Protein 5UDH (pdb70)

Radius of gyration: 39.23 Å; Cα contacts (8 Å, |Δi|>4): 1741; chains: 5; bounding box: 101×80×119 Å

B-factor: mean 122.11, std 30.34, range [50.85, 223.82]

Foldseek 3Di:
DFDWDKFALVVLLVVVLVLQVVLCVVVVDDSQVSLLLCLVVLNPSVVSVCDVPVDDCVVSSVVSHPQQAAFPPPRDGDPSVQWDDDPVPRTGGLVVLQVVLQVQLDPDPNQLWAADPDPPDGHTDGLVVSLVSHDDVQSVSSNSLRSCVSVQVSDLQWDAQPDDSGGMIMGGPHQDQDWDAHVVGAIDGSNQNHGNAQLDDNVLVVVVCVVVVVDQWFAQPPPGDIDGDQALFQFDQDPDDVGRATAGNQVNHHPDVQPDPPDDQLDDLVVLVCSLVSQLVSLVVNLVSLVCLLVLLVVVQVVVVVCHVVLSVLSVVLSVLLNVLSSNLSNVSSVLSQWDDDDLVVVLSVLSSQLSVLSSVSRVCSVPCVVVDDDVPVSVVSNVSSVSNNVSSVVNSVSSVVCVVVVVTDD/DVVQLVVLVVLVVVDVVPHDPQWDDWDADNVVSQKIKTKGQADAAPQNLFIWIKIWGHDPPPPLAFIWIFTPFAFLAQQADRRGGGDQPCRDRVNDDRPDGPVNSVVSVSVCVRPPDQPDGPNVVSSCCCVVPPVVSSVVRNVSCNVGGHDD/DFDWDKDALVVLVVVLLVLQVVLCVVPPDQSQVSLVLCLVVLNDSPVSVVPPVPDVAFPPPRDDDPPVQWDDDPVRRTGGLVVLQVVLLVQLDDDDHALWDADPDPPHGHTDRPVVSLVSYDDPLSSSSNSCRSCVSVQVSDPQWDAQPPPSGGMIMGGDDQDQDWDANVVGAIARRVQRHHNLQLDDNPLVVVVVVVVCWKDAQPPPRDIDTDPALFQFDFDPDDVGRATAGPLQSHHPDVQQDDPDADLQVLVPVVCSLVSQLVSLVVRLVRLVVLVVVVVVQVVVCLSCLLNVLSSNLNSLSSSVSPDDDDDLNVVLSNLSSNLVVLSNVSRCCSVPVVVVDDDVPCPVVSVVSSVSNVVSSVVNNVSSVVCVVVVVD/DQVVQVVVLVVLVVVCVVPPDPQWDPWDDDNVRSQKIKTWGQADAPPQNQFIWMKMWGHDSVPPVAFIFIFTPFAALAFQADRRRGGPQPARDRPNDDRVDGPVNSVVSVSVCVRPPDLPDGPHVVLSCCCVPPVPVNRVVRNVSCVVTGHGDDD/DKEWEAEPVGDTDIDDDDQVQFQLNVLVRCCVVPVDHSVQWFKDDPRHTDDRGHT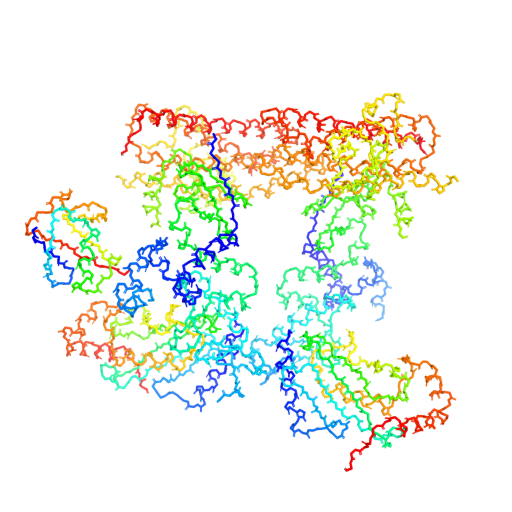CVVVVNDPHYYIYIYGDD

Structure (mmCIF, N/CA/C/O backbone):
data_5UDH
#
_entry.id   5UDH
#
_cell.length_a   184.571
_cell.length_b   76.788
_cell.length_c   147.724
_cell.angle_alpha   90.00
_cell.angle_beta   107.33
_cell.angle_gamma   90.00
#
_symmetry.space_group_name_H-M   'C 1 2 1'
#
loop_
_entity.id
_entity.type
_entity.pdbx_description
1 polymer 'E3 ubiquitin-protein ligase ARIH1'
2 polymer 'Ubiquitin-conjugating enzyme E2 L3'
3 polymer 'Ubiquitin C variant'
4 non-polymer 'ZINC ION'
#
loop_
_atom_site.group_PDB
_atom_site.id
_atom_site.type_symbol
_atom_site.label_atom_id
_atom_site.label_alt_id
_atom_site.label_comp_id
_atom_site.label_asym_id
_atom_site.label_entity_id
_atom_site.label_seq_id
_atom_site.pdbx_PDB_ins_code
_atom_site.Cartn_x
_atom_site.Cartn_y
_atom_site.Cartn_z
_atom_site.occupancy
_atom_site.B_iso_or_equiv
_atom_site.auth_seq_id
_atom_site.auth_comp_id
_atom_site.auth_asym_id
_atom_site.auth_atom_id
_atom_site.pdbx_PDB_model_num
ATOM 1 N N . ASP A 1 11 ? 77.853 60.380 78.428 1.00 124.43 98 ASP A N 1
ATOM 2 C CA . ASP A 1 11 ? 78.773 60.808 79.536 1.00 120.44 98 ASP A CA 1
ATOM 3 C C . ASP A 1 11 ? 80.261 60.816 79.092 1.00 117.27 98 ASP A C 1
ATOM 4 O O . ASP A 1 11 ? 80.608 60.283 78.031 1.00 126.09 98 ASP A O 1
ATOM 6 N N . TYR A 1 12 ? 81.118 61.458 79.884 1.00 102.22 99 TYR A N 1
ATOM 7 C CA . TYR A 1 12 ? 82.561 61.322 79.737 1.00 90.39 99 TYR A CA 1
ATOM 8 C C . TYR A 1 12 ? 83.134 61.124 81.117 1.00 89.04 99 TYR A C 1
ATOM 9 O O . TYR A 1 12 ? 83.455 62.090 81.808 1.00 86.13 99 TYR A O 1
ATOM 18 N N . ARG A 1 13 ? 83.232 59.855 81.509 1.00 93.11 100 ARG A N 1
ATOM 19 C CA . ARG A 1 13 ? 83.757 59.455 82.811 1.00 92.82 100 ARG A CA 1
ATOM 20 C C . ARG A 1 13 ? 85.277 59.678 82.933 1.00 89.42 100 ARG A C 1
ATOM 21 O O . ARG A 1 13 ? 86.027 59.556 81.938 1.00 85.41 100 ARG A O 1
ATOM 23 N N . TYR A 1 14 ? 85.691 60.030 84.158 1.00 80.79 101 TYR A N 1
ATOM 24 C CA . TYR A 1 14 ? 87.095 60.081 84.576 1.00 75.35 101 TYR A CA 1
ATOM 25 C C . TYR A 1 14 ? 87.225 60.106 86.100 1.00 75.23 101 TYR A C 1
ATOM 26 O O . TYR A 1 14 ? 86.234 60.132 86.826 1.00 80.86 101 TYR A O 1
ATOM 35 N N . GLU A 1 15 ? 88.457 60.132 86.575 1.00 78.50 102 GLU A N 1
ATOM 36 C CA . GLU A 1 15 ? 88.768 59.864 87.973 1.00 79.59 102 GLU A CA 1
ATOM 37 C C . GLU A 1 15 ? 89.979 60.690 88.313 1.00 76.74 102 GLU A C 1
ATOM 38 O O . GLU A 1 15 ? 90.857 60.865 87.469 1.00 82.86 102 GLU A O 1
ATOM 44 N N . VAL A 1 16 ? 90.055 61.185 89.536 1.00 74.09 103 VAL A N 1
ATOM 45 C CA . VAL A 1 16 ? 91.242 61.921 89.946 1.00 79.61 103 VAL A CA 1
ATOM 46 C C . VAL A 1 16 ? 92.056 61.181 90.996 1.00 81.25 103 VAL A C 1
ATOM 47 O O . VAL A 1 16 ? 91.521 60.758 92.030 1.00 79.13 103 VAL A O 1
ATOM 51 N N . LEU A 1 17 ? 93.360 61.084 90.721 1.00 80.22 104 LEU A N 1
ATOM 52 C CA . LEU A 1 17 ? 94.327 60.451 91.601 1.00 81.71 104 LEU A CA 1
ATOM 53 C C . LEU A 1 17 ? 95.321 61.503 92.056 1.00 81.09 104 LEU A C 1
ATOM 54 O O . LEU A 1 17 ? 95.566 62.476 91.327 1.00 76.17 104 LEU A O 1
ATOM 59 N N . THR A 1 18 ? 95.880 61.309 93.255 1.00 81.88 105 THR A N 1
ATOM 60 C CA . THR A 1 18 ? 96.937 62.180 93.785 1.00 90.41 105 THR A CA 1
ATOM 61 C C . THR A 1 18 ? 98.312 61.738 93.331 1.00 92.62 105 THR A C 1
ATOM 62 O O . THR A 1 18 ? 98.503 60.582 92.967 1.00 98.28 105 THR A O 1
ATOM 66 N N . ALA A 1 19 ? 99.278 62.651 93.387 1.00 94.04 106 ALA A N 1
ATOM 67 C CA . ALA A 1 19 ? 100.675 62.310 93.068 1.00 94.84 106 ALA A CA 1
ATOM 68 C C . ALA A 1 19 ? 101.220 61.174 93.969 1.00 96.22 106 ALA A C 1
ATOM 69 O O . ALA A 1 19 ? 102.126 60.430 93.583 1.00 87.37 106 ALA A O 1
ATOM 71 N N . GLU A 1 20 ? 100.670 61.063 95.177 1.00 103.20 107 GLU A N 1
ATOM 72 C CA . GLU A 1 20 ? 100.936 59.931 96.045 1.00 110.39 107 GLU A CA 1
ATOM 73 C C . GLU A 1 20 ? 100.545 58.641 95.344 1.00 103.43 107 GLU A C 1
ATOM 74 O O . GLU A 1 20 ? 101.374 57.770 95.198 1.00 110.09 107 GLU A O 1
ATOM 80 N N . GLN A 1 21 ? 99.298 58.546 94.884 1.00 107.21 108 GLN A N 1
ATOM 81 C CA . GLN A 1 21 ? 98.769 57.328 94.219 1.00 104.03 108 GLN A CA 1
ATOM 82 C C . GLN A 1 21 ? 99.450 57.016 92.888 1.00 98.25 108 GLN A C 1
ATOM 83 O O . GLN A 1 21 ? 99.666 55.852 92.551 1.00 96.15 108 GLN A O 1
ATOM 89 N N . ILE A 1 22 ? 99.746 58.063 92.123 1.00 94.63 109 ILE A N 1
ATOM 90 C CA . ILE A 1 22 ? 100.383 57.919 90.824 1.00 87.36 109 ILE A CA 1
ATOM 91 C C . ILE A 1 22 ? 101.873 57.566 90.991 1.00 86.40 109 ILE A C 1
ATOM 92 O O . ILE A 1 22 ? 102.500 57.130 90.054 1.00 84.64 109 ILE A O 1
ATOM 97 N N . LEU A 1 23 ? 102.437 57.772 92.181 1.00 97.24 110 LEU A N 1
ATOM 98 C CA . LEU A 1 23 ? 103.766 57.252 92.525 1.00 92.83 110 LEU A CA 1
ATOM 99 C C . LEU A 1 23 ? 103.708 55.754 92.850 1.00 90.06 110 LEU A C 1
ATOM 100 O O . LEU A 1 23 ? 104.518 54.998 92.346 1.00 96.05 110 LEU A O 1
ATOM 105 N N . GLN A 1 24 ? 102.757 55.330 93.683 1.00 97.11 111 GLN A N 1
ATOM 106 C CA . GLN A 1 24 ? 102.578 53.898 94.009 1.00 107.31 111 GLN A CA 1
ATOM 107 C C . GLN A 1 24 ? 102.409 53.075 92.723 1.00 111.59 111 GLN A C 1
ATOM 108 O O . GLN A 1 24 ? 102.924 51.965 92.621 1.00 119.89 111 GLN A O 1
ATOM 114 N N . HIS A 1 25 ? 101.679 53.631 91.755 1.00 110.34 112 HIS A N 1
ATOM 115 C CA . HIS A 1 25 ? 101.522 53.024 90.436 1.00 105.50 112 HIS A CA 1
ATOM 116 C C . HIS A 1 25 ? 102.865 52.801 89.759 1.00 95.54 112 HIS A C 1
ATOM 117 O O . HIS A 1 25 ? 103.137 51.709 89.288 1.00 99.03 112 HIS A O 1
ATOM 124 N N . MET A 1 26 ? 103.698 53.836 89.733 1.00 91.16 113 MET A N 1
ATOM 125 C CA . MET A 1 26 ? 105.035 53.759 89.145 1.00 83.82 113 MET A CA 1
ATOM 126 C C . MET A 1 26 ? 105.917 52.794 89.920 1.00 91.68 113 MET A C 1
ATOM 127 O O . MET A 1 26 ? 106.513 51.913 89.319 1.00 111.26 113 MET A O 1
ATOM 132 N N . VAL A 1 27 ? 105.990 52.944 91.245 1.00 94.93 114 VAL A N 1
ATOM 133 C CA . VAL A 1 27 ? 106.871 52.110 92.083 1.00 92.33 114 VAL A CA 1
ATOM 134 C C . VAL A 1 27 ? 106.588 50.624 91.875 1.00 96.60 114 VAL A C 1
ATOM 135 O O . VAL A 1 27 ? 107.512 49.825 91.839 1.00 100.35 114 VAL A O 1
ATOM 139 N N . GLU A 1 28 ? 105.316 50.264 91.729 1.00 107.21 115 GLU A N 1
ATOM 140 C CA . GLU A 1 28 ? 104.911 48.891 91.369 1.00 112.39 115 GLU A CA 1
ATOM 141 C C . GLU A 1 28 ? 105.377 48.494 89.952 1.00 109.30 115 GLU A C 1
ATOM 142 O O . GLU A 1 28 ? 105.796 47.357 89.726 1.00 120.84 115 GLU A O 1
ATOM 148 N N . CYS A 1 29 ? 105.279 49.424 89.006 1.00 102.37 116 CYS A N 1
ATOM 149 C CA . CYS A 1 29 ? 105.739 49.210 87.626 1.00 99.69 116 CYS A CA 1
ATOM 150 C C . CYS A 1 29 ? 107.259 49.056 87.553 1.00 98.21 116 CYS A C 1
ATOM 151 O O . CYS A 1 29 ? 107.774 48.336 86.708 1.00 93.78 116 CYS A O 1
ATOM 154 N N . ILE A 1 30 ? 107.961 49.760 88.438 1.00 105.82 117 ILE A N 1
ATOM 155 C CA . ILE A 1 30 ? 109.402 49.599 88.634 1.00 99.18 117 ILE A CA 1
ATOM 156 C C . ILE A 1 30 ? 109.684 48.195 89.156 1.00 105.27 117 ILE A C 1
ATOM 157 O O . ILE A 1 30 ? 110.291 47.386 88.460 1.00 108.32 117 ILE A O 1
ATOM 162 N N . ARG A 1 31 ? 109.181 47.899 90.351 1.00 111.67 118 ARG A N 1
ATOM 163 C CA . ARG A 1 31 ? 109.519 46.665 91.072 1.00 115.88 118 ARG A CA 1
ATOM 164 C C . ARG A 1 31 ? 109.047 45.349 90.394 1.00 112.48 118 ARG A C 1
ATOM 165 O O . ARG A 1 31 ? 109.397 44.263 90.854 1.00 111.20 118 ARG A O 1
ATOM 173 N N . GLU A 1 32 ? 108.268 45.436 89.311 1.00 116.29 119 GLU A N 1
ATOM 174 C CA . GLU A 1 32 ? 108.022 44.274 88.426 1.00 117.12 119 GLU A CA 1
ATOM 175 C C . GLU A 1 32 ? 109.119 44.109 87.361 1.00 115.54 119 GLU A C 1
ATOM 176 O O . GLU A 1 32 ? 109.393 42.984 86.942 1.00 124.68 119 GLU A O 1
ATOM 178 N N . VAL A 1 33 ? 109.723 45.212 86.913 1.00 107.15 120 VAL A N 1
ATOM 179 C CA . VAL A 1 33 ? 110.970 45.151 86.130 1.00 103.50 120 VAL A CA 1
ATOM 180 C C . VAL A 1 33 ? 112.166 44.864 87.039 1.00 104.76 120 VAL A C 1
ATOM 181 O O . VAL A 1 33 ? 113.041 44.088 86.678 1.00 112.22 120 VAL A O 1
ATOM 185 N N . ASN A 1 34 ? 112.185 45.477 88.218 1.00 109.28 121 ASN A N 1
ATOM 186 C CA . ASN A 1 34 ? 113.359 45.472 89.104 1.00 111.18 121 ASN A CA 1
ATOM 187 C C . ASN A 1 34 ? 113.699 44.123 89.737 1.00 115.73 121 ASN A C 1
ATOM 188 O O . ASN A 1 34 ? 114.823 43.918 90.168 1.00 121.71 121 ASN A O 1
ATOM 193 N N . GLU A 1 35 ? 112.721 43.228 89.830 1.00 126.81 122 GLU A N 1
ATOM 194 C CA . GLU A 1 35 ? 112.972 41.822 90.201 1.00 134.82 122 GLU A CA 1
ATOM 195 C C . GLU A 1 35 ? 113.654 40.999 89.079 1.00 133.91 122 GLU A C 1
ATOM 196 O O . GLU A 1 35 ? 114.363 40.026 89.359 1.00 130.95 122 GLU A O 1
ATOM 202 N N . VAL A 1 36 ? 113.409 41.373 87.822 1.00 124.75 123 VAL A N 1
ATOM 203 C CA . VAL A 1 36 ? 114.066 40.749 86.677 1.00 120.02 123 VAL A CA 1
ATOM 204 C C . VAL A 1 36 ? 115.508 41.253 86.589 1.00 126.03 123 VAL A C 1
ATOM 205 O O . VAL A 1 36 ? 116.426 40.435 86.554 1.00 143.31 123 VAL A O 1
ATOM 209 N N . ILE A 1 37 ? 115.702 42.579 86.580 1.00 117.64 124 ILE A N 1
ATOM 210 C CA . ILE A 1 37 ? 117.033 43.190 86.348 1.00 113.24 124 ILE A CA 1
ATOM 211 C C . ILE A 1 37 ? 117.859 43.534 87.607 1.00 115.10 124 ILE A C 1
ATOM 212 O O . ILE A 1 37 ? 119.041 43.874 87.489 1.00 123.66 124 ILE A O 1
ATOM 217 N N . GLN A 1 38 ? 117.247 43.475 88.790 1.00 114.47 125 GLN A N 1
ATOM 218 C CA . GLN A 1 38 ? 117.954 43.636 90.078 1.00 115.96 125 GLN A CA 1
ATOM 219 C C . GLN A 1 38 ? 118.767 44.924 90.257 1.00 117.77 125 GLN A C 1
ATOM 220 O O . GLN A 1 38 ? 119.689 44.953 91.081 1.00 131.33 125 GLN A O 1
ATOM 226 N N . ASN A 1 39 ? 118.422 45.985 89.518 1.00 113.83 126 ASN A N 1
ATOM 227 C CA . ASN A 1 39 ? 119.043 47.305 89.711 1.00 106.41 126 ASN A CA 1
ATOM 228 C C . ASN A 1 39 ? 118.444 47.978 90.941 1.00 106.13 126 ASN A C 1
ATOM 229 O O . ASN A 1 39 ? 117.437 47.515 91.468 1.00 104.07 126 ASN A O 1
ATOM 234 N N . PRO A 1 40 ? 119.078 49.052 91.434 1.00 113.40 127 PRO A N 1
ATOM 235 C CA . PRO A 1 40 ? 118.402 49.803 92.490 1.00 119.66 127 PRO A CA 1
ATOM 236 C C . PRO A 1 40 ? 117.150 50.502 91.951 1.00 118.28 127 PRO A C 1
ATOM 237 O O . PRO A 1 40 ? 117.057 50.784 90.743 1.00 109.36 127 PRO A O 1
ATOM 241 N N . ALA A 1 41 ? 116.198 50.755 92.848 1.00 114.57 128 ALA A N 1
ATOM 242 C CA . ALA A 1 41 ? 114.869 51.248 92.470 1.00 115.94 128 ALA A CA 1
ATOM 243 C C . ALA A 1 41 ? 114.922 52.559 91.688 1.00 114.14 128 ALA A C 1
ATOM 244 O O . ALA A 1 41 ? 114.147 52.775 90.755 1.00 114.58 128 ALA A O 1
ATOM 246 N N . THR A 1 42 ? 115.851 53.423 92.081 1.00 108.64 129 THR A N 1
ATOM 247 C CA . THR A 1 42 ? 116.005 54.738 91.465 1.00 99.74 129 THR A CA 1
ATOM 248 C C . THR A 1 42 ? 116.611 54.713 90.049 1.00 93.41 129 THR A C 1
ATOM 249 O O . THR A 1 42 ? 116.287 55.565 89.246 1.00 91.14 129 THR A O 1
ATOM 253 N N . ILE A 1 43 ? 117.483 53.756 89.735 1.00 99.32 130 ILE A N 1
ATOM 254 C CA . ILE A 1 43 ? 118.120 53.711 88.403 1.00 102.42 130 ILE A CA 1
ATOM 255 C C . ILE A 1 43 ? 117.159 53.115 87.359 1.00 108.62 130 ILE A C 1
ATOM 256 O O . ILE A 1 43 ? 117.049 53.633 86.235 1.00 105.61 130 ILE A O 1
ATOM 261 N N . THR A 1 44 ? 116.475 52.034 87.741 1.00 103.12 131 THR A N 1
ATOM 262 C CA . THR A 1 44 ? 115.419 51.422 86.929 1.00 92.43 131 THR A CA 1
ATOM 263 C C . THR A 1 44 ? 114.413 52.455 86.429 1.00 93.53 131 THR A C 1
ATOM 264 O O . THR A 1 44 ? 114.008 52.411 85.261 1.00 91.15 131 THR A O 1
ATOM 268 N N . ARG A 1 45 ? 114.015 53.366 87.324 1.00 91.40 132 ARG A N 1
ATOM 269 C CA . ARG A 1 45 ? 113.166 54.510 86.969 1.00 91.09 132 ARG A CA 1
ATOM 270 C C . ARG A 1 45 ? 113.755 55.348 85.822 1.00 90.66 132 ARG A C 1
ATOM 271 O O . ARG A 1 45 ? 113.039 55.709 84.880 1.00 82.54 132 ARG A O 1
ATOM 279 N N . ILE A 1 46 ? 115.043 55.674 85.928 1.00 89.69 133 ILE A N 1
ATOM 280 C CA . ILE A 1 46 ? 115.722 56.472 84.910 1.00 89.68 133 ILE A CA 1
ATOM 281 C C . ILE A 1 46 ? 115.873 55.679 83.634 1.00 85.92 133 ILE A C 1
ATOM 282 O O . ILE A 1 46 ? 115.790 56.254 82.549 1.00 82.99 133 ILE A O 1
ATOM 287 N N . LEU A 1 47 ? 116.106 54.372 83.771 1.00 85.56 134 LEU A N 1
ATOM 288 C CA . LEU A 1 47 ? 116.146 53.489 82.611 1.00 90.25 134 LEU A CA 1
ATOM 289 C C . LEU A 1 47 ? 114.783 53.488 81.927 1.00 90.62 134 LEU A C 1
ATOM 290 O O . LEU A 1 47 ? 114.673 53.874 80.748 1.00 86.98 134 LEU A O 1
ATOM 295 N N . LEU A 1 48 ? 113.756 53.094 82.687 1.00 83.36 135 LEU A N 1
ATOM 296 C CA . LEU A 1 48 ? 112.396 52.981 82.157 1.00 84.08 135 LEU A CA 1
ATOM 297 C C . LEU A 1 48 ? 111.890 54.292 81.565 1.00 88.55 135 LEU A C 1
ATOM 298 O O . LEU A 1 48 ? 111.220 54.290 80.535 1.00 90.40 135 LEU A O 1
ATOM 303 N N . SER A 1 49 ? 112.237 55.405 82.204 1.00 93.65 136 SER A N 1
ATOM 304 C CA . SER A 1 49 ? 111.943 56.728 81.663 1.00 94.51 136 SER A CA 1
ATOM 305 C C . SER A 1 49 ? 112.560 56.895 80.286 1.00 91.82 136 SER A C 1
ATOM 306 O O . SER A 1 49 ? 111.895 57.364 79.374 1.00 90.34 136 SER A O 1
ATOM 309 N N . HIS A 1 50 ? 113.825 56.503 80.138 1.00 99.12 137 HIS A N 1
ATOM 310 C CA . HIS A 1 50 ? 114.542 56.660 78.865 1.00 108.27 137 HIS A CA 1
ATOM 311 C C . HIS A 1 50 ? 113.923 55.878 77.704 1.00 109.50 137 HIS A C 1
ATOM 312 O O . HIS A 1 50 ? 113.924 56.358 76.565 1.00 105.52 137 HIS A O 1
ATOM 319 N N . PHE A 1 51 ? 113.393 54.689 78.000 1.00 108.26 138 PHE A N 1
ATOM 320 C CA . PHE A 1 51 ? 112.671 53.875 77.010 1.00 106.45 138 PHE A CA 1
ATOM 321 C C . PHE A 1 51 ? 111.151 54.128 76.997 1.00 104.81 138 PHE A C 1
ATOM 322 O O . PHE A 1 51 ? 110.379 53.281 76.526 1.00 111.29 138 PHE A O 1
ATOM 330 N N . ASN A 1 52 ? 110.715 55.286 77.497 1.00 94.55 139 ASN A N 1
ATOM 331 C CA . ASN A 1 52 ? 109.297 55.645 77.538 1.00 88.02 139 ASN A CA 1
ATOM 332 C C . ASN A 1 52 ? 108.368 54.548 78.113 1.00 82.75 139 ASN A C 1
ATOM 333 O O . ASN A 1 52 ? 107.285 54.286 77.619 1.00 73.82 139 ASN A O 1
ATOM 338 N N . TRP A 1 53 ? 108.840 53.905 79.172 1.00 85.78 140 TRP A N 1
ATOM 339 C CA . TRP A 1 53 ? 108.075 52.909 79.916 1.00 85.71 140 TRP A CA 1
ATOM 340 C C . TRP A 1 53 ? 107.572 51.754 79.054 1.00 95.71 140 TRP A C 1
ATOM 341 O O . TRP A 1 53 ? 106.490 51.204 79.287 1.00 90.23 140 TRP A O 1
ATOM 352 N N . ASP A 1 54 ? 108.396 51.382 78.073 1.00 110.78 141 ASP A N 1
ATOM 353 C CA . ASP A 1 54 ? 108.250 50.129 77.343 1.00 121.77 141 ASP A CA 1
ATOM 354 C C . ASP A 1 54 ? 109.166 49.139 78.045 1.00 115.67 141 ASP A C 1
ATOM 355 O O . ASP A 1 54 ? 110.379 49.196 77.875 1.00 121.63 141 ASP A O 1
ATOM 360 N N . LYS A 1 55 ? 108.594 48.242 78.843 1.00 111.03 142 LYS A N 1
ATOM 361 C CA . LYS A 1 55 ? 109.395 47.225 79.533 1.00 112.84 142 LYS A CA 1
ATOM 362 C C . LYS A 1 55 ? 110.132 46.283 78.572 1.00 121.40 142 LYS A C 1
ATOM 363 O O . LYS A 1 55 ? 111.098 45.656 78.978 1.00 125.85 142 LYS A O 1
ATOM 369 N N . GLU A 1 56 ? 109.669 46.181 77.321 1.00 121.44 143 GLU A N 1
ATOM 370 C CA . GLU A 1 56 ? 110.322 45.364 76.300 1.00 112.22 143 GLU A CA 1
ATOM 371 C C . GLU A 1 56 ? 111.565 46.044 75.720 1.00 105.60 143 GLU A C 1
ATOM 372 O O . GLU A 1 56 ? 112.663 45.519 75.885 1.00 107.73 143 GLU A O 1
ATOM 374 N N . LYS A 1 57 ? 111.414 47.207 75.073 1.00 98.86 144 LYS A N 1
ATOM 375 C CA . LYS A 1 57 ? 112.583 47.923 74.496 1.00 107.07 144 LYS A CA 1
ATOM 376 C C . LYS A 1 57 ? 113.677 48.255 75.546 1.00 115.25 144 LYS A C 1
ATOM 377 O O . LYS A 1 57 ? 114.763 48.700 75.171 1.00 119.65 144 LYS A O 1
ATOM 379 N N . LEU A 1 58 ? 113.360 48.073 76.840 1.00 125.65 145 LEU A N 1
ATOM 380 C CA . LEU A 1 58 ? 114.342 48.023 77.946 1.00 119.46 145 LEU A CA 1
ATOM 381 C C . LEU A 1 58 ? 115.056 46.682 78.065 1.00 118.42 145 LEU A C 1
ATOM 382 O O . LEU A 1 58 ? 116.268 46.674 78.227 1.00 139.30 145 LEU A O 1
ATOM 387 N N . MET A 1 59 ? 114.333 45.563 78.013 1.00 114.59 146 MET A N 1
ATOM 388 C CA . MET A 1 59 ? 114.989 44.228 78.031 1.00 123.94 146 MET A CA 1
ATOM 389 C C . MET A 1 59 ? 115.783 43.926 76.726 1.00 127.97 146 MET A C 1
ATOM 390 O O . MET A 1 59 ? 116.869 43.341 76.779 1.00 109.76 146 MET A O 1
ATOM 395 N N . GLU A 1 60 ? 115.252 44.348 75.571 1.00 137.68 147 GLU A N 1
ATOM 396 C CA . GLU A 1 60 ? 115.966 44.267 74.269 1.00 141.31 147 GLU A CA 1
ATOM 397 C C . GLU A 1 60 ? 117.161 45.249 74.137 1.00 126.84 147 GLU A C 1
ATOM 398 O O . GLU A 1 60 ? 117.745 45.390 73.057 1.00 127.31 147 GLU A O 1
ATOM 404 N N . ARG A 1 61 ? 117.483 45.967 75.208 1.00 105.16 148 ARG A N 1
ATOM 405 C CA . ARG A 1 61 ? 118.743 46.684 75.317 1.00 104.17 148 ARG A CA 1
ATOM 406 C C . ARG A 1 61 ? 119.548 46.328 76.568 1.00 100.67 148 ARG A C 1
ATOM 407 O O . ARG A 1 61 ? 120.773 46.390 76.533 1.00 113.54 148 ARG A O 1
ATOM 415 N N . TYR A 1 62 ? 118.883 45.947 77.655 1.00 96.46 149 TYR A N 1
ATOM 416 C CA . TYR A 1 62 ? 119.565 45.622 78.908 1.00 101.09 149 TYR A CA 1
ATOM 417 C C . TYR A 1 62 ? 120.254 44.254 78.889 1.00 114.61 149 TYR A C 1
ATOM 418 O O . TYR A 1 62 ? 120.889 43.877 79.870 1.00 120.93 149 TYR A O 1
ATOM 427 N N . PHE A 1 63 ? 120.113 43.496 77.801 1.00 131.78 150 PHE A N 1
ATOM 428 C CA . PHE A 1 63 ? 121.005 42.344 77.529 1.00 132.74 150 PHE A CA 1
ATOM 429 C C . PHE A 1 63 ? 121.725 42.441 76.179 1.00 133.27 150 PHE A C 1
ATOM 430 O O . PHE A 1 63 ? 122.911 42.136 76.099 1.00 127.63 150 PHE A O 1
ATOM 438 N N . ASP A 1 64 ? 121.006 42.882 75.145 1.00 139.79 151 ASP A N 1
ATOM 439 C CA . ASP A 1 64 ? 121.547 43.083 73.796 1.00 144.85 151 ASP A CA 1
ATOM 440 C C . ASP A 1 64 ? 122.945 43.696 73.820 1.00 151.25 151 ASP A C 1
ATOM 441 O O . ASP A 1 64 ? 123.915 43.035 73.449 1.00 151.96 151 ASP A O 1
ATOM 446 N N . GLY A 1 65 ? 123.041 44.938 74.290 1.00 160.83 152 GLY A N 1
ATOM 447 C CA . GLY A 1 65 ? 124.294 45.679 74.264 1.00 166.56 152 GLY A CA 1
ATOM 448 C C . GLY A 1 65 ? 125.095 45.553 75.544 1.00 164.35 152 GLY A C 1
ATOM 449 O O . GLY A 1 65 ? 124.689 44.873 76.507 1.00 135.52 152 GLY A O 1
ATOM 450 N N . ASN A 1 66 ? 126.251 46.216 75.528 1.00 164.11 153 ASN A N 1
ATOM 451 C CA . ASN A 1 66 ? 127.040 46.440 76.725 1.00 161.22 153 ASN A CA 1
ATOM 452 C C . ASN A 1 66 ? 126.341 47.543 77.528 1.00 149.27 153 ASN A C 1
ATOM 453 O O . ASN A 1 66 ? 126.108 48.644 77.018 1.00 141.87 153 ASN A O 1
ATOM 458 N N . LEU A 1 67 ? 126.017 47.231 78.783 1.00 136.15 154 LEU A N 1
ATOM 459 C CA . LEU A 1 67 ? 125.305 48.143 79.682 1.00 128.39 154 LEU A CA 1
ATOM 460 C C . LEU A 1 67 ? 125.952 49.520 79.840 1.00 132.53 154 LEU A C 1
ATOM 461 O O . LEU A 1 67 ? 125.259 50.485 80.148 1.00 150.44 154 LEU A O 1
ATOM 466 N N . GLU A 1 68 ? 127.267 49.612 79.666 1.00 128.85 155 GLU A N 1
ATOM 467 C CA . GLU A 1 68 ? 127.966 50.886 79.812 1.00 132.46 155 GLU A CA 1
ATOM 468 C C . GLU A 1 68 ? 127.418 51.933 78.841 1.00 129.06 155 GLU A C 1
ATOM 469 O O . GLU A 1 68 ? 127.133 53.054 79.261 1.00 122.82 155 GLU A O 1
ATOM 475 N N . LYS A 1 69 ? 127.253 51.555 77.568 1.00 130.22 156 LYS A N 1
ATOM 476 C CA . LYS A 1 69 ? 126.703 52.458 76.544 1.00 133.79 156 LYS A CA 1
ATOM 477 C C . LYS A 1 69 ? 125.258 52.810 76.889 1.00 134.53 156 LYS A C 1
ATOM 478 O O . LYS A 1 69 ? 124.854 53.968 76.749 1.00 142.41 156 LYS A O 1
ATOM 484 N N . LEU A 1 70 ? 124.497 51.810 77.347 1.00 127.06 157 LEU A N 1
ATOM 485 C CA . LEU A 1 70 ? 123.132 52.016 77.852 1.00 113.04 157 LEU A CA 1
ATOM 486 C C . LEU A 1 70 ? 123.142 53.018 78.998 1.00 110.23 157 LEU A C 1
ATOM 487 O O . LEU A 1 70 ? 122.665 54.137 78.839 1.00 120.75 157 LEU A O 1
ATOM 492 N N . PHE A 1 71 ? 123.742 52.639 80.121 1.00 107.11 158 PHE A N 1
ATOM 493 C CA . PHE A 1 71 ? 123.898 53.530 81.281 1.00 107.28 158 PHE A CA 1
ATOM 494 C C . PHE A 1 71 ? 124.462 54.927 80.956 1.00 113.72 158 PHE A C 1
ATOM 495 O O . PHE A 1 71 ? 124.161 55.888 81.666 1.00 116.33 158 PHE A O 1
ATOM 503 N N . ALA A 1 72 ? 125.293 55.030 79.918 1.00 119.62 159 ALA A N 1
ATOM 504 C CA . ALA A 1 72 ? 125.779 56.327 79.438 1.00 125.83 159 ALA A CA 1
ATOM 505 C C . ALA A 1 72 ? 124.723 57.094 78.651 1.00 133.10 159 ALA A C 1
ATOM 506 O O . ALA A 1 72 ? 124.638 58.319 78.773 1.00 138.58 159 ALA A O 1
ATOM 508 N N . GLU A 1 73 ? 123.950 56.385 77.827 1.00 137.25 160 GLU A N 1
ATOM 509 C CA . GLU A 1 73 ? 122.848 57.002 77.078 1.00 146.85 160 GLU A CA 1
ATOM 510 C C . GLU A 1 73 ? 121.790 57.617 78.010 1.00 157.64 160 GLU A C 1
ATOM 511 O O . GLU A 1 73 ? 121.323 58.734 77.760 1.00 173.22 160 GLU A O 1
ATOM 517 N N . CYS A 1 74 ? 121.445 56.901 79.084 1.00 154.76 161 CYS A N 1
ATOM 518 C CA . CYS A 1 74 ? 120.422 57.353 80.048 1.00 146.36 161 CYS A CA 1
ATOM 519 C C . CYS A 1 74 ? 120.889 58.540 80.906 1.00 142.80 161 CYS A C 1
ATOM 520 O O . CYS A 1 74 ? 120.282 59.610 80.840 1.00 158.87 161 CYS A O 1
ATOM 523 N N . HIS A 1 75 ? 121.955 58.364 81.690 1.00 127.45 162 HIS A N 1
ATOM 524 C CA . HIS A 1 75 ? 122.566 59.494 82.398 1.00 119.11 162 HIS A CA 1
ATOM 525 C C . HIS A 1 75 ? 123.185 60.402 81.334 1.00 120.20 162 HIS A C 1
ATOM 526 O O . HIS A 1 75 ? 123.258 61.617 81.494 1.00 125.94 162 HIS A O 1
ATOM 533 N N . ALA A 1 94 ? 139.414 63.200 108.189 1.00 174.65 181 ALA A N 1
ATOM 534 C CA . ALA A 1 94 ? 138.584 64.339 108.579 1.00 172.33 181 ALA A CA 1
ATOM 535 C C . ALA A 1 94 ? 137.169 63.907 109.025 1.00 172.70 181 ALA A C 1
ATOM 536 O O . ALA A 1 94 ? 136.344 63.526 108.189 1.00 175.35 181 ALA A O 1
ATOM 538 N N . GLN A 1 95 ? 136.911 63.958 110.340 1.00 170.58 182 GLN A N 1
ATOM 539 C CA . GLN A 1 95 ? 135.580 63.619 110.932 1.00 164.29 182 GLN A CA 1
ATOM 540 C C . GLN A 1 95 ? 135.058 64.664 111.952 1.00 159.07 182 GLN A C 1
ATOM 541 O O . GLN A 1 95 ? 133.850 64.964 111.959 1.00 150.23 182 GLN A O 1
ATOM 543 N N . ASP A 1 96 ? 135.945 65.201 112.804 1.00 147.78 183 ASP A N 1
ATOM 544 C CA . ASP A 1 96 ? 135.617 66.321 113.725 1.00 139.94 183 ASP A CA 1
ATOM 545 C C . ASP A 1 96 ? 135.778 67.706 113.072 1.00 145.25 183 ASP A C 1
ATOM 546 O O . ASP A 1 96 ? 136.393 68.623 113.639 1.00 129.35 183 ASP A O 1
ATOM 551 N N . MET A 1 97 ? 135.167 67.845 111.894 1.00 155.44 184 MET A N 1
ATOM 552 C CA . MET A 1 97 ? 135.285 69.021 111.043 1.00 142.34 184 MET A CA 1
ATOM 553 C C . MET A 1 97 ? 133.915 69.690 111.001 1.00 124.22 184 MET A C 1
ATOM 554 O O . MET A 1 97 ? 132.901 69.059 111.327 1.00 119.32 184 MET A O 1
ATOM 559 N N . PRO A 1 98 ? 133.875 70.977 110.621 1.00 113.03 185 PRO A N 1
ATOM 560 C CA . PRO A 1 98 ? 132.573 71.584 110.339 1.00 110.75 185 PRO A CA 1
ATOM 561 C C . PRO A 1 98 ? 131.932 71.088 109.033 1.00 104.03 185 PRO A C 1
ATOM 562 O O . PRO A 1 98 ? 132.558 70.382 108.235 1.00 101.98 185 PRO A O 1
ATOM 566 N N . CYS A 1 99 ? 130.679 71.473 108.839 1.00 98.23 186 CYS A N 1
ATOM 567 C CA . CYS A 1 99 ? 129.959 71.190 107.616 1.00 100.40 186 CYS A CA 1
ATOM 568 C C . CYS A 1 99 ? 130.499 72.049 106.490 1.00 100.83 186 CYS A C 1
ATOM 569 O O . CYS A 1 99 ? 130.574 73.263 106.631 1.00 106.88 186 CYS A O 1
ATOM 572 N N . GLN A 1 100 ? 130.837 71.428 105.362 1.00 106.07 187 GLN A N 1
ATOM 573 C CA . GLN A 1 100 ? 131.430 72.157 104.225 1.00 105.94 187 GLN A CA 1
ATOM 574 C C . GLN A 1 100 ? 130.469 73.055 103.409 1.00 97.16 187 GLN A C 1
ATOM 575 O O . GLN A 1 100 ? 130.931 73.733 102.487 1.00 96.70 187 GLN A O 1
ATOM 581 N N . ILE A 1 101 ? 129.166 73.067 103.728 1.00 83.36 188 ILE A N 1
ATOM 582 C CA . ILE A 1 101 ? 128.226 73.978 103.072 1.00 78.82 188 ILE A CA 1
ATOM 583 C C . ILE A 1 101 ? 127.960 75.203 103.944 1.00 85.85 188 ILE A C 1
ATOM 584 O O . ILE A 1 101 ? 128.073 76.330 103.446 1.00 87.10 188 ILE A O 1
ATOM 589 N N . CYS A 1 102 ? 127.601 75.001 105.221 1.00 93.11 189 CYS A N 1
ATOM 590 C CA . CYS A 1 102 ? 127.270 76.133 106.132 1.00 89.08 189 CYS A CA 1
ATOM 591 C C . CYS A 1 102 ? 128.376 76.578 107.082 1.00 83.39 189 CYS A C 1
ATOM 592 O O . CYS A 1 102 ? 128.294 77.669 107.617 1.00 83.80 189 CYS A O 1
ATOM 595 N N . TYR A 1 103 ? 129.398 75.751 107.278 1.00 85.42 190 TYR A N 1
ATOM 596 C CA . TYR A 1 103 ? 130.596 76.096 108.076 1.00 95.72 190 TYR A CA 1
ATOM 597 C C . TYR A 1 103 ? 130.408 76.040 109.598 1.00 92.83 190 TYR A C 1
ATOM 598 O O . TYR A 1 103 ? 131.357 76.311 110.343 1.00 87.20 190 TYR A O 1
ATOM 607 N N . LEU A 1 104 ? 129.214 75.640 110.048 1.00 90.26 191 LEU A N 1
ATOM 608 C CA . LEU A 1 104 ? 128.924 75.461 111.465 1.00 87.67 191 LEU A CA 1
ATOM 609 C C . LEU A 1 104 ? 129.320 74.046 111.894 1.00 95.27 191 LEU A C 1
ATOM 610 O O . LEU A 1 104 ? 129.318 73.123 111.081 1.00 106.93 191 LEU A O 1
ATOM 615 N N . ASN A 1 105 ? 129.641 73.894 113.179 1.00 100.68 192 ASN A N 1
ATOM 616 C CA . ASN A 1 105 ? 129.977 72.603 113.788 1.00 96.67 192 ASN A CA 1
ATOM 617 C C . ASN A 1 105 ? 128.772 71.934 114.443 1.00 88.95 192 ASN A C 1
ATOM 618 O O . ASN A 1 105 ? 127.996 72.588 115.136 1.00 86.37 192 ASN A O 1
ATOM 623 N N . TYR A 1 106 ? 128.650 70.623 114.242 1.00 87.36 193 TYR A N 1
ATOM 624 C CA . TYR A 1 106 ? 127.634 69.791 114.904 1.00 86.13 193 TYR A CA 1
ATOM 625 C C . TYR A 1 106 ? 128.227 68.446 115.337 1.00 87.43 193 TYR A C 1
ATOM 626 O O . TYR A 1 106 ? 129.262 68.025 114.812 1.00 94.20 193 TYR A O 1
ATOM 635 N N . PRO A 1 107 ? 127.555 67.750 116.265 1.00 84.09 194 PRO A N 1
ATOM 636 C CA . PRO A 1 107 ? 127.864 66.344 116.505 1.00 91.89 194 PRO A CA 1
ATOM 637 C C . PRO A 1 107 ? 127.789 65.502 115.233 1.00 95.02 194 PRO A C 1
ATOM 638 O O . PRO A 1 107 ? 126.853 65.667 114.445 1.00 94.41 194 PRO A O 1
ATOM 642 N N . ASN A 1 108 ? 128.753 64.595 115.062 1.00 100.17 195 ASN A N 1
ATOM 643 C CA . ASN A 1 108 ? 128.774 63.648 113.934 1.00 106.29 195 ASN A CA 1
ATOM 644 C C . ASN A 1 108 ? 127.396 63.011 113.628 1.00 104.84 195 ASN A C 1
ATOM 645 O O . ASN A 1 108 ? 127.091 62.707 112.474 1.00 107.00 195 ASN A O 1
ATOM 650 N N . SER A 1 109 ? 126.580 62.822 114.665 1.00 102.05 196 SER A N 1
ATOM 651 C CA . SER A 1 109 ? 125.209 62.325 114.538 1.00 103.77 196 SER A CA 1
ATOM 652 C C . SER A 1 109 ? 124.366 63.028 113.466 1.00 102.86 196 SER A C 1
ATOM 653 O O . SER A 1 109 ? 123.566 62.383 112.782 1.00 102.00 196 SER A O 1
ATOM 656 N N . TYR A 1 110 ? 124.540 64.339 113.324 1.00 111.03 197 TYR A N 1
ATOM 657 C CA . TYR A 1 110 ? 123.711 65.145 112.405 1.00 113.30 197 TYR A CA 1
ATOM 658 C C . TYR A 1 110 ? 124.189 65.196 110.944 1.00 109.96 197 TYR A C 1
ATOM 659 O O . TYR A 1 110 ? 123.468 65.708 110.083 1.00 105.97 197 TYR A O 1
ATOM 668 N N . PHE A 1 111 ? 125.393 64.678 110.679 1.00 104.43 198 PHE A N 1
ATOM 669 C CA . PHE A 1 111 ? 125.964 64.644 109.333 1.00 95.08 198 PHE A CA 1
ATOM 670 C C . PHE A 1 111 ? 125.524 63.396 108.563 1.00 94.45 198 PHE A C 1
ATOM 671 O O . PHE A 1 111 ? 126.016 62.304 108.824 1.00 84.47 198 PHE A O 1
ATOM 679 N N . THR A 1 112 ? 124.599 63.571 107.617 1.00 103.59 199 THR A N 1
ATOM 680 C CA . THR A 1 112 ? 124.222 62.520 106.664 1.00 106.66 199 THR A CA 1
ATOM 681 C C . THR A 1 112 ? 125.096 62.621 105.431 1.00 105.51 199 THR A C 1
ATOM 682 O O . THR A 1 112 ? 125.610 63.691 105.104 1.00 102.56 199 THR A O 1
ATOM 686 N N . GLY A 1 113 ? 125.268 61.492 104.757 1.00 111.98 200 GLY A N 1
ATOM 687 C CA . GLY A 1 113 ? 126.015 61.439 103.514 1.00 109.66 200 GLY A CA 1
ATOM 688 C C . GLY A 1 113 ? 125.404 60.501 102.496 1.00 104.62 200 GLY A C 1
ATOM 689 O O . GLY A 1 113 ? 124.451 59.769 102.768 1.00 89.59 200 GLY A 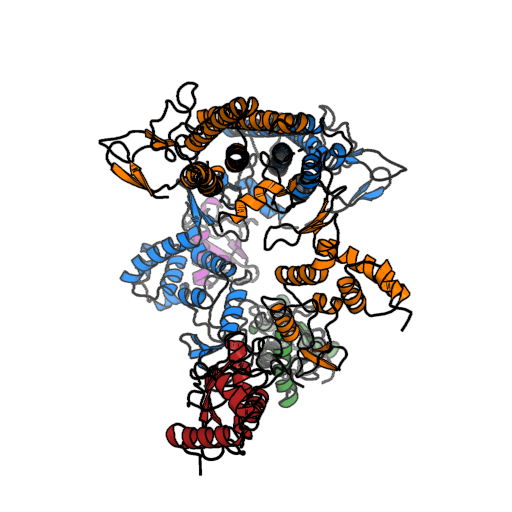O 1
ATOM 690 N N . LEU A 1 114 ? 125.976 60.544 101.304 1.00 108.02 201 LEU A N 1
ATOM 691 C CA . LEU A 1 114 ? 125.638 59.619 100.243 1.00 106.83 201 LEU A CA 1
ATOM 692 C C . LEU A 1 114 ? 126.705 58.517 100.154 1.00 115.34 201 LEU A C 1
ATOM 693 O O . LEU A 1 114 ? 127.537 58.382 101.057 1.00 128.13 201 LEU A O 1
ATOM 698 N N . GLU A 1 115 ? 126.664 57.723 99.082 1.00 116.49 202 GLU A N 1
ATOM 699 C CA . GLU A 1 115 ? 127.590 56.597 98.881 1.00 109.01 202 GLU A CA 1
ATOM 700 C C . GLU A 1 115 ? 129.023 57.041 98.563 1.00 93.71 202 GLU A C 1
ATOM 701 O O . GLU A 1 115 ? 129.950 56.261 98.699 1.00 88.09 202 GLU A O 1
ATOM 707 N N . CYS A 1 116 ? 129.184 58.283 98.121 1.00 89.24 203 CYS A N 1
ATOM 708 C CA . CYS A 1 116 ? 130.498 58.912 97.916 1.00 89.71 203 CYS A CA 1
ATOM 709 C C . CYS A 1 116 ? 131.300 59.211 99.180 1.00 92.86 203 CYS A C 1
ATOM 710 O O . CYS A 1 116 ? 132.490 59.510 99.084 1.00 94.92 203 CYS A O 1
ATOM 713 N N . GLY A 1 117 ? 130.645 59.190 100.343 1.00 93.63 204 GLY A N 1
ATOM 714 C CA . GLY A 1 117 ? 131.278 59.558 101.600 1.00 97.92 204 GLY A CA 1
ATOM 715 C C . GLY A 1 117 ? 131.365 61.052 101.860 1.00 97.65 204 GLY A C 1
ATOM 716 O O . GLY A 1 117 ? 131.979 61.469 102.851 1.00 113.13 204 GLY A O 1
ATOM 717 N N . HIS A 1 118 ? 130.774 61.862 100.984 1.00 91.35 205 HIS A N 1
ATOM 718 C CA . HIS A 1 118 ? 130.653 63.289 101.228 1.00 93.68 205 HIS A CA 1
ATOM 719 C C . HIS A 1 118 ? 129.538 63.455 102.227 1.00 92.50 205 HIS A C 1
ATOM 720 O O . HIS A 1 118 ? 128.429 62.968 101.980 1.00 95.41 205 HIS A O 1
ATOM 727 N N . LYS A 1 119 ? 129.831 64.123 103.348 1.00 91.43 206 LYS A N 1
ATOM 728 C CA . LYS A 1 119 ? 128.841 64.325 104.420 1.00 92.38 206 LYS A CA 1
ATOM 729 C C . LYS A 1 119 ? 128.563 65.799 104.661 1.00 82.98 206 LYS A C 1
ATOM 730 O O . LYS A 1 119 ? 129.457 66.659 104.517 1.00 79.09 206 LYS A O 1
ATOM 736 N N . PHE A 1 120 ? 127.305 66.083 104.984 1.00 75.62 207 PHE A N 1
ATOM 737 C CA . PHE A 1 120 ? 126.859 67.444 105.253 1.00 82.71 207 PHE A CA 1
ATOM 738 C C . PHE A 1 120 ? 125.780 67.430 106.319 1.00 81.59 207 PHE A C 1
ATOM 739 O O . PHE A 1 120 ? 125.079 66.435 106.493 1.00 76.49 207 PHE A O 1
ATOM 747 N N . CYS A 1 121 ? 125.633 68.558 107.008 1.00 85.27 208 CYS A N 1
ATOM 748 C CA . CYS A 1 121 ? 124.664 68.669 108.095 1.00 90.58 208 CYS A CA 1
ATOM 749 C C . CYS A 1 121 ? 123.254 68.460 107.570 1.00 87.83 208 CYS A C 1
ATOM 750 O O . CYS A 1 121 ? 122.923 68.882 106.466 1.00 86.71 208 CYS A O 1
ATOM 753 N N . MET A 1 122 ? 122.419 67.823 108.379 1.00 95.80 209 MET A N 1
ATOM 754 C CA . MET A 1 122 ? 121.102 67.365 107.919 1.00 100.75 209 MET A CA 1
ATOM 755 C C . MET A 1 122 ? 120.136 68.490 107.516 1.00 95.15 209 MET A C 1
ATOM 756 O O . MET A 1 122 ? 119.078 68.220 106.941 1.00 94.43 209 MET A O 1
ATOM 761 N N . GLN A 1 123 ? 120.499 69.735 107.823 1.00 93.29 210 GLN A N 1
ATOM 762 C CA . GLN A 1 123 ? 119.752 70.908 107.397 1.00 95.44 210 GLN A CA 1
ATOM 763 C C . GLN A 1 123 ? 120.172 71.412 106.027 1.00 92.67 210 GLN A C 1
ATOM 764 O O . GLN A 1 123 ? 119.318 71.833 105.242 1.00 96.85 210 GLN A O 1
ATOM 770 N N . CYS A 1 124 ? 121.477 71.402 105.752 1.00 84.66 211 CYS A N 1
ATOM 771 C CA . CYS A 1 124 ? 121.977 71.792 104.433 1.00 79.18 211 CYS A CA 1
ATOM 772 C C . CYS A 1 124 ? 121.474 70.857 103.361 1.00 80.52 211 CYS A C 1
ATOM 773 O O . CYS A 1 124 ? 121.168 71.306 102.254 1.00 81.53 211 CYS A O 1
ATOM 776 N N . TRP A 1 125 ? 121.379 69.567 103.695 1.00 81.89 212 TRP A N 1
ATOM 777 C CA . TRP A 1 125 ? 120.698 68.597 102.839 1.00 84.26 212 TRP A CA 1
ATOM 778 C C . TRP A 1 125 ? 119.300 69.092 102.535 1.00 88.48 212 TRP A C 1
ATOM 779 O O . TRP A 1 125 ? 118.952 69.314 101.360 1.00 88.71 212 TRP A O 1
ATOM 790 N N . SER A 1 126 ? 118.527 69.315 103.596 1.00 88.44 213 SER A N 1
ATOM 791 C CA . SER A 1 126 ? 117.132 69.739 103.450 1.00 97.31 213 SER A CA 1
ATOM 792 C C . SER A 1 126 ? 117.020 71.055 102.655 1.00 95.81 213 SER A C 1
ATOM 793 O O . SER A 1 126 ? 116.114 71.205 101.842 1.00 91.09 213 SER A O 1
ATOM 796 N N . GLU A 1 127 ? 117.956 71.981 102.862 1.00 98.26 214 GLU A N 1
ATOM 797 C CA . GLU A 1 127 ? 117.949 73.250 102.123 1.00 98.15 214 GLU A CA 1
ATOM 798 C C . GLU A 1 127 ? 118.372 73.077 100.678 1.00 93.40 214 GLU A C 1
ATOM 799 O O . GLU A 1 127 ? 117.817 73.737 99.793 1.00 87.64 214 GLU A O 1
ATOM 805 N N . TYR A 1 128 ? 119.350 72.200 100.444 1.00 91.37 215 TYR A N 1
ATOM 806 C CA . TYR A 1 128 ? 119.846 71.936 99.086 1.00 87.16 215 TYR A CA 1
ATOM 807 C C . TYR A 1 128 ? 118.775 71.243 98.290 1.00 86.93 215 TYR A C 1
ATOM 808 O O . TYR A 1 128 ? 118.298 71.793 97.294 1.00 81.45 215 TYR A O 1
ATOM 817 N N . LEU A 1 129 ? 118.364 70.067 98.770 1.00 87.34 216 LEU A N 1
ATOM 818 C CA . LEU A 1 129 ? 117.292 69.305 98.128 1.00 85.85 216 LEU A CA 1
ATOM 819 C C . LEU A 1 129 ? 116.129 70.207 97.763 1.00 88.03 216 LEU A C 1
ATOM 820 O O . LEU A 1 129 ? 115.757 70.277 96.596 1.00 94.66 216 LEU A O 1
ATOM 825 N N . THR A 1 130 ? 115.620 70.938 98.755 1.00 89.77 217 THR A N 1
ATOM 826 C CA . THR A 1 130 ? 114.431 71.780 98.599 1.00 89.82 217 THR A CA 1
ATOM 827 C C . THR A 1 130 ? 114.567 72.801 97.490 1.00 91.25 217 THR A C 1
ATOM 828 O O . THR A 1 130 ? 113.636 72.968 96.691 1.00 91.59 217 THR A O 1
ATOM 832 N N . THR A 1 131 ? 115.706 73.494 97.448 1.00 90.17 218 THR A N 1
ATOM 833 C CA . THR A 1 131 ? 115.905 74.521 96.425 1.00 91.97 218 THR A CA 1
ATOM 834 C C . THR A 1 131 ? 116.263 73.897 95.090 1.00 90.18 218 THR A C 1
ATOM 835 O O . THR A 1 131 ? 116.134 74.551 94.059 1.00 94.28 218 THR A O 1
ATOM 839 N N . LYS A 1 132 ? 116.703 72.640 95.102 1.00 90.78 219 LYS A N 1
ATOM 840 C CA . LYS A 1 132 ? 116.972 71.934 93.858 1.00 87.02 219 LYS A CA 1
ATOM 841 C C . LYS A 1 132 ? 115.696 71.466 93.204 1.00 86.44 219 LYS A C 1
ATOM 842 O O . LYS A 1 132 ? 115.659 71.365 91.982 1.00 94.28 219 LYS A O 1
ATOM 848 N N . ILE A 1 133 ? 114.642 71.220 93.987 1.00 91.02 220 ILE A N 1
ATOM 849 C CA . ILE A 1 133 ? 113.365 70.785 93.405 1.00 100.48 220 ILE A CA 1
ATOM 850 C C . ILE A 1 133 ? 112.444 71.947 93.004 1.00 107.43 220 ILE A C 1
ATOM 851 O O . ILE A 1 133 ? 111.245 71.731 92.818 1.00 108.33 220 ILE A O 1
ATOM 856 N N . MET A 1 134 ? 113.008 73.154 92.834 1.00 120.60 221 MET A N 1
ATOM 857 C CA . MET A 1 134 ? 112.288 74.317 92.272 1.00 119.27 221 MET A CA 1
ATOM 858 C C . MET A 1 134 ? 112.814 74.792 90.881 1.00 122.65 221 MET A C 1
ATOM 859 O O . MET A 1 134 ? 114.006 75.083 90.682 1.00 94.04 221 MET A O 1
ATOM 864 N N . GLU A 1 135 ? 111.837 74.962 89.983 1.00 137.02 222 GLU A N 1
ATOM 865 C CA . GLU A 1 135 ? 111.893 74.704 88.513 1.00 142.34 222 GLU A CA 1
ATOM 866 C C . GLU A 1 135 ? 113.205 74.754 87.702 1.00 135.08 222 GLU A C 1
ATOM 867 O O . GLU A 1 135 ? 113.522 73.813 86.973 1.00 127.36 222 GLU A O 1
ATOM 869 N N . GLU A 1 136 ? 113.933 75.859 87.802 1.00 135.75 223 GLU A N 1
ATOM 870 C CA . GLU A 1 136 ? 114.943 76.215 86.796 1.00 154.24 223 GLU A CA 1
ATOM 871 C C . GLU A 1 136 ? 116.217 75.360 86.832 1.00 170.65 223 GLU A C 1
ATOM 872 O O . GLU A 1 136 ? 117.173 75.696 87.546 1.00 183.50 223 GLU A O 1
ATOM 874 N N . GLY A 1 137 ? 116.231 74.284 86.036 1.00 172.07 224 GLY A N 1
ATOM 875 C CA . GLY A 1 137 ? 117.372 73.352 85.950 1.00 168.95 224 GLY A CA 1
ATOM 876 C C . GLY A 1 137 ? 117.132 71.957 86.513 1.00 163.68 224 GLY A C 1
ATOM 877 O O . GLY A 1 137 ? 118.062 71.147 86.573 1.00 161.63 224 GLY A O 1
ATOM 878 N N . MET A 1 138 ? 115.899 71.675 86.936 1.00 162.70 225 MET A N 1
ATOM 879 C CA . MET A 1 138 ? 115.523 70.343 87.394 1.00 155.44 225 MET A CA 1
ATOM 880 C C . MET A 1 138 ? 115.339 69.450 86.174 1.00 153.21 225 MET A C 1
ATOM 881 O O . MET A 1 138 ? 114.728 69.859 85.181 1.00 151.87 225 MET A O 1
ATOM 886 N N . GLY A 1 139 ? 115.902 68.246 86.253 1.00 150.02 226 GLY A N 1
ATOM 887 C CA . GLY A 1 139 ? 115.670 67.194 85.270 1.00 142.97 226 GLY A CA 1
ATOM 888 C C . GLY A 1 139 ? 114.759 66.220 85.976 1.00 132.08 226 GLY A C 1
ATOM 889 O O . GLY A 1 139 ? 113.606 66.549 86.279 1.00 141.11 226 GLY A O 1
ATOM 890 N N . GLN A 1 140 ? 115.272 65.034 86.272 1.00 117.40 227 GLN A N 1
ATOM 891 C CA . GLN A 1 140 ? 114.556 64.138 87.161 1.00 118.26 227 GLN A CA 1
ATOM 892 C C . GLN A 1 140 ? 115.462 63.321 88.084 1.00 112.84 227 GLN A C 1
ATOM 893 O O . GLN A 1 140 ? 115.088 62.231 88.509 1.00 108.89 227 GLN A O 1
ATOM 899 N N . THR A 1 141 ? 116.636 63.868 88.406 1.00 108.40 228 THR A N 1
ATOM 900 C CA . THR A 1 141 ? 117.508 63.343 89.461 1.00 106.96 228 THR A CA 1
ATOM 901 C C . THR A 1 141 ? 118.260 64.506 90.058 1.00 106.19 228 THR A C 1
ATOM 902 O O . THR A 1 141 ? 118.578 65.456 89.348 1.00 106.94 228 THR A O 1
ATOM 906 N N . ILE A 1 142 ? 118.579 64.399 91.343 1.00 108.79 229 ILE A N 1
ATOM 907 C CA . ILE A 1 142 ? 119.426 65.373 92.032 1.00 101.28 229 ILE A CA 1
ATOM 908 C C . ILE A 1 142 ? 120.662 64.634 92.472 1.00 92.12 229 ILE A C 1
ATOM 909 O O . ILE A 1 142 ? 120.551 63.545 93.021 1.00 99.69 229 ILE A O 1
ATOM 914 N N . SER A 1 143 ? 121.824 65.242 92.263 1.00 85.39 230 SER A N 1
ATOM 915 C CA . SER A 1 143 ? 123.084 64.669 92.714 1.00 82.86 230 SER A CA 1
ATOM 916 C C . SER A 1 143 ? 123.560 65.277 94.026 1.00 81.38 230 SER A C 1
ATOM 917 O O . SER A 1 143 ? 123.080 66.315 94.458 1.00 87.08 230 SER A O 1
ATOM 920 N N . CYS A 1 144 ? 124.537 64.609 94.625 1.00 79.67 231 CYS A N 1
ATOM 921 C CA . CYS A 1 144 ? 125.217 65.039 95.854 1.00 78.30 231 CYS A CA 1
ATOM 922 C C . CYS A 1 144 ? 125.647 66.513 95.790 1.00 74.69 231 CYS A C 1
ATOM 923 O O . CYS A 1 144 ? 125.990 67.004 94.715 1.00 69.91 231 CYS A O 1
ATOM 926 N N . PRO A 1 145 ? 125.596 67.231 96.936 1.00 77.94 232 PRO A N 1
ATOM 927 C CA . PRO A 1 145 ? 125.948 68.640 96.933 1.00 76.66 232 PRO A CA 1
ATOM 928 C C . PRO A 1 145 ? 127.437 68.924 96.889 1.00 76.52 232 PRO A C 1
ATOM 929 O O . PRO A 1 145 ? 127.815 70.091 96.845 1.00 83.70 232 PRO A O 1
ATOM 933 N N . ALA A 1 146 ? 128.281 67.901 96.919 1.00 75.44 233 ALA A N 1
ATOM 934 C CA . ALA A 1 146 ? 129.723 68.123 96.921 1.00 84.99 233 ALA A CA 1
ATOM 935 C C . ALA A 1 146 ? 130.189 68.826 95.663 1.00 89.55 233 ALA A C 1
ATOM 936 O O . ALA A 1 146 ? 129.556 68.697 94.615 1.00 101.01 233 ALA A O 1
ATOM 938 N N . HIS A 1 147 ? 131.298 69.557 95.763 1.00 93.65 234 HIS A N 1
ATOM 939 C CA . HIS A 1 147 ? 131.965 70.074 94.564 1.00 96.02 234 HIS A CA 1
ATOM 940 C C . HIS A 1 147 ? 132.456 68.903 93.744 1.00 92.92 234 HIS A C 1
ATOM 941 O O . HIS A 1 147 ? 132.972 67.932 94.289 1.00 96.19 234 HIS A O 1
ATOM 948 N N . GLY A 1 148 ? 132.253 68.972 92.439 1.00 96.92 235 GLY A N 1
ATOM 949 C CA . GLY A 1 148 ? 132.778 67.959 91.550 1.00 112.13 235 GLY A CA 1
ATOM 950 C C . GLY A 1 148 ? 131.831 66.796 91.354 1.00 119.97 235 GLY A C 1
ATOM 951 O O . GLY A 1 148 ? 131.298 66.628 90.256 1.00 130.82 235 GLY A O 1
ATOM 952 N N . CYS A 1 149 ? 131.603 66.002 92.403 1.00 122.20 236 CYS A N 1
ATOM 953 C CA . CYS A 1 149 ? 130.932 64.695 92.231 1.00 125.67 236 CYS A CA 1
ATOM 954 C C . CYS A 1 149 ? 129.459 64.820 91.826 1.00 113.83 236 CYS A C 1
ATOM 955 O O . CYS A 1 149 ? 128.792 65.808 92.187 1.00 93.29 236 CYS A O 1
ATOM 958 N N . ASP A 1 150 ? 128.977 63.792 91.105 1.00 103.24 237 ASP A N 1
ATOM 959 C CA . ASP A 1 150 ? 127.596 63.720 90.625 1.00 103.37 237 ASP A CA 1
ATOM 960 C C . ASP A 1 150 ? 126.954 62.349 90.857 1.00 89.91 237 ASP A C 1
ATOM 961 O O . ASP A 1 150 ? 126.205 61.859 90.027 1.00 95.38 237 ASP A O 1
ATOM 966 N N . ILE A 1 151 ? 127.216 61.767 92.020 1.00 90.50 238 ILE A N 1
ATOM 967 C CA . ILE A 1 151 ? 126.538 60.548 92.484 1.00 98.53 238 ILE A CA 1
ATOM 968 C C . ILE A 1 151 ? 125.097 60.888 92.850 1.00 95.42 238 ILE A C 1
ATOM 969 O O . ILE A 1 151 ? 124.862 61.640 93.790 1.00 106.73 238 ILE A O 1
ATOM 974 N N . LEU A 1 152 ? 124.128 60.329 92.136 1.00 93.14 239 LEU A N 1
ATOM 975 C CA . LEU A 1 152 ? 122.733 60.729 92.352 1.00 92.34 239 LEU A CA 1
ATOM 976 C C . LEU A 1 152 ? 122.190 60.320 93.719 1.00 86.54 239 LEU A C 1
ATOM 977 O O . LEU A 1 152 ? 122.576 59.288 94.265 1.00 82.02 239 LEU A O 1
ATOM 982 N N . VAL A 1 153 ? 121.327 61.191 94.255 1.00 89.42 240 VAL A N 1
ATOM 983 C CA . VAL A 1 153 ? 120.576 60.962 95.479 1.00 83.65 240 VAL A CA 1
ATOM 984 C C . VAL A 1 153 ? 119.379 60.132 95.066 1.00 90.81 240 VAL A C 1
ATOM 985 O O . VAL A 1 153 ? 118.579 60.562 94.226 1.00 96.06 240 VAL A O 1
ATOM 989 N N . ASP A 1 154 ? 119.272 58.945 95.649 1.00 102.13 241 ASP A N 1
ATOM 990 C CA . ASP A 1 154 ? 118.200 57.999 95.319 1.00 108.17 241 ASP A CA 1
ATOM 991 C C . ASP A 1 154 ? 116.857 58.528 95.794 1.00 103.78 241 ASP A C 1
ATOM 992 O O . ASP A 1 154 ? 116.773 59.133 96.862 1.00 101.08 241 ASP A O 1
ATOM 997 N N . ASP A 1 155 ? 115.822 58.291 94.987 1.00 100.52 242 ASP A N 1
ATOM 998 C CA . ASP A 1 155 ? 114.487 58.861 95.201 1.00 101.37 242 ASP A CA 1
ATOM 999 C C . ASP A 1 155 ? 114.050 58.776 96.652 1.00 104.30 242 ASP A C 1
ATOM 1000 O O . ASP A 1 155 ? 113.627 59.766 97.235 1.00 107.22 242 ASP A O 1
ATOM 1005 N N . ASN A 1 156 ? 114.183 57.593 97.237 1.00 113.71 243 ASN A N 1
ATOM 1006 C CA . ASN A 1 156 ? 113.694 57.353 98.591 1.00 120.44 243 ASN A CA 1
ATOM 1007 C C . ASN A 1 156 ? 114.402 58.154 99.689 1.00 111.67 243 ASN A C 1
ATOM 1008 O O . ASN A 1 156 ? 113.752 58.518 100.663 1.00 130.93 243 ASN A O 1
ATOM 1013 N N . THR A 1 157 ? 115.692 58.469 99.539 1.00 103.61 244 THR A N 1
ATOM 1014 C CA . THR A 1 157 ? 116.367 59.364 100.526 1.00 104.01 244 THR A CA 1
ATOM 1015 C C . THR A 1 157 ? 116.143 60.878 100.269 1.00 99.91 244 THR A C 1
ATOM 1016 O O . THR A 1 157 ? 116.540 61.706 101.080 1.00 100.71 244 THR A O 1
ATOM 1020 N N . VAL A 1 158 ? 115.523 61.247 99.151 1.00 95.49 245 VAL A N 1
ATOM 1021 C CA . VAL A 1 158 ? 115.097 62.624 98.953 1.00 88.14 245 VAL A CA 1
ATOM 1022 C C . VAL A 1 158 ? 113.906 62.833 99.855 1.00 90.52 245 VAL A C 1
ATOM 1023 O O . VAL A 1 158 ? 113.874 63.805 100.585 1.00 90.15 245 VAL A O 1
ATOM 1027 N N . MET A 1 159 ? 112.956 61.898 99.826 1.00 98.01 246 MET A N 1
ATOM 1028 C CA . MET A 1 159 ? 111.718 62.009 100.619 1.00 110.15 246 MET A CA 1
ATOM 1029 C C . MET A 1 159 ? 112.052 62.044 102.104 1.00 118.91 246 MET A C 1
ATOM 1030 O O . MET A 1 159 ? 111.400 62.747 102.880 1.00 140.69 246 MET A O 1
ATOM 1035 N N . ARG A 1 160 ? 113.070 61.275 102.483 1.00 115.86 247 ARG A N 1
ATOM 1036 C CA . ARG A 1 160 ? 113.481 61.132 103.877 1.00 115.25 247 ARG A CA 1
ATOM 1037 C C . ARG A 1 160 ? 114.177 62.382 104.452 1.00 104.34 247 ARG A C 1
ATOM 1038 O O . ARG A 1 160 ? 114.120 62.609 105.652 1.00 99.93 247 ARG A O 1
ATOM 1046 N N . LEU A 1 161 ? 114.822 63.183 103.606 1.00 100.89 248 LEU A N 1
ATOM 1047 C CA . LEU A 1 161 ? 115.591 64.352 104.059 1.00 105.23 248 LEU A CA 1
ATOM 1048 C C . LEU A 1 161 ? 114.843 65.683 103.964 1.00 112.61 248 LEU A C 1
ATOM 1049 O O . LEU A 1 161 ? 115.125 66.594 104.750 1.00 118.04 248 LEU A O 1
ATOM 1054 N N . ILE A 1 162 ? 113.941 65.819 102.990 1.00 115.80 249 ILE A N 1
ATOM 1055 C CA . ILE A 1 162 ? 113.060 67.001 102.927 1.00 113.50 249 ILE A CA 1
ATOM 1056 C C . ILE A 1 162 ? 111.841 66.747 103.792 1.00 118.74 249 ILE A C 1
ATOM 1057 O O . ILE A 1 162 ? 111.409 65.600 103.948 1.00 106.52 249 ILE A O 1
ATOM 1062 N N . THR A 1 163 ? 111.304 67.838 104.339 1.00 133.60 250 THR A N 1
ATOM 1063 C CA . THR A 1 163 ? 110.334 67.800 105.435 1.00 142.59 250 THR A CA 1
ATOM 1064 C C . THR A 1 163 ? 108.901 68.135 104.993 1.00 141.88 250 THR A C 1
ATOM 1065 O O . THR A 1 163 ? 108.008 67.279 105.058 1.00 136.89 250 THR A O 1
ATOM 1069 N N . ASP A 1 164 ? 108.699 69.371 104.531 1.00 143.28 251 ASP A N 1
ATOM 1070 C CA . ASP A 1 164 ? 107.353 69.923 104.282 1.00 144.45 251 ASP A CA 1
ATOM 1071 C C . ASP A 1 164 ? 106.645 69.250 103.125 1.00 125.20 251 ASP A C 1
ATOM 1072 O O . ASP A 1 164 ? 107.125 69.304 102.004 1.00 113.58 251 ASP A O 1
ATOM 1074 N N . SER A 1 165 ? 105.480 68.666 103.396 1.00 121.43 252 SER A N 1
ATOM 1075 C CA . SER A 1 165 ? 104.702 67.950 102.376 1.00 126.00 252 SER A CA 1
ATOM 1076 C C . SER A 1 165 ? 104.357 68.762 101.116 1.00 111.98 252 SER A C 1
ATOM 1077 O O . SER A 1 165 ? 103.974 68.178 100.102 1.00 109.70 252 SER A O 1
ATOM 1080 N N . LYS A 1 166 ? 104.464 70.086 101.176 1.00 100.79 253 LYS A N 1
ATOM 1081 C CA . LYS A 1 166 ? 104.312 70.905 99.973 1.00 98.51 253 LYS A CA 1
ATOM 1082 C C . LYS A 1 166 ? 105.447 70.625 98.962 1.00 94.27 253 LYS A C 1
ATOM 1083 O O . LYS A 1 166 ? 105.183 70.321 97.800 1.00 93.57 253 LYS A O 1
ATOM 1085 N N . VAL A 1 167 ? 106.694 70.720 99.424 1.00 94.09 254 VAL A N 1
ATOM 1086 C CA . VAL A 1 167 ? 107.893 70.428 98.615 1.00 90.33 254 VAL A CA 1
ATOM 1087 C C . VAL A 1 167 ? 107.884 68.977 98.161 1.00 94.77 254 VAL A C 1
ATOM 1088 O O . VAL A 1 167 ? 107.933 68.700 96.971 1.00 90.52 254 VAL A O 1
ATOM 1092 N N . LYS A 1 168 ? 107.786 68.062 99.125 1.00 105.04 255 LYS A N 1
ATOM 1093 C CA . LYS A 1 168 ? 107.706 66.611 98.868 1.00 104.37 255 LYS A CA 1
ATOM 1094 C C . LYS A 1 168 ? 106.791 66.279 97.698 1.00 98.66 255 LYS A C 1
ATOM 1095 O O . LYS A 1 168 ? 107.161 65.510 96.825 1.00 98.94 255 LYS A O 1
ATOM 1101 N N . LEU A 1 169 ? 105.604 66.879 97.688 1.00 102.20 256 LEU A N 1
ATOM 1102 C CA . LEU A 1 169 ? 104.656 66.717 96.586 1.00 95.45 256 LEU A CA 1
ATOM 1103 C C . LEU A 1 169 ? 105.292 67.066 95.258 1.00 87.54 256 LEU A C 1
ATOM 1104 O O . LEU A 1 169 ? 105.178 66.300 94.317 1.00 99.56 256 LEU A O 1
ATOM 1109 N N . LYS A 1 170 ? 105.972 68.206 95.186 1.00 83.78 257 LYS A N 1
ATOM 1110 C CA . LYS A 1 170 ? 106.633 68.639 93.943 1.00 90.42 257 LYS A CA 1
ATOM 1111 C C . LYS A 1 170 ? 107.641 67.628 93.415 1.00 95.03 257 LYS A C 1
ATOM 1112 O O . LYS A 1 170 ? 107.715 67.394 92.210 1.00 95.44 257 LYS A O 1
ATOM 1118 N N . TYR A 1 171 ? 108.429 67.050 94.318 1.00 103.23 258 TYR A N 1
ATOM 1119 C CA . TYR A 1 171 ? 109.407 66.036 93.939 1.00 95.04 258 TYR A CA 1
ATOM 1120 C C . TYR A 1 171 ? 108.690 64.863 93.297 1.00 94.41 258 TYR A C 1
ATOM 1121 O O . TYR A 1 171 ? 109.047 64.456 92.195 1.00 105.81 258 TYR A O 1
ATOM 1130 N N . GLN A 1 172 ? 107.662 64.357 93.982 1.00 89.52 259 GLN A N 1
ATOM 1131 C CA . GLN A 1 172 ? 106.822 63.272 93.475 1.00 84.89 259 GLN A CA 1
ATOM 1132 C C . GLN A 1 172 ? 106.326 63.611 92.081 1.00 82.61 259 GLN A C 1
ATOM 1133 O O . GLN A 1 172 ? 106.354 62.777 91.186 1.00 89.30 259 GLN A O 1
ATOM 1139 N N . HIS A 1 173 ? 105.896 64.847 91.893 1.00 79.61 260 HIS A N 1
ATOM 1140 C CA . HIS A 1 173 ? 105.457 65.277 90.589 1.00 86.83 260 HIS A CA 1
ATOM 1141 C C . HIS A 1 173 ? 106.561 65.084 89.565 1.00 86.26 260 HIS A C 1
ATOM 1142 O O . HIS A 1 173 ? 106.316 64.524 88.514 1.00 107.03 260 HIS A O 1
ATOM 1149 N N . LEU A 1 174 ? 107.771 65.518 89.886 1.00 90.42 261 LEU A N 1
ATOM 1150 C CA . LEU A 1 174 ? 108.879 65.545 88.911 1.00 93.60 261 LEU A CA 1
ATOM 1151 C C . LEU A 1 174 ? 109.409 64.182 88.487 1.00 91.77 261 LEU A C 1
ATOM 1152 O O . LEU A 1 174 ? 109.715 63.968 87.312 1.00 88.66 261 LEU A O 1
ATOM 1157 N N . ILE A 1 175 ? 109.526 63.270 89.444 1.00 92.58 262 ILE A N 1
ATOM 1158 C CA . ILE A 1 175 ? 109.972 61.908 89.142 1.00 96.81 262 ILE A CA 1
ATOM 1159 C C . ILE A 1 175 ? 108.877 61.089 88.441 1.00 98.30 262 ILE A C 1
ATOM 1160 O O . ILE A 1 175 ? 109.170 60.157 87.684 1.00 112.32 262 ILE A O 1
ATOM 1165 N N . THR A 1 176 ? 107.623 61.463 88.659 1.00 93.03 263 THR A N 1
ATOM 1166 C CA . THR A 1 176 ? 106.508 60.778 88.026 1.00 92.50 263 THR A CA 1
ATOM 1167 C C . THR A 1 176 ? 106.066 61.410 86.686 1.00 92.70 263 THR A C 1
ATOM 1168 O O . THR A 1 176 ? 105.246 60.837 85.975 1.00 90.89 263 THR A O 1
ATOM 1172 N N . ASN A 1 177 ? 106.616 62.563 86.315 1.00 94.44 264 ASN A N 1
ATOM 1173 C CA . ASN A 1 177 ? 106.151 63.247 85.110 1.00 95.67 264 ASN A CA 1
ATOM 1174 C C . ASN A 1 177 ? 106.355 62.399 83.860 1.00 100.49 264 ASN A C 1
ATOM 1175 O O . ASN A 1 177 ? 105.461 62.297 83.015 1.00 104.23 264 ASN A O 1
ATOM 1180 N N . SER A 1 178 ? 107.522 61.774 83.760 1.00 104.55 265 SER A N 1
ATOM 1181 C CA . SER A 1 178 ? 107.814 60.884 82.646 1.00 103.35 265 SER A CA 1
ATOM 1182 C C . SER A 1 178 ? 106.729 59.816 82.536 1.00 94.47 265 SER A C 1
ATOM 1183 O O . SER A 1 178 ? 106.110 59.674 81.494 1.00 96.22 265 SER A O 1
ATOM 1186 N N . PHE A 1 179 ? 106.496 59.116 83.646 1.00 91.65 266 PHE A N 1
ATOM 1187 C CA . PHE A 1 179 ? 105.490 58.035 83.779 1.00 84.91 266 PHE A CA 1
ATOM 1188 C C . PHE A 1 179 ? 104.083 58.417 83.327 1.00 83.04 266 PHE A C 1
ATOM 1189 O O . PHE A 1 179 ? 103.378 57.602 82.733 1.00 82.70 266 PHE A O 1
ATOM 1197 N N . VAL A 1 180 ? 103.707 59.657 83.625 1.00 84.51 267 VAL A N 1
ATOM 1198 C CA . VAL A 1 180 ? 102.391 60.229 83.325 1.00 86.24 267 VAL A CA 1
ATOM 1199 C C . VAL A 1 180 ? 102.330 60.800 81.896 1.00 85.77 267 VAL A C 1
ATOM 1200 O O . VAL A 1 180 ? 101.265 60.804 81.269 1.00 77.87 267 VAL A O 1
ATOM 1204 N N . GLU A 1 181 ? 103.458 61.304 81.391 1.00 92.29 268 GLU A N 1
ATOM 1205 C CA . GLU A 1 181 ? 103.544 61.728 79.985 1.00 99.24 268 GLU A CA 1
ATOM 1206 C C . GLU A 1 181 ? 103.488 60.535 79.038 1.00 91.75 268 GLU A C 1
ATOM 1207 O O . GLU A 1 181 ? 102.745 60.535 78.057 1.00 96.97 268 GLU A O 1
ATOM 1213 N N . CYS A 1 182 ? 104.238 59.499 79.365 1.00 87.59 269 CYS A N 1
ATOM 1214 C CA . CYS A 1 182 ? 104.265 58.295 78.550 1.00 92.18 269 CYS A CA 1
ATOM 1215 C C . CYS A 1 182 ? 102.921 57.535 78.528 1.00 86.45 269 CYS A C 1
ATOM 1216 O O . CYS A 1 182 ? 102.677 56.758 77.607 1.00 91.31 269 CYS A O 1
ATOM 1219 N N . ASN A 1 183 ? 102.061 57.782 79.519 1.00 85.49 270 ASN A N 1
ATOM 1220 C CA . ASN A 1 183 ? 100.679 57.270 79.549 1.00 80.17 270 ASN A CA 1
ATOM 1221 C C . ASN A 1 183 ? 99.656 58.274 79.015 1.00 85.75 270 ASN A C 1
ATOM 1222 O O . ASN A 1 183 ? 99.517 59.394 79.523 1.00 93.81 270 ASN A O 1
ATOM 1227 N N . ARG A 1 184 ? 98.897 57.832 78.023 1.00 88.91 271 ARG A N 1
ATOM 1228 C CA . ARG A 1 184 ? 98.027 58.719 77.270 1.00 88.77 271 ARG A CA 1
ATOM 1229 C C . ARG A 1 184 ? 96.665 58.925 77.912 1.00 82.68 271 ARG A C 1
ATOM 1230 O O . ARG A 1 184 ? 95.883 59.716 77.410 1.00 84.81 271 ARG A O 1
ATOM 1238 N N . LEU A 1 185 ? 96.385 58.217 79.006 1.00 85.64 272 LEU A N 1
ATOM 1239 C CA . LEU A 1 185 ? 95.134 58.376 79.765 1.00 85.82 272 LEU A CA 1
ATOM 1240 C C . LEU A 1 185 ? 95.300 59.143 81.062 1.00 83.19 272 LEU A C 1
ATOM 1241 O O . LEU A 1 185 ? 94.362 59.205 81.855 1.00 87.56 272 LEU A O 1
ATOM 1246 N N . LEU A 1 186 ? 96.473 59.723 81.285 1.00 77.79 273 LEU A N 1
ATOM 1247 C CA . LEU A 1 186 ? 96.692 60.563 82.441 1.00 72.55 273 LEU A CA 1
ATOM 1248 C C . LEU A 1 186 ? 97.263 61.882 81.984 1.00 71.41 273 LEU A C 1
ATOM 1249 O O . LEU A 1 186 ? 98.151 61.914 81.121 1.00 79.65 273 LEU A O 1
ATOM 1254 N N . LYS A 1 187 ? 96.736 62.960 82.551 1.00 71.59 274 LYS A N 1
ATOM 1255 C CA . LYS A 1 187 ? 97.300 64.296 82.401 1.00 75.04 274 LYS A CA 1
ATOM 1256 C C . LYS A 1 187 ? 97.369 64.878 83.803 1.00 73.70 274 LYS A C 1
ATOM 1257 O O . LYS A 1 187 ? 96.582 64.491 84.676 1.00 74.78 274 LYS A O 1
ATOM 1263 N N . TRP A 1 188 ? 98.302 65.793 84.030 1.00 74.29 275 TRP A N 1
ATOM 1264 C CA . TRP A 1 188 ? 98.374 66.488 85.318 1.00 77.12 275 TRP A CA 1
ATOM 1265 C C . TRP A 1 188 ? 97.382 67.652 85.324 1.00 81.86 275 TRP A C 1
ATOM 1266 O O . TRP A 1 188 ? 97.043 68.201 84.271 1.00 87.53 275 TRP A O 1
ATOM 1277 N N . CYS A 1 189 ? 96.930 68.029 86.516 1.00 83.66 276 CYS A N 1
ATOM 1278 C CA . CYS A 1 189 ? 96.173 69.254 86.688 1.00 81.51 276 CYS A CA 1
ATOM 1279 C C . CYS A 1 189 ? 97.111 70.423 86.424 1.00 82.40 276 CYS A C 1
ATOM 1280 O O . CYS A 1 189 ? 98.228 70.445 86.941 1.00 80.71 276 CYS A O 1
ATOM 1283 N N . PRO A 1 190 ? 96.666 71.401 85.628 1.00 84.19 277 PRO A N 1
ATOM 1284 C CA . PRO A 1 190 ? 97.532 72.551 85.334 1.00 87.43 277 PRO A CA 1
ATOM 1285 C C . PRO A 1 190 ? 97.769 73.525 86.491 1.00 86.71 277 PRO A C 1
ATOM 1286 O O . PRO A 1 190 ? 98.709 74.313 86.430 1.00 82.10 277 PRO A O 1
ATOM 1290 N N . ALA A 1 191 ? 96.925 73.486 87.520 1.00 94.85 278 ALA A N 1
ATOM 1291 C CA . ALA A 1 191 ? 97.067 74.384 88.659 1.00 105.24 278 ALA A CA 1
ATOM 1292 C C . ALA A 1 191 ? 98.446 74.197 89.301 1.00 108.14 278 ALA A C 1
ATOM 1293 O O . ALA A 1 191 ? 98.831 73.056 89.569 1.00 106.38 278 ALA A O 1
ATOM 1295 N N . PRO A 1 192 ? 99.185 75.306 89.539 1.00 117.13 279 PRO A N 1
ATOM 1296 C CA . PRO A 1 192 ? 100.626 75.248 89.850 1.00 123.38 279 PRO A CA 1
ATOM 1297 C C . PRO A 1 192 ? 101.062 74.422 91.063 1.00 120.45 279 PRO A C 1
ATOM 1298 O O . PRO A 1 192 ? 102.110 73.773 90.998 1.00 124.84 279 PRO A O 1
ATOM 1302 N N . ASP A 1 193 ? 100.298 74.457 92.151 1.00 111.69 280 ASP A N 1
ATOM 1303 C CA . ASP A 1 193 ? 100.649 73.692 93.360 1.00 122.56 280 ASP A CA 1
ATOM 1304 C C . ASP A 1 193 ? 99.765 72.480 93.609 1.00 123.37 280 ASP A C 1
ATOM 1305 O O . ASP A 1 193 ? 99.892 71.816 94.648 1.00 129.35 280 ASP A O 1
ATOM 1310 N N . CYS A 1 194 ? 98.878 72.189 92.664 1.00 118.42 281 CYS A N 1
ATOM 1311 C CA . CYS A 1 194 ? 98.128 70.948 92.683 1.00 112.90 281 CYS A CA 1
ATOM 1312 C C . CYS A 1 194 ? 98.918 69.942 91.878 1.00 116.91 281 CYS A C 1
ATOM 1313 O O . CYS A 1 194 ? 99.297 70.214 90.726 1.00 123.40 281 CYS A O 1
ATOM 1316 N N . HIS A 1 195 ? 99.181 68.796 92.495 1.00 104.60 282 HIS A N 1
ATOM 1317 C CA . HIS A 1 195 ? 99.804 67.678 91.812 1.00 96.83 282 HIS A CA 1
ATOM 1318 C C . HIS A 1 195 ? 98.854 66.497 91.930 1.00 90.30 282 HIS A C 1
ATOM 1319 O O . HIS A 1 195 ? 98.976 65.636 92.813 1.00 96.47 282 HIS A O 1
ATOM 1326 N N . HIS A 1 196 ? 97.845 66.526 91.071 1.00 79.88 283 HIS A N 1
ATOM 1327 C CA . HIS A 1 196 ? 96.843 65.468 90.980 1.00 84.63 283 HIS A CA 1
ATOM 1328 C C . HIS A 1 196 ? 96.786 65.122 89.514 1.00 79.24 283 HIS A C 1
ATOM 1329 O O . HIS A 1 196 ? 97.118 65.961 88.672 1.00 80.84 283 HIS A O 1
ATOM 1336 N N . VAL A 1 197 ? 96.348 63.913 89.195 1.00 73.69 284 VAL A N 1
ATOM 1337 C CA . VAL A 1 197 ? 96.169 63.543 87.799 1.00 76.66 284 VAL A CA 1
ATOM 1338 C C . VAL A 1 197 ? 94.738 63.111 87.527 1.00 73.52 284 VAL A C 1
ATOM 1339 O O . VAL A 1 197 ? 94.112 62.392 88.312 1.00 65.53 284 VAL A O 1
ATOM 1343 N N . VAL A 1 198 ? 94.233 63.563 86.394 1.00 71.55 285 VAL A N 1
ATOM 1344 C CA . VAL A 1 198 ? 92.974 63.092 85.884 1.00 74.92 285 VAL A CA 1
ATOM 1345 C C . VAL A 1 198 ? 93.281 61.824 85.108 1.00 73.54 285 VAL A C 1
ATOM 1346 O O . VAL A 1 198 ? 94.214 61.814 84.312 1.00 83.39 285 VAL A O 1
ATOM 1350 N N . LYS A 1 199 ? 92.496 60.772 85.331 1.00 67.71 286 LYS A N 1
ATOM 1351 C CA . LYS A 1 199 ? 92.628 59.525 84.582 1.00 72.56 286 LYS A CA 1
ATOM 1352 C C . LYS A 1 199 ? 91.359 59.244 83.832 1.00 68.38 286 LYS A C 1
ATOM 1353 O O . LYS A 1 199 ? 90.287 59.229 84.420 1.00 72.47 286 LYS A O 1
ATOM 1359 N N . VAL A 1 200 ? 91.484 58.943 82.552 1.00 67.15 287 VAL A N 1
ATOM 1360 C CA . VAL A 1 200 ? 90.325 58.820 81.687 1.00 69.16 287 VAL A CA 1
ATOM 1361 C C . VAL A 1 200 ? 90.206 57.423 81.096 1.00 73.71 287 VAL A C 1
ATOM 1362 O O . VAL A 1 200 ? 91.104 56.605 81.243 1.00 75.45 287 VAL A O 1
ATOM 1366 N N . GLN A 1 201 ? 89.083 57.163 80.432 1.00 86.05 288 GLN A N 1
ATOM 1367 C CA . GLN A 1 201 ? 88.874 55.912 79.689 1.00 88.07 288 GLN A CA 1
ATOM 1368 C C . GLN A 1 201 ? 89.287 56.052 78.234 1.00 85.59 288 GLN A C 1
ATOM 1369 O O . GLN A 1 201 ? 89.743 55.084 77.615 1.00 83.26 288 GLN A O 1
ATOM 1375 N N . TYR A 1 202 ? 89.110 57.246 77.679 1.00 83.28 289 TYR A N 1
ATOM 1376 C CA . TYR A 1 202 ? 89.750 57.594 76.416 1.00 84.00 289 TYR A CA 1
ATOM 1377 C C . TYR A 1 202 ? 90.089 59.069 76.430 1.00 81.12 289 TYR A C 1
ATOM 1378 O O . TYR A 1 202 ? 89.463 59.831 77.157 1.00 81.62 289 TYR A O 1
ATOM 1387 N N . PRO A 1 203 ? 91.114 59.472 75.670 1.00 82.91 290 PRO A N 1
ATOM 1388 C CA . PRO A 1 203 ? 91.333 60.903 75.475 1.00 91.89 290 PRO A CA 1
ATOM 1389 C C . PRO A 1 203 ? 90.261 61.453 74.546 1.00 102.53 290 PRO A C 1
ATOM 1390 O O . PRO A 1 203 ? 89.921 60.765 73.570 1.00 105.94 290 PRO A O 1
ATOM 1394 N N . ASP A 1 204 ? 89.709 62.640 74.843 1.00 103.95 291 ASP A N 1
ATOM 1395 C CA . ASP A 1 204 ? 88.660 63.189 73.965 1.00 108.12 291 ASP A CA 1
ATOM 1396 C C . ASP A 1 204 ? 88.613 64.682 73.677 1.00 104.33 291 ASP A C 1
ATOM 1397 O O . ASP A 1 204 ? 87.917 65.070 72.738 1.00 103.81 291 ASP A O 1
ATOM 1402 N N . ALA A 1 205 ? 89.336 65.516 74.424 1.00 102.54 292 ALA A N 1
ATOM 1403 C CA . ALA A 1 205 ? 89.181 66.998 74.312 1.00 102.83 292 ALA A CA 1
ATOM 1404 C C . ALA A 1 205 ? 87.791 67.449 74.773 1.00 96.15 292 ALA A C 1
ATOM 1405 O O . ALA A 1 205 ? 87.118 68.276 74.139 1.00 86.19 292 ALA A O 1
ATOM 1407 N N . LYS A 1 206 ? 87.381 66.847 75.881 1.00 94.11 293 LYS A N 1
ATOM 1408 C CA . LYS A 1 206 ? 86.207 67.223 76.626 1.00 97.94 293 LYS A CA 1
ATOM 1409 C C . LYS A 1 206 ? 86.767 67.932 77.856 1.00 91.06 293 LYS A C 1
ATOM 1410 O O . LYS A 1 206 ? 87.978 68.101 77.958 1.00 86.94 293 LYS A O 1
ATOM 1416 N N . PRO A 1 207 ? 85.904 68.388 78.772 1.00 89.12 294 PRO A N 1
ATOM 1417 C CA . PRO A 1 207 ? 86.416 69.082 79.945 1.00 91.07 294 PRO A CA 1
ATOM 1418 C C . PRO A 1 207 ? 86.409 68.229 81.218 1.00 86.73 294 PRO A C 1
ATOM 1419 O O . PRO A 1 207 ? 85.396 67.599 81.527 1.00 93.79 294 PRO A O 1
ATOM 1423 N N . VAL A 1 208 ? 87.523 68.236 81.947 1.00 77.58 295 VAL A N 1
ATOM 1424 C CA . VAL A 1 208 ? 87.674 67.461 83.186 1.00 80.05 295 VAL A CA 1
ATOM 1425 C C . VAL A 1 208 ? 87.957 68.430 84.324 1.00 80.30 295 VAL A C 1
ATOM 1426 O O . VAL A 1 208 ? 88.446 69.520 84.077 1.00 97.59 295 VAL A O 1
ATOM 1430 N N . ARG A 1 209 ? 87.699 68.010 85.558 1.00 74.57 296 ARG A N 1
ATOM 1431 C CA . ARG A 1 209 ? 87.675 68.890 86.716 1.00 80.72 296 ARG A CA 1
ATOM 1432 C C . ARG A 1 209 ? 88.476 68.261 87.879 1.00 85.80 296 ARG A C 1
ATOM 1433 O O . ARG A 1 209 ? 88.201 67.137 88.311 1.00 85.20 296 ARG A O 1
ATOM 1441 N N . CYS A 1 210 ? 89.433 69.012 88.416 1.00 82.95 297 CYS A N 1
ATOM 1442 C CA . CYS A 1 210 ? 90.493 68.404 89.189 1.00 87.32 297 CYS A CA 1
ATOM 1443 C C . CYS A 1 210 ? 90.146 67.970 90.594 1.00 96.02 297 CYS A C 1
ATOM 1444 O O . CYS A 1 210 ? 90.729 67.011 91.055 1.00 118.96 297 CYS A O 1
ATOM 1447 N N . LYS A 1 211 ? 89.237 68.650 91.279 1.00 102.73 298 LYS A N 1
ATOM 1448 C CA . LYS A 1 211 ? 89.084 68.520 92.767 1.00 115.81 298 LYS A CA 1
ATOM 1449 C C . LYS A 1 211 ? 89.959 69.475 93.580 1.00 107.48 298 LYS A C 1
ATOM 1450 O O . LYS A 1 211 ? 89.925 69.430 94.803 1.00 127.27 298 LYS A O 1
ATOM 1456 N N . CYS A 1 212 ? 90.767 70.300 92.925 1.00 100.65 299 CYS A N 1
ATOM 1457 C CA . CYS A 1 212 ? 91.105 71.610 93.474 1.00 102.22 299 CYS A CA 1
ATOM 1458 C C . CYS A 1 212 ? 90.125 72.640 92.912 1.00 97.50 299 CYS A C 1
ATOM 1459 O O . CYS A 1 212 ? 90.074 73.783 93.385 1.00 97.48 299 CYS A O 1
ATOM 1462 N N . GLY A 1 213 ? 89.359 72.229 91.898 1.00 93.20 300 GLY A N 1
ATOM 1463 C CA . GLY A 1 213 ? 88.362 73.068 91.265 1.00 90.67 300 GLY A CA 1
ATOM 1464 C C . GLY A 1 213 ? 88.681 73.308 89.820 1.00 81.64 300 GLY A C 1
ATOM 1465 O O . GLY A 1 213 ? 87.783 73.521 89.013 1.00 88.78 300 GLY A O 1
ATOM 1466 N N . ARG A 1 214 ? 89.960 73.271 89.486 1.00 79.62 301 ARG A N 1
ATOM 1467 C CA . ARG A 1 214 ? 90.389 73.637 88.154 1.00 86.24 301 ARG A CA 1
ATOM 1468 C C . ARG A 1 214 ? 89.805 72.747 87.059 1.00 82.37 301 ARG A C 1
ATOM 1469 O O . ARG A 1 214 ? 89.955 71.525 87.082 1.00 85.09 301 ARG A O 1
ATOM 1477 N N . GLN A 1 215 ? 89.158 73.387 86.096 1.00 81.28 302 GLN A N 1
ATOM 1478 C CA . GLN A 1 215 ? 88.568 72.700 84.971 1.00 84.21 302 GLN A CA 1
ATOM 1479 C C . GLN A 1 215 ? 89.459 72.901 83.751 1.00 78.82 302 GLN A C 1
ATOM 1480 O O . GLN A 1 215 ? 89.671 74.037 83.325 1.00 85.90 302 GLN A O 1
ATOM 1486 N N . PHE A 1 216 ? 89.952 71.802 83.180 1.00 72.48 303 PHE A N 1
ATOM 1487 C CA . PHE A 1 216 ? 90.831 71.880 82.024 1.00 77.02 303 PHE A CA 1
ATOM 1488 C C . PHE A 1 216 ? 90.455 70.910 80.930 1.00 78.28 303 PHE A C 1
ATOM 1489 O O . PHE A 1 216 ? 89.694 69.973 81.155 1.00 77.37 303 PHE A O 1
ATOM 1497 N N . CYS A 1 217 ? 90.996 71.190 79.742 1.00 77.47 304 CYS A N 1
ATOM 1498 C CA . CYS A 1 217 ? 90.878 70.346 78.573 1.00 71.46 304 CYS A CA 1
ATOM 1499 C C . CYS A 1 217 ? 91.844 69.211 78.755 1.00 72.86 304 CYS A C 1
ATOM 1500 O O . CYS A 1 217 ? 93.029 69.420 78.952 1.00 75.10 304 CYS A O 1
ATOM 1503 N N . PHE A 1 218 ? 91.327 67.998 78.697 1.00 81.81 305 PHE A N 1
ATOM 1504 C CA . PHE A 1 218 ? 92.132 66.817 78.911 1.00 80.67 305 PHE A CA 1
ATOM 1505 C C . PHE A 1 218 ? 93.101 66.581 77.766 1.00 88.25 305 PHE A C 1
ATOM 1506 O O . PHE A 1 218 ? 94.214 66.138 77.991 1.00 108.55 305 PHE A O 1
ATOM 1514 N N . ASN A 1 219 ? 92.690 66.864 76.542 1.00 93.75 306 ASN A N 1
ATOM 1515 C CA . ASN A 1 219 ? 93.551 66.582 75.393 1.00 100.26 306 ASN A CA 1
ATOM 1516 C C . ASN A 1 219 ? 94.809 67.432 75.318 1.00 92.09 306 ASN A C 1
ATOM 1517 O O . ASN A 1 219 ? 95.902 66.892 75.152 1.00 102.54 306 ASN A O 1
ATOM 1522 N N . CYS A 1 220 ? 94.632 68.748 75.429 1.00 85.56 307 CYS A N 1
ATOM 1523 C CA . CYS A 1 220 ? 95.704 69.732 75.234 1.00 83.83 307 CYS A CA 1
ATOM 1524 C C . CYS A 1 220 ? 96.299 70.267 76.525 1.00 81.39 307 CYS A C 1
ATOM 1525 O O . CYS A 1 220 ? 97.333 70.912 76.489 1.00 83.65 307 CYS A O 1
ATOM 1528 N N . GLY A 1 221 ? 95.638 70.040 77.655 1.00 84.62 308 GLY A N 1
ATOM 1529 C CA . GLY A 1 221 ? 96.153 70.471 78.950 1.00 88.73 308 GLY A CA 1
ATOM 1530 C C . GLY A 1 221 ? 95.875 71.910 79.361 1.00 91.56 308 GLY A C 1
ATOM 1531 O O . GLY A 1 221 ? 95.988 72.224 80.553 1.00 95.79 308 GLY A O 1
ATOM 1532 N N . GLU A 1 222 ? 95.500 72.782 78.419 1.00 88.39 309 GLU A N 1
ATOM 1533 C CA . GLU A 1 222 ? 95.229 74.199 78.745 1.00 100.77 309 GLU A CA 1
ATOM 1534 C C . GLU A 1 222 ? 93.856 74.341 79.429 1.00 101.15 309 GLU A C 1
ATOM 1535 O O . GLU A 1 222 ? 93.104 73.364 79.553 1.00 97.46 309 GLU A O 1
ATOM 1541 N N . ASN A 1 223 ? 93.540 75.549 79.889 1.00 94.61 310 ASN A N 1
ATOM 1542 C CA . ASN A 1 223 ? 92.213 75.839 80.433 1.00 92.80 310 ASN A CA 1
ATOM 1543 C C . ASN A 1 223 ? 91.085 75.653 79.424 1.00 95.05 310 ASN A C 1
ATOM 1544 O O . ASN A 1 223 ? 91.281 75.899 78.231 1.00 103.40 310 ASN A O 1
ATOM 1549 N N . TRP A 1 224 ? 89.901 75.265 79.917 1.00 91.05 311 TRP A N 1
ATOM 1550 C CA . TRP A 1 224 ? 88.749 74.930 79.060 1.00 81.70 311 TRP A CA 1
ATOM 1551 C C . TRP A 1 224 ? 88.341 76.094 78.139 1.00 82.42 311 TRP A C 1
ATOM 1552 O O . TRP A 1 224 ? 88.250 77.230 78.588 1.00 88.07 311 TRP A O 1
ATOM 1563 N N . HIS A 1 225 ? 88.103 75.802 76.859 1.00 79.35 312 HIS A N 1
ATOM 1564 C CA . HIS A 1 225 ? 88.141 76.831 75.809 1.00 79.30 312 HIS A CA 1
ATOM 1565 C C . HIS A 1 225 ? 87.027 76.654 74.729 1.00 79.21 312 HIS A C 1
ATOM 1566 O O . HIS A 1 225 ? 87.274 76.705 73.527 1.00 79.07 312 HIS A O 1
ATOM 1573 N N . ASP A 1 226 ? 85.785 76.572 75.189 1.00 80.67 313 ASP A N 1
ATOM 1574 C CA . ASP A 1 226 ? 84.746 75.785 74.508 1.00 92.10 313 ASP A CA 1
ATOM 1575 C C . ASP A 1 226 ? 84.626 75.972 73.000 1.00 94.45 313 ASP A C 1
ATOM 1576 O O . ASP A 1 226 ? 84.626 74.972 72.270 1.00 115.99 313 ASP A O 1
ATOM 1581 N N . PRO A 1 227 ? 84.520 77.228 72.523 1.00 83.56 314 PRO A N 1
ATOM 1582 C CA . PRO A 1 227 ? 84.264 77.386 71.073 1.00 73.64 314 PRO A CA 1
ATOM 1583 C C . PRO A 1 227 ? 85.463 77.010 70.203 1.00 75.35 314 PRO A C 1
ATOM 1584 O O . PRO A 1 227 ? 85.272 76.362 69.179 1.00 78.62 314 PRO A O 1
ATOM 1588 N N . VAL A 1 228 ? 86.679 77.373 70.626 1.00 77.98 315 VAL A N 1
ATOM 1589 C CA . VAL A 1 228 ? 87.900 77.161 69.819 1.00 75.87 315 VAL A CA 1
ATOM 1590 C C . VAL A 1 228 ? 88.462 75.754 69.983 1.00 75.82 315 VAL A C 1
ATOM 1591 O O . VAL A 1 228 ? 88.429 75.210 71.076 1.00 63.15 315 VAL A O 1
ATOM 1595 N N . LYS A 1 229 ? 88.968 75.183 68.884 1.00 86.27 316 LYS A N 1
ATOM 1596 C CA . LYS A 1 229 ? 89.544 73.818 68.874 1.00 90.14 316 LYS A CA 1
ATOM 1597 C C . LYS A 1 229 ? 90.967 73.878 69.408 1.00 86.45 316 LYS A C 1
ATOM 1598 O O . LYS A 1 229 ? 91.604 74.920 69.279 1.00 80.97 316 LYS A O 1
ATOM 1604 N N . CYS A 1 230 ? 91.464 72.775 69.988 1.00 90.38 317 CYS A N 1
ATOM 1605 C CA . CYS A 1 230 ? 92.782 72.771 70.693 1.00 90.54 317 CYS A CA 1
ATOM 1606 C C . CYS A 1 230 ? 93.957 73.200 69.796 1.00 90.62 317 CYS A C 1
ATOM 1607 O O . CYS A 1 230 ? 94.838 73.955 70.241 1.00 82.30 317 CYS A O 1
ATOM 1610 N N . LYS A 1 231 ? 93.947 72.711 68.546 1.00 91.09 318 LYS A N 1
ATOM 1611 C CA . LYS A 1 231 ? 94.964 73.026 67.515 1.00 91.59 318 LYS A CA 1
ATOM 1612 C C . LYS A 1 231 ? 95.164 74.523 67.355 1.00 88.61 318 LYS A C 1
ATOM 1613 O O . LYS A 1 231 ? 96.280 75.041 67.455 1.00 97.40 318 LYS A O 1
ATOM 1615 N N . TRP A 1 232 ? 94.056 75.207 67.117 1.00 83.22 319 TRP A N 1
ATOM 1616 C CA . TRP A 1 232 ? 94.073 76.642 66.927 1.00 83.00 319 TRP A CA 1
ATOM 1617 C C . TRP A 1 232 ? 94.406 77.406 68.185 1.00 81.80 319 TRP A C 1
ATOM 1618 O O . TRP A 1 232 ? 94.803 78.561 68.097 1.00 81.93 319 TRP A O 1
ATOM 1629 N N . LEU A 1 233 ? 94.243 76.789 69.350 1.00 84.84 320 LEU A N 1
ATOM 1630 C CA . LEU A 1 233 ? 94.704 77.413 70.580 1.00 84.16 320 LEU A CA 1
ATOM 1631 C C . LEU A 1 233 ? 96.209 77.277 70.705 1.00 86.39 320 LEU A C 1
ATOM 1632 O O . LEU A 1 233 ? 96.856 78.265 71.041 1.00 84.79 320 LEU A O 1
ATOM 1637 N N . LYS A 1 234 ? 96.767 76.091 70.410 1.00 88.92 321 LYS A N 1
ATOM 1638 C CA . LYS A 1 234 ? 98.241 75.896 70.435 1.00 89.52 321 LYS A CA 1
ATOM 1639 C C . LYS A 1 234 ? 98.882 76.957 69.558 1.00 87.29 321 LYS A C 1
ATOM 1640 O O . LYS A 1 234 ? 99.679 77.761 70.037 1.00 90.45 321 LYS A O 1
ATOM 1642 N N . LYS A 1 235 ? 98.462 77.015 68.300 1.00 89.74 322 LYS A N 1
ATOM 1643 C CA . LYS A 1 235 ? 98.962 78.032 67.360 1.00 94.56 322 LYS A CA 1
ATOM 1644 C C . LYS A 1 235 ? 98.858 79.469 67.889 1.00 92.23 322 LYS A C 1
ATOM 1645 O O . LYS A 1 235 ? 99.732 80.281 67.623 1.00 97.26 322 LYS A O 1
ATOM 1651 N N . TRP A 1 236 ? 97.797 79.763 68.636 1.00 92.26 323 TRP A N 1
ATOM 1652 C CA . TRP A 1 236 ? 97.571 81.088 69.226 1.00 90.96 323 TRP A CA 1
ATOM 1653 C C . TRP A 1 236 ? 98.348 81.374 70.519 1.00 103.84 323 TRP A C 1
ATOM 1654 O O . TRP A 1 236 ? 98.382 82.518 70.955 1.00 100.50 323 TRP A O 1
ATOM 1665 N N . ILE A 1 237 ? 98.938 80.356 71.150 1.00 120.46 324 ILE A N 1
ATOM 1666 C CA . ILE A 1 237 ? 99.768 80.551 72.356 1.00 115.58 324 ILE A CA 1
ATOM 1667 C C . ILE A 1 237 ? 101.225 80.805 71.954 1.00 117.45 324 ILE A C 1
ATOM 1668 O O . ILE A 1 237 ? 101.891 81.638 72.572 1.00 126.99 324 ILE A O 1
ATOM 1673 N N . LYS A 1 238 ? 101.714 80.080 70.939 1.00 115.93 325 LYS A N 1
ATOM 1674 C CA . LYS A 1 238 ? 103.049 80.318 70.356 1.00 109.83 325 LYS A CA 1
ATOM 1675 C C . LYS A 1 238 ? 103.107 81.702 69.725 1.00 103.88 325 LYS A C 1
ATOM 1676 O O . LYS A 1 238 ? 103.959 82.508 70.088 1.00 114.74 325 LYS A O 1
ATOM 1678 N N . LYS A 1 239 ? 102.167 81.988 68.821 1.00 98.02 326 LYS A N 1
ATOM 1679 C CA . LYS A 1 239 ? 102.088 83.299 68.142 1.00 92.04 326 LYS A CA 1
ATOM 1680 C C . LYS A 1 239 ? 101.861 84.474 69.082 1.00 93.01 326 LYS A C 1
ATOM 1681 O O . LYS A 1 239 ? 102.179 85.595 68.719 1.00 90.51 326 LYS A O 1
ATOM 1683 N N . CYS A 1 240 ? 101.302 84.223 70.267 1.00 108.13 327 CYS A N 1
ATOM 1684 C CA . CYS A 1 240 ? 101.035 85.271 71.259 1.00 124.42 327 CYS A CA 1
ATOM 1685 C C . CYS A 1 240 ? 102.072 85.333 72.382 1.00 139.97 327 CYS A C 1
ATOM 1686 O O . CYS A 1 240 ? 101.989 86.221 73.231 1.00 154.45 327 CYS A O 1
ATOM 1689 N N . ASP A 1 241 ? 103.047 84.419 72.387 1.00 154.02 328 ASP A N 1
ATOM 1690 C CA . ASP A 1 241 ? 104.025 84.326 73.486 1.00 162.68 328 ASP A CA 1
ATOM 1691 C C . ASP A 1 241 ? 104.976 85.524 73.522 1.00 169.82 328 ASP A C 1
ATOM 1692 O O . ASP A 1 241 ? 105.260 86.060 74.597 1.00 182.65 328 ASP A O 1
ATOM 1694 N N . ASP A 1 242 ? 105.459 85.933 72.347 1.00 167.23 329 ASP A N 1
ATOM 1695 C CA . ASP A 1 242 ? 106.317 87.114 72.211 1.00 162.52 329 ASP A CA 1
ATOM 1696 C C . ASP A 1 242 ? 105.484 88.399 72.218 1.00 157.39 329 ASP A C 1
ATOM 1697 O O . ASP A 1 242 ? 104.922 88.787 73.246 1.00 141.23 329 ASP A O 1
ATOM 1699 N N . ALA A 1 252 ? 98.341 97.572 76.587 1.00 170.87 339 ALA A N 1
ATOM 1700 C CA . ALA A 1 252 ? 98.249 98.837 77.314 1.00 171.65 339 ALA A CA 1
ATOM 1701 C C . ALA A 1 252 ? 97.514 98.659 78.647 1.00 165.00 339 ALA A C 1
ATOM 1702 O O . ALA A 1 252 ? 96.319 98.358 78.668 1.00 161.66 339 ALA A O 1
ATOM 1704 N N . ASN A 1 253 ? 98.244 98.834 79.748 1.00 157.42 340 ASN A N 1
ATOM 1705 C CA . ASN A 1 253 ? 97.672 98.777 81.100 1.00 154.40 340 ASN A CA 1
ATOM 1706 C C . ASN A 1 253 ? 96.762 99.976 81.381 1.00 150.80 340 ASN A C 1
ATOM 1707 O O . ASN A 1 253 ? 95.650 99.825 81.905 1.00 140.26 340 ASN A O 1
ATOM 1709 N N . THR A 1 254 ? 97.261 101.159 81.030 1.00 157.18 341 THR A N 1
ATOM 1710 C CA . THR A 1 254 ? 96.513 102.411 81.151 1.00 156.44 341 THR A CA 1
ATOM 1711 C C . THR A 1 254 ? 96.155 102.988 79.760 1.00 146.53 341 THR A C 1
ATOM 1712 O O . THR A 1 254 ? 96.730 102.596 78.733 1.00 132.95 341 THR A O 1
ATOM 1716 N N . LYS A 1 255 ? 95.175 103.890 79.742 1.00 136.41 342 LYS A N 1
ATOM 1717 C CA . LYS A 1 255 ? 94.803 104.645 78.532 1.00 128.08 342 LYS A CA 1
ATOM 1718 C C . LYS A 1 255 ? 94.060 105.911 78.918 1.00 125.53 342 LYS A C 1
ATOM 1719 O O . LYS A 1 255 ? 93.539 106.021 80.042 1.00 113.25 342 LYS A O 1
ATOM 1721 N N . GLU A 1 256 ? 93.995 106.842 77.959 1.00 133.16 343 GLU A N 1
ATOM 1722 C CA . GLU A 1 256 ? 93.427 108.193 78.175 1.00 136.54 343 GLU A CA 1
ATOM 1723 C C . GLU A 1 256 ? 91.965 108.298 77.711 1.00 132.03 343 GLU A C 1
ATOM 1724 O O . GLU A 1 256 ? 91.591 107.757 76.656 1.00 130.13 343 GLU A O 1
ATOM 1726 N N . CYS A 1 257 ? 91.158 109.010 78.504 1.00 130.03 344 CYS A N 1
ATOM 1727 C CA . CYS A 1 257 ? 89.772 109.326 78.154 1.00 141.23 344 CYS A CA 1
ATOM 1728 C C . CYS A 1 257 ? 89.709 109.901 76.725 1.00 146.89 344 CYS A C 1
ATOM 1729 O O . CYS A 1 257 ? 90.575 110.683 76.337 1.00 151.93 344 CYS A O 1
ATOM 1732 N N . PRO A 1 258 ? 88.715 109.483 75.921 1.00 159.69 345 PRO A N 1
ATOM 1733 C CA . PRO A 1 258 ? 88.587 110.083 74.591 1.00 171.35 345 PRO A CA 1
ATOM 1734 C C . PRO A 1 258 ? 88.245 111.581 74.608 1.00 185.57 345 PRO A C 1
ATOM 1735 O O . PRO A 1 258 ? 88.774 112.332 73.785 1.00 206.16 345 PRO A O 1
ATOM 1739 N N . LYS A 1 259 ? 87.381 112.002 75.536 1.00 175.83 346 LYS A N 1
ATOM 1740 C CA . LYS A 1 259 ? 86.938 113.403 75.621 1.00 163.31 346 LYS A CA 1
ATOM 1741 C C . LYS A 1 259 ? 87.954 114.298 76.358 1.00 159.84 346 LYS A C 1
ATOM 1742 O O . LYS A 1 259 ? 88.534 115.199 75.747 1.00 154.82 346 LYS A O 1
ATOM 1744 N N . CYS A 1 260 ? 88.181 114.027 77.648 1.00 162.42 347 CYS A N 1
ATOM 1745 C CA . CYS A 1 260 ? 88.986 114.908 78.520 1.00 164.67 347 CYS A CA 1
ATOM 1746 C C . CYS A 1 260 ? 90.454 114.503 78.713 1.00 155.82 347 CYS A C 1
ATOM 1747 O O . CYS A 1 260 ? 91.196 115.223 79.378 1.00 167.31 347 CYS A O 1
ATOM 1750 N N . HIS A 1 261 ? 90.865 113.364 78.149 1.00 148.38 348 HIS A N 1
ATOM 1751 C CA . HIS A 1 261 ? 92.276 112.898 78.162 1.00 158.35 348 HIS A CA 1
ATOM 1752 C C . HIS A 1 261 ? 92.979 112.718 79.541 1.00 163.25 348 HIS A C 1
ATOM 1753 O O . HIS A 1 261 ? 94.214 112.608 79.599 1.00 153.68 348 HIS A O 1
ATOM 1760 N N . VAL A 1 262 ? 92.202 112.630 80.627 1.00 167.33 349 VAL A N 1
ATOM 1761 C CA . VAL A 1 262 ? 92.748 112.378 81.968 1.00 164.75 349 VAL A CA 1
ATOM 1762 C C . VAL A 1 262 ? 93.100 110.897 82.029 1.00 165.05 349 VAL A C 1
ATOM 1763 O O . VAL A 1 262 ? 92.261 110.063 81.695 1.00 170.98 349 VAL A O 1
ATOM 1767 N N . THR A 1 263 ? 94.324 110.578 82.451 1.00 170.41 350 THR A N 1
ATOM 1768 C CA . THR A 1 263 ? 94.798 109.191 82.452 1.00 182.38 350 THR A CA 1
ATOM 1769 C C . THR A 1 263 ? 93.903 108.324 83.343 1.00 178.66 350 THR A C 1
ATOM 1770 O O . THR A 1 263 ? 93.687 108.647 84.521 1.00 158.96 350 THR A O 1
ATOM 1774 N N . ILE A 1 264 ? 93.353 107.262 82.745 1.00 179.00 351 ILE A N 1
ATOM 1775 C CA . ILE A 1 264 ? 92.493 106.300 83.432 1.00 166.02 351 ILE A CA 1
ATOM 1776 C C . ILE A 1 264 ? 93.241 104.969 83.515 1.00 158.79 351 ILE A C 1
ATOM 1777 O O . ILE A 1 264 ? 93.514 104.332 82.495 1.00 147.80 351 ILE A O 1
ATOM 1782 N N . GLU A 1 265 ? 93.605 104.585 84.736 1.00 156.34 352 GLU A N 1
ATOM 1783 C CA . GLU A 1 265 ? 94.028 103.227 85.027 1.00 160.77 352 GLU A CA 1
ATOM 1784 C C . GLU A 1 265 ? 92.744 102.419 85.140 1.00 151.55 352 GLU A C 1
ATOM 1785 O O . GLU A 1 265 ? 91.760 102.893 85.716 1.00 134.45 352 GLU A O 1
ATOM 1791 N N . LYS A 1 266 ? 92.760 101.209 84.586 1.00 148.03 353 LYS A N 1
ATOM 1792 C CA . LYS A 1 266 ? 91.624 100.300 84.686 1.00 141.87 353 LYS A CA 1
ATOM 1793 C C . LYS A 1 266 ? 91.629 99.608 86.054 1.00 131.27 353 LYS A C 1
ATOM 1794 O O . LYS A 1 266 ? 92.618 98.967 86.422 1.00 123.87 353 LYS A O 1
ATOM 1800 N N . ASP A 1 267 ? 90.531 99.750 86.797 1.00 127.35 354 ASP A N 1
ATOM 1801 C CA . ASP A 1 267 ? 90.349 99.062 88.092 1.00 144.93 354 ASP A CA 1
ATOM 1802 C C . ASP A 1 267 ? 88.994 98.337 88.159 1.00 145.59 354 ASP A C 1
ATOM 1803 O O . ASP A 1 267 ? 88.004 98.873 88.681 1.00 164.39 354 ASP A O 1
ATOM 1808 N N . GLY A 1 268 ? 88.978 97.107 87.634 1.00 136.25 355 GLY A N 1
ATOM 1809 C CA . GLY A 1 268 ? 87.741 96.352 87.387 1.00 129.03 355 GLY A CA 1
ATOM 1810 C C . GLY A 1 268 ? 87.702 95.873 85.940 1.00 117.23 355 GLY A C 1
ATOM 1811 O O . GLY A 1 268 ? 88.187 96.552 85.035 1.00 114.72 355 GLY A O 1
ATOM 1812 N N . GLY A 1 269 ? 87.114 94.704 85.716 1.00 108.29 356 GLY A N 1
ATOM 1813 C CA . GLY A 1 269 ? 87.134 94.068 84.396 1.00 102.07 356 GLY A CA 1
ATOM 1814 C C . GLY A 1 269 ? 86.137 94.601 83.385 1.00 94.14 356 GLY A C 1
ATOM 1815 O O . GLY A 1 269 ? 86.306 94.402 82.174 1.00 92.43 356 GLY A O 1
ATOM 1816 N N . CYS A 1 270 ? 85.094 95.264 83.877 1.00 86.80 357 CYS A N 1
ATOM 1817 C CA . CYS A 1 270 ? 84.034 95.797 83.032 1.00 87.62 357 CYS A CA 1
ATOM 1818 C C . CYS A 1 270 ? 84.600 96.834 82.069 1.00 92.25 357 CYS A C 1
ATOM 1819 O O . CYS A 1 270 ? 85.531 97.558 82.433 1.00 108.28 357 CYS A O 1
ATOM 1822 N N . ASN A 1 271 ? 84.068 96.870 80.841 1.00 94.82 358 ASN A N 1
ATOM 1823 C CA . ASN A 1 271 ? 84.540 97.793 79.772 1.00 96.37 358 ASN A CA 1
ATOM 1824 C C . ASN A 1 271 ? 83.642 98.993 79.507 1.00 104.01 358 ASN A C 1
ATOM 1825 O O . ASN A 1 271 ? 84.061 99.927 78.815 1.00 110.77 358 ASN A O 1
ATOM 1830 N N . HIS A 1 272 ? 82.415 98.955 80.031 1.00 108.39 359 HIS A N 1
ATOM 1831 C CA . HIS A 1 272 ? 81.561 100.133 80.129 1.00 114.82 359 HIS A CA 1
ATOM 1832 C C . HIS A 1 272 ? 82.250 101.127 81.087 1.00 128.51 359 HIS A C 1
ATOM 1833 O O . HIS A 1 272 ? 82.039 101.086 82.309 1.00 136.26 359 HIS A O 1
ATOM 1840 N N . MET A 1 273 ? 83.076 102.010 80.518 1.00 128.72 360 MET A N 1
ATOM 1841 C CA . MET A 1 273 ? 83.807 103.016 81.293 1.00 120.85 360 MET A CA 1
ATOM 1842 C C . MET A 1 273 ? 83.039 104.328 81.396 1.00 137.67 360 MET A C 1
ATOM 1843 O O . MET A 1 273 ? 82.809 104.997 80.388 1.00 147.47 360 MET A O 1
ATOM 1848 N N . VAL A 1 274 ? 82.646 104.675 82.623 1.00 153.18 361 VAL A N 1
ATOM 1849 C CA . VAL A 1 274 ? 82.141 106.014 82.958 1.00 165.56 361 VAL A CA 1
ATOM 1850 C C . VAL A 1 274 ? 83.316 106.857 83.494 1.00 188.02 361 VAL A C 1
ATOM 1851 O O . VAL A 1 274 ? 84.086 106.391 84.342 1.00 195.47 361 VAL A O 1
ATOM 1855 N N . CYS A 1 275 ? 83.444 108.090 82.995 1.00 203.30 362 CYS A N 1
ATOM 1856 C CA . CYS A 1 275 ? 84.630 108.929 83.239 1.00 198.70 362 CYS A CA 1
ATOM 1857 C C . CYS A 1 275 ? 84.588 109.630 84.600 1.00 187.64 362 CYS A C 1
ATOM 1858 O O . CYS A 1 275 ? 83.710 110.466 84.849 1.00 165.64 362 CYS A O 1
ATOM 1861 N N . ARG A 1 276 ? 85.556 109.294 85.458 1.00 182.28 363 ARG A N 1
ATOM 1862 C CA . ARG A 1 276 ? 85.649 109.844 86.811 1.00 180.63 363 ARG A CA 1
ATOM 1863 C C . ARG A 1 276 ? 86.158 111.287 86.773 1.00 185.21 363 ARG A C 1
ATOM 1864 O O . ARG A 1 276 ? 87.338 111.548 87.006 1.00 194.77 363 ARG A O 1
ATOM 1866 N N . ASN A 1 277 ? 85.245 112.210 86.472 1.00 189.56 364 ASN A N 1
ATOM 1867 C CA . ASN A 1 277 ? 85.559 113.632 86.289 1.00 190.58 364 ASN A CA 1
ATOM 1868 C C . ASN A 1 277 ? 84.289 114.480 86.420 1.00 201.89 364 ASN A C 1
ATOM 1869 O O . ASN A 1 277 ? 83.170 113.965 86.295 1.00 202.21 364 ASN A O 1
ATOM 1874 N N . GLN A 1 278 ? 84.469 115.776 86.660 1.00 208.39 365 GLN A N 1
ATOM 1875 C CA . GLN A 1 278 ? 83.355 116.726 86.706 1.00 208.25 365 GLN A CA 1
ATOM 1876 C C . GLN A 1 278 ? 83.021 117.229 85.298 1.00 206.25 365 GLN A C 1
ATOM 1877 O O . GLN A 1 278 ? 81.852 117.248 84.911 1.00 213.84 365 GLN A O 1
ATOM 1883 N N . ASN A 1 279 ? 84.054 117.622 84.546 1.00 200.68 366 ASN A N 1
ATOM 1884 C CA . ASN A 1 279 ? 83.911 118.163 83.181 1.00 195.40 366 ASN A CA 1
ATOM 1885 C C . ASN A 1 279 ? 83.122 117.231 82.255 1.00 195.42 366 ASN A C 1
ATOM 1886 O O . ASN A 1 279 ? 82.099 117.632 81.694 1.00 200.47 366 ASN A O 1
ATOM 1891 N N . CYS A 1 280 ? 83.601 115.994 82.126 1.00 192.19 367 CYS A N 1
ATOM 1892 C CA . CYS A 1 280 ? 83.052 114.996 81.198 1.00 175.76 367 CYS A CA 1
ATOM 1893 C C . CYS A 1 280 ? 82.669 113.723 81.967 1.00 169.86 367 CYS A C 1
ATOM 1894 O O . CYS A 1 280 ? 83.533 112.972 82.420 1.00 170.76 367 CYS A O 1
ATOM 1897 N N . LYS A 1 281 ? 81.363 113.519 82.138 1.00 161.93 368 LYS A N 1
ATOM 1898 C CA . LYS A 1 281 ? 80.816 112.317 82.775 1.00 160.51 368 LYS A CA 1
ATOM 1899 C C . LYS A 1 281 ? 80.230 111.389 81.704 1.00 164.44 368 LYS A C 1
ATOM 1900 O O . LYS A 1 281 ? 79.220 110.720 81.946 1.00 173.53 368 LYS A O 1
ATOM 1902 N N . ALA A 1 282 ? 80.870 111.346 80.529 1.00 168.69 369 ALA A N 1
ATOM 1903 C CA . ALA A 1 282 ? 80.397 110.542 79.397 1.00 170.46 369 ALA A CA 1
ATOM 1904 C C . ALA A 1 282 ? 80.932 109.118 79.473 1.00 161.47 369 ALA A C 1
ATOM 1905 O O . ALA A 1 282 ? 81.921 108.841 80.158 1.00 153.19 369 ALA A O 1
ATOM 1907 N N . GLU A 1 283 ? 80.276 108.230 78.733 1.00 154.80 370 GLU A N 1
ATOM 1908 C CA . GLU A 1 283 ? 80.518 106.799 78.821 1.00 146.20 370 GLU A CA 1
ATOM 1909 C C . GLU A 1 283 ? 81.136 106.307 77.516 1.00 140.43 370 GLU A C 1
ATOM 1910 O O . GLU A 1 283 ? 80.778 106.776 76.427 1.00 133.24 370 GLU A O 1
ATOM 1916 N N . PHE A 1 284 ? 82.078 105.374 77.637 1.00 131.97 371 PHE A N 1
ATOM 1917 C CA . PHE A 1 284 ? 82.839 104.889 76.491 1.00 129.27 371 PHE A CA 1
ATOM 1918 C C . PHE A 1 284 ? 83.396 103.472 76.709 1.00 127.23 371 PHE A C 1
ATOM 1919 O O . PHE A 1 284 ? 83.886 103.140 77.787 1.00 125.24 371 PHE A O 1
ATOM 1927 N N . CYS A 1 285 ? 83.299 102.645 75.670 1.00 122.13 372 CYS A N 1
ATOM 1928 C CA . CYS A 1 285 ? 83.850 101.292 75.671 1.00 113.22 372 CYS A CA 1
ATOM 1929 C C . CYS A 1 285 ? 85.370 101.375 75.656 1.00 111.33 372 CYS A C 1
ATOM 1930 O O . CYS A 1 285 ? 85.938 101.956 74.740 1.00 119.77 372 CYS A O 1
ATOM 1933 N N . TRP A 1 286 ? 86.014 100.777 76.656 1.00 100.08 373 TRP A N 1
ATOM 1934 C CA . TRP A 1 286 ? 87.471 100.824 76.809 1.00 98.80 373 TRP A CA 1
ATOM 1935 C C . TRP A 1 286 ? 88.301 100.272 75.623 1.00 100.16 373 TRP A C 1
ATOM 1936 O O . TRP A 1 286 ? 89.451 100.654 75.445 1.00 105.45 373 TRP A O 1
ATOM 1947 N N . VAL A 1 287 ? 87.750 99.374 74.824 1.00 104.38 374 VAL A N 1
ATOM 1948 C CA . VAL A 1 287 ? 88.568 98.665 73.843 1.00 117.17 374 VAL A CA 1
ATOM 1949 C C . VAL A 1 287 ? 88.684 99.502 72.579 1.00 122.87 374 VAL A C 1
ATOM 1950 O O . VAL A 1 287 ? 89.782 99.792 72.115 1.00 126.58 374 VAL A O 1
ATOM 1954 N N . CYS A 1 288 ? 87.531 99.869 72.033 1.00 128.39 375 CYS A N 1
ATOM 1955 C CA . CYS A 1 288 ? 87.440 100.636 70.803 1.00 121.24 375 CYS A CA 1
ATOM 1956 C C . CYS A 1 288 ? 87.476 102.142 71.084 1.00 122.61 375 CYS A C 1
ATOM 1957 O O . CYS A 1 288 ? 87.738 102.930 70.176 1.00 122.06 375 CYS A O 1
ATOM 1960 N N . LEU A 1 289 ? 87.209 102.530 72.339 1.00 128.38 376 LEU A N 1
ATOM 1961 C CA . LEU A 1 289 ? 87.165 103.943 72.786 1.00 126.54 376 LEU A CA 1
ATOM 1962 C C . LEU A 1 289 ? 86.080 104.774 72.099 1.00 119.16 376 LEU A C 1
ATOM 1963 O O . LEU A 1 289 ? 86.087 105.997 72.180 1.00 128.67 376 LEU A O 1
ATOM 1968 N N . GLY A 1 290 ? 85.120 104.095 71.473 1.00 113.74 377 GLY A N 1
ATOM 1969 C CA . GLY A 1 290 ? 83.940 104.728 70.909 1.00 112.42 377 GLY A CA 1
ATOM 1970 C C . GLY A 1 290 ? 82.957 104.956 72.042 1.00 114.72 377 GLY A C 1
ATOM 1971 O O . GLY A 1 290 ? 83.322 104.843 73.205 1.00 112.05 377 GLY A O 1
ATOM 1972 N N . PRO A 1 291 ? 81.698 105.268 71.720 1.00 125.02 378 PRO A N 1
ATOM 1973 C CA . PRO A 1 291 ? 80.722 105.586 72.767 1.00 130.39 378 PRO A CA 1
ATOM 1974 C C . PRO A 1 291 ? 79.885 104.405 73.290 1.00 130.10 378 PRO A C 1
ATOM 1975 O O . PRO A 1 291 ? 79.729 103.396 72.614 1.00 135.08 378 PRO A O 1
ATOM 1979 N N . TRP A 1 292 ? 79.385 104.558 74.513 1.00 134.18 379 TRP A N 1
ATOM 1980 C CA . TRP A 1 292 ? 78.288 103.763 75.074 1.00 133.97 379 TRP A CA 1
ATOM 1981 C C . TRP A 1 292 ? 77.110 104.770 75.105 1.00 146.57 379 TRP A C 1
ATOM 1982 O O . TRP A 1 292 ? 77.348 105.938 75.438 1.00 161.17 379 TRP A O 1
ATOM 1993 N N . GLU A 1 293 ? 75.859 104.399 74.789 1.00 140.53 380 GLU A N 1
ATOM 1994 C CA . GLU A 1 293 ? 75.371 103.032 74.576 1.00 132.40 380 GLU A CA 1
ATOM 1995 C C . GLU A 1 293 ? 74.739 102.817 73.192 1.00 123.03 380 GLU A C 1
ATOM 1996 O O . GLU A 1 293 ? 73.552 102.498 73.094 1.00 114.70 380 GLU A O 1
ATOM 1998 N N . PRO A 1 294 ? 75.516 103.015 72.115 1.00 118.59 381 PRO A N 1
ATOM 1999 C CA . PRO A 1 294 ? 75.183 102.349 70.856 1.00 118.64 381 PRO A CA 1
ATOM 2000 C C . PRO A 1 294 ? 75.622 100.889 70.891 1.00 125.80 381 PRO A C 1
ATOM 2001 O O . PRO A 1 294 ? 75.176 100.097 70.058 1.00 124.40 381 PRO A O 1
ATOM 2005 N N . HIS A 1 295 ? 76.496 100.549 71.845 1.00 125.82 382 HIS A N 1
ATOM 2006 C CA . HIS A 1 295 ? 76.815 99.158 72.167 1.00 116.68 382 HIS A CA 1
ATOM 2007 C C . HIS A 1 295 ? 75.528 98.450 72.628 1.00 112.67 382 HIS A C 1
ATOM 2008 O O . HIS A 1 295 ? 74.706 99.044 73.334 1.00 112.80 382 HIS A O 1
ATOM 2015 N N . GLY A 1 296 ? 75.362 97.191 72.222 1.00 106.69 383 GLY A N 1
ATOM 2016 C CA . GLY A 1 296 ? 74.157 96.416 72.529 1.00 107.33 383 GLY A CA 1
ATOM 2017 C C . GLY A 1 296 ? 73.000 96.810 71.636 1.00 116.11 383 GLY A C 1
ATOM 2018 O O . GLY A 1 296 ? 71.890 97.076 72.111 1.00 124.01 383 GLY A O 1
ATOM 2019 N N . SER A 1 297 ? 73.284 96.860 70.338 1.00 126.69 384 SER A N 1
ATOM 2020 C CA . SER A 1 297 ? 72.300 97.170 69.306 1.00 133.32 384 SER A CA 1
ATOM 2021 C C . SER A 1 297 ? 72.706 96.439 68.035 1.00 148.99 384 SER A C 1
ATOM 2022 O O . SER A 1 297 ? 73.834 95.935 67.930 1.00 151.66 384 SER A O 1
ATOM 2025 N N . ALA A 1 298 ? 71.787 96.387 67.075 1.00 160.74 385 ALA A N 1
ATOM 2026 C CA . ALA A 1 298 ? 72.049 95.745 65.784 1.00 166.03 385 ALA A CA 1
ATOM 2027 C C . ALA A 1 298 ? 72.992 96.554 64.892 1.00 172.51 385 ALA A C 1
ATOM 2028 O O . ALA A 1 298 ? 73.680 95.970 64.053 1.00 186.97 385 ALA A O 1
ATOM 2030 N N . TRP A 1 299 ? 73.026 97.878 65.083 1.00 167.00 386 TRP A N 1
ATOM 2031 C CA . TRP A 1 299 ? 73.758 98.794 64.197 1.00 165.51 386 TRP A CA 1
ATOM 2032 C C . TRP A 1 299 ? 75.250 98.910 64.500 1.00 165.24 386 TRP A C 1
ATOM 2033 O O . TRP A 1 299 ? 76.069 98.737 63.590 1.00 173.19 386 TRP A O 1
ATOM 2035 N N . TYR A 1 300 ? 75.600 99.219 65.755 1.00 160.12 387 TYR A N 1
ATOM 2036 C CA . TYR A 1 300 ? 77.011 99.377 66.145 1.00 160.20 387 TYR A CA 1
ATOM 2037 C C . TYR A 1 300 ? 77.594 98.100 66.721 1.00 152.85 387 TYR A C 1
ATOM 2038 O O . TYR A 1 300 ? 77.072 97.568 67.697 1.00 159.59 387 TYR A O 1
ATOM 2047 N N . ASN A 1 301 ? 78.680 97.628 66.105 1.00 146.21 388 ASN A N 1
ATOM 2048 C CA . ASN A 1 301 ? 79.404 96.441 66.547 1.00 143.01 388 ASN A CA 1
ATOM 2049 C C . ASN A 1 301 ? 80.908 96.663 66.393 1.00 135.97 388 ASN A C 1
ATOM 2050 O O . ASN A 1 301 ? 81.407 96.790 65.267 1.00 124.75 388 ASN A O 1
ATOM 2055 N N . CYS A 1 302 ? 81.609 96.719 67.530 1.00 125.98 389 CYS A N 1
ATOM 2056 C CA . CYS A 1 302 ? 83.061 96.910 67.572 1.00 117.20 389 CYS A CA 1
ATOM 2057 C C . CYS A 1 302 ? 83.872 95.618 67.709 1.00 108.60 389 CYS A C 1
ATOM 2058 O O . CYS A 1 302 ? 85.103 95.663 67.737 1.00 119.92 389 CYS A O 1
ATOM 2061 N N . ASN A 1 303 ? 83.195 94.483 67.815 1.00 98.46 390 ASN A N 1
ATOM 2062 C CA . ASN A 1 303 ? 83.873 93.194 67.921 1.00 95.68 390 ASN A CA 1
ATOM 2063 C C . ASN A 1 303 ? 84.233 92.586 66.571 1.00 100.91 390 ASN A C 1
ATOM 2064 O O . ASN A 1 303 ? 85.041 91.645 66.518 1.00 103.51 390 ASN A O 1
ATOM 2069 N N . ARG A 1 304 ? 83.615 93.097 65.499 1.00 102.45 391 ARG A N 1
ATOM 2070 C CA . ARG A 1 304 ? 83.920 92.680 64.127 1.00 102.79 391 ARG A CA 1
ATOM 2071 C C . ARG A 1 304 ? 85.040 93.587 63.540 1.00 110.31 391 ARG A C 1
ATOM 2072 O O . ARG A 1 304 ? 85.105 94.784 63.852 1.00 109.60 391 ARG A O 1
ATOM 2074 N N . TYR A 1 305 ? 85.930 93.005 62.725 1.00 117.60 392 TYR A N 1
ATOM 2075 C CA . TYR A 1 305 ? 87.073 93.726 62.130 1.00 121.16 392 TYR A CA 1
ATOM 2076 C C . TYR A 1 305 ? 86.733 94.307 60.751 1.00 123.00 392 TYR A C 1
ATOM 2077 O O . TYR A 1 305 ? 86.835 93.625 59.727 1.00 127.44 392 TYR A O 1
ATOM 2086 N N . ALA A 1 323 ? 97.950 91.907 57.366 1.00 151.35 410 ALA A N 1
ATOM 2087 C CA . ALA A 1 323 ? 97.445 90.822 58.207 1.00 143.84 410 ALA A CA 1
ATOM 2088 C C . ALA A 1 323 ? 97.978 90.830 59.657 1.00 142.57 410 ALA A C 1
ATOM 2089 O O . ALA A 1 323 ? 97.535 90.016 60.467 1.00 158.67 410 ALA A O 1
ATOM 2091 N N . LEU A 1 324 ? 98.925 91.719 59.978 1.00 137.09 411 LEU A N 1
ATOM 2092 C CA . LEU A 1 324 ? 99.368 91.951 61.373 1.00 136.02 411 LEU A CA 1
ATOM 2093 C C . LEU A 1 324 ? 98.614 93.106 62.059 1.00 135.52 411 LEU A C 1
ATOM 2094 O O . LEU A 1 324 ? 98.537 93.164 63.296 1.00 140.83 411 LEU A O 1
ATOM 2099 N N . GLN A 1 325 ? 98.103 94.043 61.261 1.00 128.41 412 GLN A N 1
ATOM 2100 C CA . GLN A 1 325 ? 97.092 95.019 61.717 1.00 123.76 412 GLN A CA 1
ATOM 2101 C C . GLN A 1 325 ? 95.848 94.299 62.307 1.00 115.82 412 GLN A C 1
ATOM 2102 O O . GLN A 1 325 ? 95.233 94.754 63.298 1.00 91.51 412 GLN A O 1
ATOM 2104 N N . ARG A 1 326 ? 95.503 93.173 61.672 1.00 115.46 413 ARG A N 1
ATOM 2105 C CA . ARG A 1 326 ? 94.372 92.323 62.059 1.00 107.57 413 ARG A CA 1
ATOM 2106 C C . ARG A 1 326 ? 94.606 91.571 63.352 1.00 98.95 413 ARG A C 1
ATOM 2107 O O . ARG A 1 326 ? 93.774 91.620 64.243 1.00 101.80 413 ARG A O 1
ATOM 2115 N N . TYR A 1 327 ? 95.724 90.852 63.427 1.00 98.24 414 TYR A N 1
ATOM 2116 C CA . TYR A 1 327 ? 96.172 90.204 64.660 1.00 94.53 414 TYR A CA 1
ATOM 2117 C C . TYR A 1 327 ? 96.117 91.138 65.863 1.00 87.19 414 TYR A C 1
ATOM 2118 O O . TYR A 1 327 ? 95.643 90.743 66.915 1.00 93.49 414 TYR A O 1
ATOM 2127 N N . LEU A 1 328 ? 96.632 92.353 65.716 1.00 87.84 415 LEU A N 1
ATOM 2128 C CA . LEU A 1 328 ? 96.577 93.346 66.804 1.00 101.20 415 LEU A CA 1
ATOM 2129 C C . LEU A 1 328 ? 95.125 93.626 67.286 1.00 102.22 415 LEU A C 1
ATOM 2130 O O . LEU A 1 328 ? 94.913 93.805 68.488 1.00 110.24 415 LEU A O 1
ATOM 2132 N N . PHE A 1 329 ? 94.152 93.639 66.362 1.00 101.68 416 PHE A N 1
ATOM 2133 C CA . PHE A 1 329 ? 92.706 93.826 66.688 1.00 102.12 416 PHE A CA 1
ATOM 2134 C C . PHE A 1 329 ? 92.129 92.714 67.575 1.00 98.80 416 PHE A C 1
ATOM 2135 O O . PHE A 1 329 ? 91.458 92.980 68.579 1.00 92.05 416 PHE A O 1
ATOM 2143 N N . TYR A 1 330 ? 92.375 91.473 67.168 1.00 97.36 417 TYR A N 1
ATOM 2144 C CA . TYR A 1 330 ? 91.856 90.301 67.854 1.00 94.41 417 TYR A CA 1
ATOM 2145 C C . TYR A 1 330 ? 92.653 89.993 69.115 1.00 91.04 417 TYR A C 1
ATOM 2146 O O . TYR A 1 330 ? 92.085 89.603 70.134 1.00 95.66 417 TYR A O 1
ATOM 2155 N N . CYS A 1 331 ? 93.966 90.165 69.058 1.00 93.38 418 CYS A N 1
ATOM 2156 C CA . CYS A 1 331 ? 94.782 89.993 70.254 1.00 93.51 418 CYS A CA 1
ATOM 2157 C C . CYS A 1 331 ? 94.458 91.027 71.317 1.00 80.78 418 CYS A C 1
ATOM 2158 O O . CYS A 1 331 ? 94.425 90.710 72.493 1.00 79.15 418 CYS A O 1
ATOM 2161 N N . ASN A 1 332 ? 94.214 92.260 70.910 1.00 78.53 419 ASN A N 1
ATOM 2162 C CA . ASN A 1 332 ? 93.830 93.288 71.864 1.00 92.47 419 ASN A CA 1
ATOM 2163 C C . ASN A 1 332 ? 92.588 92.878 72.679 1.00 92.84 419 ASN A C 1
ATOM 2164 O O . ASN A 1 332 ? 92.542 93.071 73.897 1.00 90.29 419 ASN A O 1
ATOM 2169 N N . ARG A 1 333 ? 91.608 92.283 72.002 1.00 101.43 420 ARG A N 1
ATOM 2170 C CA . ARG A 1 333 ? 90.319 91.930 72.623 1.00 100.67 420 ARG A CA 1
ATOM 2171 C C . ARG A 1 333 ? 90.429 90.698 73.499 1.00 95.03 420 ARG A C 1
ATOM 2172 O O . ARG A 1 333 ? 89.769 90.615 74.542 1.00 97.43 420 ARG A O 1
ATOM 2180 N N . TYR A 1 334 ? 91.252 89.749 73.059 1.00 85.61 421 TYR A N 1
ATOM 2181 C CA . TYR A 1 334 ? 91.583 88.567 73.851 1.00 86.60 421 TYR A CA 1
ATOM 2182 C C . TYR A 1 334 ? 92.282 88.975 75.127 1.00 84.02 421 TYR A C 1
ATOM 2183 O O . TYR A 1 334 ? 91.820 88.690 76.226 1.00 83.99 421 TYR A O 1
ATOM 2192 N N . MET A 1 335 ? 93.399 89.664 74.965 1.00 90.21 422 MET A N 1
ATOM 2193 C CA . MET A 1 335 ? 94.199 90.076 76.099 1.00 91.04 422 MET A CA 1
ATOM 2194 C C . MET A 1 335 ? 93.385 90.969 77.012 1.00 86.93 422 MET A C 1
ATOM 2195 O O . MET A 1 335 ? 93.519 90.875 78.228 1.00 99.68 422 MET A O 1
ATOM 2200 N N . ASN A 1 336 ? 92.530 91.814 76.451 1.00 80.40 423 ASN A N 1
ATOM 2201 C CA . ASN A 1 336 ? 91.716 92.656 77.300 1.00 92.64 423 ASN A CA 1
ATOM 2202 C C . ASN A 1 336 ? 90.771 91.820 78.148 1.00 97.20 423 ASN A C 1
ATOM 2203 O O . ASN A 1 336 ? 90.681 92.006 79.365 1.00 98.26 423 ASN A O 1
ATOM 2208 N N . HIS A 1 337 ? 90.061 90.913 77.491 1.00 102.04 424 HIS A N 1
ATOM 2209 C CA . HIS A 1 337 ? 89.121 90.032 78.185 1.00 100.51 424 HIS A CA 1
ATOM 2210 C C . HIS A 1 337 ? 89.787 89.162 79.253 1.00 97.86 424 HIS A C 1
ATOM 2211 O O . HIS A 1 337 ? 89.169 88.870 80.277 1.00 100.74 424 HIS A O 1
ATOM 2218 N N . MET A 1 338 ? 91.028 88.751 78.989 1.00 90.27 425 MET A N 1
ATOM 2219 C CA . MET A 1 338 ? 91.852 88.015 79.950 1.00 94.03 425 MET A CA 1
ATOM 2220 C C . MET A 1 338 ? 92.190 88.874 81.163 1.00 93.12 425 MET A C 1
ATOM 2221 O O . MET A 1 338 ? 91.931 88.469 82.300 1.00 81.59 425 MET A O 1
ATOM 2226 N N . GLN A 1 339 ? 92.757 90.056 80.913 1.00 99.15 426 GLN A N 1
ATOM 2227 C CA . GLN A 1 339 ? 93.038 91.026 81.979 1.00 107.11 426 GLN A CA 1
ATOM 2228 C C . GLN A 1 339 ? 91.756 91.303 82.762 1.00 101.93 426 GLN A C 1
ATOM 2229 O O . GLN A 1 339 ? 91.774 91.362 83.986 1.00 99.67 426 GLN A O 1
ATOM 2235 N N . SER A 1 340 ? 90.650 91.468 82.043 1.00 101.64 427 SER A N 1
ATOM 2236 C CA . SER A 1 340 ? 89.364 91.727 82.673 1.00 96.23 427 SER A CA 1
ATOM 2237 C C . SER A 1 340 ? 88.988 90.599 83.606 1.00 86.00 427 SER A C 1
ATOM 2238 O O . SER A 1 340 ? 88.493 90.846 84.690 1.00 84.36 427 SER A O 1
ATOM 2241 N N . LEU A 1 341 ? 89.261 89.368 83.184 1.00 88.07 428 LEU A N 1
ATOM 2242 C CA . LEU A 1 341 ? 88.904 88.166 83.945 1.00 87.20 428 LEU A CA 1
ATOM 2243 C C . LEU A 1 341 ? 89.588 88.090 85.301 1.00 91.52 428 LEU A C 1
ATOM 2244 O O . LEU A 1 341 ? 89.020 87.569 86.257 1.00 95.37 428 LEU A O 1
ATOM 2249 N N . ARG A 1 342 ? 90.800 88.625 85.380 1.00 98.15 429 ARG A N 1
ATOM 2250 C CA . ARG A 1 342 ? 91.535 88.686 86.642 1.00 99.87 429 ARG A CA 1
ATOM 2251 C C . ARG A 1 342 ? 90.826 89.598 87.641 1.00 94.18 429 ARG A C 1
ATOM 2252 O O . ARG A 1 342 ? 90.648 89.218 88.791 1.00 97.23 429 ARG A O 1
ATOM 2260 N N . PHE A 1 343 ? 90.418 90.789 87.195 1.00 92.63 430 PHE A N 1
ATOM 2261 C CA . PHE A 1 343 ? 89.670 91.732 88.039 1.00 97.58 430 PHE A CA 1
ATOM 2262 C C . PHE A 1 343 ? 88.319 91.146 88.411 1.00 102.90 430 PHE A C 1
ATOM 2263 O O . PHE A 1 343 ? 87.771 91.440 89.469 1.00 108.91 430 PHE A O 1
ATOM 2271 N N . GLU A 1 344 ? 87.782 90.346 87.495 1.00 105.96 431 GLU A N 1
ATOM 2272 C CA . GLU A 1 344 ? 86.532 89.623 87.689 1.00 101.10 431 GLU A CA 1
ATOM 2273 C C . GLU A 1 344 ? 86.607 88.637 88.846 1.00 101.55 431 GLU A C 1
ATOM 2274 O O . GLU A 1 344 ? 85.655 88.503 89.597 1.00 106.20 431 GLU A O 1
ATOM 2280 N N . HIS A 1 345 ? 87.727 87.933 88.971 1.00 103.55 432 HIS A N 1
ATOM 2281 C CA . HIS A 1 345 ? 87.903 86.998 90.073 1.00 111.00 432 HIS A CA 1
ATOM 2282 C C . HIS A 1 345 ? 87.871 87.703 91.420 1.00 118.35 432 HIS A C 1
ATOM 2283 O O . HIS A 1 345 ? 87.205 87.231 92.334 1.00 127.35 432 HIS A O 1
ATOM 2290 N N . LYS A 1 346 ? 88.516 88.863 91.537 1.00 121.57 433 LYS A N 1
ATOM 2291 C CA . LYS A 1 346 ? 88.509 89.590 92.815 1.00 128.50 433 LYS A CA 1
ATOM 2292 C C . LYS A 1 346 ? 87.128 90.184 93.198 1.00 121.61 433 LYS A C 1
ATOM 2293 O O . LYS A 1 346 ? 87.049 90.987 94.131 1.00 133.97 433 LYS A O 1
ATOM 2299 N N . LEU A 1 347 ? 86.056 89.784 92.500 1.00 106.79 434 LEU A N 1
ATOM 2300 C CA . LEU A 1 347 ? 84.683 90.183 92.852 1.00 97.84 434 LEU A CA 1
ATOM 2301 C C . LEU A 1 347 ? 84.073 89.356 93.974 1.00 100.36 434 LEU A C 1
ATOM 2302 O O . LEU A 1 347 ? 83.063 89.772 94.523 1.00 91.70 434 LEU A O 1
ATOM 2307 N N . TYR A 1 348 ? 84.651 88.196 94.306 1.00 113.46 435 TYR A N 1
ATOM 2308 C CA . TYR A 1 348 ? 84.173 87.400 95.465 1.00 127.27 435 TYR A CA 1
ATOM 2309 C C . TYR A 1 348 ? 84.403 88.137 96.801 1.00 120.46 435 TYR A C 1
ATOM 2310 O O . TYR A 1 348 ? 83.643 87.963 97.759 1.00 119.66 435 TYR A O 1
ATOM 2319 N N . ALA A 1 349 ? 85.461 88.940 96.858 1.00 105.44 436 ALA A N 1
ATOM 2320 C CA . ALA A 1 349 ? 85.594 89.946 97.890 1.00 106.72 436 ALA A CA 1
ATOM 2321 C C . ALA A 1 349 ? 84.400 90.919 97.872 1.00 110.23 436 ALA A C 1
ATOM 2322 O O . ALA A 1 349 ? 83.522 90.810 98.726 1.00 121.53 436 ALA A O 1
ATOM 2324 N N . GLN A 1 350 ? 84.341 91.815 96.878 1.00 105.92 437 GLN A N 1
ATOM 2325 C CA . GLN A 1 350 ? 83.390 92.944 96.874 1.00 105.84 437 GLN A CA 1
ATOM 2326 C C . GLN A 1 350 ? 81.942 92.528 97.076 1.00 110.94 437 GLN A C 1
ATOM 2327 O O . GLN A 1 350 ? 81.194 93.228 97.748 1.00 114.79 437 GLN A O 1
ATOM 2333 N N . VAL A 1 351 ? 81.539 91.409 96.482 1.00 129.44 438 VAL A N 1
ATOM 2334 C CA . VAL A 1 351 ? 80.155 90.941 96.631 1.00 150.21 438 VAL A CA 1
ATOM 2335 C C . VAL A 1 351 ? 79.859 90.443 98.048 1.00 153.82 438 VAL A C 1
ATOM 2336 O O . VAL A 1 351 ? 78.765 90.685 98.560 1.00 159.18 438 VAL A O 1
ATOM 2340 N N . LYS A 1 352 ? 80.820 89.763 98.680 1.00 147.65 439 LYS A N 1
ATOM 2341 C CA . LYS A 1 352 ? 80.642 89.304 100.064 1.00 139.24 439 LYS A CA 1
ATOM 2342 C C . LYS A 1 352 ? 80.609 90.467 101.077 1.00 144.54 439 LYS A C 1
ATOM 2343 O O . LYS A 1 352 ? 80.069 90.303 102.174 1.00 145.16 439 LYS A O 1
ATOM 2349 N N . GLN A 1 353 ? 81.170 91.628 100.713 1.00 142.28 440 GLN A N 1
ATOM 2350 C CA . GLN A 1 353 ? 81.036 92.856 101.522 1.00 137.82 440 GLN A CA 1
ATOM 2351 C C . GLN A 1 353 ? 79.610 93.395 101.489 1.00 143.86 440 GLN A C 1
ATOM 2352 O O . GLN A 1 353 ? 79.081 93.818 102.520 1.00 147.08 440 GLN A O 1
ATOM 2358 N N . LYS A 1 354 ? 79.005 93.379 100.301 1.00 150.72 441 LYS A N 1
ATOM 2359 C CA . LYS A 1 354 ? 77.577 93.680 100.132 1.00 145.87 441 LYS A CA 1
ATOM 2360 C C . LYS A 1 354 ? 76.670 92.539 100.666 1.00 146.93 441 LYS A C 1
ATOM 2361 O O . LYS A 1 354 ? 75.648 92.818 101.288 1.00 140.87 441 LYS A O 1
ATOM 2367 N N . MET A 1 355 ? 77.049 91.275 100.433 1.00 148.62 442 MET A N 1
ATOM 2368 C CA . MET A 1 355 ? 76.316 90.085 100.955 1.00 140.89 442 MET A CA 1
ATOM 2369 C C . MET A 1 355 ? 76.392 89.926 102.492 1.00 145.30 442 MET A C 1
ATOM 2370 O O . MET A 1 355 ? 75.486 89.329 103.112 1.00 103.76 442 MET A O 1
ATOM 2372 N N . GLU A 1 356 ? 77.485 90.439 103.080 1.00 163.93 443 GLU A N 1
ATOM 2373 C CA . GLU A 1 356 ? 77.670 90.555 104.538 1.00 163.98 443 GLU A CA 1
ATOM 2374 C C . GLU A 1 356 ? 76.845 91.718 105.108 1.00 170.27 443 GLU A C 1
ATOM 2375 O O . GLU A 1 356 ? 76.197 91.570 106.153 1.00 172.25 443 GLU A O 1
ATOM 2377 N N . GLU A 1 357 ? 76.875 92.862 104.416 1.00 168.21 444 GLU A N 1
ATOM 2378 C CA . GLU A 1 357 ? 76.002 94.013 104.728 1.00 170.92 444 GLU A CA 1
ATOM 2379 C C . GLU A 1 357 ? 74.489 93.735 104.552 1.00 164.62 444 GLU A C 1
ATOM 2380 O O . GLU A 1 357 ? 73.662 94.388 105.194 1.00 165.09 444 GLU A O 1
ATOM 2386 N N . MET A 1 358 ? 74.140 92.798 103.668 1.00 161.31 445 MET A N 1
ATOM 2387 C CA . MET A 1 358 ? 72.756 92.322 103.507 1.00 155.85 445 MET A CA 1
ATOM 2388 C C . MET A 1 358 ? 72.409 91.240 104.532 1.00 161.83 445 MET A C 1
ATOM 2389 O O . MET A 1 358 ? 71.233 91.010 104.818 1.00 163.83 445 MET A O 1
ATOM 2391 N N . GLN A 1 359 ? 73.430 90.561 105.058 1.00 169.50 446 GLN A N 1
ATOM 2392 C CA . GLN A 1 359 ? 73.264 89.588 106.144 1.00 174.62 446 GLN A CA 1
ATOM 2393 C C . GLN A 1 359 ? 72.830 90.255 107.450 1.00 166.38 446 GLN A C 1
ATOM 2394 O O . GLN A 1 359 ? 71.963 89.732 108.152 1.00 167.81 446 GLN A O 1
ATOM 2396 N N . GLN A 1 360 ? 73.427 91.406 107.762 1.00 154.02 447 GLN A N 1
ATOM 2397 C CA . GLN A 1 360 ? 73.061 92.184 108.955 1.00 143.29 447 GLN A CA 1
ATOM 2398 C C . GLN A 1 360 ? 71.728 92.970 108.826 1.00 143.66 447 GLN A C 1
ATOM 2399 O O . GLN A 1 360 ? 71.294 93.581 109.810 1.00 157.24 447 GLN A O 1
ATOM 2405 N N . HIS A 1 361 ? 71.088 92.946 107.644 1.00 136.32 448 HIS A N 1
ATOM 2406 C CA . HIS A 1 361 ? 69.843 93.701 107.359 1.00 130.14 448 HIS A CA 1
ATOM 2407 C C . HIS A 1 361 ? 68.813 92.852 106.605 1.00 119.55 448 HIS A C 1
ATOM 2408 O O . HIS A 1 361 ? 68.019 92.124 107.205 1.00 108.15 448 HIS A O 1
ATOM 2410 N N . SER A 1 364 ? 70.075 85.282 105.640 1.00 172.53 451 SER A N 1
ATOM 2411 C CA . SER A 1 364 ? 71.320 86.027 105.459 1.00 176.45 451 SER A CA 1
ATOM 2412 C C . SER A 1 364 ? 72.264 85.325 104.468 1.00 185.70 451 SER A C 1
ATOM 2413 O O . SER A 1 364 ? 72.415 85.791 103.336 1.00 202.17 451 SER A O 1
ATOM 2415 N N . TRP A 1 365 ? 72.874 84.208 104.881 1.00 178.38 452 TRP A N 1
ATOM 2416 C CA . TRP A 1 365 ? 73.790 83.442 104.010 1.00 165.92 452 TRP A CA 1
ATOM 2417 C C . TRP A 1 365 ? 73.089 82.825 102.776 1.00 164.29 452 TRP A C 1
ATOM 2418 O O . TRP A 1 365 ? 73.754 82.505 101.784 1.00 153.68 452 TRP A O 1
ATOM 2420 N N . ILE A 1 366 ? 71.763 82.661 102.854 1.00 166.27 453 ILE A N 1
ATOM 2421 C CA . ILE A 1 366 ? 70.924 82.255 101.719 1.00 160.14 453 ILE A CA 1
ATOM 2422 C C . ILE A 1 366 ? 71.010 83.245 100.556 1.00 158.51 453 ILE A C 1
ATOM 2423 O O . ILE A 1 366 ? 71.235 82.844 99.415 1.00 166.31 453 ILE A O 1
ATOM 2425 N N . GLU A 1 367 ? 70.828 84.532 100.852 1.00 153.50 454 GLU A N 1
ATOM 2426 C CA . GLU A 1 367 ? 70.984 85.599 99.853 1.00 142.74 454 GLU A CA 1
ATOM 2427 C C . GLU A 1 367 ? 72.408 85.646 99.295 1.00 146.32 454 GLU A C 1
ATOM 2428 O O . GLU A 1 367 ? 72.601 85.694 98.083 1.00 133.78 454 GLU A O 1
ATOM 2430 N N . VAL A 1 368 ? 73.403 85.589 100.184 1.00 160.54 455 VAL A N 1
ATOM 2431 C CA . VAL A 1 368 ? 74.833 85.574 99.796 1.00 158.86 455 VAL A CA 1
ATOM 2432 C C . VAL A 1 368 ? 75.204 84.588 98.683 1.00 154.76 455 VAL A C 1
ATOM 2433 O O . VAL A 1 368 ? 76.220 84.777 98.016 1.00 151.83 455 VAL A O 1
ATOM 2435 N N . GLN A 1 369 ? 74.397 83.537 98.507 1.00 148.90 456 GLN A N 1
ATOM 2436 C CA . GLN A 1 369 ? 74.599 82.550 97.448 1.00 134.32 456 GLN A CA 1
ATOM 2437 C C . GLN A 1 369 ? 74.381 83.095 96.028 1.00 123.45 456 GLN A C 1
ATOM 2438 O O . GLN A 1 369 ? 75.179 82.786 95.142 1.00 116.55 456 GLN A O 1
ATOM 2440 N N . PHE A 1 370 ? 73.330 83.891 95.804 1.00 114.36 457 PHE A N 1
ATOM 2441 C CA . PHE A 1 370 ? 73.019 84.357 94.437 1.00 104.19 457 PHE A CA 1
ATOM 2442 C C . PHE A 1 370 ? 74.100 85.254 93.829 1.00 102.18 457 PHE A C 1
ATOM 2443 O O . PHE A 1 370 ? 74.371 85.165 92.623 1.00 95.73 457 PHE A O 1
ATOM 2451 N N . LEU A 1 371 ? 74.698 86.121 94.653 1.00 103.35 458 LEU A N 1
ATOM 2452 C CA . LEU A 1 371 ? 75.825 86.962 94.201 1.00 101.24 458 LEU A CA 1
ATOM 2453 C C . LEU A 1 371 ? 77.071 86.149 93.865 1.00 88.65 458 LEU A C 1
ATOM 2454 O O . LEU A 1 371 ? 77.803 86.526 92.961 1.00 82.04 458 LEU A O 1
ATOM 2459 N N . LYS A 1 372 ? 77.315 85.044 94.569 1.00 86.36 459 LYS A N 1
ATOM 2460 C CA . LYS A 1 372 ? 78.438 84.172 94.202 1.00 90.54 459 LYS A CA 1
ATOM 2461 C C . LYS A 1 372 ? 78.145 83.579 92.830 1.00 92.08 459 LYS A C 1
ATOM 2462 O O . LYS A 1 372 ? 78.948 83.734 91.917 1.00 103.47 459 LYS A O 1
ATOM 2464 N N . LYS A 1 373 ? 76.973 82.962 92.679 1.00 97.64 460 LYS A N 1
ATOM 2465 C CA . LYS A 1 373 ? 76.517 82.441 91.386 1.00 98.35 460 LYS A CA 1
ATOM 2466 C C . LYS A 1 373 ? 76.715 83.484 90.287 1.00 88.30 460 LYS A C 1
ATOM 2467 O O . LYS A 1 373 ? 77.356 83.191 89.269 1.00 83.50 460 LYS A O 1
ATOM 2473 N N . ALA A 1 374 ? 76.220 84.703 90.514 1.00 76.79 461 ALA A N 1
ATOM 2474 C CA . ALA A 1 374 ? 76.415 85.795 89.549 1.00 72.60 461 ALA A CA 1
ATOM 2475 C C . ALA A 1 374 ? 77.887 85.963 89.135 1.00 69.80 461 ALA A C 1
ATOM 2476 O O . ALA A 1 374 ? 78.189 86.084 87.960 1.00 67.18 461 ALA A O 1
ATOM 2478 N N . VAL A 1 375 ? 78.807 85.929 90.090 1.00 74.33 462 VAL A N 1
ATOM 2479 C CA . VAL A 1 375 ? 80.223 86.140 89.762 1.00 74.57 462 VAL A CA 1
ATOM 2480 C C . VAL A 1 375 ? 80.801 84.929 89.044 1.00 76.93 462 VAL A C 1
ATOM 2481 O O . VAL A 1 375 ? 81.723 85.067 88.239 1.00 75.28 462 VAL A O 1
ATOM 2485 N N . ASP A 1 376 ? 80.245 83.756 89.333 1.00 89.07 463 ASP A N 1
ATOM 2486 C CA . ASP A 1 376 ? 80.663 82.510 88.695 1.00 95.15 463 ASP A CA 1
ATOM 2487 C C . ASP A 1 376 ? 80.131 82.416 87.287 1.00 86.47 463 ASP A C 1
ATOM 2488 O O . ASP A 1 376 ? 80.800 81.838 86.436 1.00 97.07 463 ASP A O 1
ATOM 2493 N N . VAL A 1 377 ? 78.945 82.974 87.033 1.00 73.43 464 VAL A N 1
ATOM 2494 C CA . VAL A 1 377 ? 78.445 83.071 85.661 1.00 69.48 464 VAL A CA 1
ATOM 2495 C C . VAL A 1 377 ? 79.361 84.021 84.885 1.00 69.29 464 VAL A C 1
ATOM 2496 O O . VAL A 1 377 ? 79.965 83.618 83.896 1.00 78.65 464 VAL A O 1
ATOM 2500 N N . LEU A 1 378 ? 79.483 85.256 85.362 1.00 65.36 465 LEU A N 1
ATOM 2501 C CA . LEU A 1 378 ? 80.365 86.269 84.774 1.00 65.98 465 LEU A CA 1
ATOM 2502 C C . LEU A 1 378 ? 81.781 85.771 84.402 1.00 71.26 465 LEU A C 1
ATOM 2503 O O . LEU A 1 378 ? 82.292 86.082 83.328 1.00 73.02 465 LEU A O 1
ATOM 2508 N N . CYS A 1 379 ? 82.416 85.006 85.283 1.00 80.20 466 CYS A N 1
ATOM 2509 C CA . CYS A 1 379 ? 83.770 84.497 85.011 1.00 83.82 466 CYS A CA 1
ATOM 2510 C C . CYS A 1 379 ? 83.776 83.493 83.856 1.00 76.50 466 CYS A C 1
ATOM 2511 O O . CYS A 1 379 ? 84.605 83.566 82.959 1.00 72.48 466 CYS A O 1
ATOM 2514 N N . GLN A 1 380 ? 82.831 82.571 83.879 1.00 75.25 467 GLN A N 1
ATOM 2515 C CA . GLN A 1 380 ? 82.693 81.584 82.812 1.00 79.35 467 GLN A CA 1
ATOM 2516 C C . GLN A 1 380 ? 82.439 82.235 81.456 1.00 75.27 467 GLN A C 1
ATOM 2517 O O . GLN A 1 380 ? 82.932 81.751 80.441 1.00 74.65 467 GLN A O 1
ATOM 2523 N N . CYS A 1 381 ? 81.664 83.322 81.448 1.00 74.69 468 CYS A N 1
ATOM 2524 C CA . CYS A 1 381 ? 81.278 84.001 80.209 1.00 74.89 468 CYS A CA 1
ATOM 2525 C C . CYS A 1 381 ? 82.451 84.750 79.619 1.00 78.81 468 CYS A C 1
ATOM 2526 O O . CYS A 1 381 ? 82.772 84.546 78.457 1.00 87.45 468 CYS A O 1
ATOM 2529 N N . ARG A 1 382 ? 83.077 85.614 80.423 1.00 76.40 469 ARG A N 1
ATOM 2530 C CA . ARG A 1 382 ? 84.370 86.229 80.088 1.00 74.15 469 ARG A CA 1
ATOM 2531 C C . ARG A 1 382 ? 85.349 85.228 79.483 1.00 73.24 469 ARG A C 1
ATOM 2532 O O . ARG A 1 382 ? 85.936 85.484 78.441 1.00 74.82 469 ARG A O 1
ATOM 2540 N N . ALA A 1 383 ? 85.515 84.091 80.150 1.00 70.43 470 ALA A N 1
ATOM 2541 C CA . ALA A 1 383 ? 86.384 83.040 79.661 1.00 75.54 470 ALA A CA 1
ATOM 2542 C C . ALA A 1 383 ? 85.979 82.592 78.269 1.00 77.79 470 ALA A C 1
ATOM 2543 O O . ALA A 1 383 ? 86.809 82.598 77.384 1.00 93.01 470 ALA A O 1
ATOM 2545 N N . THR A 1 384 ? 84.715 82.225 78.060 1.00 78.92 471 THR A N 1
ATOM 2546 C CA . THR A 1 384 ? 84.234 81.874 76.703 1.00 79.81 471 THR A CA 1
ATOM 2547 C C . THR A 1 384 ? 84.645 82.999 75.731 1.00 72.40 471 THR A C 1
ATOM 2548 O O . THR A 1 384 ? 85.359 82.778 74.755 1.00 68.86 471 THR A O 1
ATOM 2552 N N . LEU A 1 385 ? 84.217 84.206 76.072 1.00 70.81 472 LEU A N 1
ATOM 2553 C CA . LEU A 1 385 ? 84.406 85.416 75.276 1.00 65.09 472 LEU A CA 1
ATOM 2554 C C . LEU A 1 385 ? 85.824 85.528 74.806 1.00 65.86 472 LEU A C 1
ATOM 2555 O O . LEU A 1 385 ? 86.071 85.602 73.604 1.00 64.87 472 LEU A O 1
ATOM 2560 N N . MET A 1 386 ? 86.748 85.498 75.775 1.00 72.70 473 MET A N 1
ATOM 2561 C CA . MET A 1 386 ? 88.192 85.477 75.534 1.00 69.07 473 MET A CA 1
ATOM 2562 C C . MET A 1 386 ? 88.458 84.609 74.332 1.00 73.58 473 MET A C 1
ATOM 2563 O O . MET A 1 386 ? 88.967 85.084 73.318 1.00 75.46 473 MET A O 1
ATOM 2568 N N . TYR A 1 387 ? 88.041 83.345 74.452 1.00 76.00 474 TYR A N 1
ATOM 2569 C CA . TYR A 1 387 ? 88.328 82.321 73.460 1.00 73.43 474 TYR A CA 1
ATOM 2570 C C . TYR A 1 387 ? 87.537 82.463 72.165 1.00 71.33 474 TYR A C 1
ATOM 2571 O O . TYR A 1 387 ? 87.974 81.919 71.154 1.00 82.77 474 TYR A O 1
ATOM 2580 N N . THR A 1 388 ? 86.408 83.171 72.157 1.00 63.42 475 THR A N 1
ATOM 2581 C CA . THR A 1 388 ? 85.708 83.378 70.890 1.00 64.87 475 THR A CA 1
ATOM 2582 C C . THR A 1 388 ? 86.525 84.289 69.999 1.00 69.08 475 THR A C 1
ATOM 2583 O O . THR A 1 388 ? 86.389 84.226 68.786 1.00 77.52 475 THR A O 1
ATOM 2587 N N . TYR A 1 389 ? 87.370 85.135 70.590 1.00 73.76 476 TYR A N 1
ATOM 2588 C CA . TYR A 1 389 ? 88.271 85.985 69.802 1.00 72.74 476 TYR A CA 1
ATOM 2589 C C . TYR A 1 389 ? 89.448 85.234 69.219 1.00 74.03 476 TYR A C 1
ATOM 2590 O O . TYR A 1 389 ? 90.000 85.660 68.219 1.00 86.39 476 TYR A O 1
ATOM 2599 N N . VAL A 1 390 ? 89.832 84.128 69.834 1.00 71.91 477 VAL A N 1
ATOM 2600 C CA . VAL A 1 390 ? 90.825 83.255 69.244 1.00 73.14 477 VAL A CA 1
ATOM 2601 C C . VAL A 1 390 ? 90.190 82.586 68.029 1.00 76.61 477 VAL A C 1
ATOM 2602 O O . VAL A 1 390 ? 90.779 82.554 66.951 1.00 89.99 477 VAL A O 1
ATOM 2606 N N . PHE A 1 391 ? 88.984 82.063 68.219 1.00 77.44 478 PHE A N 1
ATOM 2607 C CA . PHE A 1 391 ? 88.265 81.290 67.184 1.00 82.20 478 PHE A CA 1
ATOM 2608 C C . PHE A 1 391 ? 87.921 82.098 65.938 1.00 81.34 478 PHE A C 1
ATOM 2609 O O . PHE A 1 391 ? 87.820 81.547 64.844 1.00 74.92 478 PHE A O 1
ATOM 2617 N N . ALA A 1 392 ? 87.706 83.391 66.139 1.00 84.25 479 ALA A N 1
ATOM 2618 C CA . ALA A 1 392 ? 87.300 84.293 65.085 1.00 96.73 479 ALA A CA 1
ATOM 2619 C C . ALA A 1 392 ? 88.495 84.710 64.260 1.00 99.37 479 ALA A C 1
ATOM 2620 O O . ALA A 1 392 ? 88.404 84.764 63.031 1.00 116.38 479 ALA A O 1
ATOM 2622 N N . PHE A 1 393 ? 89.605 85.013 64.934 1.00 93.08 480 PHE A N 1
ATOM 2623 C CA . PHE A 1 393 ? 90.841 85.410 64.257 1.00 94.02 480 PHE A CA 1
ATOM 2624 C C . PHE A 1 393 ? 91.299 84.383 63.204 1.00 90.94 480 PHE A C 1
ATOM 2625 O O . PHE A 1 393 ? 91.843 84.763 62.162 1.00 101.69 480 PHE A O 1
ATOM 2633 N N . TYR A 1 394 ? 91.080 83.100 63.469 1.00 76.89 481 TYR A N 1
ATOM 2634 C CA . TYR A 1 394 ? 91.496 82.066 62.536 1.00 77.90 481 TYR A CA 1
ATOM 2635 C C . TYR A 1 394 ? 90.427 81.728 61.528 1.00 84.02 481 TYR A C 1
ATOM 2636 O O . TYR A 1 394 ? 90.633 80.839 60.710 1.00 84.34 481 TYR A O 1
ATOM 2645 N N . LEU A 1 395 ? 89.306 82.449 61.548 1.00 94.71 482 LEU A N 1
ATOM 2646 C CA . LEU A 1 395 ? 88.114 82.051 60.806 1.00 97.58 482 LEU A CA 1
ATOM 2647 C C . LEU A 1 395 ? 88.066 82.724 59.444 1.00 98.29 482 LEU A C 1
ATOM 2648 O O . LEU A 1 395 ? 88.031 83.962 59.359 1.00 95.09 482 LEU A O 1
ATOM 2653 N N . LYS A 1 396 ? 88.078 81.910 58.385 1.00 94.52 483 LYS A N 1
ATOM 2654 C CA . LYS A 1 396 ? 87.700 82.379 57.046 1.00 91.79 483 LYS A CA 1
ATOM 2655 C C . LYS A 1 396 ? 86.250 82.845 57.125 1.00 89.59 483 LYS A C 1
ATOM 2656 O O . LYS A 1 396 ? 85.376 82.090 57.556 1.00 90.59 483 LYS A O 1
ATOM 2658 N N . LYS A 1 397 ? 86.018 84.101 56.754 1.00 95.20 484 LYS A N 1
ATOM 2659 C CA . LYS A 1 397 ? 84.670 84.677 56.693 1.00 100.87 484 LYS A CA 1
ATOM 2660 C C . LYS A 1 397 ? 83.776 83.897 55.714 1.00 92.77 484 LYS A C 1
ATOM 2661 O O . LYS A 1 397 ? 84.109 83.744 54.544 1.00 89.18 484 LYS A O 1
ATOM 2667 N N . ASN A 1 398 ? 82.650 83.411 56.220 1.00 89.89 485 ASN A N 1
ATOM 2668 C CA . ASN A 1 398 ? 81.686 82.673 55.434 1.00 90.35 485 ASN A CA 1
ATOM 2669 C C . ASN A 1 398 ? 80.266 83.028 55.896 1.00 92.75 485 ASN A C 1
ATOM 2670 O O . ASN A 1 398 ? 80.088 83.987 56.658 1.00 83.98 485 ASN A O 1
ATOM 2675 N N . ASN A 1 399 ? 79.275 82.271 55.413 1.00 102.83 486 ASN A N 1
ATOM 2676 C CA . ASN A 1 399 ? 77.839 82.553 55.627 1.00 106.24 486 ASN A CA 1
ATOM 2677 C C . ASN A 1 399 ? 77.409 82.494 57.088 1.00 100.73 486 ASN A C 1
ATOM 2678 O O . ASN A 1 399 ? 76.595 83.307 57.541 1.00 84.32 486 ASN A O 1
ATOM 2683 N N . GLN A 1 400 ? 77.966 81.525 57.810 1.00 103.77 487 GLN A N 1
ATOM 2684 C CA . GLN A 1 400 ? 77.719 81.371 59.241 1.00 97.61 487 GLN A CA 1
ATOM 2685 C C . GLN A 1 400 ? 78.498 82.341 60.099 1.00 85.29 487 GLN A C 1
ATOM 2686 O O . GLN A 1 400 ? 78.042 82.667 61.179 1.00 80.02 487 GLN A O 1
ATOM 2692 N N . SER A 1 401 ? 79.662 82.802 59.648 1.00 85.10 488 SER A N 1
ATOM 2693 C CA . SER A 1 401 ? 80.493 83.650 60.506 1.00 90.14 488 SER A CA 1
ATOM 2694 C C . SER A 1 401 ? 79.766 84.937 60.938 1.00 94.63 488 SER A C 1
ATOM 2695 O O . SER A 1 401 ? 79.892 85.341 62.088 1.00 110.93 488 SER A O 1
ATOM 2698 N N . ILE A 1 402 ? 78.985 85.546 60.047 1.00 93.12 489 ILE A N 1
ATOM 2699 C CA . ILE A 1 402 ? 78.221 86.769 60.383 1.00 96.89 489 ILE A CA 1
ATOM 2700 C C . ILE A 1 402 ? 77.287 86.535 61.580 1.00 93.22 489 ILE A C 1
ATOM 2701 O O . ILE A 1 402 ? 77.231 87.353 62.502 1.00 83.36 489 ILE A O 1
ATOM 2706 N N . ILE A 1 403 ? 76.578 85.405 61.561 1.00 93.39 490 ILE A N 1
ATOM 2707 C CA . ILE A 1 403 ? 75.659 85.023 62.643 1.00 83.92 490 ILE A CA 1
ATOM 2708 C C . ILE A 1 403 ? 76.417 84.753 63.934 1.00 72.35 490 ILE A C 1
ATOM 2709 O O . ILE A 1 403 ? 75.900 85.063 64.998 1.00 68.47 490 ILE A O 1
ATOM 2714 N N . PHE A 1 404 ? 77.598 84.129 63.830 1.00 67.52 491 PHE A N 1
ATOM 2715 C CA . PHE A 1 404 ? 78.510 83.944 64.973 1.00 68.55 491 PHE A CA 1
ATOM 2716 C C . PHE A 1 404 ? 78.907 85.289 65.587 1.00 72.51 491 PHE A C 1
ATOM 2717 O O . PHE A 1 404 ? 78.860 85.481 66.810 1.00 68.83 491 PHE A O 1
ATOM 2725 N N . GLU A 1 405 ? 79.308 86.217 64.724 1.00 75.34 492 GLU A N 1
ATOM 2726 C CA . GLU A 1 405 ? 79.779 87.515 65.176 1.00 72.39 492 GLU A CA 1
ATOM 2727 C C . GLU A 1 405 ? 78.685 88.236 65.927 1.00 65.48 492 GLU A C 1
ATOM 2728 O O . GLU A 1 405 ? 78.945 88.911 66.901 1.00 70.08 492 GLU A O 1
ATOM 2734 N N . ASN A 1 406 ? 77.446 88.047 65.524 1.00 68.23 493 ASN A N 1
ATOM 2735 C CA . ASN A 1 406 ? 76.351 88.661 66.262 1.00 72.32 493 ASN A CA 1
ATOM 2736 C C . ASN A 1 406 ? 76.174 88.048 67.620 1.00 66.20 493 ASN A C 1
ATOM 2737 O O . ASN A 1 406 ? 75.868 88.751 68.553 1.00 66.37 493 ASN A O 1
ATOM 2742 N N . ASN A 1 407 ? 76.360 86.740 67.721 1.00 68.57 494 ASN A N 1
ATOM 2743 C CA . ASN A 1 407 ? 76.257 86.055 69.003 1.00 73.28 494 ASN A CA 1
ATOM 2744 C C . ASN A 1 407 ? 77.400 86.472 69.933 1.00 69.52 494 ASN A C 1
ATOM 2745 O O . ASN A 1 407 ? 77.210 86.637 71.137 1.00 63.52 494 ASN A O 1
ATOM 2750 N N . GLN A 1 408 ? 78.582 86.641 69.358 1.00 69.38 495 GLN A N 1
ATOM 2751 C CA . GLN A 1 408 ? 79.738 87.100 70.110 1.00 74.65 495 GLN A CA 1
ATOM 2752 C C . GLN A 1 408 ? 79.473 88.449 70.741 1.00 76.03 495 GLN A C 1
ATOM 2753 O O . GLN A 1 408 ? 79.819 88.670 71.893 1.00 86.75 495 GLN A O 1
ATOM 2759 N N . ALA A 1 409 ? 78.880 89.343 69.957 1.00 78.33 496 ALA A N 1
ATOM 2760 C CA . ALA A 1 409 ? 78.499 90.677 70.410 1.00 74.57 496 ALA A CA 1
ATOM 2761 C C . ALA A 1 409 ? 77.395 90.651 71.436 1.00 75.20 496 ALA A C 1
ATOM 2762 O O . ALA A 1 409 ? 77.366 91.515 72.294 1.00 80.93 496 ALA A O 1
ATOM 2764 N N . ASP A 1 410 ? 76.463 89.706 71.305 1.00 78.19 497 ASP A N 1
ATOM 2765 C CA . ASP A 1 410 ? 75.355 89.562 72.247 1.00 81.90 497 ASP A CA 1
ATOM 2766 C C . ASP A 1 410 ? 75.890 89.151 73.598 1.00 72.25 497 ASP A C 1
ATOM 2767 O O . ASP A 1 410 ? 75.407 89.632 74.616 1.00 71.16 497 ASP A O 1
ATOM 2772 N N . LEU A 1 411 ? 76.870 88.246 73.589 1.00 68.79 498 LEU A N 1
ATOM 2773 C CA . LEU A 1 411 ? 77.497 87.717 74.808 1.00 62.81 498 LEU A CA 1
ATOM 2774 C C . LEU A 1 411 ? 78.400 88.754 75.429 1.00 65.08 498 LEU A C 1
ATOM 2775 O O . LEU A 1 411 ? 78.422 88.897 76.650 1.00 65.58 498 LEU A O 1
ATOM 2780 N N . GLU A 1 412 ? 79.152 89.460 74.579 1.00 70.06 499 GLU A N 1
ATOM 2781 C CA . GLU A 1 412 ? 80.025 90.539 75.027 1.00 70.35 499 GLU A CA 1
ATOM 2782 C C . GLU A 1 412 ? 79.222 91.589 75.750 1.00 63.55 499 GLU A C 1
ATOM 2783 O O . GLU A 1 412 ? 79.549 91.900 76.860 1.00 76.19 499 GLU A O 1
ATOM 2789 N N . ASN A 1 413 ? 78.138 92.076 75.171 1.00 65.77 500 ASN A N 1
ATOM 2790 C CA . ASN A 1 413 ? 77.301 93.080 75.842 1.00 72.08 500 ASN A CA 1
ATOM 2791 C C . ASN A 1 413 ? 76.640 92.565 77.116 1.00 74.82 500 ASN A C 1
ATOM 2792 O O . ASN A 1 413 ? 76.641 93.250 78.142 1.00 81.85 500 ASN A O 1
ATOM 2797 N N . ALA A 1 414 ? 76.074 91.367 77.038 1.00 78.75 501 ALA A N 1
ATOM 2798 C CA . ALA A 1 414 ? 75.414 90.729 78.178 1.00 82.33 501 ALA A CA 1
ATOM 2799 C C . ALA A 1 414 ? 76.352 90.463 79.349 1.00 80.45 501 ALA A C 1
ATOM 2800 O O . ALA A 1 414 ? 75.894 90.350 80.493 1.00 79.49 501 ALA A O 1
ATOM 2802 N N . THR A 1 415 ? 77.647 90.330 79.047 1.00 81.77 502 THR A N 1
ATOM 2803 C CA . THR A 1 415 ? 78.699 90.230 80.061 1.00 76.28 502 THR A CA 1
ATOM 2804 C C . THR A 1 415 ? 78.972 91.585 80.679 1.00 75.56 502 THR A C 1
ATOM 2805 O O . THR A 1 415 ? 78.837 91.726 81.882 1.00 84.39 502 THR A O 1
ATOM 2809 N N . GLU A 1 416 ? 79.328 92.576 79.862 1.00 83.00 503 GLU A N 1
ATOM 2810 C CA . GLU A 1 416 ? 79.555 93.967 80.338 1.00 86.66 503 GLU A CA 1
ATOM 2811 C C . GLU A 1 416 ? 78.444 94.493 81.245 1.00 83.59 503 GLU A C 1
ATOM 2812 O O . GLU A 1 416 ? 78.729 95.211 82.198 1.00 83.40 503 GLU A O 1
ATOM 2818 N N . VAL A 1 417 ? 77.190 94.157 80.938 1.00 75.59 504 VAL A N 1
ATOM 2819 C CA . VAL A 1 417 ? 76.059 94.601 81.754 1.00 73.29 504 VAL A CA 1
ATOM 2820 C C . VAL A 1 417 ? 76.057 93.962 83.144 1.00 74.40 504 VAL A C 1
ATOM 2821 O O . VAL A 1 417 ? 75.829 94.643 84.135 1.00 74.64 504 VAL A O 1
ATOM 2825 N N . LEU A 1 418 ? 76.297 92.660 83.204 1.00 79.21 505 LEU A N 1
ATOM 2826 C CA . LEU A 1 418 ? 76.457 91.951 84.479 1.00 80.54 505 LEU A CA 1
ATOM 2827 C C . LEU A 1 418 ? 77.711 92.403 85.220 1.00 84.86 505 LEU A C 1
ATOM 2828 O O . LEU A 1 418 ? 77.695 92.576 86.441 1.00 84.45 505 LEU A O 1
ATOM 2833 N N . SER A 1 419 ? 78.795 92.570 84.463 1.00 87.43 506 SER A N 1
ATOM 2834 C CA . SER A 1 419 ? 80.105 92.902 85.010 1.00 85.48 506 SER A CA 1
ATOM 2835 C C . SER A 1 419 ? 80.094 94.274 85.621 1.00 85.76 506 SER A C 1
ATOM 2836 O O . SER A 1 419 ? 80.767 94.515 86.606 1.00 99.08 506 SER A O 1
ATOM 2839 N N . GLY A 1 420 ? 79.329 95.169 85.016 1.00 88.63 507 GLY A N 1
ATOM 2840 C CA . GLY A 1 420 ? 79.256 96.549 85.444 1.00 88.94 507 GLY A CA 1
ATOM 2841 C C . GLY A 1 420 ? 78.205 96.799 86.493 1.00 84.65 507 GLY A C 1
ATOM 2842 O O . GLY A 1 420 ? 78.217 97.849 87.107 1.00 95.68 507 GLY A O 1
ATOM 2843 N N . TYR A 1 421 ? 77.269 95.878 86.675 1.00 83.57 508 TYR A N 1
ATOM 2844 C CA . TYR A 1 421 ? 76.307 96.004 87.765 1.00 92.25 508 TYR A CA 1
ATOM 2845 C C . TYR A 1 421 ? 76.960 95.601 89.084 1.00 102.40 508 TYR A C 1
ATOM 2846 O O . TYR A 1 421 ? 76.794 96.284 90.100 1.00 124.33 508 TYR A O 1
ATOM 2855 N N . LEU A 1 422 ? 77.708 94.500 89.057 1.00 100.34 509 LEU A N 1
ATOM 2856 C CA . LEU A 1 422 ? 78.404 94.005 90.240 1.00 91.56 509 LEU A CA 1
ATOM 2857 C C . LEU A 1 422 ? 79.559 94.936 90.643 1.00 91.44 509 LEU A C 1
ATOM 2858 O O . LEU A 1 422 ? 79.909 94.986 91.814 1.00 99.34 509 LEU A O 1
ATOM 2863 N N . GLU A 1 423 ? 80.123 95.681 89.687 1.00 94.53 510 GLU A N 1
ATOM 2864 C CA . GLU A 1 423 ? 81.206 96.661 89.959 1.00 106.22 510 GLU A CA 1
ATOM 2865 C C . GLU A 1 423 ? 80.793 98.095 90.360 1.00 105.44 510 GLU A C 1
ATOM 2866 O O . GLU A 1 423 ? 81.587 98.790 90.998 1.00 115.85 510 GLU A O 1
ATOM 2872 N N . ARG A 1 424 ? 79.596 98.546 89.984 1.00 98.29 511 ARG A N 1
ATOM 2873 C CA . ARG A 1 424 ? 79.213 99.957 90.151 1.00 97.92 511 ARG A CA 1
ATOM 2874 C C . ARG A 1 424 ? 77.782 100.167 90.620 1.00 99.70 511 ARG A C 1
ATOM 2875 O O . ARG A 1 424 ? 77.539 100.785 91.651 1.00 114.73 511 ARG A O 1
ATOM 2883 N N . ASP A 1 425 ? 76.840 99.644 89.857 1.00 98.47 512 ASP A N 1
ATOM 2884 C CA . ASP A 1 425 ? 75.456 100.079 89.938 1.00 103.43 512 ASP A CA 1
ATOM 2885 C C . ASP A 1 425 ? 74.652 99.360 91.024 1.00 100.70 512 ASP A C 1
ATOM 2886 O O . ASP A 1 425 ? 73.525 99.765 91.319 1.00 101.41 512 ASP A O 1
ATOM 2891 N N . ILE A 1 426 ? 75.205 98.290 91.594 1.00 97.75 513 ILE A N 1
ATOM 2892 C CA . ILE A 1 426 ? 74.538 97.571 92.691 1.00 102.37 513 ILE A CA 1
ATOM 2893 C C . ILE A 1 426 ? 74.450 98.442 93.954 1.00 115.04 513 ILE A C 1
ATOM 2894 O O . ILE A 1 426 ? 73.389 98.522 94.580 1.00 113.80 513 ILE A O 1
ATOM 2899 N N . SER A 1 427 ? 75.555 99.119 94.289 1.00 129.41 514 SER A N 1
ATOM 2900 C CA . SER A 1 427 ? 75.647 99.994 95.473 1.00 119.67 514 SER A CA 1
ATOM 2901 C C . SER A 1 427 ? 74.840 101.290 95.320 1.00 116.50 514 SER A C 1
ATOM 2902 O O . SER A 1 427 ? 74.414 101.868 96.320 1.00 117.72 514 SER A O 1
ATOM 2905 N N . GLN A 1 428 ? 74.627 101.733 94.078 1.00 116.84 515 GLN A N 1
ATOM 2906 C CA . GLN A 1 428 ? 73.648 102.796 93.757 1.00 118.65 515 GLN A CA 1
ATOM 2907 C C . GLN A 1 428 ? 72.208 102.239 93.593 1.00 114.51 515 GLN A C 1
ATOM 2908 O O . GLN A 1 428 ? 71.478 102.662 92.695 1.00 118.00 515 GLN A O 1
ATOM 2910 N N . ASP A 1 429 ? 71.804 101.312 94.465 1.00 113.98 516 ASP A N 1
ATOM 2911 C CA . ASP A 1 429 ? 70.521 100.620 94.337 1.00 118.09 516 ASP A CA 1
ATOM 2912 C C . ASP A 1 429 ? 70.079 100.071 95.696 1.00 113.57 516 ASP A C 1
ATOM 2913 O O . ASP A 1 429 ? 70.911 99.838 96.579 1.00 101.23 516 ASP A O 1
ATOM 2918 N N . SER A 1 430 ? 68.770 99.871 95.853 1.00 117.87 517 SER A N 1
ATOM 2919 C CA . SER A 1 430 ? 68.185 99.396 97.118 1.00 124.22 517 SER A CA 1
ATOM 2920 C C . SER A 1 430 ? 68.527 97.925 97.369 1.00 120.19 517 SER A C 1
ATOM 2921 O O . SER A 1 430 ? 69.171 97.291 96.550 1.00 132.17 517 SER A O 1
ATOM 2924 N N . LEU A 1 431 ? 68.093 97.376 98.492 1.00 116.94 518 LEU A N 1
ATOM 2925 C CA . LEU A 1 431 ? 68.449 95.996 98.826 1.00 126.85 518 LEU A CA 1
ATOM 2926 C C . LEU A 1 431 ? 67.507 94.964 98.230 1.00 125.55 518 LEU A C 1
ATOM 2927 O O . LEU A 1 431 ? 67.965 93.906 97.804 1.00 137.09 518 LEU A O 1
ATOM 2932 N N . GLN A 1 432 ? 66.206 95.247 98.208 1.00 123.60 519 GLN A N 1
ATOM 2933 C CA . GLN A 1 432 ? 65.222 94.257 97.713 1.00 125.46 519 GLN A CA 1
ATOM 2934 C C . GLN A 1 432 ? 65.242 94.108 96.185 1.00 123.58 519 GLN A C 1
ATOM 2935 O O . GLN A 1 432 ? 64.816 93.076 95.658 1.00 129.99 519 GLN A O 1
ATOM 2937 N N . ASP A 1 433 ? 65.745 95.133 95.495 1.00 116.41 520 ASP A N 1
ATOM 2938 C CA . ASP A 1 433 ? 65.754 95.188 94.035 1.00 120.08 520 ASP A CA 1
ATOM 2939 C C . ASP A 1 433 ? 66.893 94.426 93.341 1.00 125.40 520 ASP A C 1
ATOM 2940 O O . ASP A 1 433 ? 66.751 94.027 92.183 1.00 137.92 520 ASP A O 1
ATOM 2942 N N . ILE A 1 434 ? 68.012 94.241 94.041 1.00 124.85 521 ILE A N 1
ATOM 2943 C CA . ILE A 1 434 ? 69.234 93.681 93.443 1.00 120.02 521 ILE A CA 1
ATOM 2944 C C . ILE A 1 434 ? 69.233 92.155 93.314 1.00 108.79 521 ILE A C 1
ATOM 2945 O O . ILE A 1 434 ? 69.952 91.625 92.474 1.00 113.84 521 ILE A O 1
ATOM 2950 N N . LYS A 1 435 ? 68.454 91.441 94.125 1.00 98.29 522 LYS A N 1
ATOM 2951 C CA . LYS A 1 435 ? 68.318 89.985 93.920 1.00 104.50 522 LYS A CA 1
ATOM 2952 C C . LYS A 1 435 ? 67.745 89.692 92.548 1.00 109.38 522 LYS A C 1
ATOM 2953 O O . LYS A 1 435 ? 68.250 88.833 91.833 1.00 119.66 522 LYS A O 1
ATOM 2955 N N . GLN A 1 436 ? 66.688 90.417 92.192 1.00 112.99 523 GLN A N 1
ATOM 2956 C CA . GLN A 1 436 ? 66.034 90.264 90.896 1.00 107.79 523 GLN A CA 1
ATOM 2957 C C . GLN A 1 436 ? 66.947 90.730 89.775 1.00 95.37 523 GLN A C 1
ATOM 2958 O O . GLN A 1 436 ? 67.175 89.997 88.833 1.00 98.24 523 GLN A O 1
ATOM 2964 N N . LYS A 1 437 ? 67.471 91.945 89.885 1.00 88.56 524 LYS A N 1
ATOM 2965 C CA . LYS A 1 437 ? 68.307 92.516 88.836 1.00 89.66 524 LYS A CA 1
ATOM 2966 C C . LYS A 1 437 ? 69.489 91.617 88.498 1.00 89.63 524 LYS A C 1
ATOM 2967 O O . LYS A 1 437 ? 69.667 91.246 87.354 1.00 89.25 524 LYS A O 1
ATOM 2973 N N . VAL A 1 438 ? 70.278 91.248 89.499 1.00 102.21 525 VAL A N 1
ATOM 2974 C CA . VAL A 1 438 ? 71.442 90.374 89.288 1.00 99.99 525 VAL A CA 1
ATOM 2975 C C . VAL A 1 438 ? 71.059 89.036 88.691 1.00 99.03 525 VAL A C 1
ATOM 2976 O O . VAL A 1 438 ? 71.726 88.568 87.780 1.00 108.39 525 VAL A O 1
ATOM 2980 N N . GLN A 1 439 ? 70.013 88.410 89.219 1.00 97.52 526 GLN A N 1
ATOM 2981 C CA . GLN A 1 439 ? 69.587 87.112 88.701 1.00 95.20 526 GLN A CA 1
ATOM 2982 C C . GLN A 1 439 ? 69.175 87.175 87.239 1.00 92.18 526 GLN A C 1
ATOM 2983 O O . GLN A 1 439 ? 69.768 86.476 86.425 1.00 105.53 526 GLN A O 1
ATOM 2989 N N . ASP A 1 440 ? 68.203 88.030 86.910 1.00 85.85 527 ASP A N 1
ATOM 2990 C CA . ASP A 1 440 ? 67.783 88.280 85.518 1.00 83.52 527 ASP A CA 1
ATOM 2991 C C . ASP A 1 440 ? 68.965 88.521 84.570 1.00 82.99 527 ASP A C 1
ATOM 2992 O O . ASP A 1 440 ? 68.938 88.075 83.426 1.00 93.03 527 ASP A O 1
ATOM 2997 N N . LYS A 1 441 ? 69.993 89.212 85.056 1.00 78.88 528 LYS A N 1
ATOM 2998 C CA . LYS A 1 441 ? 71.203 89.488 84.283 1.00 76.73 528 LYS A CA 1
ATOM 2999 C C . LYS A 1 441 ? 72.103 88.276 84.020 1.00 72.04 528 LYS A C 1
ATOM 3000 O O . LYS A 1 441 ? 72.569 88.106 82.906 1.00 73.70 528 LYS A O 1
ATOM 3006 N N . TYR A 1 442 ? 72.391 87.467 85.036 1.00 71.23 529 TYR A N 1
ATOM 3007 C CA . TYR A 1 442 ? 73.303 86.339 84.840 1.00 74.84 529 TYR A CA 1
ATOM 3008 C C . TYR A 1 442 ? 72.573 85.198 84.148 1.00 73.94 529 TYR A C 1
ATOM 3009 O O . TYR A 1 442 ? 73.190 84.433 83.427 1.00 86.38 529 TYR A O 1
ATOM 3018 N N . ARG A 1 443 ? 71.275 85.068 84.362 1.00 70.54 530 ARG A N 1
ATOM 3019 C CA . ARG A 1 443 ? 70.502 84.119 83.576 1.00 73.57 530 ARG A CA 1
ATOM 3020 C C . ARG A 1 443 ? 70.531 84.477 82.089 1.00 69.30 530 ARG A C 1
ATOM 3021 O O . ARG A 1 443 ? 70.573 83.576 81.248 1.00 74.56 530 ARG A O 1
ATOM 3029 N N . TYR A 1 444 ? 70.514 85.768 81.763 1.00 60.96 531 TYR A N 1
ATOM 3030 C CA . TYR A 1 444 ? 70.614 86.192 80.362 1.00 61.54 531 TYR A CA 1
ATOM 3031 C C . TYR A 1 444 ? 72.006 86.044 79.803 1.00 60.89 531 TYR A C 1
ATOM 3032 O O . TYR A 1 444 ? 72.194 85.711 78.641 1.00 63.15 531 TYR A O 1
ATOM 3041 N N . CYS A 1 445 ? 72.989 86.338 80.633 1.00 68.71 532 CYS A N 1
ATOM 3042 C CA . CYS A 1 445 ? 74.386 86.244 80.228 1.00 67.91 532 CYS A CA 1
ATOM 3043 C C . CYS A 1 445 ? 74.678 84.813 79.866 1.00 62.03 532 CYS A C 1
ATOM 3044 O O . CYS A 1 445 ? 75.295 84.542 78.856 1.00 57.37 532 CYS A O 1
ATOM 3047 N N . GLU A 1 446 ? 74.169 83.911 80.694 1.00 67.48 533 GLU A N 1
ATOM 3048 C CA . GLU A 1 446 ? 74.273 82.474 80.491 1.00 70.46 533 GLU A CA 1
ATOM 3049 C C . GLU A 1 446 ? 73.605 81.984 79.206 1.00 61.90 533 GLU A C 1
ATOM 3050 O O . GLU A 1 446 ? 74.148 81.110 78.545 1.00 61.36 533 GLU A O 1
ATOM 3056 N N . SER A 1 447 ? 72.442 82.529 78.851 1.00 59.27 534 SER A N 1
ATOM 3057 C CA . SER A 1 447 ? 71.777 82.152 77.591 1.00 58.01 534 SER A CA 1
ATOM 3058 C C . SER A 1 447 ? 72.572 82.642 76.391 1.00 53.44 534 SER A C 1
ATOM 3059 O O . SER A 1 447 ? 72.911 81.875 75.513 1.00 61.07 534 SER A O 1
ATOM 3062 N N . ARG A 1 448 ? 72.921 83.905 76.359 1.00 50.85 535 ARG A N 1
ATOM 3063 C CA . ARG A 1 448 ? 73.697 84.385 75.233 1.00 54.88 535 ARG A CA 1
ATOM 3064 C C . ARG A 1 448 ? 74.983 83.599 75.002 1.00 54.64 535 ARG A C 1
ATOM 3065 O O . ARG A 1 448 ? 75.378 83.415 73.865 1.00 54.34 535 ARG A O 1
ATOM 3073 N N . ARG A 1 449 ? 75.623 83.169 76.089 1.00 60.71 536 ARG A N 1
ATOM 3074 C CA . ARG A 1 449 ? 76.828 82.337 76.056 1.00 59.22 536 ARG A CA 1
ATOM 3075 C C . ARG A 1 449 ? 76.531 80.955 75.515 1.00 60.76 536 ARG A C 1
ATOM 3076 O O . ARG A 1 449 ? 77.305 80.435 74.730 1.00 58.33 536 ARG A O 1
ATOM 3084 N N . ARG A 1 450 ? 75.453 80.349 76.016 1.00 69.16 537 ARG A N 1
ATOM 3085 C CA . ARG A 1 450 ? 74.961 79.042 75.553 1.00 76.20 537 ARG A CA 1
ATOM 3086 C C . ARG A 1 450 ? 74.436 79.083 74.103 1.00 69.50 537 ARG A C 1
ATOM 3087 O O . ARG A 1 450 ? 74.537 78.092 73.393 1.00 70.06 537 ARG A O 1
ATOM 3095 N N . VAL A 1 451 ? 73.869 80.209 73.674 1.00 65.31 538 VAL A N 1
ATOM 3096 C CA . VAL A 1 451 ? 73.452 80.364 72.281 1.00 61.98 538 VAL A CA 1
ATOM 3097 C C . VAL A 1 451 ? 74.644 80.377 71.353 1.00 61.19 538 VAL A C 1
ATOM 3098 O O . VAL A 1 451 ? 74.562 79.844 70.259 1.00 67.41 538 VAL A O 1
ATOM 3102 N N . LEU A 1 452 ? 75.709 81.035 71.788 1.00 65.76 539 LEU A N 1
ATOM 3103 C CA . LEU A 1 452 ? 76.948 81.195 71.016 1.00 70.03 539 LEU A CA 1
ATOM 3104 C C . LEU A 1 452 ? 77.615 79.854 70.761 1.00 70.06 539 LEU A C 1
ATOM 3105 O O . LEU A 1 452 ? 78.039 79.562 69.634 1.00 76.52 539 LEU A O 1
ATOM 3110 N N . LEU A 1 453 ? 77.701 79.048 71.812 1.00 66.16 540 LEU A N 1
ATOM 3111 C CA . LEU A 1 453 ? 78.413 77.785 71.752 1.00 67.85 540 LEU A CA 1
ATOM 3112 C C . LEU A 1 453 ? 77.597 76.771 70.997 1.00 70.21 540 LEU A C 1
ATOM 3113 O O . LEU A 1 453 ? 78.140 75.989 70.238 1.00 84.16 540 LEU A O 1
ATOM 3118 N N . GLN A 1 454 ? 76.288 76.791 71.197 1.00 75.46 541 GLN A N 1
ATOM 3119 C CA . GLN A 1 454 ? 75.368 75.964 70.407 1.00 82.17 541 GLN A CA 1
ATOM 3120 C C . GLN A 1 454 ? 75.565 76.181 68.905 1.00 78.20 541 GLN A C 1
ATOM 3121 O O . GLN A 1 454 ? 75.523 75.237 68.129 1.00 81.58 541 GLN A O 1
ATOM 3127 N N . HIS A 1 455 ? 75.782 77.432 68.516 1.00 81.05 542 HIS A N 1
ATOM 3128 C CA . HIS A 1 455 ? 75.911 77.807 67.122 1.00 77.76 542 HIS A CA 1
ATOM 3129 C C . HIS A 1 455 ? 77.168 77.275 66.506 1.00 78.67 542 HIS A C 1
ATOM 3130 O O . HIS A 1 455 ? 77.117 76.731 65.410 1.00 91.56 542 HIS A O 1
ATOM 3137 N N . VAL A 1 456 ? 78.306 77.464 67.169 1.00 78.85 543 VAL A N 1
ATOM 3138 C CA . VAL A 1 456 ? 79.556 76.987 66.571 1.00 78.17 543 VAL A CA 1
ATOM 3139 C C . VAL A 1 456 ? 79.479 75.472 66.444 1.00 69.48 543 VAL A C 1
ATOM 3140 O O . VAL A 1 456 ? 79.853 74.932 65.403 1.00 71.22 543 VAL A O 1
ATOM 3144 N N . HIS A 1 457 ? 78.927 74.809 67.457 1.00 61.09 544 HIS A N 1
ATOM 3145 C CA . HIS A 1 457 ? 78.951 73.366 67.480 1.00 68.32 544 HIS A CA 1
ATOM 3146 C C . HIS A 1 457 ? 78.142 72.775 66.347 1.00 73.65 544 HIS A C 1
ATOM 3147 O O . HIS A 1 457 ? 78.579 71.796 65.741 1.00 78.24 544 HIS A O 1
ATOM 3154 N N . GLU A 1 458 ? 76.995 73.378 66.037 1.00 78.58 545 GLU A N 1
ATOM 3155 C CA . GLU A 1 458 ? 76.238 73.001 64.839 1.00 84.51 545 GLU A CA 1
ATOM 3156 C C . GLU A 1 458 ? 77.156 73.067 63.619 1.00 79.89 545 GLU A C 1
ATOM 3157 O O . GLU A 1 458 ? 77.238 72.115 62.854 1.00 90.79 545 GLU A O 1
ATOM 3163 N N . GLY A 1 459 ? 77.865 74.177 63.464 1.00 74.94 546 GLY A N 1
ATOM 3164 C CA . GLY A 1 459 ? 78.747 74.367 62.328 1.00 77.36 546 GLY A CA 1
ATOM 3165 C C . GLY A 1 459 ? 79.820 73.303 62.241 1.00 85.66 546 GLY A C 1
ATOM 3166 O O . GLY A 1 459 ? 80.107 72.810 61.139 1.00 85.63 546 GLY A O 1
ATOM 3167 N N . TYR A 1 460 ? 80.392 72.941 63.401 1.00 90.40 547 TYR A N 1
ATOM 3168 C CA . TYR A 1 460 ? 81.405 71.874 63.499 1.00 79.84 547 TYR A CA 1
ATOM 3169 C C . TYR A 1 460 ? 80.860 70.518 63.110 1.00 82.41 547 TYR A C 1
ATOM 3170 O O . TYR A 1 460 ? 81.567 69.749 62.483 1.00 94.27 547 TYR A O 1
ATOM 3179 N N . GLU A 1 461 ? 79.617 70.224 63.475 1.00 87.80 548 GLU A N 1
ATOM 3180 C CA . GLU A 1 461 ? 78.968 68.984 63.034 1.00 97.15 548 GLU A CA 1
ATOM 3181 C C . GLU A 1 461 ? 78.797 68.875 61.517 1.00 98.81 548 GLU A C 1
ATOM 3182 O O . GLU A 1 461 ? 78.559 67.772 61.027 1.00 103.98 548 GLU A O 1
ATOM 3188 N N . LYS A 1 462 ? 78.897 69.993 60.786 1.00 100.80 549 LYS A N 1
ATOM 3189 C CA . LYS A 1 462 ? 78.769 69.995 59.320 1.00 107.51 549 LYS A CA 1
ATOM 3190 C C . LYS A 1 462 ? 79.948 70.643 58.583 1.00 105.69 549 LYS A C 1
ATOM 3191 O O . LYS A 1 462 ? 79.812 70.972 57.415 1.00 106.08 549 LYS A O 1
ATOM 3197 N N . ASP A 1 463 ? 81.090 70.819 59.247 1.00 112.38 550 ASP A N 1
ATOM 3198 C CA . ASP A 1 463 ? 82.269 71.470 58.647 1.00 118.80 550 ASP A CA 1
ATOM 3199 C C . ASP A 1 463 ? 81.972 72.829 58.012 1.00 118.71 550 ASP A C 1
ATOM 3200 O O . ASP A 1 463 ? 82.485 73.134 56.937 1.00 133.15 550 ASP A O 1
ATOM 3205 N N . LEU A 1 464 ? 81.147 73.645 58.662 1.00 111.03 551 LEU A N 1
ATOM 3206 C CA . LEU A 1 464 ? 80.877 74.988 58.142 1.00 108.18 551 LEU A CA 1
ATOM 3207 C C . LEU A 1 464 ? 82.078 75.921 58.218 1.00 103.94 551 LEU A C 1
ATOM 3208 O O . LEU A 1 464 ? 82.122 76.906 57.473 1.00 105.14 551 LEU A O 1
ATOM 3213 N N . TRP A 1 465 ? 83.030 75.634 59.110 1.00 91.23 552 TRP A N 1
ATOM 3214 C CA . TRP A 1 465 ? 84.058 76.603 59.447 1.00 91.08 552 TRP A CA 1
ATOM 3215 C C . TRP A 1 465 ? 85.344 76.333 58.675 1.00 98.66 552 TRP A C 1
ATOM 3216 O O . TRP A 1 465 ? 85.803 75.194 58.621 1.00 100.88 552 TRP A O 1
ATOM 3227 N N . GLU A 1 466 ? 85.908 77.401 58.097 1.00 107.43 553 GLU A N 1
ATOM 3228 C CA . GLU A 1 466 ? 87.152 77.372 57.321 1.00 106.64 553 GLU A CA 1
ATOM 3229 C C . GLU A 1 466 ? 88.165 78.327 57.956 1.00 107.45 553 GLU A C 1
ATOM 3230 O O . GLU A 1 466 ? 87.795 79.144 58.807 1.00 110.57 553 GLU A O 1
ATOM 3232 N N . TYR A 1 467 ? 89.431 78.250 57.532 1.00 112.99 554 TYR A N 1
ATOM 3233 C CA . TYR A 1 467 ? 90.539 78.961 58.214 1.00 113.27 554 TYR A CA 1
ATOM 3234 C C . TYR A 1 467 ? 91.605 79.617 57.283 1.00 108.53 554 TYR A C 1
ATOM 3235 O O . TYR A 1 467 ? 92.099 80.750 57.509 1.00 82.45 554 TYR A O 1
ATOM 3244 N N . SER B 2 2 ? 118.892 85.251 103.550 1.00 109.52 0 SER C N 1
ATOM 3245 C CA . SER B 2 2 ? 119.644 86.559 103.418 1.00 111.43 0 SER C CA 1
ATOM 3246 C C . SER B 2 2 ? 120.621 86.842 104.562 1.00 104.86 0 SER C C 1
ATOM 3247 O O . SER B 2 2 ? 121.629 87.515 104.339 1.00 96.37 0 SER C O 1
ATOM 3250 N N . MET B 2 3 ? 120.305 86.361 105.771 1.00 105.43 1 MET C N 1
ATOM 3251 C CA . MET B 2 3 ? 121.205 86.448 106.929 1.00 103.96 1 MET C CA 1
ATOM 3252 C C . MET B 2 3 ? 122.253 85.331 106.963 1.00 101.04 1 MET C C 1
ATOM 3253 O O . MET B 2 3 ? 123.438 85.618 107.092 1.00 104.77 1 MET C O 1
ATOM 3258 N N . ALA B 2 4 ? 121.820 84.073 106.855 1.00 97.39 2 ALA C N 1
ATOM 3259 C CA . ALA B 2 4 ? 122.741 82.913 106.758 1.00 93.64 2 ALA C CA 1
ATOM 3260 C C . ALA B 2 4 ? 123.773 83.011 105.624 1.00 94.55 2 ALA C C 1
ATOM 3261 O O . ALA B 2 4 ? 124.868 82.475 105.744 1.00 90.42 2 ALA C O 1
ATOM 3263 N N . ALA B 2 5 ? 123.414 83.664 104.520 1.00 103.18 3 ALA C N 1
ATOM 3264 C CA . ALA B 2 5 ? 124.379 83.979 103.461 1.00 104.62 3 ALA C CA 1
ATOM 3265 C C . ALA B 2 5 ? 125.501 84.863 104.012 1.00 100.38 3 ALA C C 1
ATOM 3266 O O . ALA B 2 5 ? 126.685 84.516 103.909 1.00 94.90 3 ALA C O 1
ATOM 3268 N N . SER B 2 6 ? 125.102 85.985 104.614 1.00 96.17 4 SER C N 1
ATOM 3269 C CA . SER B 2 6 ? 126.031 86.948 105.206 1.00 94.93 4 SER C CA 1
ATOM 3270 C C . SER B 2 6 ? 126.941 86.285 106.235 1.00 92.27 4 SER C C 1
ATOM 3271 O O . SER B 2 6 ? 128.128 86.561 106.291 1.00 97.41 4 SER C O 1
ATOM 3274 N N . ARG B 2 7 ? 126.377 85.389 107.027 1.00 91.46 5 ARG C N 1
ATOM 3275 C CA . ARG B 2 7 ? 127.136 84.634 108.019 1.00 92.60 5 ARG C CA 1
ATOM 3276 C C . ARG B 2 7 ? 128.211 83.735 107.402 1.00 91.00 5 ARG C C 1
ATOM 3277 O O . ARG B 2 7 ? 129.278 83.552 107.984 1.00 90.06 5 ARG C O 1
ATOM 3285 N N . ARG B 2 8 ? 127.905 83.145 106.251 1.00 94.92 6 ARG C N 1
ATOM 3286 C CA . ARG B 2 8 ? 128.847 82.273 105.561 1.00 93.77 6 ARG C CA 1
ATOM 3287 C C . ARG B 2 8 ? 129.893 83.100 104.850 1.00 89.90 6 ARG C C 1
ATOM 3288 O O . ARG B 2 8 ? 131.076 82.769 104.891 1.00 85.20 6 ARG C O 1
ATOM 3296 N N . LEU B 2 9 ? 129.447 84.155 104.173 1.00 89.80 7 LEU C N 1
ATOM 3297 C CA . LEU B 2 9 ? 130.353 85.019 103.426 1.00 92.35 7 LEU C CA 1
ATOM 3298 C C . LEU B 2 9 ? 131.360 85.692 104.340 1.00 98.89 7 LEU C C 1
ATOM 3299 O O . LEU B 2 9 ? 132.533 85.811 103.987 1.00 108.22 7 LEU C O 1
ATOM 3304 N N . MET B 2 10 ? 130.887 86.111 105.512 1.00 99.17 8 MET C N 1
ATOM 3305 C CA . MET B 2 10 ? 131.740 86.534 106.631 1.00 94.98 8 MET C CA 1
ATOM 3306 C C . MET B 2 10 ? 132.917 85.587 106.882 1.00 88.45 8 MET C C 1
ATOM 3307 O O . MET B 2 10 ? 134.046 86.046 106.938 1.00 87.58 8 MET C O 1
ATOM 3312 N N . LYS B 2 11 ? 132.658 84.284 107.000 1.00 90.14 9 LYS C N 1
ATOM 3313 C CA . LYS B 2 11 ? 133.726 83.297 107.226 1.00 96.73 9 LYS C CA 1
ATOM 3314 C C . LYS B 2 11 ? 134.593 83.107 105.993 1.00 105.42 9 LYS C C 1
ATOM 3315 O O . LYS B 2 11 ? 135.797 82.873 106.118 1.00 114.32 9 LYS C O 1
ATOM 3321 N N . GLU B 2 12 ? 133.979 83.175 104.809 1.00 113.91 10 GLU C N 1
ATOM 3322 C CA . GLU B 2 12 ? 134.711 83.009 103.548 1.00 113.06 10 GLU C CA 1
ATOM 3323 C C . GLU B 2 12 ? 135.654 84.167 103.348 1.00 107.36 10 GLU C C 1
ATOM 3324 O O . GLU B 2 12 ? 136.853 83.971 103.116 1.00 101.87 10 GLU C O 1
ATOM 3330 N N . LEU B 2 13 ? 135.078 85.364 103.447 1.00 100.55 11 LEU C N 1
ATOM 3331 C CA . LEU B 2 13 ? 135.803 86.624 103.351 1.00 99.49 11 LEU C CA 1
ATOM 3332 C C . LEU B 2 13 ? 136.904 86.780 104.417 1.00 108.05 11 LEU C C 1
ATOM 3333 O O . LEU B 2 13 ? 137.931 87.407 104.154 1.00 114.58 11 LEU C O 1
ATOM 3338 N N . GLU B 2 14 ? 136.700 86.209 105.605 1.00 113.25 12 GLU C N 1
ATOM 3339 C CA . GLU B 2 14 ? 137.751 86.193 106.638 1.00 119.17 12 GLU C CA 1
ATOM 3340 C C . GLU B 2 14 ? 138.921 85.302 106.266 1.00 112.43 12 GLU C C 1
ATOM 3341 O O . GLU B 2 14 ? 140.064 85.636 106.558 1.00 125.36 12 GLU C O 1
ATOM 3347 N N . GLU B 2 15 ? 138.638 84.166 105.646 1.00 112.05 13 GLU C N 1
ATOM 3348 C CA . GLU B 2 15 ? 139.698 83.256 105.219 1.00 124.38 13 GLU C CA 1
ATOM 3349 C C . GLU B 2 15 ? 140.480 83.792 103.990 1.00 127.23 13 GLU C C 1
ATOM 3350 O O . GLU B 2 15 ? 141.668 83.472 103.827 1.00 113.46 13 GLU C O 1
ATOM 3356 N N . ILE B 2 16 ? 139.821 84.603 103.149 1.00 130.59 14 ILE C N 1
ATOM 3357 C CA . ILE B 2 16 ? 140.448 85.210 101.946 1.00 134.05 14 ILE C CA 1
ATOM 3358 C C . ILE B 2 16 ? 141.492 86.274 102.313 1.00 136.09 14 ILE C C 1
ATOM 3359 O O . ILE B 2 16 ? 142.671 86.137 101.963 1.00 138.20 14 ILE C O 1
ATOM 3364 N N . ARG B 2 17 ? 141.053 87.323 103.013 1.00 134.50 15 ARG C N 1
ATOM 3365 C CA . ARG B 2 17 ? 141.940 88.430 103.424 1.00 131.66 15 ARG C CA 1
ATOM 3366 C C . ARG B 2 17 ? 143.096 88.002 104.361 1.00 135.95 15 ARG C C 1
ATOM 3367 O O . ARG B 2 17 ? 144.060 88.753 104.526 1.00 136.79 15 ARG C O 1
ATOM 3375 N N . LYS B 2 18 ? 142.988 86.806 104.958 1.00 135.73 16 LYS C N 1
ATOM 3376 C CA . LYS B 2 18 ? 143.988 86.239 105.887 1.00 131.23 16 LYS C CA 1
ATOM 3377 C C . LYS B 2 18 ? 145.080 85.355 105.244 1.00 129.36 16 LYS C C 1
ATOM 3378 O O . LYS B 2 18 ? 146.198 85.284 105.763 1.00 136.37 16 LYS C O 1
ATOM 3380 N N . CYS B 2 19 ? 144.735 84.651 104.163 1.00 127.38 17 CYS C N 1
ATOM 3381 C CA . CYS B 2 19 ? 145.688 83.807 103.408 1.00 124.64 17 CYS C CA 1
ATOM 3382 C C . CYS B 2 19 ? 146.152 84.449 102.092 1.00 132.80 17 CYS C C 1
ATOM 3383 O O . CYS B 2 19 ? 147.314 84.266 101.680 1.00 122.75 17 CYS C O 1
ATOM 3386 N N . GLY B 2 20 ? 145.228 85.151 101.426 1.00 140.94 18 GLY C N 1
ATOM 3387 C CA . GLY B 2 20 ? 145.533 85.974 100.257 1.00 144.63 18 GLY C CA 1
ATOM 3388 C C . GLY B 2 20 ? 145.157 85.300 98.951 1.00 150.15 18 GLY C C 1
ATOM 3389 O O . GLY B 2 20 ? 145.071 84.070 98.880 1.00 147.20 18 GLY C O 1
ATOM 3390 N N . MET B 2 21 ? 144.905 86.128 97.935 1.00 156.94 19 MET C N 1
ATOM 3391 C CA . MET B 2 21 ? 144.724 85.698 96.542 1.00 151.40 19 MET C CA 1
ATOM 3392 C C . MET B 2 21 ? 145.573 86.629 95.672 1.00 151.11 19 MET C C 1
ATOM 3393 O O . MET B 2 21 ? 145.297 87.830 95.599 1.00 136.07 19 MET C O 1
ATOM 3398 N N . LYS B 2 22 ? 146.610 86.079 95.036 1.00 155.79 20 LYS C N 1
ATOM 3399 C CA . LYS B 2 22 ? 147.541 86.876 94.221 1.00 153.85 20 LYS C CA 1
ATOM 3400 C C . LYS B 2 22 ? 146.866 87.368 92.935 1.00 146.02 20 LYS C C 1
ATOM 3401 O O . LYS B 2 22 ? 146.854 88.579 92.647 1.00 137.55 20 LYS C O 1
ATOM 3403 N N . ASN B 2 23 ? 146.291 86.425 92.186 1.00 122.09 21 ASN C N 1
ATOM 3404 C CA . ASN B 2 23 ? 145.622 86.745 90.935 0.50 105.53 21 ASN C CA 1
ATOM 3405 C C . ASN B 2 23 ? 144.338 87.566 91.110 1.00 101.23 21 ASN C C 1
ATOM 3406 O O . ASN B 2 23 ? 143.933 88.270 90.190 1.00 99.39 21 ASN C O 1
ATOM 3411 N N . PHE B 2 24 ? 143.705 87.504 92.280 1.00 108.31 22 PHE C N 1
ATOM 3412 C CA . PHE B 2 24 ? 142.520 88.342 92.567 1.00 110.67 22 PHE C CA 1
ATOM 3413 C C . PHE B 2 24 ? 142.771 89.341 93.718 1.00 118.93 22 PHE C C 1
ATOM 3414 O O . PHE B 2 24 ? 142.820 88.948 94.884 1.00 124.25 22 PHE C O 1
ATOM 3422 N N . ARG B 2 25 ? 142.893 90.627 93.372 1.00 123.78 23 ARG C N 1
ATOM 3423 C CA . ARG B 2 25 ? 143.360 91.685 94.286 1.00 124.74 23 ARG C CA 1
ATOM 3424 C C . ARG B 2 25 ? 142.277 92.726 94.569 1.00 120.79 23 ARG C C 1
ATOM 3425 O O . ARG B 2 25 ? 141.228 92.729 93.927 1.00 125.62 23 ARG C O 1
ATOM 3433 N N . ASN B 2 26 ? 142.550 93.602 95.540 1.00 121.79 24 ASN C N 1
ATOM 3434 C CA . ASN B 2 26 ? 141.761 94.822 95.787 1.00 126.40 24 ASN C CA 1
ATOM 3435 C C . ASN B 2 26 ? 140.299 94.540 96.147 1.00 125.67 24 ASN C C 1
ATOM 3436 O O . ASN B 2 26 ? 139.381 95.095 95.537 1.00 131.23 24 ASN C O 1
ATOM 3441 N N . ILE B 2 27 ? 140.089 93.694 97.154 1.00 119.75 25 ILE C N 1
ATOM 3442 C CA . ILE B 2 27 ? 138.737 93.225 97.500 1.00 115.48 25 ILE C CA 1
ATOM 3443 C C . ILE B 2 27 ? 137.974 94.212 98.402 1.00 111.16 25 ILE C C 1
ATOM 3444 O O . ILE B 2 27 ? 138.328 94.406 99.563 1.00 110.10 25 ILE C O 1
ATOM 3449 N N . GLN B 2 28 ? 136.922 94.813 97.845 1.00 115.26 26 GLN C N 1
ATOM 3450 C CA . GLN B 2 28 ? 136.057 95.755 98.548 1.00 123.37 26 GLN C CA 1
ATOM 3451 C C . GLN B 2 28 ? 134.679 95.135 98.671 1.00 124.16 26 GLN C C 1
ATOM 3452 O O . GLN B 2 28 ? 134.080 94.752 97.666 1.00 120.46 26 GLN C O 1
ATOM 3458 N N . VAL B 2 29 ? 134.182 95.054 99.903 1.00 129.20 27 VAL C N 1
ATOM 3459 C CA . VAL B 2 29 ? 132.852 94.538 100.193 1.00 122.23 27 VAL C CA 1
ATOM 3460 C C . VAL B 2 29 ? 132.135 95.518 101.102 1.00 129.37 27 VAL C C 1
ATOM 3461 O O . VAL B 2 29 ? 132.753 96.083 102.006 1.00 131.65 27 VAL C O 1
ATOM 3465 N N . ASP B 2 30 ? 130.835 95.702 100.874 1.00 144.37 28 ASP C N 1
ATOM 3466 C CA . ASP B 2 30 ? 130.011 96.557 101.732 1.00 163.66 28 ASP C CA 1
ATOM 3467 C C . ASP B 2 30 ? 129.654 95.732 102.969 1.00 155.30 28 ASP C C 1
ATOM 3468 O O . ASP B 2 30 ? 128.929 94.744 102.849 1.00 152.42 28 ASP C O 1
ATOM 3473 N N . GLU B 2 31 ? 130.170 96.132 104.140 1.00 141.35 29 GLU C N 1
ATOM 3474 C CA . GLU B 2 31 ? 130.057 95.326 105.377 1.00 133.01 29 GLU C CA 1
ATOM 3475 C C . GLU B 2 31 ? 128.646 95.244 105.936 1.00 123.79 29 GLU C C 1
ATOM 3476 O O . GLU B 2 31 ? 128.331 94.300 106.655 1.00 127.24 29 GLU C O 1
ATOM 3482 N N . ALA B 2 32 ? 127.814 96.236 105.634 1.00 120.89 30 ALA C N 1
ATOM 3483 C CA . ALA B 2 32 ? 126.380 96.141 105.899 1.00 130.87 30 ALA C CA 1
ATOM 3484 C C . ALA B 2 32 ? 125.782 94.928 105.181 1.00 143.10 30 ALA C C 1
ATOM 3485 O O . ALA B 2 32 ? 125.181 94.039 105.806 1.00 139.56 30 ALA C O 1
ATOM 3487 N N . ASN B 2 33 ? 126.005 94.899 103.868 1.00 157.59 31 ASN C N 1
ATOM 3488 C CA . ASN B 2 33 ? 125.469 93.870 102.972 1.00 154.37 31 ASN C CA 1
ATOM 3489 C C . ASN B 2 33 ? 126.236 92.539 103.111 1.00 141.33 31 ASN C C 1
ATOM 3490 O O . ASN B 2 33 ? 125.700 91.523 103.582 1.00 123.59 31 ASN C O 1
ATOM 3495 N N . LEU B 2 34 ? 127.506 92.586 102.704 1.00 126.20 32 LEU C N 1
ATOM 3496 C CA . LEU B 2 34 ? 128.380 91.429 102.517 1.00 109.52 32 LEU C CA 1
ATOM 3497 C C . LEU B 2 34 ? 128.049 90.540 101.295 1.00 107.86 32 LEU C C 1
ATOM 3498 O O . LEU B 2 34 ? 128.890 89.740 100.878 1.00 97.14 32 LEU C O 1
ATOM 3503 N N . LEU B 2 35 ? 126.875 90.746 100.685 1.00 108.60 33 LEU C N 1
ATOM 3504 C CA . LEU B 2 35 ? 126.414 89.995 99.511 1.00 99.17 33 LEU C CA 1
ATOM 3505 C C . LEU B 2 35 ? 126.926 90.531 98.171 1.00 102.71 33 LEU C C 1
ATOM 3506 O O . LEU B 2 35 ? 126.599 89.960 97.128 1.00 104.33 33 LEU C O 1
ATOM 3511 N N . THR B 2 36 ? 127.705 91.617 98.188 1.00 105.47 34 THR C N 1
ATOM 3512 C CA . THR B 2 36 ? 128.160 92.276 96.961 1.00 102.33 34 THR C CA 1
ATOM 3513 C C . THR B 2 36 ? 129.613 92.684 97.120 1.00 98.74 34 THR C C 1
ATOM 3514 O O . THR B 2 36 ? 129.909 93.743 97.660 1.00 113.63 34 THR C O 1
ATOM 3518 N N . TRP B 2 37 ? 130.514 91.825 96.662 1.00 97.53 35 TRP C N 1
ATOM 3519 C CA . TRP B 2 37 ? 131.942 92.120 96.683 1.00 98.34 35 TRP C CA 1
ATOM 3520 C C . TRP B 2 37 ? 132.323 92.847 95.399 1.00 99.67 35 TRP C C 1
ATOM 3521 O O . TRP B 2 37 ? 131.518 92.944 94.470 1.00 91.98 35 TRP C O 1
ATOM 3532 N N . GLN B 2 38 ? 133.546 93.375 95.375 1.00 104.11 36 GLN C N 1
ATOM 3533 C CA . GLN B 2 38 ? 134.197 93.833 94.144 1.00 104.84 36 GLN C CA 1
ATOM 3534 C C . GLN B 2 38 ? 135.669 93.490 94.209 1.00 103.14 36 GLN C C 1
ATOM 3535 O O . GLN B 2 38 ? 136.165 93.064 95.245 1.00 100.05 36 GLN C O 1
ATOM 3541 N N . GLY B 2 39 ? 136.349 93.645 93.082 1.00 105.80 37 GLY C N 1
ATOM 3542 C CA . GLY B 2 39 ? 137.777 93.385 93.010 1.00 103.49 37 GLY C CA 1
ATOM 3543 C C . GLY B 2 39 ? 138.340 93.486 91.603 1.00 106.91 37 GLY C C 1
ATOM 3544 O O . GLY B 2 39 ? 137.614 93.752 90.626 1.00 97.23 37 GLY C O 1
ATOM 3545 N N . LEU B 2 40 ? 139.648 93.261 91.521 1.00 103.63 38 LEU C N 1
ATOM 3546 C CA . LEU B 2 40 ? 140.419 93.494 90.318 1.00 108.78 38 LEU C CA 1
ATOM 3547 C C . LEU B 2 40 ? 141.140 92.205 90.005 1.00 108.69 38 LEU C C 1
ATOM 3548 O O . LEU B 2 40 ? 141.973 91.762 90.796 1.00 117.89 38 LEU C O 1
ATOM 3553 N N . ILE B 2 41 ? 140.820 91.586 88.873 1.00 111.34 39 ILE C N 1
ATOM 3554 C CA . ILE B 2 41 ? 141.539 90.380 88.463 1.00 118.00 39 ILE C CA 1
ATOM 3555 C C . ILE B 2 41 ? 142.828 90.859 87.804 1.00 123.40 39 ILE C C 1
ATOM 3556 O O . ILE B 2 41 ? 142.814 91.850 87.069 1.00 123.21 39 ILE C O 1
ATOM 3561 N N . VAL B 2 42 ? 143.928 90.155 88.078 1.00 120.18 40 VAL C N 1
ATOM 3562 C CA . VAL B 2 42 ? 145.212 90.391 87.415 1.00 113.52 40 VAL C CA 1
ATOM 3563 C C . VAL B 2 42 ? 145.675 89.090 86.738 1.00 108.33 40 VAL C C 1
ATOM 3564 O O . VAL B 2 42 ? 146.287 88.228 87.375 1.00 109.29 40 VAL C O 1
ATOM 3568 N N . PRO B 2 43 ? 145.345 88.926 85.440 1.00 107.60 41 PRO C N 1
ATOM 3569 C CA . PRO B 2 43 ? 145.776 87.719 84.716 1.00 114.92 41 PRO C CA 1
ATOM 3570 C C . PRO B 2 43 ? 147.301 87.637 84.479 1.00 119.61 41 PRO C C 1
ATOM 3571 O O . PRO B 2 43 ? 147.984 88.670 84.458 1.00 109.89 41 PRO C O 1
ATOM 3575 N N . ASP B 2 44 ? 147.811 86.413 84.317 1.00 124.95 42 ASP C N 1
ATOM 3576 C CA . ASP B 2 44 ? 149.246 86.171 84.080 1.00 136.72 42 ASP C CA 1
ATOM 3577 C C . ASP B 2 44 ? 149.603 85.873 82.616 1.00 137.26 42 ASP C C 1
ATOM 3578 O O . ASP B 2 44 ? 150.758 86.050 82.228 1.00 143.19 42 ASP C O 1
ATOM 3583 N N . ASN B 2 45 ? 148.632 85.425 81.815 1.00 138.88 43 ASN C N 1
ATOM 3584 C CA . ASN B 2 45 ? 148.864 85.103 80.396 1.00 139.89 43 ASN C CA 1
ATOM 3585 C C . ASN B 2 45 ? 148.459 86.239 79.450 1.00 142.36 43 ASN C C 1
ATOM 3586 O O . ASN B 2 45 ? 147.422 86.873 79.671 1.00 139.77 43 ASN C O 1
ATOM 3591 N N . PRO B 2 46 ? 149.269 86.494 78.389 1.00 143.11 44 PRO C N 1
ATOM 3592 C CA . PRO B 2 46 ? 148.788 87.253 77.227 1.00 134.13 44 PRO C CA 1
ATOM 3593 C C . PRO B 2 46 ? 147.670 86.454 76.564 1.00 132.40 44 PRO C C 1
ATOM 3594 O O . PRO B 2 46 ? 147.772 85.226 76.546 1.00 128.68 44 PRO C O 1
ATOM 3598 N N . PRO B 2 47 ? 146.643 87.095 75.992 1.00 140.73 45 PRO C N 1
ATOM 3599 C CA . PRO B 2 47 ? 146.613 88.524 75.648 1.00 139.20 45 PRO C CA 1
ATOM 3600 C C . PRO B 2 47 ? 146.065 89.501 76.710 1.00 130.99 45 PRO C C 1
ATOM 3601 O O . PRO B 2 47 ? 145.650 90.611 76.355 1.00 127.19 45 PRO C O 1
ATOM 3605 N N . TYR B 2 48 ? 146.087 89.125 77.990 1.00 124.79 46 TYR C N 1
ATOM 3606 C CA . TYR B 2 48 ? 145.591 90.006 79.057 1.00 118.78 46 TYR C CA 1
ATOM 3607 C C . TYR B 2 48 ? 146.604 90.404 80.145 1.00 118.92 46 TYR C C 1
ATOM 3608 O O . TYR B 2 48 ? 146.250 91.172 81.032 1.00 121.04 46 TYR C O 1
ATOM 3617 N N . ASP B 2 49 ? 147.857 89.946 80.077 1.00 127.82 47 ASP C N 1
ATOM 3618 C CA . ASP B 2 49 ? 148.850 90.289 81.121 1.00 137.32 47 ASP C CA 1
ATOM 3619 C C . ASP B 2 49 ? 149.347 91.753 81.097 1.00 139.90 47 ASP C C 1
ATOM 3620 O O . ASP B 2 49 ? 150.223 92.111 81.886 1.00 140.44 47 ASP C O 1
ATOM 3625 N N . LYS B 2 50 ? 148.782 92.585 80.210 1.00 145.24 48 LYS C N 1
ATOM 3626 C CA . LYS B 2 50 ? 149.078 94.022 80.134 1.00 146.84 48 LYS C CA 1
ATOM 3627 C C . LYS B 2 50 ? 147.937 94.853 80.748 1.00 131.41 48 LYS C C 1
ATOM 3628 O O . LYS B 2 50 ? 147.593 95.923 80.237 1.00 122.41 48 LYS C O 1
ATOM 3634 N N . GLY B 2 51 ? 147.349 94.370 81.839 1.00 130.52 49 GLY C N 1
ATOM 3635 C CA . GLY B 2 51 ? 146.177 95.028 82.421 1.00 131.22 49 GLY C CA 1
ATOM 3636 C C . GLY B 2 51 ? 145.369 94.190 83.400 1.00 125.88 49 GLY C C 1
ATOM 3637 O O . GLY B 2 51 ? 145.609 92.999 83.588 1.00 122.93 49 GLY C O 1
ATOM 3638 N N . ALA B 2 52 ? 144.391 94.844 84.010 1.00 120.49 50 ALA C N 1
ATOM 3639 C CA . ALA B 2 52 ? 143.540 94.260 85.029 1.00 124.14 50 ALA C CA 1
ATOM 3640 C C . ALA B 2 52 ? 142.087 94.667 84.793 1.00 130.33 50 ALA C C 1
ATOM 3641 O O . ALA B 2 52 ? 141.807 95.663 84.108 1.00 122.30 50 ALA C O 1
ATOM 3643 N N . PHE B 2 53 ? 141.173 93.886 85.375 1.00 132.24 51 PHE C N 1
ATOM 3644 C CA . PHE B 2 53 ? 139.734 94.000 85.105 1.00 120.33 51 PHE C CA 1
ATOM 3645 C C . PHE B 2 53 ? 138.907 94.023 86.392 1.00 115.39 51 PHE C C 1
ATOM 3646 O O . PHE B 2 53 ? 139.143 93.253 87.323 1.00 112.00 51 PHE C O 1
ATOM 3654 N N . ARG B 2 54 ? 137.932 94.922 86.412 1.00 114.84 52 ARG C N 1
ATOM 3655 C CA . ARG B 2 54 ? 137.038 95.111 87.533 1.00 121.58 52 ARG C CA 1
ATOM 3656 C C . ARG B 2 54 ? 135.886 94.122 87.408 1.00 120.57 52 ARG C C 1
ATOM 3657 O O . ARG B 2 54 ? 135.169 94.131 86.407 1.00 125.79 52 ARG C O 1
ATOM 3665 N N . ILE B 2 55 ? 135.706 93.278 88.419 1.00 117.13 53 ILE C N 1
ATOM 3666 C CA . ILE B 2 55 ? 134.514 92.437 88.504 1.00 113.23 53 ILE C CA 1
ATOM 3667 C C . ILE B 2 55 ? 133.715 92.789 89.739 1.00 113.24 53 ILE C C 1
ATOM 3668 O O . ILE B 2 55 ? 134.263 93.282 90.728 1.00 107.43 53 ILE C O 1
ATOM 3673 N N . GLU B 2 56 ? 132.417 92.522 89.656 1.00 116.24 54 GLU C N 1
ATOM 3674 C CA . GLU B 2 56 ? 131.488 92.676 90.766 1.00 117.89 54 GLU C CA 1
ATOM 3675 C C . GLU B 2 56 ? 130.783 91.325 90.969 1.00 112.26 54 GLU C C 1
ATOM 3676 O O . GLU B 2 56 ? 130.138 90.817 90.050 1.00 119.57 54 GLU C O 1
ATOM 3682 N N . ILE B 2 57 ? 130.910 90.754 92.165 1.00 100.97 55 ILE C N 1
ATOM 3683 C CA . ILE B 2 57 ? 130.216 89.520 92.514 1.00 91.45 55 ILE C CA 1
ATOM 3684 C C . ILE B 2 57 ? 128.925 89.888 93.227 1.00 87.57 55 ILE C C 1
ATOM 3685 O O . ILE B 2 57 ? 128.861 90.891 93.924 1.00 83.81 55 ILE C O 1
ATOM 3690 N N . ASN B 2 58 ? 127.893 89.083 93.022 1.00 92.04 56 ASN C N 1
ATOM 3691 C CA . ASN B 2 58 ? 126.569 89.348 93.577 1.00 99.84 56 ASN C CA 1
ATOM 3692 C C . ASN B 2 58 ? 125.961 88.062 94.111 1.00 98.74 56 ASN C C 1
ATOM 3693 O O . ASN B 2 58 ? 125.411 87.243 93.363 1.00 100.98 56 ASN C O 1
ATOM 3698 N N . PHE B 2 59 ? 126.045 87.909 95.423 1.00 91.20 57 PHE C N 1
ATOM 3699 C CA . PHE B 2 59 ? 125.530 86.737 96.092 1.00 82.65 57 PHE C CA 1
ATOM 3700 C C . PHE B 2 59 ? 124.030 86.940 96.330 1.00 79.24 57 PHE C C 1
ATOM 3701 O O . PHE B 2 59 ? 123.613 87.988 96.835 1.00 76.96 57 PHE C O 1
ATOM 3709 N N . PRO B 2 60 ? 123.203 85.961 95.932 1.00 77.90 58 PRO C N 1
ATOM 3710 C CA . PRO B 2 60 ? 121.787 86.075 96.292 1.00 84.81 58 PRO C CA 1
ATOM 3711 C C . PRO B 2 60 ? 121.570 85.874 97.790 1.00 88.19 58 PRO C C 1
ATOM 3712 O O . PRO B 2 60 ? 122.485 85.445 98.503 1.00 89.87 58 PRO C O 1
ATOM 3716 N N . ALA B 2 61 ? 120.368 86.189 98.259 1.00 90.59 59 ALA C N 1
ATOM 3717 C CA . ALA B 2 61 ? 119.984 85.893 99.638 1.00 90.90 59 ALA C CA 1
ATOM 3718 C C . ALA B 2 61 ? 120.112 84.402 99.922 1.00 90.30 59 ALA C C 1
ATOM 3719 O O . ALA B 2 61 ? 120.603 83.997 100.969 1.00 105.74 59 ALA C O 1
ATOM 3721 N N . GLU B 2 62 ? 119.725 83.597 98.943 1.00 91.85 60 GLU C N 1
ATOM 3722 C CA . GLU B 2 62 ? 119.678 82.152 99.076 1.00 90.47 60 GLU C CA 1
ATOM 3723 C C . GLU B 2 62 ? 121.066 81.497 98.911 1.00 85.33 60 GLU C C 1
ATOM 3724 O O . GLU B 2 62 ? 121.159 80.273 98.868 1.00 89.89 60 GLU C O 1
ATOM 3730 N N . TYR B 2 63 ? 122.138 82.286 98.808 1.00 79.05 61 TYR C N 1
ATOM 3731 C CA . TYR B 2 63 ? 123.497 81.743 98.845 1.00 82.34 61 TYR C CA 1
ATOM 3732 C C . TYR B 2 63 ? 123.722 81.042 100.202 1.00 82.89 61 TYR C C 1
ATOM 3733 O O . TYR B 2 63 ? 123.319 81.571 101.245 1.00 83.23 61 TYR C O 1
ATOM 3742 N N . PRO B 2 64 ? 124.363 79.877 100.223 1.00 77.00 62 PRO C N 1
ATOM 3743 C CA . PRO B 2 64 ? 125.083 79.284 99.115 1.00 78.12 62 PRO C CA 1
ATOM 3744 C C . PRO B 2 64 ? 124.296 78.247 98.295 1.00 80.48 62 PRO C C 1
ATOM 3745 O O . PRO B 2 64 ? 124.906 77.510 97.518 1.00 79.58 62 PRO C O 1
ATOM 3749 N N . PHE B 2 65 ? 122.971 78.196 98.432 1.00 80.11 63 PHE C N 1
ATOM 3750 C CA . PHE B 2 65 ? 122.153 77.208 97.685 1.00 82.73 63 PHE C CA 1
ATOM 3751 C C . PHE B 2 65 ? 121.723 77.677 96.289 1.00 88.06 63 PHE C C 1
ATOM 3752 O O . PHE B 2 65 ? 121.174 76.905 95.497 1.00 82.60 63 PHE C O 1
ATOM 3760 N N . LYS B 2 66 ? 121.979 78.954 96.018 1.00 91.55 64 LYS C N 1
ATOM 3761 C CA . LYS B 2 66 ? 122.053 79.482 94.679 1.00 89.80 64 LYS C CA 1
ATOM 3762 C C . LYS B 2 66 ? 123.430 80.104 94.515 1.00 84.54 64 LYS C C 1
ATOM 3763 O O . LYS B 2 66 ? 124.011 80.587 95.486 1.00 83.13 64 LYS C O 1
ATOM 3769 N N . PRO B 2 67 ? 123.958 80.094 93.285 1.00 80.33 65 PRO C N 1
ATOM 3770 C CA . PRO B 2 67 ? 125.284 80.624 93.020 1.00 75.07 65 PRO C CA 1
ATOM 3771 C C . PRO B 2 67 ? 125.282 82.119 92.966 1.00 70.55 65 PRO C C 1
ATOM 3772 O O . PRO B 2 67 ? 124.230 82.716 92.838 1.00 75.11 65 PRO C O 1
ATOM 3776 N N . PRO B 2 68 ? 126.463 82.723 93.018 1.00 70.83 66 PRO C N 1
ATOM 3777 C CA . PRO B 2 68 ? 126.575 84.149 92.772 1.00 76.75 66 PRO C CA 1
ATOM 3778 C C . PRO B 2 68 ? 126.488 84.451 91.273 1.00 78.69 66 PRO C C 1
ATOM 3779 O O . PRO B 2 68 ? 126.245 83.543 90.485 1.00 74.09 66 PRO C O 1
ATOM 3783 N N . LYS B 2 69 ? 126.659 85.722 90.904 1.00 86.14 67 LYS C N 1
ATOM 3784 C CA . LYS B 2 69 ? 126.713 86.167 89.498 1.00 86.59 67 LYS C CA 1
ATOM 3785 C C . LYS B 2 69 ? 127.823 87.218 89.318 1.00 89.19 67 LYS C C 1
ATOM 3786 O O . LYS B 2 69 ? 127.707 88.356 89.761 1.00 101.19 67 LYS C O 1
ATOM 3788 N N . ILE B 2 70 ? 128.893 86.818 88.653 1.00 89.79 68 ILE C N 1
ATOM 3789 C CA . ILE B 2 70 ? 130.008 87.697 88.380 1.00 88.78 68 ILE C CA 1
ATOM 3790 C C . ILE B 2 70 ? 129.644 88.476 87.108 1.00 87.47 68 ILE C C 1
ATOM 3791 O O . ILE B 2 70 ? 129.215 87.871 86.130 1.00 97.32 68 ILE C O 1
ATOM 3796 N N . THR B 2 71 ? 129.777 89.805 87.141 1.00 81.69 69 THR C N 1
ATOM 3797 C CA . THR B 2 71 ? 129.719 90.647 85.940 0.50 82.06 69 THR C CA 1
ATOM 3798 C C . THR B 2 71 ? 130.940 91.585 85.895 1.00 90.23 69 THR C C 1
ATOM 3799 O O . THR B 2 71 ? 131.233 92.269 86.871 1.00 92.96 69 THR C O 1
ATOM 3803 N N . PHE B 2 72 ? 131.652 91.599 84.766 1.00 99.40 70 PHE C N 1
ATOM 3804 C CA . PHE B 2 72 ? 132.795 92.504 84.556 1.00 96.73 70 PHE C CA 1
ATOM 3805 C C . PHE B 2 72 ? 132.289 93.930 84.390 1.00 107.82 70 PHE C C 1
ATOM 3806 O O . PHE B 2 72 ? 131.289 94.155 83.703 1.00 110.47 70 PHE C O 1
ATOM 3814 N N . LYS B 2 73 ? 132.983 94.883 85.013 1.00 118.42 71 LYS C N 1
ATOM 3815 C CA . LYS B 2 73 ? 132.722 96.324 84.834 1.00 122.78 71 LYS C CA 1
ATOM 3816 C C . LYS B 2 73 ? 133.695 96.958 83.832 1.00 121.21 71 LYS C C 1
ATOM 3817 O O . LYS B 2 73 ? 133.334 97.897 83.116 1.00 132.06 71 LYS C O 1
ATOM 3823 N N . THR B 2 74 ? 134.930 96.464 83.819 1.00 110.90 72 THR C N 1
ATOM 3824 C CA . THR B 2 74 ? 135.885 96.751 82.761 1.00 107.25 72 THR C CA 1
ATOM 3825 C C . THR B 2 74 ? 135.487 95.980 81.501 1.00 109.85 72 THR C C 1
ATOM 3826 O O . THR B 2 74 ? 135.153 94.798 81.578 1.00 107.60 72 THR C O 1
ATOM 3830 N N . LYS B 2 75 ? 135.523 96.655 80.351 1.00 111.01 73 LYS C N 1
ATOM 3831 C CA . LYS B 2 75 ? 135.278 96.001 79.065 1.00 113.12 73 LYS C CA 1
ATOM 3832 C C . LYS B 2 75 ? 136.469 95.127 78.690 1.00 109.63 73 LYS C C 1
ATOM 3833 O O . LYS B 2 75 ? 137.642 95.503 78.908 1.00 102.29 73 LYS C O 1
ATOM 3839 N N . ILE B 2 76 ? 136.157 93.977 78.094 1.00 100.45 74 ILE C N 1
ATOM 3840 C CA . ILE B 2 76 ? 137.160 92.960 77.787 1.00 98.07 74 ILE C CA 1
ATOM 3841 C C . ILE B 2 76 ? 136.848 92.301 76.440 1.00 100.84 74 ILE C C 1
ATOM 3842 O O . ILE B 2 76 ? 135.680 92.189 76.052 1.00 108.96 74 ILE C O 1
ATOM 3847 N N . TYR B 2 77 ? 137.892 91.880 75.729 1.00 100.82 75 TYR C N 1
ATOM 3848 C CA . TYR B 2 77 ? 137.735 91.179 74.448 1.00 95.96 75 TYR C CA 1
ATOM 3849 C C . TYR B 2 77 ? 137.997 89.699 74.663 1.00 91.36 75 TYR C C 1
ATOM 3850 O O . TYR B 2 77 ? 139.143 89.240 74.621 1.00 86.47 75 TYR C O 1
ATOM 3859 N N . HIS B 2 78 ? 136.915 88.968 74.916 1.00 96.02 76 HIS C N 1
ATOM 3860 C CA . HIS B 2 78 ? 136.975 87.556 75.303 1.00 96.40 76 HIS C CA 1
ATOM 3861 C C . HIS B 2 78 ? 135.739 86.831 74.759 1.00 92.56 76 HIS C C 1
ATOM 3862 O O . HIS B 2 78 ? 134.619 87.341 74.877 1.00 103.52 76 HIS C O 1
ATOM 3869 N N . PRO B 2 79 ? 135.925 85.655 74.151 1.00 81.58 77 PRO C N 1
ATOM 3870 C CA . PRO B 2 79 ? 134.751 84.973 73.594 1.00 82.73 77 PRO C CA 1
ATOM 3871 C C . PRO B 2 79 ? 133.654 84.573 74.588 1.00 85.89 77 PRO C C 1
ATOM 3872 O O . PRO B 2 79 ? 132.518 84.395 74.184 1.00 89.68 77 PRO C O 1
ATOM 3876 N N . ASN B 2 80 ? 134.010 84.436 75.862 1.00 93.07 78 ASN C N 1
ATOM 3877 C CA . ASN B 2 80 ? 133.140 83.971 76.952 1.00 95.23 78 ASN C CA 1
ATOM 3878 C C . ASN B 2 80 ? 132.565 85.075 77.855 1.00 98.82 78 ASN C C 1
ATOM 3879 O O . ASN B 2 80 ? 132.000 84.780 78.915 1.00 100.52 78 ASN C O 1
ATOM 3884 N N . ILE B 2 81 ? 132.725 86.337 77.455 1.00 103.41 79 ILE C N 1
ATOM 3885 C CA . ILE B 2 81 ? 132.187 87.487 78.195 1.00 103.48 79 ILE C CA 1
ATOM 3886 C C . ILE B 2 81 ? 131.604 88.467 77.170 1.00 109.36 79 ILE C C 1
ATOM 3887 O O . ILE B 2 81 ? 132.344 88.997 76.328 1.00 114.26 79 ILE C O 1
ATOM 3892 N N . ASP B 2 82 ? 130.293 88.713 77.247 1.00 111.64 80 ASP C N 1
ATOM 3893 C CA . ASP B 2 82 ? 129.617 89.644 76.326 1.00 112.04 80 ASP C CA 1
ATOM 3894 C C . ASP B 2 82 ? 130.018 91.091 76.606 1.00 112.64 80 ASP C C 1
ATOM 3895 O O . ASP B 2 82 ? 130.815 91.363 77.511 1.00 100.29 80 ASP C O 1
ATOM 3900 N N . GLU B 2 83 ? 129.477 92.008 75.809 1.00 125.51 81 GLU C N 1
ATOM 3901 C CA . GLU B 2 83 ? 129.838 93.423 75.901 1.00 129.79 81 GLU C CA 1
ATOM 3902 C C . GLU B 2 83 ? 129.272 94.113 77.142 1.00 119.89 81 GLU C C 1
ATOM 3903 O O . GLU B 2 83 ? 129.931 94.989 77.698 1.00 123.74 81 GLU C O 1
ATOM 3909 N N . LYS B 2 84 ? 128.070 93.711 77.574 1.00 110.38 82 LYS C N 1
ATOM 3910 C CA . LYS B 2 84 ? 127.462 94.232 78.813 1.00 107.66 82 LYS C CA 1
ATOM 3911 C C . LYS B 2 84 ? 128.189 93.787 80.101 1.00 108.91 82 LYS C C 1
ATOM 3912 O O . LYS B 2 84 ? 127.977 94.391 81.152 1.00 120.59 82 LYS C O 1
ATOM 3914 N N . GLY B 2 85 ? 129.021 92.742 80.019 1.00 106.31 83 GLY C N 1
ATOM 3915 C CA . GLY B 2 85 ? 129.898 92.326 81.121 1.00 104.35 83 GLY C CA 1
ATOM 3916 C C . GLY B 2 85 ? 129.648 90.933 81.672 1.00 99.82 83 GLY C C 1
ATOM 3917 O O . GLY B 2 85 ? 130.496 90.392 82.383 1.00 98.82 83 GLY C O 1
ATOM 3918 N N . GLN B 2 86 ? 128.495 90.345 81.359 1.00 99.22 84 GLN C N 1
ATOM 3919 C CA . GLN B 2 86 ? 128.147 89.025 81.890 1.00 106.03 84 GLN C CA 1
ATOM 3920 C C . GLN B 2 86 ? 129.097 87.952 81.412 1.00 99.15 84 GLN C C 1
ATOM 3921 O O . GLN B 2 86 ? 129.413 87.889 80.239 1.00 100.24 84 GLN C O 1
ATOM 3927 N N . VAL B 2 87 ? 129.531 87.104 82.336 1.00 102.69 85 VAL C N 1
ATOM 3928 C CA . VAL B 2 87 ? 130.446 86.003 82.031 1.00 105.32 85 VAL C CA 1
ATOM 3929 C C . VAL B 2 87 ? 129.659 84.695 82.038 1.00 99.76 85 VAL C C 1
ATOM 3930 O O . VAL B 2 87 ? 128.772 84.506 82.863 1.00 96.76 85 VAL C O 1
ATOM 3934 N N . LYS B 2 88 ? 129.968 83.812 81.096 1.00 100.46 86 LYS C N 1
ATOM 3935 C CA . LYS B 2 88 ? 129.423 82.463 81.085 1.00 105.28 86 LYS C CA 1
ATOM 3936 C C . LYS B 2 88 ? 130.477 81.553 81.710 1.00 107.14 86 LYS C C 1
ATOM 3937 O O . LYS B 2 88 ? 131.285 80.930 81.007 1.00 112.78 86 LYS C O 1
ATOM 3943 N N . LEU B 2 89 ? 130.485 81.524 83.043 1.00 103.39 87 LEU C N 1
ATOM 3944 C CA . LEU B 2 89 ? 131.369 80.650 83.816 1.00 99.33 87 LEU C CA 1
ATOM 3945 C C . LEU B 2 89 ? 130.564 79.395 84.183 1.00 97.12 87 LEU C C 1
ATOM 3946 O O . LEU B 2 89 ? 129.510 79.521 84.827 1.00 87.70 87 LEU C O 1
ATOM 3951 N N . PRO B 2 90 ? 131.023 78.190 83.745 1.00 96.51 88 PRO C N 1
ATOM 3952 C CA . PRO B 2 90 ? 130.199 76.975 83.901 1.00 92.29 88 PRO C CA 1
ATOM 3953 C C . PRO B 2 90 ? 129.958 76.564 85.346 1.00 93.54 88 PRO C C 1
ATOM 3954 O O . PRO B 2 90 ? 128.837 76.192 85.689 1.00 89.16 88 PRO C O 1
ATOM 3958 N N . VAL B 2 91 ? 130.993 76.660 86.182 1.00 93.91 89 VAL C N 1
ATOM 3959 C CA . VAL B 2 91 ? 130.897 76.267 87.591 1.00 92.91 89 VAL C CA 1
ATOM 3960 C C . VAL B 2 91 ? 129.876 77.077 88.397 1.00 93.21 89 VAL C C 1
ATOM 3961 O O . VAL B 2 91 ? 129.429 76.624 89.452 1.00 104.65 89 VAL C O 1
ATOM 3965 N N . ILE B 2 92 ? 129.534 78.268 87.905 1.00 90.90 90 ILE C N 1
ATOM 3966 C CA . ILE B 2 92 ? 128.580 79.173 88.546 1.00 85.18 90 ILE C CA 1
ATOM 3967 C C . ILE B 2 92 ? 127.150 79.018 88.028 1.00 79.97 90 ILE C C 1
ATOM 3968 O O . ILE B 2 92 ? 126.249 79.564 88.638 1.00 74.30 90 ILE C O 1
ATOM 3973 N N . SER B 2 93 ? 126.916 78.301 86.925 1.00 85.55 91 SER C N 1
ATOM 3974 C CA . SER B 2 93 ? 125.550 78.195 86.362 1.00 93.09 91 SER C CA 1
ATOM 3975 C C . SER B 2 93 ? 124.629 77.362 87.243 1.00 93.55 91 SER C C 1
ATOM 3976 O O . SER B 2 93 ? 125.082 76.440 87.919 1.00 97.34 91 SER C O 1
ATOM 3979 N N . ALA B 2 94 ? 123.332 77.650 87.188 1.00 96.64 92 ALA C N 1
ATOM 3980 C CA . ALA B 2 94 ? 122.354 76.990 88.068 1.00 101.00 92 ALA C CA 1
ATOM 3981 C C . ALA B 2 94 ? 122.270 75.468 87.929 1.00 101.31 92 ALA C C 1
ATOM 3982 O O . ALA B 2 94 ? 121.836 74.793 88.858 1.00 105.87 92 ALA C O 1
ATOM 3984 N N . GLU B 2 95 ? 122.691 74.928 86.789 1.00 109.16 93 GLU C N 1
ATOM 3985 C CA . GLU B 2 95 ? 122.659 73.484 86.560 1.00 112.40 93 GLU C CA 1
ATOM 3986 C C . GLU B 2 95 ? 123.774 72.781 87.306 1.00 106.16 93 GLU C C 1
ATOM 3987 O O . GLU B 2 95 ? 123.526 71.759 87.941 1.00 110.62 93 GLU C O 1
ATOM 3993 N N . ASN B 2 96 ? 124.981 73.344 87.246 1.00 102.75 94 ASN C N 1
ATOM 3994 C CA . ASN B 2 96 ? 126.169 72.735 87.865 1.00 103.69 94 ASN C CA 1
ATOM 3995 C C . ASN B 2 96 ? 126.474 73.161 89.286 1.00 90.10 94 ASN C C 1
ATOM 3996 O O . ASN B 2 96 ? 127.262 72.500 89.950 1.00 97.69 94 ASN C O 1
ATOM 4001 N N . TRP B 2 97 ? 125.890 74.265 89.740 1.00 81.63 95 TRP C N 1
ATOM 4002 C CA . TRP B 2 97 ? 126.266 74.852 91.026 1.00 84.24 95 TRP C CA 1
ATOM 4003 C C . TRP B 2 97 ? 126.059 73.909 92.198 1.00 89.26 95 TRP C C 1
ATOM 4004 O O . TRP B 2 97 ? 124.998 73.304 92.338 1.00 101.70 95 TRP C O 1
ATOM 4015 N N . LYS B 2 98 ? 127.084 73.817 93.035 1.00 88.25 96 LYS C N 1
ATOM 4016 C CA . LYS B 2 98 ? 127.081 72.990 94.224 1.00 83.78 96 LYS C CA 1
ATOM 4017 C C . LYS B 2 98 ? 127.246 73.918 95.424 1.00 77.50 96 LYS C C 1
ATOM 4018 O O . LYS B 2 98 ? 128.160 74.744 95.456 1.00 75.50 96 LYS C O 1
ATOM 4024 N N . PRO B 2 99 ? 126.379 73.788 96.431 1.00 75.37 97 PRO C N 1
ATOM 4025 C CA . PRO B 2 99 ? 126.471 74.746 97.526 1.00 79.07 97 PRO C CA 1
ATOM 4026 C C . PRO B 2 99 ? 127.745 74.610 98.395 1.00 85.85 97 PRO C C 1
ATOM 4027 O O . PRO B 2 99 ? 128.052 75.528 99.152 1.00 87.79 97 PRO C O 1
ATOM 4031 N N . ALA B 2 100 ? 128.481 73.500 98.267 1.00 84.48 98 ALA C N 1
ATOM 4032 C CA . ALA B 2 100 ? 129.793 73.346 98.904 1.00 81.48 98 ALA C CA 1
ATOM 4033 C C . ALA B 2 100 ? 130.959 73.938 98.110 1.00 78.16 98 ALA C C 1
ATOM 4034 O O . ALA B 2 100 ? 132.089 73.874 98.570 1.00 74.76 98 ALA C O 1
ATOM 4036 N N . THR B 2 101 ? 130.706 74.490 96.924 1.00 84.07 99 THR C N 1
ATOM 4037 C CA . THR B 2 101 ? 131.760 75.133 96.128 1.00 89.76 99 THR C CA 1
ATOM 4038 C C . THR B 2 101 ? 132.098 76.468 96.779 1.00 88.87 99 THR C C 1
ATOM 4039 O O . THR B 2 101 ? 131.205 77.270 97.058 1.00 92.74 99 THR C O 1
ATOM 4043 N N . LYS B 2 102 ? 133.379 76.713 97.017 1.00 88.32 100 LYS C N 1
ATOM 4044 C CA . LYS B 2 102 ? 133.792 77.955 97.674 1.00 99.93 100 LYS C CA 1
ATOM 4045 C C . LYS B 2 102 ? 133.964 79.089 96.668 1.00 93.46 100 LYS C C 1
ATOM 4046 O O . LYS B 2 102 ? 134.281 78.847 95.508 1.00 92.36 100 LYS C O 1
ATOM 4052 N N . THR B 2 103 ? 133.771 80.323 97.132 1.00 92.54 101 THR C N 1
ATOM 4053 C CA . THR B 2 103 ? 134.047 81.525 96.333 1.00 94.97 101 THR C CA 1
ATOM 4054 C C . THR B 2 103 ? 135.482 81.569 95.790 1.00 94.87 101 THR C C 1
ATOM 4055 O O . THR B 2 103 ? 135.693 81.989 94.652 1.00 94.15 101 THR C O 1
ATOM 4059 N N . ASP B 2 104 ? 136.464 81.149 96.589 1.00 99.53 102 ASP C N 1
ATOM 4060 C CA . ASP B 2 104 ? 137.850 81.148 96.116 1.00 104.39 102 ASP C CA 1
ATOM 4061 C C . ASP B 2 104 ? 137.998 80.224 94.900 1.00 101.82 102 ASP C C 1
ATOM 4062 O O . ASP B 2 104 ? 138.684 80.578 93.934 1.00 112.50 102 ASP C O 1
ATOM 4067 N N . GLN B 2 105 ? 137.312 79.079 94.925 1.00 97.90 103 GLN C N 1
ATOM 4068 C CA . GLN B 2 105 ? 137.352 78.132 93.796 1.00 103.83 103 GLN C CA 1
ATOM 4069 C C . GLN B 2 105 ? 136.669 78.713 92.550 1.00 95.98 103 GLN C C 1
ATOM 4070 O O . GLN B 2 105 ? 137.182 78.612 91.433 1.00 91.25 103 GLN C O 1
ATOM 4076 N N . VAL B 2 106 ? 135.512 79.325 92.776 1.00 91.79 104 VAL C N 1
ATOM 4077 C CA . VAL B 2 106 ? 134.767 80.067 91.752 1.00 88.27 104 VAL C CA 1
ATOM 4078 C C . VAL B 2 106 ? 135.633 81.062 90.992 1.00 91.17 104 VAL C C 1
ATOM 4079 O O . VAL B 2 106 ? 135.525 81.178 89.769 1.00 94.44 104 VAL C O 1
ATOM 4083 N N . ILE B 2 107 ? 136.460 81.795 91.732 1.00 95.92 105 ILE C N 1
ATOM 4084 C CA . ILE B 2 107 ? 137.297 82.845 91.154 1.00 93.30 105 ILE C CA 1
ATOM 4085 C C . ILE B 2 107 ? 138.521 82.253 90.469 1.00 97.61 105 ILE C C 1
ATOM 4086 O O . ILE B 2 107 ? 138.795 82.576 89.315 1.00 95.71 105 ILE C O 1
ATOM 4091 N N . GLN B 2 108 ? 139.245 81.376 91.150 1.00 101.96 106 GLN C N 1
ATOM 4092 C CA . GLN B 2 108 ? 140.322 80.664 90.481 1.00 111.02 106 GLN C CA 1
ATOM 4093 C C . GLN B 2 108 ? 139.833 80.157 89.115 1.00 102.75 106 GLN C C 1
ATOM 4094 O O . GLN B 2 108 ? 140.526 80.316 88.115 1.00 110.00 106 GLN C O 1
ATOM 4100 N N . SER B 2 109 ? 138.622 79.604 89.081 1.00 99.82 107 SER C N 1
ATOM 4101 C CA . SER B 2 109 ? 137.997 79.122 87.843 1.00 100.31 107 SER C CA 1
ATOM 4102 C C . SER B 2 109 ? 137.704 80.212 86.813 1.00 95.30 107 SER C C 1
ATOM 4103 O O . SER B 2 109 ? 137.718 79.935 85.620 1.00 95.42 107 SER C O 1
ATOM 4106 N N . LEU B 2 110 ? 137.398 81.425 87.267 1.00 94.93 108 LEU C N 1
ATOM 4107 C CA . LEU B 2 110 ? 137.269 82.589 86.368 1.00 94.84 108 LEU C CA 1
ATOM 4108 C C . LEU B 2 110 ? 138.601 82.995 85.723 1.00 95.37 108 LEU C C 1
ATOM 4109 O O . LEU B 2 110 ? 138.631 83.490 84.604 1.00 97.35 108 LEU C O 1
ATOM 4114 N N . ILE B 2 111 ? 139.697 82.778 86.434 1.00 102.33 109 ILE C N 1
ATOM 4115 C CA . ILE B 2 111 ? 141.019 83.117 85.933 1.00 105.61 109 ILE C CA 1
ATOM 4116 C C . ILE B 2 111 ? 141.525 81.996 85.036 1.00 108.37 109 ILE C C 1
ATOM 4117 O O . ILE B 2 111 ? 142.358 82.239 84.172 1.00 126.28 109 ILE C O 1
ATOM 4122 N N . ALA B 2 112 ? 141.027 80.776 85.231 1.00 106.42 110 ALA C N 1
ATOM 4123 C CA . ALA B 2 112 ? 141.211 79.721 84.238 1.00 109.03 110 ALA C CA 1
ATOM 4124 C C . ALA B 2 112 ? 140.638 80.175 82.909 1.00 107.39 110 ALA C C 1
ATOM 4125 O O . ALA B 2 112 ? 141.319 80.093 81.891 1.00 124.13 110 ALA C O 1
ATOM 4127 N N . LEU B 2 113 ? 139.404 80.680 82.938 1.00 100.75 111 LEU C N 1
ATOM 4128 C CA . LEU B 2 113 ? 138.688 81.093 81.728 1.00 93.17 111 LEU C CA 1
ATOM 4129 C C . LEU B 2 113 ? 139.330 82.282 81.061 1.00 98.21 111 LEU C C 1
ATOM 4130 O O . LEU B 2 113 ? 139.426 82.317 79.838 1.00 116.67 111 LEU C O 1
ATOM 4135 N N . VAL B 2 114 ? 139.743 83.265 81.853 1.00 98.96 112 VAL C N 1
ATOM 4136 C CA . VAL B 2 114 ? 140.478 84.406 81.316 1.00 104.45 112 VAL C CA 1
ATOM 4137 C C . VAL B 2 114 ? 141.763 83.932 80.606 1.00 107.65 112 VAL C C 1
ATOM 4138 O O . VAL B 2 114 ? 142.011 84.304 79.460 1.00 113.46 112 VAL C O 1
ATOM 4142 N N . ASN B 2 115 ? 142.544 83.083 81.273 1.00 108.70 113 ASN C N 1
ATOM 4143 C CA . ASN B 2 115 ? 143.843 82.638 80.752 1.00 104.73 113 ASN C CA 1
ATOM 4144 C C . ASN B 2 115 ? 143.778 81.603 79.648 1.00 103.87 113 ASN C C 1
ATOM 4145 O O . ASN B 2 115 ? 144.783 81.390 78.975 1.00 113.90 113 ASN C O 1
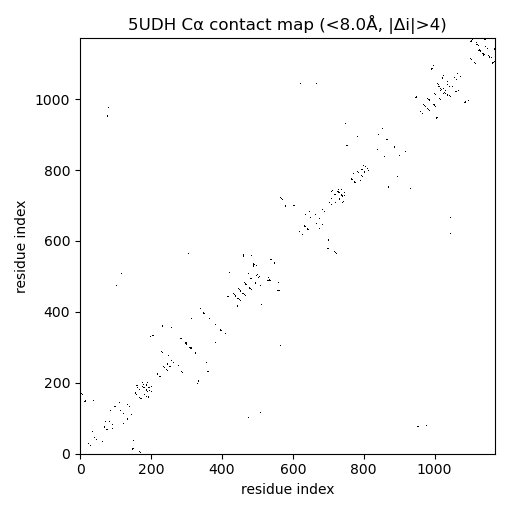ATOM 4150 N N . ASP B 2 116 ? 142.626 80.951 79.479 1.00 105.63 114 ASP C N 1
ATOM 4151 C CA . ASP B 2 116 ? 142.398 79.981 78.391 1.00 112.85 114 ASP C CA 1
ATOM 4152 C C . ASP B 2 116 ? 140.953 80.086 77.882 1.00 103.77 114 ASP C C 1
ATOM 4153 O O . ASP B 2 116 ? 140.060 79.379 78.363 1.00 100.65 114 ASP C O 1
ATOM 4158 N N . PRO B 2 117 ? 140.708 80.973 76.911 1.00 102.46 115 PRO C N 1
ATOM 4159 C CA . PRO B 2 117 ? 139.340 81.117 76.430 1.00 100.67 115 PRO C CA 1
ATOM 4160 C C . PRO B 2 117 ? 138.794 79.823 75.835 1.00 99.89 115 PRO C C 1
ATOM 4161 O O . PRO B 2 117 ? 139.497 79.156 75.070 1.00 85.64 115 PRO C O 1
ATOM 4165 N N . GLN B 2 118 ? 137.560 79.494 76.227 1.00 110.13 116 GLN C N 1
ATOM 4166 C CA . GLN B 2 118 ? 136.838 78.292 75.813 1.00 114.28 116 GLN C CA 1
ATOM 4167 C C . GLN B 2 118 ? 135.843 78.693 74.729 1.00 111.55 116 GLN C C 1
ATOM 4168 O O . GLN B 2 118 ? 134.725 79.097 75.050 1.00 106.47 116 GLN C O 1
ATOM 4174 N N . PRO B 2 119 ? 136.232 78.595 73.441 1.00 119.41 117 PRO C N 1
ATOM 4175 C CA . PRO B 2 119 ? 135.303 79.021 72.377 1.00 123.68 117 PRO C CA 1
ATOM 4176 C C . PRO B 2 119 ? 134.132 78.059 72.104 1.00 123.48 117 PRO C C 1
ATOM 4177 O O . PRO B 2 119 ? 133.224 78.395 71.344 1.00 119.86 117 PRO C O 1
ATOM 4181 N N . GLU B 2 120 ? 134.171 76.884 72.720 1.00 131.48 118 GLU C N 1
ATOM 4182 C CA . GLU B 2 120 ? 133.159 75.841 72.544 1.00 145.12 118 GLU C CA 1
ATOM 4183 C C . GLU B 2 120 ? 131.722 76.231 72.929 1.00 147.50 118 GLU C C 1
ATOM 4184 O O . GLU B 2 120 ? 130.773 75.768 72.285 1.00 152.42 118 GLU C O 1
ATOM 4190 N N . HIS B 2 121 ? 131.561 77.055 73.970 1.00 147.67 119 HIS C N 1
ATOM 4191 C CA . HIS B 2 121 ? 130.229 77.508 74.436 1.00 145.42 119 HIS C CA 1
ATOM 4192 C C . HIS B 2 121 ? 130.284 78.987 74.849 1.00 132.29 119 HIS C C 1
ATOM 4193 O O . HIS B 2 121 ? 130.191 79.314 76.046 1.00 123.98 119 HIS C O 1
ATOM 4200 N N . PRO B 2 122 ? 130.422 79.889 73.850 1.00 116.14 120 PRO C N 1
ATOM 4201 C CA . PRO B 2 122 ? 130.737 81.293 74.085 1.00 111.16 120 PRO C CA 1
ATOM 4202 C C . PRO B 2 122 ? 129.513 82.204 74.184 1.00 107.31 120 PRO C C 1
ATOM 4203 O O . PRO B 2 122 ? 128.400 81.782 73.885 1.00 114.08 120 PRO C O 1
ATOM 4207 N N . LEU B 2 123 ? 129.740 83.442 74.618 1.00 101.52 121 LEU C N 1
ATOM 4208 C CA . LEU B 2 123 ? 128.733 84.512 74.561 1.00 101.83 121 LEU C CA 1
ATOM 4209 C C . LEU B 2 123 ? 128.914 85.433 73.346 1.00 99.85 121 LEU C C 1
ATOM 4210 O O . LEU B 2 123 ? 127.937 85.916 72.791 1.00 100.50 121 LEU C O 1
ATOM 4215 N N . ARG B 2 124 ? 130.168 85.702 72.983 1.00 100.22 122 ARG C N 1
ATOM 4216 C CA . ARG B 2 124 ? 130.524 86.400 71.754 1.00 98.09 122 ARG C CA 1
ATOM 4217 C C . ARG B 2 124 ? 131.003 85.375 70.722 1.00 100.34 122 ARG C C 1
ATOM 4218 O O . ARG B 2 124 ? 132.178 84.949 70.718 1.00 84.44 122 ARG C O 1
ATOM 4226 N N . ALA B 2 125 ? 130.063 84.966 69.867 1.00 104.66 123 ALA C N 1
ATOM 4227 C CA . ALA B 2 125 ? 130.275 83.878 68.905 1.00 96.43 123 ALA C CA 1
ATOM 4228 C C . ALA B 2 125 ? 131.245 84.255 67.792 1.00 96.62 123 ALA C C 1
ATOM 4229 O O . ALA B 2 125 ? 131.968 83.393 67.275 1.00 86.97 123 ALA C O 1
ATOM 4231 N N . ASP B 2 126 ? 131.244 85.538 67.422 1.00 99.83 124 ASP C N 1
ATOM 4232 C CA . ASP B 2 126 ? 132.188 86.058 66.438 1.00 101.63 124 ASP C CA 1
ATOM 4233 C C . ASP B 2 126 ? 133.618 86.093 66.984 1.00 94.32 124 ASP C C 1
ATOM 4234 O O . ASP B 2 126 ? 134.546 85.776 66.245 1.00 85.98 124 ASP C O 1
ATOM 4239 N N . LEU B 2 127 ? 133.783 86.463 68.262 1.00 93.74 125 LEU C N 1
ATOM 4240 C CA . LEU B 2 127 ? 135.104 86.431 68.943 1.00 94.68 125 LEU C CA 1
ATOM 4241 C C . LEU B 2 127 ? 135.658 85.008 69.098 1.00 93.84 125 LEU C C 1
ATOM 4242 O O . LEU B 2 127 ? 136.872 84.780 69.022 1.00 88.52 125 LEU C O 1
ATOM 4247 N N . ALA B 2 128 ? 134.758 84.059 69.320 1.00 97.20 126 ALA C N 1
ATOM 4248 C CA . ALA B 2 128 ? 135.120 82.652 69.335 1.00 99.90 126 ALA C CA 1
ATOM 4249 C C . ALA B 2 128 ? 135.683 82.173 67.984 1.00 96.81 126 ALA C C 1
ATOM 4250 O O . ALA B 2 128 ? 136.671 81.444 67.962 1.00 106.32 126 ALA C O 1
ATOM 4252 N N . GLU B 2 129 ? 135.072 82.584 66.871 1.00 94.31 127 GLU C N 1
ATOM 4253 C CA . GLU B 2 129 ? 135.611 82.263 65.527 1.00 98.61 127 GLU C CA 1
ATOM 4254 C C . GLU B 2 129 ? 137.011 82.864 65.291 1.00 101.77 127 GLU C C 1
ATOM 4255 O O . GLU B 2 129 ? 137.893 82.213 64.723 1.00 94.70 127 GLU C O 1
ATOM 4257 N N . GLU B 2 130 ? 137.195 84.108 65.726 1.00 105.92 128 GLU C N 1
ATOM 4258 C CA . GLU B 2 130 ? 138.467 84.797 65.585 1.00 104.87 128 GLU C CA 1
ATOM 4259 C C . GLU B 2 130 ? 139.544 84.044 66.337 1.00 102.32 128 GLU C C 1
ATOM 4260 O O . GLU B 2 130 ? 140.647 83.877 65.822 1.00 100.00 128 GLU C O 1
ATOM 4266 N N . TYR B 2 131 ? 139.206 83.581 67.544 1.00 102.94 129 TYR C N 1
ATOM 4267 C CA . TYR B 2 131 ? 140.165 82.923 68.448 1.00 108.57 129 TYR C CA 1
ATOM 4268 C C . TYR B 2 131 ? 140.714 81.607 67.919 1.00 108.89 129 TYR C C 1
ATOM 4269 O O . TYR B 2 131 ? 141.925 81.387 67.951 1.00 120.11 129 TYR C O 1
ATOM 4278 N N . SER B 2 132 ? 139.818 80.736 67.460 1.00 102.73 130 SER C N 1
ATOM 4279 C CA . SER B 2 132 ? 140.203 79.450 66.891 0.50 98.89 130 SER C CA 1
ATOM 4280 C C . SER B 2 132 ? 140.818 79.627 65.504 1.00 101.96 130 SER C C 1
ATOM 4281 O O . SER B 2 132 ? 141.983 79.288 65.292 1.00 112.00 130 SER C O 1
ATOM 4284 N N . LYS B 2 133 ? 140.050 80.192 64.575 1.00 101.50 131 LYS C N 1
ATOM 4285 C CA . LYS B 2 133 ? 140.478 80.297 63.167 1.00 100.56 131 LYS C CA 1
ATOM 4286 C C . LYS B 2 133 ? 141.711 81.178 62.888 1.00 103.44 131 LYS C C 1
ATOM 4287 O O . LYS B 2 133 ? 142.358 80.997 61.867 1.00 108.79 131 LYS C O 1
ATOM 4289 N N . ASP B 2 134 ? 142.027 82.128 63.770 1.00 117.18 132 ASP C N 1
ATOM 4290 C CA . ASP B 2 134 ? 143.191 83.015 63.578 1.00 119.44 132 ASP C CA 1
ATOM 4291 C C . ASP B 2 134 ? 143.672 83.579 64.928 1.00 117.46 132 ASP C C 1
ATOM 4292 O O . ASP B 2 134 ? 143.423 84.739 65.277 1.00 104.07 132 ASP C O 1
ATOM 4297 N N . ARG B 2 135 ? 144.366 82.723 65.673 1.00 122.10 133 ARG C N 1
ATOM 4298 C CA . ARG B 2 135 ? 144.840 83.033 67.027 1.00 123.13 133 ARG C CA 1
ATOM 4299 C C . ARG B 2 135 ? 145.652 84.318 67.123 1.00 111.15 133 ARG C C 1
ATOM 4300 O O . ARG B 2 135 ? 145.351 85.181 67.951 1.00 88.56 133 ARG C O 1
ATOM 4308 N N . LYS B 2 136 ? 146.692 84.401 66.289 1.00 108.82 134 LYS C N 1
ATOM 4309 C CA . LYS B 2 136 ? 147.697 85.469 66.356 1.00 106.65 134 LYS C CA 1
ATOM 4310 C C . LYS B 2 136 ? 147.058 86.822 66.232 1.00 106.37 134 LYS C C 1
ATOM 4311 O O . LYS B 2 136 ? 147.452 87.749 66.937 1.00 110.89 134 LYS C O 1
ATOM 4313 N N . LYS B 2 137 ? 146.070 86.917 65.340 1.00 108.05 135 LYS C N 1
ATOM 4314 C CA . LYS B 2 137 ? 145.357 88.170 65.088 1.00 107.92 135 LYS C CA 1
ATOM 4315 C C . LYS B 2 137 ? 144.440 88.534 66.242 1.00 108.67 135 LYS C C 1
ATOM 4316 O O . LYS B 2 137 ? 144.390 89.704 66.626 1.00 105.59 135 LYS C O 1
ATOM 4322 N N . PHE B 2 138 ? 143.707 87.544 66.770 1.00 114.21 136 PHE C N 1
ATOM 4323 C CA . PHE B 2 138 ? 142.835 87.751 67.942 1.00 107.72 136 PHE C CA 1
ATOM 4324 C C . PHE B 2 138 ? 143.634 88.224 69.155 1.00 101.30 136 PHE C C 1
ATOM 4325 O O . PHE B 2 138 ? 143.285 89.223 69.792 1.00 102.55 136 PHE C O 1
ATOM 4333 N N . CYS B 2 139 ? 144.690 87.492 69.483 1.00 87.00 137 CYS C N 1
ATOM 4334 C CA . CYS B 2 139 ? 145.534 87.875 70.600 1.00 89.36 137 CYS C CA 1
ATOM 4335 C C . CYS B 2 139 ? 145.970 89.338 70.534 1.00 100.60 137 CYS C C 1
ATOM 4336 O O . CYS B 2 139 ? 146.033 90.024 71.556 1.00 109.37 137 CYS C O 1
ATOM 4339 N N . LYS B 2 140 ? 146.241 89.810 69.322 1.00 107.18 138 LYS C N 1
ATOM 4340 C CA . LYS B 2 140 ? 146.576 91.211 69.088 1.00 106.34 138 LYS C CA 1
ATOM 4341 C C . LYS B 2 140 ? 145.354 92.130 69.251 1.00 101.27 138 LYS C C 1
ATOM 4342 O O . LYS B 2 140 ? 145.469 93.180 69.862 1.00 105.02 138 LYS C O 1
ATOM 4348 N N . ASN B 2 141 ? 144.198 91.749 68.711 1.00 98.93 139 ASN C N 1
ATOM 4349 C CA . ASN B 2 141 ? 142.958 92.538 68.897 1.00 93.63 139 ASN C CA 1
ATOM 4350 C C . ASN B 2 141 ? 142.602 92.721 70.362 1.00 95.20 139 ASN C C 1
ATOM 4351 O O . ASN B 2 141 ? 142.275 93.826 70.789 1.00 90.86 139 ASN C O 1
ATOM 4356 N N . ALA B 2 142 ? 142.673 91.620 71.111 1.00 100.15 140 ALA C N 1
ATOM 4357 C CA . ALA B 2 142 ? 142.401 91.609 72.548 1.00 98.02 140 ALA C CA 1
ATOM 4358 C C . ALA B 2 142 ? 143.452 92.342 73.352 1.00 96.61 140 ALA C C 1
ATOM 4359 O O . ALA B 2 142 ? 143.123 92.934 74.376 1.00 94.84 140 ALA C O 1
ATOM 4361 N N . GLU B 2 143 ? 144.706 92.294 72.900 1.00 100.23 141 GLU C N 1
ATOM 4362 C CA . GLU B 2 143 ? 145.787 93.053 73.554 1.00 106.06 141 GLU C CA 1
ATOM 4363 C C . GLU B 2 143 ? 145.536 94.557 73.527 1.00 98.66 141 GLU C C 1
ATOM 4364 O O . GLU B 2 143 ? 145.653 95.225 74.552 1.00 96.61 141 GLU C O 1
ATOM 4370 N N . GLU B 2 144 ? 145.181 95.079 72.357 1.00 105.30 142 GLU C N 1
ATOM 4371 C CA . GLU B 2 144 ? 145.001 96.531 72.174 1.00 112.71 142 GLU C CA 1
ATOM 4372 C C . GLU B 2 144 ? 143.705 97.029 72.827 1.00 107.29 142 GLU C C 1
ATOM 4373 O O . GLU B 2 144 ? 143.618 98.184 73.247 1.00 109.17 142 GLU C O 1
ATOM 4379 N N . PHE B 2 145 ? 142.712 96.150 72.909 1.00 101.73 143 PHE C N 1
ATOM 4380 C CA . PHE B 2 145 ? 141.508 96.411 73.681 1.00 99.26 143 PHE C CA 1
ATOM 4381 C C . PHE B 2 145 ? 141.861 96.434 75.156 1.00 97.96 143 PHE C C 1
ATOM 4382 O O . PHE B 2 145 ? 141.360 97.282 75.874 1.00 107.36 143 PHE C O 1
ATOM 4390 N N . THR B 2 146 ? 142.708 95.496 75.597 1.00 97.08 144 THR C N 1
ATOM 4391 C CA . THR B 2 146 ? 143.169 95.424 76.990 1.00 102.23 144 THR C CA 1
ATOM 4392 C C . THR B 2 146 ? 143.955 96.670 77.390 1.00 104.02 144 THR C C 1
ATOM 4393 O O . THR B 2 146 ? 143.688 97.252 78.438 1.00 97.47 144 THR C O 1
ATOM 4397 N N . LYS B 2 147 ? 144.912 97.069 76.549 1.00 110.05 145 LYS C N 1
ATOM 4398 C CA . LYS B 2 147 ? 145.706 98.300 76.766 1.00 114.71 145 LYS C CA 1
ATOM 4399 C C . LYS B 2 147 ? 144.844 99.592 76.747 1.00 108.12 145 LYS C C 1
ATOM 4400 O O . LYS B 2 147 ? 145.066 100.520 77.530 1.00 102.16 145 LYS C O 1
ATOM 4406 N N . LYS B 2 148 ? 143.850 99.625 75.867 1.00 103.71 146 LYS C N 1
ATOM 4407 C CA . LYS B 2 148 ? 142.930 100.760 75.753 1.00 107.04 146 LYS C CA 1
ATOM 4408 C C . LYS B 2 148 ? 141.912 100.889 76.896 1.00 108.61 146 LYS C C 1
ATOM 4409 O O . LYS B 2 148 ? 141.533 102.005 77.256 1.00 99.52 146 LYS C O 1
ATOM 4415 N N . TYR B 2 149 ? 141.442 99.754 77.419 1.00 116.93 147 TYR C N 1
ATOM 4416 C CA . TYR B 2 149 ? 140.407 99.708 78.473 1.00 110.16 147 TYR C CA 1
ATOM 4417 C C . TYR B 2 149 ? 140.836 99.014 79.783 1.00 105.22 147 TYR C C 1
ATOM 4418 O O . TYR B 2 149 ? 140.013 98.837 80.678 1.00 93.76 147 TYR C O 1
ATOM 4427 N N . GLY B 2 150 ? 142.107 98.649 79.915 1.00 105.49 148 GLY C N 1
ATOM 4428 C CA . GLY B 2 150 ? 142.580 97.992 81.130 1.00 120.07 148 GLY C CA 1
ATOM 4429 C C . GLY B 2 150 ? 142.621 98.858 82.379 1.00 121.04 148 GLY C C 1
ATOM 4430 O O . GLY B 2 150 ? 142.084 99.973 82.420 1.00 111.18 148 GLY C O 1
ATOM 4431 N N . GLU B 2 151 ? 143.268 98.304 83.399 1.00 123.93 149 GLU C N 1
ATOM 4432 C CA . GLU B 2 151 ? 143.476 98.953 84.688 1.00 132.98 149 GLU C CA 1
ATOM 4433 C C . GLU B 2 151 ? 144.922 98.719 85.128 1.00 135.76 149 GLU C C 1
ATOM 4434 O O . GLU B 2 151 ? 145.514 97.674 84.826 1.00 141.03 149 GLU C O 1
ATOM 4440 N N . LYS B 2 152 ? 145.486 99.692 85.841 1.00 136.45 150 LYS C N 1
ATOM 4441 C CA . LYS B 2 152 ? 146.852 99.575 86.350 1.00 143.26 150 LYS C CA 1
ATOM 4442 C C . LYS B 2 152 ? 146.915 98.422 87.342 1.00 144.80 150 LYS C C 1
ATOM 4443 O O . LYS B 2 152 ? 145.968 98.176 88.093 1.00 146.08 150 LYS C O 1
ATOM 4445 N N . ARG B 2 153 ? 148.044 97.731 87.348 1.00 144.68 151 ARG C N 1
ATOM 4446 C CA . ARG B 2 153 ? 148.168 96.481 88.082 1.00 144.82 151 ARG C CA 1
ATOM 4447 C C . ARG B 2 153 ? 148.256 96.770 89.585 1.00 128.17 151 ARG C C 1
ATOM 4448 O O . ARG B 2 153 ? 149.020 96.148 90.309 1.00 124.56 151 ARG C O 1
ATOM 4456 N N . ASP C 1 11 ? 66.785 95.376 112.033 1.00 112.58 98 ASP B N 1
ATOM 4457 C CA . ASP C 1 11 ? 68.139 95.214 111.406 1.00 114.02 98 ASP B CA 1
ATOM 4458 C C . ASP C 1 11 ? 69.238 95.475 112.452 1.00 122.59 98 ASP B C 1
ATOM 4459 O O . ASP C 1 11 ? 69.436 96.617 112.877 1.00 130.76 98 ASP B O 1
ATOM 4461 N N . TYR C 1 12 ? 69.933 94.414 112.874 1.00 125.74 99 TYR B N 1
ATOM 4462 C CA . TYR C 1 12 ? 70.985 94.518 113.899 1.00 118.67 99 TYR B CA 1
ATOM 4463 C C . TYR C 1 12 ? 72.347 94.821 113.270 1.00 112.32 99 TYR B C 1
ATOM 4464 O O . TYR C 1 12 ? 73.161 93.918 113.103 1.00 109.15 99 TYR B O 1
ATOM 4473 N N . ARG C 1 13 ? 72.583 96.090 112.926 1.00 113.14 100 ARG B N 1
ATOM 4474 C CA . ARG C 1 13 ? 73.865 96.529 112.343 1.00 122.14 100 ARG B CA 1
ATOM 4475 C C . ARG C 1 13 ? 75.102 96.157 113.198 1.00 121.06 100 ARG B C 1
ATOM 4476 O O . ARG C 1 13 ? 75.046 96.177 114.438 1.00 119.16 100 ARG B O 1
ATOM 4484 N N . TYR C 1 14 ? 76.203 95.822 112.515 1.00 112.53 101 TYR B N 1
ATOM 4485 C CA . TYR C 1 14 ? 77.503 95.565 113.147 1.00 102.66 101 TYR B CA 1
ATOM 4486 C C . TYR C 1 14 ? 78.670 95.574 112.142 1.00 101.41 101 TYR B C 1
ATOM 4487 O O . TYR C 1 14 ? 78.493 95.942 110.993 1.00 112.95 101 TYR B O 1
ATOM 4496 N N . GLU C 1 15 ? 79.865 95.198 112.581 1.00 103.56 102 GLU B N 1
ATOM 4497 C CA . GLU C 1 15 ? 81.070 95.339 111.767 1.00 107.78 102 GLU B CA 1
ATOM 4498 C C . GLU C 1 15 ? 82.185 94.513 112.397 1.00 106.91 102 GLU B C 1
ATOM 4499 O O . GLU C 1 15 ? 82.449 94.635 113.592 1.00 111.58 102 GLU B O 1
ATOM 4505 N N . VAL C 1 16 ? 82.834 93.672 111.598 1.00 102.98 103 VAL B N 1
ATOM 4506 C CA . VAL C 1 16 ? 83.935 92.848 112.087 1.00 94.30 103 VAL B CA 1
ATOM 4507 C C . VAL C 1 16 ? 85.262 93.499 111.812 1.00 88.74 103 VAL B C 1
ATOM 4508 O O . VAL C 1 16 ? 85.542 93.852 110.685 1.00 89.19 103 VAL B O 1
ATOM 4512 N N . LEU C 1 17 ? 86.096 93.600 112.836 1.00 96.80 104 LEU B N 1
ATOM 4513 C CA . LEU C 1 17 ? 87.412 94.166 112.669 1.00 108.36 104 LEU B CA 1
ATOM 4514 C C . LEU C 1 17 ? 88.488 93.118 112.871 1.00 111.21 104 LEU B C 1
ATOM 4515 O O . LEU C 1 17 ? 88.315 92.184 113.662 1.00 105.43 104 LEU B O 1
ATOM 4520 N N . THR C 1 18 ? 89.582 93.278 112.120 1.00 111.41 105 THR B N 1
ATOM 4521 C CA . THR C 1 18 ? 90.773 92.441 112.257 1.00 114.53 105 THR B CA 1
ATOM 4522 C C . THR C 1 18 ? 91.614 93.019 113.392 1.00 110.97 105 THR B C 1
ATOM 4523 O O . THR C 1 18 ? 91.568 94.217 113.662 1.00 103.82 105 THR B O 1
ATOM 4527 N N . ALA C 1 19 ? 92.384 92.162 114.050 1.00 110.66 106 ALA B N 1
ATOM 4528 C CA . ALA C 1 19 ? 93.205 92.579 115.184 1.00 112.52 106 ALA B CA 1
ATOM 4529 C C . ALA C 1 19 ? 94.262 93.627 114.822 1.00 112.08 106 ALA B C 1
ATOM 4530 O O . ALA C 1 19 ? 94.768 94.333 115.702 1.00 110.45 106 ALA B O 1
ATOM 4532 N N . GLU C 1 20 ? 94.606 93.713 113.539 1.00 112.38 107 GLU B N 1
ATOM 4533 C CA . GLU C 1 20 ? 95.425 94.811 113.034 1.00 119.58 107 GLU B CA 1
ATOM 4534 C C . GLU C 1 20 ? 94.697 96.148 113.145 1.00 115.16 107 GLU B C 1
ATOM 4535 O O . GLU C 1 20 ? 95.271 97.133 113.595 1.00 106.59 107 GLU B O 1
ATOM 4541 N N . GLN C 1 21 ? 93.437 96.172 112.717 1.00 119.58 108 GLN B N 1
ATOM 4542 C CA . GLN C 1 21 ? 92.612 97.374 112.796 1.00 123.80 108 GLN B CA 1
ATOM 4543 C C . GLN C 1 21 ? 92.360 97.730 114.255 1.00 123.60 108 GLN B C 1
ATOM 4544 O O . GLN C 1 21 ? 92.548 98.878 114.656 1.00 134.43 108 GLN B O 1
ATOM 4550 N N . ILE C 1 22 ? 91.942 96.736 115.041 1.00 117.19 109 ILE B N 1
ATOM 4551 C CA . ILE C 1 22 ? 91.554 96.954 116.438 1.00 107.04 109 ILE B CA 1
ATOM 4552 C C . ILE C 1 22 ? 92.726 97.391 117.299 1.00 104.79 109 ILE B C 1
ATOM 4553 O O . ILE C 1 22 ? 92.515 98.011 118.329 1.00 111.94 109 ILE B O 1
ATOM 4558 N N . LEU C 1 23 ? 93.946 97.038 116.897 1.00 109.56 110 LEU B N 1
ATOM 4559 C CA . LEU C 1 23 ? 95.144 97.618 117.496 1.00 122.21 110 LEU B CA 1
ATOM 4560 C C . LEU C 1 23 ? 95.229 99.123 117.209 1.00 129.43 110 LEU B C 1
ATOM 4561 O O . LEU C 1 23 ? 95.494 99.901 118.122 1.00 142.51 110 LEU B O 1
ATOM 4566 N N . GLN C 1 24 ? 95.015 99.522 115.951 1.00 139.87 111 GLN B N 1
ATOM 4567 C CA . GLN C 1 24 ? 95.147 100.935 115.538 1.00 140.12 111 GLN B CA 1
ATOM 4568 C C . GLN C 1 24 ? 94.215 101.903 116.269 1.00 134.91 111 GLN B C 1
ATOM 4569 O O . GLN C 1 24 ? 94.521 103.096 116.355 1.00 124.92 111 GLN B O 1
ATOM 4575 N N . HIS C 1 25 ? 93.092 101.394 116.781 1.00 135.71 112 HIS B N 1
ATOM 4576 C CA . HIS C 1 25 ? 92.232 102.162 117.686 1.00 141.85 112 HIS B CA 1
ATOM 4577 C C . HIS C 1 25 ? 92.938 102.392 119.025 1.00 133.89 112 HIS B C 1
ATOM 4578 O O . HIS C 1 25 ? 93.050 103.530 119.476 1.00 131.58 112 HIS B O 1
ATOM 4585 N N . MET C 1 26 ? 93.435 101.315 119.632 1.00 130.80 113 MET B N 1
ATOM 4586 C CA . MET C 1 26 ? 94.197 101.389 120.893 1.00 126.97 113 MET B CA 1
ATOM 4587 C C . MET C 1 26 ? 95.416 102.321 120.792 1.00 121.38 113 MET B C 1
ATOM 4588 O O . MET C 1 26 ? 95.698 103.059 121.724 1.00 125.57 113 MET B O 1
ATOM 4593 N N . VAL C 1 27 ? 96.111 102.304 119.657 1.00 122.55 114 VAL B N 1
ATOM 4594 C CA . VAL C 1 27 ? 97.222 103.229 119.405 1.00 126.95 114 VAL B CA 1
ATOM 4595 C C . VAL C 1 27 ? 96.699 104.664 119.365 1.00 137.51 114 VAL B C 1
ATOM 4596 O O . VAL C 1 27 ? 97.288 105.547 119.984 1.00 150.81 114 VAL B O 1
ATOM 4600 N N . GLU C 1 28 ? 95.597 104.888 118.644 1.00 153.40 115 GLU B N 1
ATOM 4601 C CA . GLU C 1 28 ? 94.944 106.215 118.573 1.00 160.55 115 GLU B CA 1
ATOM 4602 C C . GLU C 1 28 ? 94.254 106.612 119.895 1.00 152.60 115 GLU B C 1
ATOM 4603 O O . GLU C 1 28 ? 94.023 107.795 120.146 1.00 153.74 115 GLU B O 1
ATOM 4609 N N . CYS C 1 29 ? 93.917 105.623 120.719 1.00 140.34 116 CYS B N 1
ATOM 4610 C CA . CYS C 1 29 ? 93.404 105.855 122.070 1.00 137.67 116 CYS B CA 1
ATOM 4611 C C . CYS C 1 29 ? 94.539 106.214 123.033 1.00 142.06 116 CYS B C 1
ATOM 4612 O O . CYS C 1 29 ? 94.378 107.075 123.897 1.00 147.99 116 CYS B O 1
ATOM 4615 N N . ILE C 1 30 ? 95.682 105.547 122.877 1.00 145.77 117 ILE B N 1
ATOM 4616 C CA . ILE C 1 30 ? 96.853 105.773 123.730 1.00 139.78 117 ILE B CA 1
ATOM 4617 C C . ILE C 1 30 ? 97.559 107.084 123.375 1.00 144.39 117 ILE B C 1
ATOM 4618 O O . ILE C 1 30 ? 97.831 107.871 124.269 1.00 156.63 117 ILE B O 1
ATOM 4623 N N . ARG C 1 31 ? 97.854 107.310 122.093 1.00 148.95 118 ARG B N 1
ATOM 4624 C CA . ARG C 1 31 ? 98.557 108.533 121.632 1.00 154.65 118 ARG B CA 1
ATOM 4625 C C . ARG C 1 31 ? 97.850 109.852 122.038 1.00 156.55 118 ARG B C 1
ATOM 4626 O O . ARG C 1 31 ? 98.512 110.868 122.262 1.00 143.46 118 ARG B O 1
ATOM 4634 N N . GLU C 1 32 ? 96.519 109.827 122.140 1.00 164.12 119 GLU B N 1
ATOM 4635 C CA . GLU C 1 32 ? 95.750 110.963 122.686 1.00 159.92 119 GLU B CA 1
ATOM 4636 C C . GLU C 1 32 ? 95.954 111.122 124.194 1.00 153.15 119 GLU B C 1
ATOM 4637 O O . GLU C 1 32 ? 96.067 112.236 124.688 1.00 159.33 119 GLU B O 1
ATOM 4643 N N . VAL C 1 33 ? 95.976 110.007 124.919 1.00 153.39 120 VAL B N 1
ATOM 4644 C CA . VAL C 1 33 ? 96.320 110.005 126.350 1.00 158.15 120 VAL B CA 1
ATOM 4645 C C . VAL C 1 33 ? 97.833 110.252 126.585 1.00 162.19 120 VAL B C 1
ATOM 4646 O O . VAL C 1 33 ? 98.215 110.831 127.599 1.00 163.02 120 VAL B O 1
ATOM 4650 N N . ASN C 1 34 ? 98.677 109.823 125.645 1.00 172.77 121 ASN B N 1
ATOM 4651 C CA . ASN C 1 34 ? 100.144 109.910 125.762 1.00 180.49 121 ASN B CA 1
ATOM 4652 C C . ASN C 1 34 ? 100.743 111.268 125.333 1.00 185.35 121 ASN B C 1
ATOM 4653 O O . ASN C 1 34 ? 101.883 111.570 125.691 1.00 185.96 121 ASN B O 1
ATOM 4658 N N . GLU C 1 35 ? 100.002 112.073 124.566 1.00 188.82 122 GLU B N 1
ATOM 4659 C CA . GLU C 1 35 ? 100.402 113.472 124.294 1.00 188.22 122 GLU B CA 1
ATOM 4660 C C . GLU C 1 35 ? 100.271 114.357 125.544 1.00 191.29 122 GLU B C 1
ATOM 4661 O O . GLU C 1 35 ? 100.984 115.355 125.682 1.00 195.50 122 GLU B O 1
ATOM 4667 N N . VAL C 1 36 ? 99.336 113.995 126.425 1.00 181.90 123 VAL B N 1
ATOM 4668 C CA . VAL C 1 36 ? 99.173 114.639 127.735 1.00 180.99 123 VAL B CA 1
ATOM 4669 C C . VAL C 1 36 ? 100.394 114.357 128.639 1.00 182.74 123 VAL B C 1
ATOM 4670 O O . VAL C 1 36 ? 100.844 115.244 129.368 1.00 192.46 123 VAL B O 1
ATOM 4674 N N . ILE C 1 37 ? 100.932 113.136 128.553 1.00 175.90 124 ILE B N 1
ATOM 4675 C CA . ILE C 1 37 ? 101.847 112.561 129.564 1.00 165.57 124 ILE B CA 1
ATOM 4676 C C . ILE C 1 37 ? 103.282 112.235 129.057 1.00 165.64 124 ILE B C 1
ATOM 4677 O O . ILE C 1 37 ? 104.216 112.195 129.860 1.00 171.04 124 ILE B O 1
ATOM 4682 N N . GLN C 1 38 ? 103.458 112.020 127.751 1.00 165.31 125 GLN B N 1
ATOM 4683 C CA . GLN C 1 38 ? 104.772 111.752 127.130 1.00 165.34 125 GLN B CA 1
ATOM 4684 C C . GLN C 1 38 ? 105.538 110.562 127.736 1.00 170.17 125 GLN B C 1
ATOM 4685 O O . GLN C 1 38 ? 106.663 110.710 128.219 1.00 175.86 125 GLN B O 1
ATOM 4691 N N . ASN C 1 39 ? 104.903 109.392 127.710 1.00 175.91 126 ASN B N 1
ATOM 4692 C CA . ASN C 1 39 ? 105.556 108.110 128.008 1.00 173.79 126 ASN B CA 1
ATOM 4693 C C . ASN C 1 39 ? 105.832 107.385 126.695 1.00 177.11 126 ASN B C 1
ATOM 4694 O O . ASN C 1 39 ? 105.466 107.887 125.628 1.00 187.07 126 ASN B O 1
ATOM 4699 N N . PRO C 1 40 ? 106.485 106.207 126.757 1.00 173.19 127 PRO B N 1
ATOM 4700 C CA . PRO C 1 40 ? 106.374 105.307 125.610 1.00 168.43 127 PRO B CA 1
ATOM 4701 C C . PRO C 1 40 ? 104.957 104.737 125.538 1.00 152.77 127 PRO B C 1
ATOM 4702 O O . PRO C 1 40 ? 104.391 104.359 126.572 1.00 137.77 127 PRO B O 1
ATOM 4706 N N . ALA C 1 41 ? 104.401 104.675 124.329 1.00 141.78 128 ALA B N 1
ATOM 4707 C CA . ALA C 1 41 ? 103.030 104.193 124.116 1.00 142.14 128 ALA B CA 1
ATOM 4708 C C . ALA C 1 41 ? 102.777 102.803 124.733 1.00 146.84 128 ALA B C 1
ATOM 4709 O O . ALA C 1 41 ? 101.641 102.466 125.078 1.00 149.10 128 ALA B O 1
ATOM 4711 N N . THR C 1 42 ? 103.835 102.005 124.863 1.00 145.50 129 THR B N 1
ATOM 4712 C CA . THR C 1 42 ? 103.756 100.709 125.541 1.00 143.19 129 THR B CA 1
ATOM 4713 C C . THR C 1 42 ? 103.493 100.802 127.057 1.00 145.61 129 THR B C 1
ATOM 4714 O O . THR C 1 42 ? 102.838 99.926 127.621 1.00 148.44 129 THR B O 1
ATOM 4718 N N . ILE C 1 43 ? 104.001 101.844 127.713 1.00 141.59 130 ILE B N 1
ATOM 4719 C CA . ILE C 1 43 ? 103.769 102.027 129.157 1.00 143.42 130 ILE B CA 1
ATOM 4720 C C . ILE C 1 43 ? 102.369 102.584 129.444 1.00 139.68 130 ILE B C 1
ATOM 4721 O O . ILE C 1 43 ? 101.694 102.134 130.381 1.00 129.30 130 ILE B O 1
ATOM 4726 N N . THR C 1 44 ? 101.947 103.567 128.650 1.00 131.32 131 THR B N 1
ATOM 4727 C CA . THR C 1 44 ? 100.602 104.136 128.758 1.00 119.76 131 THR B CA 1
ATOM 4728 C C . THR C 1 44 ? 99.530 103.053 128.653 1.00 123.81 131 THR B C 1
ATOM 4729 O O . THR C 1 44 ? 98.513 103.130 129.348 1.00 121.73 131 THR B O 1
ATOM 4733 N N . ARG C 1 45 ? 99.771 102.066 127.778 1.00 126.03 132 ARG B N 1
ATOM 4734 C CA . ARG C 1 45 ? 98.919 100.872 127.646 1.00 125.40 132 ARG B CA 1
ATOM 4735 C C . ARG C 1 45 ? 98.770 100.118 128.964 1.00 121.62 132 ARG B C 1
ATOM 4736 O O . ARG C 1 45 ? 97.646 99.854 129.386 1.00 108.00 132 ARG B O 1
ATOM 4744 N N . ILE C 1 46 ? 99.897 99.786 129.602 1.00 120.92 133 ILE B N 1
ATOM 4745 C CA . ILE C 1 46 ? 99.903 98.921 130.806 1.00 125.68 133 ILE B CA 1
ATOM 4746 C C . ILE C 1 46 ? 99.243 99.637 131.992 1.00 116.31 133 ILE B C 1
ATOM 4747 O O . ILE C 1 46 ? 98.614 98.993 132.838 1.00 103.04 133 ILE B O 1
ATOM 4752 N N . LEU C 1 47 ? 99.403 100.963 132.037 1.00 116.84 134 LEU B N 1
ATOM 4753 C CA . LEU C 1 47 ? 98.688 101.832 132.986 1.00 116.00 134 LEU B CA 1
ATOM 4754 C C . LEU C 1 47 ? 97.183 101.841 132.677 1.00 117.65 134 LEU B C 1
ATOM 4755 O O . LEU C 1 47 ? 96.361 101.450 133.528 1.00 100.30 134 LEU B O 1
ATOM 4757 N N . LEU C 1 48 ? 96.841 102.268 131.456 1.00 120.07 135 LEU B N 1
ATOM 4758 C CA . LEU C 1 48 ? 95.455 102.260 130.981 1.00 121.49 135 LEU B CA 1
ATOM 4759 C C . LEU C 1 48 ? 94.798 100.884 131.130 1.00 130.08 135 LEU B C 1
ATOM 4760 O O . LEU C 1 48 ? 93.649 100.785 131.574 1.00 130.23 135 LEU B O 1
ATOM 4765 N N . SER C 1 49 ? 95.541 99.836 130.777 1.00 134.56 136 SER B N 1
ATOM 4766 C CA . SER C 1 49 ? 95.061 98.454 130.859 1.00 143.48 136 SER B CA 1
ATOM 4767 C C . SER C 1 49 ? 94.746 98.030 132.298 1.00 139.42 136 SER B C 1
ATOM 4768 O O . SER C 1 49 ? 93.832 97.230 132.513 1.00 138.33 136 SER B O 1
ATOM 4771 N N . HIS C 1 50 ? 95.500 98.563 133.265 1.00 135.85 137 HIS B N 1
ATOM 4772 C CA . HIS C 1 50 ? 95.233 98.329 134.701 1.00 140.69 137 HIS B CA 1
ATOM 4773 C C . HIS C 1 50 ? 94.019 99.115 135.222 1.00 143.80 137 HIS B C 1
ATOM 4774 O O . HIS C 1 50 ? 93.235 98.594 136.028 1.00 141.32 137 HIS B O 1
ATOM 4776 N N . PHE C 1 51 ? 93.864 100.353 134.746 1.00 139.02 138 PHE B N 1
ATOM 4777 C CA . PHE C 1 51 ? 92.673 101.176 135.029 1.00 141.86 138 PHE B CA 1
ATOM 4778 C C . PHE C 1 51 ? 91.397 100.756 134.235 1.00 142.71 138 PHE B C 1
ATOM 4779 O O . PHE C 1 51 ? 90.454 101.552 134.103 1.00 140.06 138 PHE B O 1
ATOM 4781 N N . ASN C 1 52 ? 91.363 99.524 133.710 1.00 139.91 139 ASN B N 1
ATOM 4782 C CA . ASN C 1 52 ? 90.262 99.040 132.880 1.00 142.00 139 ASN B CA 1
ATOM 4783 C C . ASN C 1 52 ? 89.808 100.053 131.814 1.00 146.65 139 ASN B C 1
ATOM 4784 O O . ASN C 1 52 ? 88.613 100.182 131.529 1.00 150.02 139 ASN B O 1
ATOM 4789 N N . TRP C 1 53 ? 90.785 100.754 131.228 1.00 143.71 140 TRP B N 1
ATOM 4790 C CA . TRP C 1 53 ? 90.563 101.734 130.154 1.00 130.36 140 TRP B CA 1
ATOM 4791 C C . TRP C 1 53 ? 89.584 102.838 130.528 1.00 129.50 140 TRP B C 1
ATOM 4792 O O . TRP C 1 53 ? 88.753 103.242 129.718 1.00 118.76 140 TRP B O 1
ATOM 4803 N N . ASP C 1 54 ? 89.685 103.308 131.770 1.00 143.06 141 ASP B N 1
ATOM 4804 C CA . ASP C 1 54 ? 88.973 104.506 132.210 1.00 150.55 141 ASP B CA 1
ATOM 4805 C C . ASP C 1 54 ? 89.955 105.686 132.151 1.00 143.77 141 ASP B C 1
ATOM 4806 O O . ASP C 1 54 ? 90.806 105.853 133.033 1.00 134.60 141 ASP B O 1
ATOM 4811 N N . LYS C 1 55 ? 89.847 106.486 131.091 1.00 138.62 142 LYS B N 1
ATOM 4812 C CA . LYS C 1 55 ? 90.706 107.662 130.915 1.00 139.09 142 LYS B CA 1
ATOM 4813 C C . LYS C 1 55 ? 90.473 108.678 132.037 1.00 145.21 142 LYS B C 1
ATOM 4814 O O . LYS C 1 55 ? 91.383 109.421 132.392 1.00 164.32 142 LYS B O 1
ATOM 4816 N N . GLU C 1 56 ? 89.258 108.699 132.588 1.00 145.43 143 GLU B N 1
ATOM 4817 C CA . GLU C 1 56 ? 88.940 109.491 133.785 1.00 146.03 143 GLU B CA 1
ATOM 4818 C C . GLU C 1 56 ? 89.836 109.096 134.986 1.00 141.40 143 GLU B C 1
ATOM 4819 O O . GLU C 1 56 ? 90.722 109.861 135.385 1.00 126.15 143 GLU B O 1
ATOM 4821 N N . LYS C 1 57 ? 89.633 107.881 135.502 1.00 142.43 144 LYS B N 1
ATOM 4822 C CA . LYS C 1 57 ? 90.331 107.374 136.696 1.00 146.52 144 LYS B CA 1
ATOM 4823 C C . LYS C 1 57 ? 91.861 107.225 136.567 1.00 153.17 144 LYS B C 1
ATOM 4824 O O . LYS C 1 57 ? 92.528 106.953 137.568 1.00 179.38 144 LYS B O 1
ATOM 4826 N N . LEU C 1 58 ? 92.412 107.372 135.357 1.00 148.75 145 LEU B N 1
ATOM 4827 C CA . LEU C 1 58 ? 93.870 107.538 135.168 1.00 151.57 145 LEU B CA 1
ATOM 4828 C C . LEU C 1 58 ? 94.327 108.949 135.512 1.00 146.28 145 LEU B C 1
ATOM 4829 O O . LEU C 1 58 ? 95.372 109.125 136.135 1.00 142.78 145 LEU B O 1
ATOM 4831 N N . MET C 1 59 ? 93.560 109.947 135.078 1.00 154.00 146 MET B N 1
ATOM 4832 C CA . MET C 1 59 ? 93.887 111.353 135.356 1.00 171.58 146 MET B CA 1
ATOM 4833 C C . MET C 1 59 ? 93.710 111.720 136.833 1.00 187.56 146 MET B C 1
ATOM 4834 O O . MET C 1 59 ? 94.452 112.560 137.352 1.00 185.49 146 MET B O 1
ATOM 4839 N N . GLU C 1 60 ? 92.755 111.069 137.507 1.00 198.83 147 GLU B N 1
ATOM 4840 C CA . GLU C 1 60 ? 92.508 111.270 138.946 1.00 187.41 147 GLU B CA 1
ATOM 4841 C C . GLU C 1 60 ? 93.599 110.717 139.887 1.00 181.22 147 GLU B C 1
ATOM 4842 O O . GLU C 1 60 ? 93.461 110.838 141.105 1.00 196.05 147 GLU B O 1
ATOM 4844 N N . ARG C 1 61 ? 94.647 110.089 139.345 1.00 164.14 148 ARG B N 1
ATOM 4845 C CA . ARG C 1 61 ? 95.839 109.737 140.129 1.00 160.66 148 ARG B CA 1
ATOM 4846 C C . ARG C 1 61 ? 97.190 110.247 139.561 1.00 168.54 148 ARG B C 1
ATOM 4847 O O . ARG C 1 61 ? 98.142 110.401 140.334 1.00 176.42 148 ARG B O 1
ATOM 4849 N N . TYR C 1 62 ? 97.264 110.553 138.257 1.00 161.85 149 TYR B N 1
ATOM 4850 C CA . TYR C 1 62 ? 98.553 110.678 137.536 1.00 159.51 149 TYR B CA 1
ATOM 4851 C C . TYR C 1 62 ? 99.387 111.901 137.900 1.00 163.08 149 TYR B C 1
ATOM 4852 O O . TYR C 1 62 ? 100.495 111.762 138.427 1.00 186.05 149 TYR B O 1
ATOM 4854 N N . PHE C 1 63 ? 98.864 113.090 137.607 1.00 156.64 150 PHE B N 1
ATOM 4855 C CA . PHE C 1 63 ? 99.592 114.345 137.864 1.00 160.37 150 PHE B CA 1
ATOM 4856 C C . PHE C 1 63 ? 99.727 114.723 139.367 1.00 180.26 150 PHE B C 1
ATOM 4857 O O . PHE C 1 63 ? 100.441 115.681 139.697 1.00 186.80 150 PHE B O 1
ATOM 4859 N N . ASP C 1 64 ? 99.049 113.978 140.257 1.00 185.05 151 ASP B N 1
ATOM 4860 C CA . ASP C 1 64 ? 99.155 114.138 141.719 1.00 163.79 151 ASP B CA 1
ATOM 4861 C C . ASP C 1 64 ? 100.581 113.906 142.261 1.00 166.32 151 ASP B C 1
ATOM 4862 O O . ASP C 1 64 ? 101.192 114.824 142.812 1.00 164.27 151 ASP B O 1
ATOM 4864 N N . GLY C 1 65 ? 101.102 112.689 142.093 1.00 169.20 152 GLY B N 1
ATOM 4865 C CA . GLY C 1 65 ? 102.432 112.307 142.600 1.00 158.24 152 GLY B CA 1
ATOM 4866 C C . GLY C 1 65 ? 103.560 112.580 141.623 1.00 142.58 152 GLY B C 1
ATOM 4867 O O . GLY C 1 65 ? 103.897 113.731 141.358 1.00 133.35 152 GLY B O 1
ATOM 4868 N N . MET C 1 97 ? 132.920 89.346 117.610 1.00 139.07 184 MET B N 1
ATOM 4869 C CA . MET C 1 97 ? 131.832 89.791 118.490 1.00 139.60 184 MET B CA 1
ATOM 4870 C C . MET C 1 97 ? 130.579 88.909 118.321 1.00 129.06 184 MET B C 1
ATOM 4871 O O . MET C 1 97 ? 129.515 89.407 117.926 1.00 119.04 184 MET B O 1
ATOM 4876 N N . PRO C 1 98 ? 130.695 87.595 118.634 1.00 120.60 185 PRO B N 1
ATOM 4877 C CA . PRO C 1 98 ? 129.590 86.651 118.399 1.00 115.75 185 PRO B CA 1
ATOM 4878 C C . PRO C 1 98 ? 128.337 86.937 119.211 1.00 115.61 185 PRO B C 1
ATOM 4879 O O . PRO C 1 98 ? 128.338 87.793 120.098 1.00 117.06 185 PRO B O 1
ATOM 4883 N N . CYS C 1 99 ? 127.272 86.212 118.891 1.00 115.70 186 CYS B N 1
ATOM 4884 C CA . CYS C 1 99 ? 125.986 86.384 119.563 1.00 112.24 186 CYS B CA 1
ATOM 4885 C C . CYS C 1 99 ? 126.056 85.720 120.919 1.00 111.81 186 CYS B C 1
ATOM 4886 O O . CYS C 1 99 ? 126.800 84.765 121.107 1.00 120.91 186 CYS B O 1
ATOM 4889 N N . GLN C 1 100 ? 125.288 86.239 121.864 1.00 112.04 187 GLN B N 1
ATOM 4890 C CA . GLN C 1 100 ? 125.266 85.703 123.218 1.00 106.36 187 GLN B CA 1
ATOM 4891 C C . GLN C 1 100 ? 124.194 84.653 123.467 1.00 107.25 187 GLN B C 1
ATOM 4892 O O . GLN C 1 100 ? 124.273 83.955 124.477 1.00 122.47 187 GLN B O 1
ATOM 4898 N N . ILE C 1 101 ? 123.210 84.524 122.571 1.00 98.83 188 ILE B N 1
ATOM 4899 C CA . ILE C 1 101 ? 122.209 83.458 122.687 1.00 92.33 188 ILE B CA 1
ATOM 4900 C C . ILE C 1 101 ? 122.584 82.237 121.864 1.00 93.06 188 ILE B C 1
ATOM 4901 O O . ILE C 1 101 ? 122.439 81.132 122.362 1.00 102.36 188 ILE B O 1
ATOM 4906 N N . CYS C 1 102 ? 123.040 82.432 120.620 1.00 95.97 189 CYS B N 1
ATOM 4907 C CA . CYS C 1 102 ? 123.372 81.320 119.692 1.00 89.91 189 CYS B CA 1
ATOM 4908 C C . CYS C 1 102 ? 124.856 81.138 119.326 1.00 89.72 189 CYS B C 1
ATOM 4909 O O . CYS C 1 102 ? 125.203 80.194 118.624 1.00 88.07 189 CYS B O 1
ATOM 4912 N N . TYR C 1 103 ? 125.722 82.036 119.789 1.00 99.46 190 TYR B N 1
ATOM 4913 C CA . TYR C 1 103 ? 127.175 81.901 119.632 1.00 103.04 190 TYR B CA 1
ATOM 4914 C C . TYR C 1 103 ? 127.670 81.925 118.178 1.00 101.64 190 TYR B C 1
ATOM 4915 O O . TYR C 1 103 ? 128.742 81.403 117.895 1.00 97.44 190 TYR B O 1
ATOM 4924 N N . LEU C 1 104 ? 126.915 82.547 117.272 1.00 105.79 191 LEU B N 1
ATOM 4925 C CA . LEU C 1 104 ? 127.328 82.660 115.867 1.00 106.82 191 LEU B CA 1
ATOM 4926 C C . LEU C 1 104 ? 127.745 84.086 115.483 1.00 107.79 191 LEU B C 1
ATOM 4927 O O . LEU C 1 104 ? 127.135 85.063 115.910 1.00 101.59 191 LEU B O 1
ATOM 4932 N N . ASN C 1 105 ? 128.799 84.179 114.676 1.00 108.24 192 ASN B N 1
ATOM 4933 C CA . ASN C 1 105 ? 129.302 85.451 114.178 1.00 105.92 192 ASN B CA 1
ATOM 4934 C C . ASN C 1 105 ? 128.427 85.922 113.017 1.00 105.57 192 ASN B C 1
ATOM 4935 O O . ASN C 1 105 ? 128.434 85.302 111.960 1.00 111.90 192 ASN B O 1
ATOM 4940 N N . TYR C 1 106 ? 127.672 87.000 113.218 1.00 103.45 193 TYR B N 1
ATOM 4941 C CA . TYR C 1 106 ? 126.979 87.705 112.134 1.00 102.24 193 TYR B CA 1
ATOM 4942 C C . TYR C 1 106 ? 127.593 89.093 112.011 1.00 106.27 193 TYR B C 1
ATOM 4943 O O . TYR C 1 106 ? 128.136 89.598 112.992 1.00 111.43 193 TYR B O 1
ATOM 4952 N N . PRO C 1 107 ? 127.512 89.718 110.816 1.00 115.25 194 PRO B N 1
ATOM 4953 C CA . PRO C 1 107 ? 127.985 91.100 110.683 1.00 117.38 194 PRO B CA 1
ATOM 4954 C C . PRO C 1 107 ? 127.038 92.044 111.406 1.00 117.29 194 PRO B C 1
ATOM 4955 O O . PRO C 1 107 ? 125.863 91.703 111.582 1.00 120.22 194 PRO B O 1
ATOM 4959 N N . ASN C 1 108 ? 127.547 93.214 111.804 1.00 115.90 195 ASN B N 1
ATOM 4960 C CA . ASN C 1 108 ? 126.864 94.098 112.779 1.00 120.38 195 ASN B CA 1
ATOM 4961 C C . ASN C 1 108 ? 125.436 94.562 112.431 1.00 116.73 195 ASN B C 1
ATOM 4962 O O . ASN C 1 108 ? 124.660 94.879 113.332 1.00 114.22 195 ASN B O 1
ATOM 4967 N N . SER C 1 109 ? 125.087 94.576 111.145 1.00 114.29 196 SER B N 1
ATOM 4968 C CA . SER C 1 109 ? 123.758 94.997 110.687 1.00 110.44 196 SER B CA 1
ATOM 4969 C C . SER C 1 109 ? 122.599 94.157 111.199 1.00 111.22 196 SER B C 1
ATOM 4970 O O . SER C 1 109 ? 121.466 94.645 111.258 1.00 114.57 196 SER B O 1
ATOM 4973 N N . TYR C 1 110 ? 122.877 92.897 111.544 1.00 115.06 197 TYR B N 1
ATOM 4974 C CA . TYR C 1 110 ? 121.868 91.975 112.077 1.00 111.32 197 TYR B CA 1
ATOM 4975 C C . TYR C 1 110 ? 121.815 91.914 113.608 1.00 112.35 197 TYR B C 1
ATOM 4976 O O . TYR C 1 110 ? 121.152 91.033 114.143 1.00 119.91 197 TYR B O 1
ATOM 4985 N N . PHE C 1 111 ? 122.497 92.815 114.320 1.00 111.01 198 PHE B N 1
ATOM 4986 C CA . PHE C 1 111 ? 122.296 92.938 115.772 1.00 104.83 198 PHE B CA 1
ATOM 4987 C C . PHE C 1 111 ? 121.333 94.068 116.117 1.00 101.85 198 PHE B C 1
ATOM 4988 O O . PHE C 1 111 ? 121.450 95.171 115.591 1.00 103.26 198 PHE B O 1
ATOM 4996 N N . THR C 1 112 ? 120.373 93.772 116.989 1.00 102.89 199 THR B N 1
ATOM 4997 C CA . THR C 1 112 ? 119.372 94.731 117.418 1.00 116.34 199 THR B CA 1
ATOM 4998 C C . THR C 1 112 ? 119.391 94.751 118.929 1.00 129.15 199 THR B C 1
ATOM 4999 O O . THR C 1 112 ? 118.955 93.798 119.575 1.00 123.56 199 THR B O 1
ATOM 5003 N N . GLY C 1 113 ? 119.916 95.842 119.481 1.00 150.81 200 GLY B N 1
ATOM 5004 C CA . GLY C 1 113 ? 119.918 96.073 120.915 1.00 151.87 200 GLY B CA 1
ATOM 5005 C C . GLY C 1 113 ? 118.631 96.727 121.380 1.00 149.35 200 GLY B C 1
ATOM 5006 O O . GLY C 1 113 ? 117.980 97.458 120.630 1.00 148.53 200 GLY B O 1
ATOM 5007 N N . LEU C 1 114 ? 118.267 96.452 122.627 1.00 144.66 201 LEU B N 1
ATOM 5008 C CA . LEU C 1 114 ? 117.192 97.174 123.299 1.00 132.63 201 LEU B CA 1
ATOM 5009 C C . LEU C 1 114 ? 117.788 98.430 123.960 1.00 129.27 201 LEU B C 1
ATOM 5010 O O . LEU C 1 114 ? 118.900 98.837 123.611 1.00 116.28 201 LEU B O 1
ATOM 5015 N N . GLU C 1 115 ? 117.053 99.045 124.889 1.00 136.30 202 GLU B N 1
ATOM 5016 C CA . GLU C 1 115 ? 117.476 100.292 125.571 1.00 140.14 202 GLU B CA 1
ATOM 5017 C C . GLU C 1 115 ? 118.753 100.148 126.433 1.00 129.63 202 GLU B C 1
ATOM 5018 O O . GLU C 1 115 ? 119.525 101.094 126.581 1.00 119.51 202 GLU B O 1
ATOM 5024 N N . CYS C 1 116 ? 118.943 98.956 126.995 1.00 124.39 203 CYS B N 1
ATOM 5025 C CA . CYS C 1 116 ? 120.102 98.594 127.826 1.00 118.77 203 CYS B CA 1
ATOM 5026 C C . CYS C 1 116 ? 121.444 98.422 127.107 1.00 122.56 203 CYS B C 1
ATOM 5027 O O . CYS C 1 116 ? 122.490 98.362 127.759 1.00 120.30 203 CYS B O 1
ATOM 5030 N N . GLY C 1 117 ? 121.417 98.304 125.782 1.00 132.55 204 GLY B N 1
ATOM 5031 C CA . GLY C 1 117 ? 122.616 97.988 125.007 1.00 133.97 204 GLY B CA 1
ATOM 5032 C C . GLY C 1 117 ? 122.868 96.501 124.807 1.00 126.05 204 GLY B C 1
ATOM 5033 O O . GLY C 1 117 ? 123.828 96.138 124.137 1.00 127.15 204 GLY B O 1
ATOM 5034 N N . HIS C 1 118 ? 122.026 95.642 125.385 1.00 123.03 205 HIS B N 1
ATOM 5035 C CA . HIS C 1 118 ? 122.113 94.195 125.164 1.00 123.79 205 HIS B CA 1
ATOM 5036 C C . HIS C 1 118 ? 121.716 93.848 123.741 1.00 127.13 205 HIS B C 1
ATOM 5037 O O . HIS C 1 118 ? 120.526 93.883 123.419 1.00 141.00 205 HIS B O 1
ATOM 5044 N N . LYS C 1 119 ? 122.697 93.494 122.908 1.00 116.93 206 LYS B N 1
ATOM 5045 C CA . LYS C 1 119 ? 122.442 93.126 121.510 1.00 109.50 206 LYS B CA 1
ATOM 5046 C C . LYS C 1 119 ? 122.429 91.606 121.338 1.00 103.37 206 LYS B C 1
ATOM 5047 O O . LYS C 1 119 ? 123.289 90.907 121.871 1.00 110.82 206 LYS B O 1
ATOM 5053 N N . PHE C 1 120 ? 121.439 91.106 120.606 1.00 96.49 207 PHE B N 1
ATOM 5054 C CA . PHE C 1 120 ? 121.436 89.728 120.117 1.00 95.96 207 PHE B CA 1
ATOM 5055 C C . PHE C 1 120 ? 121.077 89.741 118.636 1.00 96.49 207 PHE B C 1
ATOM 5056 O O . PHE C 1 120 ? 120.591 90.751 118.121 1.00 98.14 207 PHE B O 1
ATOM 5064 N N . CYS C 1 121 ? 121.314 88.621 117.953 1.00 95.29 208 CYS B N 1
ATOM 5065 C CA . CYS C 1 121 ? 121.074 88.534 116.506 1.00 93.33 208 CYS B CA 1
ATOM 5066 C C . CYS C 1 121 ? 119.591 88.579 116.176 1.00 94.47 208 CYS B C 1
ATOM 5067 O O . CYS C 1 121 ? 118.750 88.365 117.046 1.00 97.98 208 CYS B O 1
ATOM 5070 N N . MET C 1 122 ? 119.289 88.858 114.909 1.00 101.77 209 MET B N 1
ATOM 5071 C CA . MET C 1 122 ? 117.911 89.028 114.447 1.00 106.85 209 MET B CA 1
ATOM 5072 C C . MET C 1 122 ? 117.050 87.798 114.681 1.00 106.51 209 MET B C 1
ATOM 5073 O O . MET C 1 122 ? 115.867 87.934 115.032 1.00 97.04 209 MET B O 1
ATOM 5078 N N . GLN C 1 123 ? 117.638 86.614 114.477 1.00 103.78 210 GLN B N 1
ATOM 5079 C CA . GLN C 1 123 ? 116.893 85.357 114.581 1.00 105.45 210 GLN B CA 1
ATOM 5080 C C . GLN C 1 123 ? 116.707 84.820 115.987 1.00 103.33 210 GLN B C 1
ATOM 5081 O O . GLN C 1 123 ? 115.686 84.179 116.261 1.00 110.41 210 GLN B O 1
ATOM 5087 N N . CYS C 1 124 ? 117.666 85.058 116.877 1.00 100.00 211 CYS B N 1
ATOM 5088 C CA . CYS C 1 124 ? 117.443 84.748 118.300 1.00 92.49 211 CYS B CA 1
ATOM 5089 C C . CYS C 1 124 ? 116.356 85.660 118.880 1.00 91.98 211 CYS B C 1
ATOM 5090 O O . CYS C 1 124 ? 115.500 85.204 119.655 1.00 85.02 211 CYS B O 1
ATOM 5093 N N . TRP C 1 125 ? 116.375 86.933 118.472 1.00 88.63 212 TRP B N 1
ATOM 5094 C CA . TRP C 1 125 ? 115.264 87.851 118.757 1.00 88.99 212 TRP B CA 1
ATOM 5095 C C . TRP C 1 125 ? 113.928 87.288 118.258 1.00 91.16 212 TRP B C 1
ATOM 5096 O O . TRP C 1 125 ? 112.939 87.301 118.978 1.00 83.66 212 TRP B O 1
ATOM 5107 N N . SER C 1 126 ? 113.912 86.773 117.036 1.00 103.69 213 SER B N 1
ATOM 5108 C CA . SER C 1 126 ? 112.701 86.168 116.479 1.00 113.35 213 SER B CA 1
ATOM 5109 C C . SER C 1 126 ? 112.297 84.912 117.235 1.00 111.27 213 SER B C 1
ATOM 5110 O O . SER C 1 126 ? 111.116 84.732 117.535 1.00 105.46 213 SER B O 1
ATOM 5113 N N . GLU C 1 127 ? 113.280 84.061 117.542 1.00 106.55 214 GLU B N 1
ATOM 5114 C CA . GLU C 1 127 ? 113.017 82.786 118.219 1.00 104.67 214 GLU B CA 1
ATOM 5115 C C . GLU C 1 127 ? 112.641 82.962 119.679 1.00 103.32 214 GLU B C 1
ATOM 5116 O O . GLU C 1 127 ? 111.915 82.130 120.214 1.00 102.09 214 GLU B O 1
ATOM 5122 N N . TYR C 1 128 ? 113.145 84.019 120.320 1.00 101.87 215 TYR B N 1
ATOM 5123 C CA . TYR C 1 128 ? 112.801 84.321 121.717 1.00 97.17 215 TYR B CA 1
ATOM 5124 C C . TYR C 1 128 ? 111.381 84.864 121.815 1.00 95.64 215 TYR B C 1
ATOM 5125 O O . TYR C 1 128 ? 110.585 84.372 122.604 1.00 94.65 215 TYR B O 1
ATOM 5134 N N . LEU C 1 129 ? 111.084 85.878 121.003 1.00 99.69 216 LEU B N 1
ATOM 5135 C CA . LEU C 1 129 ? 109.783 86.553 121.016 1.00 100.30 216 LEU B CA 1
ATOM 5136 C C . LEU C 1 129 ? 108.608 85.628 120.770 1.00 103.42 216 LEU B C 1
ATOM 5137 O O . LEU C 1 129 ? 107.630 85.660 121.524 1.00 97.61 216 LEU B O 1
ATOM 5142 N N . THR C 1 130 ? 108.709 84.812 119.719 1.00 108.26 217 THR B N 1
ATOM 5143 C CA . THR C 1 130 ? 107.596 83.942 119.314 1.00 111.33 217 THR B CA 1
ATOM 5144 C C . THR C 1 130 ? 107.363 82.801 120.303 1.00 108.56 217 THR B C 1
ATOM 5145 O O . THR C 1 130 ? 106.245 82.301 120.392 1.00 105.34 217 THR B O 1
ATOM 5149 N N . THR C 1 131 ? 108.406 82.398 121.035 1.00 107.68 218 THR B N 1
ATOM 5150 C CA . THR C 1 131 ? 108.280 81.337 122.038 1.00 111.47 218 THR B CA 1
ATOM 5151 C C . THR C 1 131 ? 108.043 81.867 123.439 1.00 101.82 218 THR B C 1
ATOM 5152 O O . THR C 1 131 ? 107.842 81.075 124.349 1.00 109.00 218 THR B O 1
ATOM 5156 N N . LYS C 1 132 ? 108.085 83.185 123.624 1.00 101.17 219 LYS B N 1
ATOM 5157 C CA . LYS C 1 132 ? 107.664 83.790 124.888 1.00 104.31 219 LYS B CA 1
ATOM 5158 C C . LYS C 1 132 ? 106.210 84.296 124.837 1.00 109.07 219 LYS B C 1
ATOM 5159 O O . LYS C 1 132 ? 105.614 84.555 125.887 1.00 109.99 219 LYS B O 1
ATOM 5165 N N . ILE C 1 133 ? 105.636 84.405 123.635 1.00 115.41 220 ILE B N 1
ATOM 5166 C CA . ILE C 1 133 ? 104.193 84.668 123.488 1.00 121.78 220 ILE B CA 1
ATOM 5167 C C . ILE C 1 133 ? 103.362 83.409 123.273 1.00 125.64 220 ILE B C 1
ATOM 5168 O O . ILE C 1 133 ? 102.165 83.515 122.995 1.00 122.56 220 ILE B O 1
ATOM 5173 N N . MET C 1 134 ? 103.981 82.233 123.413 1.00 135.53 221 MET B N 1
ATOM 5174 C CA . MET C 1 134 ? 103.252 80.965 123.403 1.00 144.23 221 MET B CA 1
ATOM 5175 C C . MET C 1 134 ? 102.984 80.425 124.811 1.00 165.33 221 MET B C 1
ATOM 5176 O O . MET C 1 134 ? 103.611 80.851 125.795 1.00 159.24 221 MET B O 1
ATOM 5181 N N . GLU C 1 135 ? 102.019 79.500 124.876 1.00 184.58 222 GLU B N 1
ATOM 5182 C CA . GLU C 1 135 ? 101.540 78.904 126.132 1.00 189.77 222 GLU B CA 1
ATOM 5183 C C . GLU C 1 135 ? 102.673 78.226 126.921 1.00 185.45 222 GLU B C 1
ATOM 5184 O O . GLU C 1 135 ? 103.416 77.428 126.346 1.00 190.11 222 GLU B O 1
ATOM 5186 N N . GLU C 1 136 ? 102.823 78.507 128.219 1.00 174.34 223 GLU B N 1
ATOM 5187 C CA . GLU C 1 136 ? 101.943 79.376 129.016 1.00 169.42 223 GLU B CA 1
ATOM 5188 C C . GLU C 1 136 ? 102.767 80.355 129.841 1.00 182.32 223 GLU B C 1
ATOM 5189 O O . GLU C 1 136 ? 103.987 80.438 129.682 1.00 214.75 223 GLU B O 1
ATOM 5191 N N . GLY C 1 137 ? 102.092 81.106 130.708 1.00 178.73 224 GLY B N 1
ATOM 5192 C CA . GLY C 1 137 ? 102.748 82.075 131.587 1.00 169.39 224 GLY B CA 1
ATOM 5193 C C . GLY C 1 137 ? 103.127 83.360 130.879 1.00 157.75 224 GLY B C 1
ATOM 5194 O O . GLY C 1 137 ? 104.169 83.950 131.181 1.00 159.58 224 GLY B O 1
ATOM 5195 N N . MET C 1 138 ? 102.269 83.797 129.956 1.00 145.58 225 MET B N 1
ATOM 5196 C CA . MET C 1 138 ? 102.507 84.988 129.146 1.00 144.65 225 MET B CA 1
ATOM 5197 C C . MET C 1 138 ? 101.640 86.122 129.672 1.00 145.95 225 MET B C 1
ATOM 5198 O O . MET C 1 138 ? 100.423 85.965 129.782 1.00 155.69 225 MET B O 1
ATOM 5203 N N . GLY C 1 139 ? 102.268 87.257 129.983 1.00 145.39 226 GLY B N 1
ATOM 5204 C CA . GLY C 1 139 ? 101.566 88.439 130.487 1.00 144.97 226 GLY B CA 1
ATOM 5205 C C . GLY C 1 139 ? 101.163 89.395 129.378 1.00 138.74 226 GLY B C 1
ATOM 5206 O O . GLY C 1 139 ? 100.684 88.977 128.326 1.00 134.88 226 GLY B O 1
ATOM 5207 N N . GLN C 1 140 ? 101.338 90.685 129.638 1.00 139.72 227 GLN B N 1
ATOM 5208 C CA . GLN C 1 140 ? 101.085 91.738 128.656 1.00 145.41 227 GLN B CA 1
ATOM 5209 C C . GLN C 1 140 ? 102.368 92.398 128.148 1.00 140.32 227 GLN B C 1
ATOM 5210 O O . GLN C 1 140 ? 102.313 93.247 127.252 1.00 140.90 227 GLN B O 1
ATOM 5216 N N . THR C 1 141 ? 103.511 92.030 128.725 1.00 134.36 228 THR B N 1
ATOM 5217 C CA . THR C 1 141 ? 104.810 92.503 128.256 1.00 140.93 228 THR B CA 1
ATOM 5218 C C . THR C 1 141 ? 105.793 91.342 128.253 1.00 136.06 228 THR B C 1
ATOM 5219 O O . THR C 1 141 ? 105.609 90.358 128.981 1.00 131.85 228 THR B O 1
ATOM 5223 N N . ILE C 1 142 ? 106.823 91.475 127.420 1.00 122.83 229 ILE B N 1
ATOM 5224 C CA . ILE C 1 142 ? 107.925 90.530 127.346 1.00 113.23 229 ILE B CA 1
ATOM 5225 C C . ILE C 1 142 ? 109.153 91.344 127.671 1.00 111.99 229 ILE B C 1
ATOM 5226 O O . ILE C 1 142 ? 109.305 92.448 127.146 1.00 112.72 229 ILE B O 1
ATOM 5231 N N . SER C 1 143 ? 110.024 90.812 128.525 1.00 107.55 230 SER B N 1
ATOM 5232 C CA . SER C 1 143 ? 111.249 91.517 128.886 1.00 110.71 230 SER B CA 1
ATOM 5233 C C . SER C 1 143 ? 112.433 91.026 128.057 1.00 106.96 230 SER B C 1
ATOM 5234 O O . SER C 1 143 ? 112.325 90.039 127.330 1.00 107.09 230 SER B O 1
ATOM 5237 N N . CYS C 1 144 ? 113.551 91.743 128.174 1.00 103.15 231 CYS B N 1
ATOM 5238 C CA . CYS C 1 144 ? 114.780 91.491 127.394 1.00 97.30 231 CYS B CA 1
ATOM 5239 C C . CYS C 1 144 ? 115.357 90.103 127.711 1.00 94.39 231 CYS B C 1
ATOM 5240 O O . CYS C 1 144 ? 115.257 89.654 128.850 1.00 99.54 231 CYS B O 1
ATOM 5243 N N . PRO C 1 145 ? 115.924 89.402 126.702 1.00 97.76 232 PRO B N 1
ATOM 5244 C CA . PRO C 1 145 ? 116.402 88.032 126.925 1.00 92.99 232 PRO B CA 1
ATOM 5245 C C . PRO C 1 145 ? 117.841 87.888 127.411 1.00 86.83 232 PRO B C 1
ATOM 5246 O O . PRO C 1 145 ? 118.353 86.783 127.409 1.00 80.46 232 PRO B O 1
ATOM 5250 N N . ALA C 1 146 ? 118.488 88.970 127.833 1.00 94.62 233 ALA B N 1
ATOM 5251 C CA . ALA C 1 146 ? 119.787 88.866 128.512 1.00 105.89 233 ALA B CA 1
ATOM 5252 C C . ALA C 1 146 ? 119.598 88.284 129.911 1.00 111.70 233 ALA B C 1
ATOM 5253 O O . ALA C 1 146 ? 118.461 88.130 130.379 1.00 107.89 233 ALA B O 1
ATOM 5255 N N . HIS C 1 147 ? 120.710 87.976 130.580 1.00 117.50 234 HIS B N 1
ATOM 5256 C CA . HIS C 1 147 ? 120.650 87.385 131.916 1.00 120.84 234 HIS B CA 1
ATOM 5257 C C . HIS C 1 147 ? 120.215 88.415 132.952 1.00 120.14 234 HIS B C 1
ATOM 5258 O O . HIS C 1 147 ? 120.825 89.475 133.076 1.00 124.98 234 HIS B O 1
ATOM 5265 N N . GLY C 1 148 ? 119.136 88.121 133.667 1.00 122.99 235 GLY B N 1
ATOM 5266 C CA . GLY C 1 148 ? 118.671 88.987 134.738 1.00 131.87 235 GLY B CA 1
ATOM 5267 C C . GLY C 1 148 ? 117.858 90.198 134.317 1.00 135.93 235 GLY B C 1
ATOM 5268 O O . GLY C 1 148 ? 116.786 90.426 134.887 1.00 144.28 235 GLY B O 1
ATOM 5269 N N . CYS C 1 149 ? 118.343 90.966 133.331 1.00 134.03 236 CYS B N 1
ATOM 5270 C CA . CYS C 1 149 ? 117.765 92.289 133.017 1.00 134.02 236 CYS B CA 1
ATOM 5271 C C . CYS C 1 149 ? 116.265 92.196 132.699 1.00 129.73 236 CYS B C 1
ATOM 5272 O O . CYS C 1 149 ? 115.829 91.279 131.997 1.00 123.84 236 CYS B O 1
ATOM 5275 N N . ASP C 1 150 ? 115.504 93.156 133.228 1.00 125.31 237 ASP B N 1
ATOM 5276 C CA . ASP C 1 150 ? 114.040 93.113 133.246 1.00 123.96 237 ASP B CA 1
ATOM 5277 C C . ASP C 1 150 ? 113.379 94.115 132.308 1.00 122.94 237 ASP B C 1
ATOM 5278 O O . ASP C 1 150 ? 112.146 94.184 132.256 1.00 132.66 237 ASP B O 1
ATOM 5283 N N . ILE C 1 151 ? 114.185 94.879 131.570 1.00 117.06 238 ILE B N 1
ATOM 5284 C CA . ILE C 1 151 ? 113.673 95.896 130.650 1.00 117.18 238 ILE B CA 1
ATOM 5285 C C . ILE C 1 151 ? 112.696 95.286 129.634 1.00 118.71 238 ILE B C 1
ATOM 5286 O O . ILE C 1 151 ? 113.021 94.324 128.950 1.00 124.16 238 ILE B O 1
ATOM 5291 N N . LEU C 1 152 ? 111.489 95.843 129.573 1.00 128.96 239 LEU B N 1
ATOM 5292 C CA . LEU C 1 152 ? 110.451 95.346 128.666 1.00 131.08 239 LEU B CA 1
ATOM 5293 C C . LEU C 1 152 ? 110.708 95.785 127.223 1.00 127.60 239 LEU B C 1
ATOM 5294 O O . LEU C 1 152 ? 111.272 96.864 126.972 1.00 110.82 239 LEU B O 1
ATOM 5299 N N . VAL C 1 153 ? 110.295 94.921 126.294 1.00 125.67 240 VAL B N 1
ATOM 5300 C CA . VAL C 1 153 ? 110.394 95.189 124.870 1.00 120.22 240 VAL B CA 1
ATOM 5301 C C . VAL C 1 153 ? 109.099 95.899 124.500 1.00 115.27 240 VAL B C 1
ATOM 5302 O O . VAL C 1 153 ? 107.995 95.374 124.722 1.00 109.64 240 VAL B O 1
ATOM 5306 N N . ASP C 1 154 ? 109.242 97.103 123.957 1.00 115.04 241 ASP B N 1
ATOM 5307 C CA . ASP C 1 154 ? 108.091 97.926 123.600 1.00 122.32 241 ASP B CA 1
ATOM 5308 C C . ASP C 1 154 ? 107.279 97.261 122.506 1.00 122.31 241 ASP B C 1
ATOM 5309 O O . ASP C 1 154 ? 107.818 96.891 121.466 1.00 128.63 241 ASP B O 1
ATOM 5314 N N . ASP C 1 155 ? 105.986 97.097 122.767 1.00 122.64 242 ASP B N 1
ATOM 5315 C CA . ASP C 1 155 ? 105.062 96.449 121.833 1.00 126.55 242 ASP B CA 1
ATOM 5316 C C . ASP C 1 155 ? 105.213 96.873 120.358 1.00 128.27 242 ASP B C 1
ATOM 5317 O O . ASP C 1 155 ? 104.873 96.105 119.464 1.00 130.88 242 ASP B O 1
ATOM 5322 N N . ASN C 1 156 ? 105.711 98.081 120.108 1.00 129.42 243 ASN B N 1
ATOM 5323 C CA . ASN C 1 156 ? 106.077 98.500 118.754 1.00 136.28 243 ASN B CA 1
ATOM 5324 C C . ASN C 1 156 ? 107.238 97.682 118.151 1.00 132.70 243 ASN B C 1
ATOM 5325 O O . ASN C 1 156 ? 107.137 97.234 117.011 1.00 138.34 243 ASN B O 1
ATOM 5330 N N . THR C 1 157 ? 108.323 97.487 118.910 1.00 130.82 244 THR B N 1
ATOM 5331 C CA . THR C 1 157 ? 109.496 96.712 118.433 1.00 128.13 244 THR B CA 1
ATOM 5332 C C . THR C 1 157 ? 109.416 95.197 118.707 1.00 118.52 244 THR B C 1
ATOM 5333 O O . THR C 1 157 ? 110.401 94.483 118.534 1.00 118.89 244 THR B O 1
ATOM 5337 N N . VAL C 1 158 ? 108.255 94.713 119.139 1.00 112.71 245 VAL B N 1
ATOM 5338 C CA . VAL C 1 158 ? 107.931 93.289 119.074 1.00 111.07 245 VAL B CA 1
ATOM 5339 C C . VAL C 1 158 ? 107.465 92.966 117.646 1.00 114.32 245 VAL B C 1
ATOM 5340 O O . VAL C 1 158 ? 108.003 92.063 117.014 1.00 123.61 245 VAL B O 1
ATOM 5344 N N . MET C 1 159 ? 106.492 93.732 117.145 1.00 114.22 246 MET B N 1
ATOM 5345 C CA . MET C 1 159 ? 105.905 93.546 115.803 1.00 116.28 246 MET B CA 1
ATOM 5346 C C . MET C 1 159 ? 106.982 93.533 114.722 1.00 119.46 246 MET B C 1
ATOM 5347 O O . MET C 1 159 ? 106.910 92.760 113.766 1.00 136.61 246 MET B O 1
ATOM 5352 N N . ARG C 1 160 ? 107.968 94.408 114.881 1.00 116.54 247 ARG B N 1
ATOM 5353 C CA . ARG C 1 160 ? 109.066 94.554 113.928 1.00 118.80 247 ARG B CA 1
ATOM 5354 C C . ARG C 1 160 ? 110.008 93.350 113.867 1.00 117.29 247 ARG B C 1
ATOM 5355 O O . ARG C 1 160 ? 110.525 93.044 112.801 1.00 123.54 247 ARG B O 1
ATOM 5363 N N . LEU C 1 161 ? 110.246 92.692 115.003 1.00 123.93 248 LEU B N 1
ATOM 5364 C CA . LEU C 1 161 ? 111.250 91.610 115.101 1.00 122.71 248 LEU B CA 1
ATOM 5365 C C . LEU C 1 161 ? 110.709 90.182 114.925 1.00 116.83 248 LEU B C 1
ATOM 5366 O O . LEU C 1 161 ? 111.501 89.239 114.900 1.00 116.57 248 LEU B O 1
ATOM 5371 N N . ILE C 1 162 ? 109.392 90.016 114.801 1.00 113.16 249 ILE B N 1
ATOM 5372 C CA . ILE C 1 162 ? 108.802 88.695 114.511 1.00 121.85 249 ILE B CA 1
ATOM 5373 C C . ILE C 1 162 ? 108.352 88.615 113.056 1.00 138.09 249 ILE B C 1
ATOM 5374 O O . ILE C 1 162 ? 107.901 89.610 112.470 1.00 145.90 249 ILE B O 1
ATOM 5379 N N . THR C 1 163 ? 108.476 87.414 112.495 1.00 146.77 250 THR B N 1
ATOM 5380 C CA . THR C 1 163 ? 108.320 87.176 111.062 1.00 142.60 250 THR B CA 1
ATOM 5381 C C . THR C 1 163 ? 106.945 86.572 110.742 1.00 132.81 250 THR B C 1
ATOM 5382 O O . THR C 1 163 ? 106.216 87.110 109.904 1.00 115.69 250 THR B O 1
ATOM 5386 N N . ASP C 1 164 ? 106.592 85.477 111.425 1.00 134.14 251 ASP B N 1
ATOM 5387 C CA . ASP C 1 164 ? 105.297 84.795 111.227 1.00 137.55 251 ASP B CA 1
ATOM 5388 C C . ASP C 1 164 ? 104.127 85.739 111.420 1.00 134.22 251 ASP B C 1
ATOM 5389 O O . ASP C 1 164 ? 104.186 86.641 112.241 1.00 143.34 251 ASP B O 1
ATOM 5394 N N . SER C 1 165 ? 103.061 85.502 110.664 1.00 141.33 252 SER B N 1
ATOM 5395 C CA . SER C 1 165 ? 101.835 86.287 110.754 1.00 135.83 252 SER B CA 1
ATOM 5396 C C . SER C 1 165 ? 100.785 85.618 111.649 1.00 122.18 252 SER B C 1
ATOM 5397 O O . SER C 1 165 ? 100.022 86.308 112.300 1.00 115.58 252 SER B O 1
ATOM 5400 N N . LYS C 1 166 ? 100.738 84.289 111.693 1.00 123.03 253 LYS B N 1
ATOM 5401 C CA . LYS C 1 166 ? 99.872 83.598 112.660 1.00 127.44 253 LYS B CA 1
ATOM 5402 C C . LYS C 1 166 ? 100.330 83.837 114.116 1.00 129.92 253 LYS B C 1
ATOM 5403 O O . LYS C 1 166 ? 99.528 83.722 115.050 1.00 133.53 253 LYS B O 1
ATOM 5405 N N . VAL C 1 167 ? 101.613 84.167 114.293 1.00 126.96 254 VAL B N 1
ATOM 5406 C CA . VAL C 1 167 ? 102.204 84.451 115.607 1.00 119.99 254 VAL B CA 1
ATOM 5407 C C . VAL C 1 167 ? 102.026 85.930 115.943 1.00 113.52 254 VAL B C 1
ATOM 5408 O O . VAL C 1 167 ? 101.511 86.269 117.002 1.00 107.01 254 VAL B O 1
ATOM 5412 N N . LYS C 1 168 ? 102.431 86.803 115.023 1.00 115.23 255 LYS B N 1
ATOM 5413 C CA . LYS C 1 168 ? 102.227 88.262 115.154 1.00 113.58 255 LYS B CA 1
ATOM 5414 C C . LYS C 1 168 ? 100.767 88.663 115.428 1.00 112.77 255 LYS B C 1
ATOM 5415 O O . LYS C 1 168 ? 100.505 89.747 115.939 1.00 117.15 255 LYS B O 1
ATOM 5421 N N . LEU C 1 169 ? 99.827 87.791 115.083 1.00 112.62 256 LEU B N 1
ATOM 5422 C CA . LEU C 1 169 ? 98.419 88.020 115.367 1.00 112.69 256 LEU B CA 1
ATOM 5423 C C . LEU C 1 169 ? 98.126 87.685 116.830 1.00 110.91 256 LEU B C 1
ATOM 5424 O O . LEU C 1 169 ? 97.371 88.408 117.486 1.00 100.42 256 LEU B O 1
ATOM 5429 N N . LYS C 1 170 ? 98.735 86.604 117.333 1.00 121.80 257 LYS B N 1
ATOM 5430 C CA . LYS C 1 170 ? 98.647 86.208 118.759 1.00 126.90 257 LYS B CA 1
ATOM 5431 C C . LYS C 1 170 ? 99.094 87.314 119.721 1.00 118.82 257 LYS B C 1
ATOM 5432 O O . LYS C 1 170 ? 98.412 87.569 120.699 1.00 117.93 257 LYS B O 1
ATOM 5438 N N . TYR C 1 171 ? 100.228 87.959 119.446 1.00 116.63 258 TYR B N 1
ATOM 5439 C CA . TYR C 1 171 ? 100.701 89.081 120.273 1.00 112.31 258 TYR B CA 1
ATOM 5440 C C . TYR C 1 171 ? 99.740 90.262 120.235 1.00 114.86 258 TYR B C 1
ATOM 5441 O O . TYR C 1 171 ? 99.419 90.820 121.281 1.00 129.40 258 TYR B O 1
ATOM 5450 N N . GLN C 1 172 ? 99.282 90.630 119.037 1.00 119.87 259 GLN B N 1
ATOM 5451 C CA . GLN C 1 172 ? 98.275 91.696 118.868 1.00 115.35 259 GLN B CA 1
ATOM 5452 C C . GLN C 1 172 ? 96.965 91.394 119.613 1.00 113.22 259 GLN B C 1
ATOM 5453 O O . GLN C 1 172 ? 96.304 92.312 120.091 1.00 108.54 259 GLN B O 1
ATOM 5459 N N . HIS C 1 173 ? 96.604 90.113 119.709 1.00 113.11 260 HIS B N 1
ATOM 5460 C CA . HIS C 1 173 ? 95.452 89.679 120.514 1.00 117.48 260 HIS B CA 1
ATOM 5461 C C . HIS C 1 173 ? 95.685 89.838 122.022 1.00 116.45 260 HIS B C 1
ATOM 5462 O O . HIS C 1 173 ? 94.782 90.234 122.753 1.00 117.09 260 HIS B O 1
ATOM 5469 N N . LEU C 1 174 ? 96.888 89.519 122.482 1.00 122.49 261 LEU B N 1
ATOM 5470 C CA . LEU C 1 174 ? 97.187 89.526 123.913 1.00 128.65 261 LEU B CA 1
ATOM 5471 C C . LEU C 1 174 ? 97.393 90.924 124.467 1.00 120.95 261 LEU B C 1
ATOM 5472 O O . LEU C 1 174 ? 96.988 91.192 125.601 1.00 126.80 261 LEU B O 1
ATOM 5477 N N . ILE C 1 175 ? 97.996 91.819 123.684 1.00 108.52 262 ILE B N 1
ATOM 5478 C CA . ILE C 1 175 ? 98.149 93.208 124.130 1.00 109.46 262 ILE B CA 1
ATOM 5479 C C . ILE C 1 175 ? 96.879 94.048 123.937 1.00 114.84 262 ILE B C 1
ATOM 5480 O O . ILE C 1 175 ? 96.826 95.198 124.383 1.00 124.49 262 ILE B O 1
ATOM 5485 N N . THR C 1 176 ? 95.873 93.487 123.270 1.00 111.40 263 THR B N 1
ATOM 5486 C CA . THR C 1 176 ? 94.612 94.174 123.052 1.00 107.15 263 THR B CA 1
ATOM 5487 C C . THR C 1 176 ? 93.459 93.577 123.881 1.00 101.35 263 THR B C 1
ATOM 5488 O O . THR C 1 176 ? 92.424 94.222 124.015 1.00 109.49 263 THR B O 1
ATOM 5492 N N . ASN C 1 177 ? 93.640 92.395 124.480 1.00 97.12 264 ASN B N 1
ATOM 5493 C CA . ASN C 1 177 ? 92.512 91.652 125.077 1.00 98.70 264 ASN B CA 1
ATOM 5494 C C . ASN C 1 177 ? 91.724 92.376 126.167 1.00 102.99 264 ASN B C 1
ATOM 5495 O O . ASN C 1 177 ? 90.529 92.117 126.319 1.00 101.95 264 ASN B O 1
ATOM 5500 N N . SER C 1 178 ? 92.377 93.266 126.919 1.00 114.53 265 SER B N 1
ATOM 5501 C CA . SER C 1 178 ? 91.679 94.097 127.914 1.00 118.48 265 SER B CA 1
ATOM 5502 C C . SER C 1 178 ? 90.828 95.156 127.205 1.00 122.32 265 SER B C 1
ATOM 5503 O O . SER C 1 178 ? 89.617 95.212 127.427 1.00 135.01 265 SER B O 1
ATOM 5506 N N . PHE C 1 179 ? 91.451 95.949 126.319 1.00 114.63 266 PHE B N 1
ATOM 5507 C CA . PHE C 1 179 ? 90.757 97.011 125.543 1.00 108.87 266 PHE B CA 1
ATOM 5508 C C . PHE C 1 179 ? 89.437 96.550 124.917 1.00 107.74 266 PHE B C 1
ATOM 5509 O O . PHE C 1 179 ? 88.514 97.340 124.770 1.00 110.57 266 PHE B O 1
ATOM 5517 N N . VAL C 1 180 ? 89.360 95.268 124.574 1.00 111.25 267 VAL B N 1
ATOM 5518 C CA . VAL C 1 180 ? 88.162 94.652 124.012 1.00 113.02 267 VAL B CA 1
ATOM 5519 C C . VAL C 1 180 ? 87.199 94.159 125.098 1.00 119.99 267 VAL B C 1
ATOM 5520 O O . VAL C 1 180 ? 85.991 94.447 125.036 1.00 108.15 267 VAL B O 1
ATOM 5524 N N . GLU C 1 181 ? 87.728 93.416 126.077 1.00 126.72 268 GLU B N 1
ATOM 5525 C CA . GLU C 1 181 ? 86.897 92.828 127.150 1.00 133.93 268 GLU B CA 1
ATOM 5526 C C . GLU C 1 181 ? 86.365 93.862 128.138 1.00 132.28 268 GLU B C 1
ATOM 5527 O O . GLU C 1 181 ? 85.428 93.568 128.887 1.00 135.49 268 GLU B O 1
ATOM 5533 N N . CYS C 1 182 ? 86.966 95.054 128.144 1.00 128.70 269 CYS B N 1
ATOM 5534 C CA . CYS C 1 182 ? 86.460 96.200 128.909 1.00 127.99 269 CYS B CA 1
ATOM 5535 C C . CYS C 1 182 ? 85.558 97.112 128.067 1.00 118.06 269 CYS B C 1
ATOM 5536 O O . CYS C 1 182 ? 84.933 98.016 128.610 1.00 115.93 269 CYS B O 1
ATOM 5539 N N . ASN C 1 183 ? 85.487 96.879 126.754 1.00 125.36 270 ASN B N 1
ATOM 5540 C CA . ASN C 1 183 ? 84.546 97.586 125.867 1.00 120.30 270 ASN B CA 1
ATOM 5541 C C . ASN C 1 183 ? 83.289 96.746 125.633 1.00 114.31 270 ASN B C 1
ATOM 5542 O O . ASN C 1 183 ? 83.379 95.556 125.292 1.00 106.77 270 ASN B O 1
ATOM 5547 N N . ARG C 1 184 ? 82.132 97.380 125.823 1.00 105.45 271 ARG B N 1
ATOM 5548 C CA . ARG C 1 184 ? 80.832 96.700 125.753 1.00 106.32 271 ARG B CA 1
ATOM 5549 C C . ARG C 1 184 ? 80.372 96.497 124.318 1.00 101.94 271 ARG B C 1
ATOM 5550 O O . ARG C 1 184 ? 79.534 95.631 124.060 1.00 90.33 271 ARG B O 1
ATOM 5558 N N . LEU C 1 185 ? 80.911 97.312 123.409 1.00 102.21 272 LEU B N 1
ATOM 5559 C CA . LEU C 1 185 ? 80.629 97.215 121.980 1.00 101.63 272 LEU B CA 1
ATOM 5560 C C . LEU C 1 185 ? 81.538 96.242 121.214 1.00 101.95 272 LEU B C 1
ATOM 5561 O O . LEU C 1 185 ? 81.134 95.752 120.167 1.00 109.90 272 LEU B O 1
ATOM 5566 N N . LEU C 1 186 ? 82.747 95.968 121.712 1.00 95.07 273 LEU B N 1
ATOM 5567 C CA . LEU C 1 186 ? 83.622 94.940 121.117 1.00 91.12 273 LEU B CA 1
ATOM 5568 C C . LEU C 1 186 ? 83.472 93.557 121.768 1.00 95.89 273 LEU B C 1
ATOM 5569 O O . LEU C 1 186 ? 83.009 93.436 122.895 1.00 108.23 273 LEU B O 1
ATOM 5574 N N . LYS C 1 187 ? 83.851 92.522 121.024 1.00 94.46 274 LYS B N 1
ATOM 5575 C CA . LYS C 1 187 ? 83.819 91.131 121.485 1.00 99.41 274 LYS B CA 1
ATOM 5576 C C . LYS C 1 187 ? 84.609 90.278 120.489 1.00 103.43 274 LYS B C 1
ATOM 5577 O O . LYS C 1 187 ? 84.338 90.333 119.290 1.00 104.63 274 LYS B O 1
ATOM 5583 N N . TRP C 1 188 ? 85.585 89.510 120.977 1.00 110.16 275 TRP B N 1
ATOM 5584 C CA . TRP C 1 188 ? 86.388 88.638 120.117 1.00 101.60 275 TRP B CA 1
ATOM 5585 C C . TRP C 1 188 ? 85.536 87.476 119.607 1.00 103.35 275 TRP B C 1
ATOM 5586 O O . TRP C 1 188 ? 84.593 87.044 120.271 1.00 105.79 275 TRP B O 1
ATOM 5597 N N . CYS C 1 189 ? 85.879 86.975 118.427 1.00 106.61 276 CYS B N 1
ATOM 5598 C CA . CYS C 1 189 ? 85.253 85.771 117.890 1.00 110.26 276 CYS B CA 1
ATOM 5599 C C . CYS C 1 189 ? 85.684 84.559 118.718 1.00 106.52 276 CYS B C 1
ATOM 5600 O O . CYS C 1 189 ? 86.874 84.395 118.974 1.00 106.20 276 CYS B O 1
ATOM 5603 N N . PRO C 1 190 ? 84.727 83.715 119.146 1.00 106.36 277 PRO B N 1
ATOM 5604 C CA . PRO C 1 190 ? 85.056 82.475 119.855 1.00 113.15 277 PRO B CA 1
ATOM 5605 C C . PRO C 1 190 ? 86.057 81.557 119.149 1.00 118.91 277 PRO B C 1
ATOM 5606 O O . PRO C 1 190 ? 86.867 80.927 119.828 1.00 120.93 277 PRO B O 1
ATOM 5610 N N . ALA C 1 191 ? 86.004 81.492 117.815 1.00 126.90 278 ALA B N 1
ATOM 5611 C CA . ALA C 1 191 ? 86.930 80.664 117.031 1.00 131.08 278 ALA B CA 1
ATOM 5612 C C . ALA C 1 191 ? 88.354 80.770 117.597 1.00 136.93 278 ALA B C 1
ATOM 5613 O O . ALA C 1 191 ? 88.920 81.865 117.620 1.00 127.06 278 ALA B O 1
ATOM 5615 N N . PRO C 1 192 ? 88.917 79.636 118.075 1.00 150.80 279 PRO B N 1
ATOM 5616 C CA . PRO C 1 192 ? 90.105 79.649 118.948 1.00 151.50 279 PRO B CA 1
ATOM 5617 C C . PRO C 1 192 ? 91.395 80.226 118.344 1.00 144.10 279 PRO B C 1
ATOM 5618 O O . PRO C 1 192 ? 92.198 80.798 119.088 1.00 138.38 279 PRO B O 1
ATOM 5622 N N . ASP C 1 193 ? 91.592 80.077 117.033 1.00 134.55 280 ASP B N 1
ATOM 5623 C CA . ASP C 1 193 ? 92.764 80.650 116.354 1.00 137.31 280 ASP B CA 1
ATOM 5624 C C . ASP C 1 193 ? 92.462 81.944 115.575 1.00 135.36 280 ASP B C 1
ATOM 5625 O O . ASP C 1 193 ? 93.391 82.632 115.141 1.00 133.25 280 ASP B O 1
ATOM 5630 N N . CYS C 1 194 ? 91.182 82.279 115.409 1.00 137.54 281 CYS B N 1
ATOM 5631 C CA . CYS C 1 194 ? 90.774 83.530 114.755 1.00 135.85 281 CYS B CA 1
ATOM 5632 C C . CYS C 1 194 ? 90.913 84.723 115.708 1.00 129.76 281 CYS B C 1
ATOM 5633 O O . CYS C 1 194 ? 90.507 84.646 116.870 1.00 132.28 281 CYS B O 1
ATOM 5636 N N . HIS C 1 195 ? 91.481 85.818 115.205 1.00 122.70 282 HIS B N 1
ATOM 5637 C CA . HIS C 1 195 ? 91.630 87.048 115.975 1.00 120.26 282 HIS B CA 1
ATOM 5638 C C . HIS C 1 195 ? 90.877 88.172 115.296 1.00 112.61 282 HIS B C 1
ATOM 5639 O O . HIS C 1 195 ? 91.465 89.084 114.712 1.00 109.52 282 HIS B O 1
ATOM 5646 N N . HIS C 1 196 ? 89.556 88.066 115.366 1.00 110.07 283 HIS B N 1
ATOM 5647 C CA . HIS C 1 196 ? 88.642 89.067 114.824 1.00 114.69 283 HIS B CA 1
ATOM 5648 C C . HIS C 1 196 ? 87.688 89.455 115.926 1.00 111.21 283 HIS B C 1
ATOM 5649 O O . HIS C 1 196 ? 87.357 88.639 116.791 1.00 104.79 283 HIS B O 1
ATOM 5656 N N . VAL C 1 197 ? 87.239 90.702 115.868 1.00 114.14 284 VAL B N 1
ATOM 5657 C CA . VAL C 1 197 ? 86.484 91.315 116.955 1.00 112.48 284 VAL B CA 1
ATOM 5658 C C . VAL C 1 197 ? 85.283 92.059 116.359 1.00 99.80 284 VAL B C 1
ATOM 5659 O O . VAL C 1 197 ? 85.434 92.928 115.494 1.00 91.28 284 VAL B O 1
ATOM 5663 N N . VAL C 1 198 ? 84.099 91.688 116.839 1.00 92.57 285 VAL B N 1
ATOM 5664 C CA . VAL C 1 198 ? 82.841 92.141 116.289 1.00 94.46 285 VAL B CA 1
ATOM 5665 C C . VAL C 1 198 ? 82.382 93.384 117.037 1.00 104.36 285 VAL B C 1
ATOM 5666 O O . VAL C 1 198 ? 81.930 93.286 118.175 1.00 100.26 285 VAL B O 1
ATOM 5670 N N . LYS C 1 199 ? 82.502 94.545 116.388 1.00 113.30 286 LYS B N 1
ATOM 5671 C CA . LYS C 1 199 ? 81.969 95.820 116.907 1.00 106.21 286 LYS B CA 1
ATOM 5672 C C . LYS C 1 199 ? 80.443 95.897 116.701 1.00 102.62 286 LYS B C 1
ATOM 5673 O O . LYS C 1 199 ? 79.922 95.288 115.766 1.00 106.64 286 LYS B O 1
ATOM 5679 N N . VAL C 1 200 ? 79.726 96.608 117.575 1.00 93.81 287 VAL B N 1
ATOM 5680 C CA . VAL C 1 200 ? 78.257 96.717 117.462 1.00 99.49 287 VAL B CA 1
ATOM 5681 C C . VAL C 1 200 ? 77.747 98.142 117.705 1.00 106.73 287 VAL B C 1
ATOM 5682 O O . VAL C 1 200 ? 78.512 99.043 118.047 1.00 103.96 287 VAL B O 1
ATOM 5686 N N . GLN C 1 201 ? 76.450 98.328 117.465 1.00 119.44 288 GLN B N 1
ATOM 5687 C CA . GLN C 1 201 ? 75.743 99.570 117.761 1.00 115.78 288 GLN B CA 1
ATOM 5688 C C . GLN C 1 201 ? 75.247 99.556 119.195 1.00 105.73 288 GLN B C 1
ATOM 5689 O O . GLN C 1 201 ? 75.316 100.562 119.880 1.00 110.71 288 GLN B O 1
ATOM 5695 N N . TYR C 1 202 ? 74.730 98.413 119.634 1.00 100.34 289 TYR B N 1
ATOM 5696 C CA . TYR C 1 202 ? 74.069 98.307 120.924 1.00 108.20 289 TYR B CA 1
ATOM 5697 C C . TYR C 1 202 ? 73.987 96.820 121.311 1.00 111.93 289 TYR B C 1
ATOM 5698 O O . TYR C 1 202 ? 73.309 96.070 120.627 1.00 128.50 289 TYR B O 1
ATOM 5707 N N . PRO C 1 203 ? 74.692 96.384 122.382 1.00 110.34 290 PRO B N 1
ATOM 5708 C CA . PRO C 1 203 ? 74.698 94.954 122.732 1.00 119.47 290 PRO B CA 1
ATOM 5709 C C . PRO C 1 203 ? 73.297 94.417 123.004 1.00 121.98 290 PRO B C 1
ATOM 5710 O O . PRO C 1 203 ? 72.553 95.028 123.773 1.00 125.45 290 PRO B O 1
ATOM 5714 N N . ASP C 1 204 ? 72.944 93.304 122.359 1.00 116.18 291 ASP B N 1
ATOM 5715 C CA . ASP C 1 204 ? 71.548 92.879 122.303 1.00 117.86 291 ASP B CA 1
ATOM 5716 C C . ASP C 1 204 ? 71.281 91.368 122.397 1.00 112.14 291 ASP B C 1
ATOM 5717 O O . ASP C 1 204 ? 70.118 90.969 122.483 1.00 113.52 291 ASP B O 1
ATOM 5722 N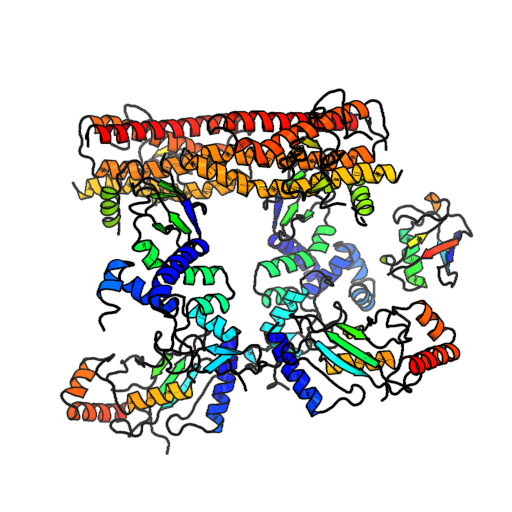 N . ALA C 1 205 ? 72.320 90.530 122.424 1.00 109.72 292 ALA B N 1
ATOM 5723 C CA . ALA C 1 205 ? 72.151 89.062 122.331 1.00 113.18 292 ALA B CA 1
ATOM 5724 C C . ALA C 1 205 ? 71.419 88.636 121.057 1.00 114.68 292 ALA B C 1
ATOM 5725 O O . ALA C 1 205 ? 70.527 87.793 121.078 1.00 111.69 292 ALA B O 1
ATOM 5727 N N . LYS C 1 206 ? 71.804 89.269 119.956 1.00 124.59 293 LYS B N 1
ATOM 5728 C CA . LYS C 1 206 ? 71.405 88.883 118.619 1.00 122.72 293 LYS B CA 1
ATOM 5729 C C . LYS C 1 206 ? 72.575 88.058 118.063 1.00 132.40 293 LYS B C 1
ATOM 5730 O O . LYS C 1 206 ? 73.630 87.959 118.713 1.00 124.31 293 LYS B O 1
ATOM 5736 N N . PRO C 1 207 ? 72.399 87.437 116.877 1.00 136.39 294 PRO B N 1
ATOM 5737 C CA . PRO C 1 207 ? 73.523 86.717 116.274 1.00 124.98 294 PRO B CA 1
ATOM 5738 C C . PRO C 1 207 ? 74.434 87.635 115.467 1.00 107.04 294 PRO B C 1
ATOM 5739 O O . PRO C 1 207 ? 73.959 88.617 114.888 1.00 96.40 294 PRO B O 1
ATOM 5743 N N . VAL C 1 208 ? 75.725 87.312 115.448 1.00 99.06 295 VAL B N 1
ATOM 5744 C CA . VAL C 1 208 ? 76.685 87.952 114.534 1.00 115.72 295 VAL B CA 1
ATOM 5745 C C . VAL C 1 208 ? 77.528 86.888 113.832 1.00 123.78 295 VAL B C 1
ATOM 5746 O O . VAL C 1 208 ? 77.628 85.758 114.308 1.00 125.52 295 VAL B O 1
ATOM 5750 N N . ARG C 1 209 ? 78.155 87.289 112.726 1.00 119.06 296 ARG B N 1
ATOM 5751 C CA . ARG C 1 209 ? 78.834 86.390 111.808 1.00 111.70 296 ARG B CA 1
ATOM 5752 C C . ARG C 1 209 ? 80.221 86.944 111.604 1.00 105.08 296 ARG B C 1
ATOM 5753 O O . ARG C 1 209 ? 80.358 88.056 111.106 1.00 108.24 296 ARG B O 1
ATOM 5761 N N . CYS C 1 210 ? 81.247 86.180 111.972 1.00 106.07 297 CYS B N 1
ATOM 5762 C CA . CYS C 1 210 ? 82.604 86.740 112.099 1.00 115.74 297 CYS B CA 1
ATOM 5763 C C . CYS C 1 210 ? 83.257 87.212 110.810 1.00 122.02 297 CYS B C 1
ATOM 5764 O O . CYS C 1 210 ? 84.262 87.907 110.878 1.00 136.44 297 CYS B O 1
ATOM 5767 N N . LYS C 1 211 ? 82.759 86.822 109.640 1.00 119.22 298 LYS B N 1
ATOM 5768 C CA . LYS C 1 211 ? 83.503 87.104 108.409 1.00 123.95 298 LYS B CA 1
ATOM 5769 C C . LYS C 1 211 ? 84.901 86.477 108.499 1.00 116.32 298 LYS B C 1
ATOM 5770 O O . LYS C 1 211 ? 85.875 87.014 107.983 1.00 114.49 298 LYS B O 1
ATOM 5772 N N . CYS C 1 212 ? 84.998 85.430 109.306 1.00 114.65 299 CYS B N 1
ATOM 5773 C CA . CYS C 1 212 ? 85.815 84.281 109.037 1.00 124.03 299 CYS B CA 1
ATOM 5774 C C . CYS C 1 212 ? 84.860 83.118 108.780 1.00 122.21 299 CYS B C 1
ATOM 5775 O O . CYS C 1 212 ? 85.251 82.155 108.123 1.00 141.34 299 CYS B O 1
ATOM 5778 N N . GLY C 1 213 ? 83.627 83.197 109.302 1.00 110.95 300 GLY B N 1
ATOM 5779 C CA . GLY C 1 213 ? 82.636 82.143 109.133 1.00 110.27 300 GLY B CA 1
ATOM 5780 C C . GLY C 1 213 ? 81.748 81.943 110.342 1.00 114.93 300 GLY B C 1
ATOM 5781 O O . GLY C 1 213 ? 80.533 81.779 110.194 1.00 112.89 300 GLY B O 1
ATOM 5782 N N . ARG C 1 214 ? 82.355 81.971 111.533 1.00 121.84 301 ARG B N 1
ATOM 5783 C CA . ARG C 1 214 ? 81.678 81.601 112.794 1.00 120.41 301 ARG B CA 1
ATOM 5784 C C . ARG C 1 214 ? 80.502 82.535 113.155 1.00 110.18 301 ARG B C 1
ATOM 5785 O O . ARG C 1 214 ? 80.646 83.762 113.150 1.00 109.41 301 ARG B O 1
ATOM 5793 N N . GLN C 1 215 ? 79.342 81.943 113.440 1.00 98.06 302 GLN B N 1
ATOM 5794 C CA . GLN C 1 215 ? 78.177 82.690 113.886 1.00 102.24 302 GLN B CA 1
ATOM 5795 C C . GLN C 1 215 ? 77.924 82.433 115.366 1.00 118.76 302 GLN B C 1
ATOM 5796 O O . GLN C 1 215 ? 77.609 81.301 115.762 1.00 123.92 302 GLN B O 1
ATOM 5802 N N . PHE C 1 216 ? 78.004 83.499 116.166 1.00 126.03 303 PHE B N 1
ATOM 5803 C CA . PHE C 1 216 ? 77.833 83.401 117.613 1.00 117.23 303 PHE B CA 1
ATOM 5804 C C . PHE C 1 216 ? 76.906 84.455 118.191 1.00 122.79 303 PHE B C 1
ATOM 5805 O O . PHE C 1 216 ? 76.705 85.520 117.595 1.00 128.48 303 PHE B O 1
ATOM 5813 N N . CYS C 1 217 ? 76.361 84.137 119.366 1.00 125.34 304 CYS B N 1
ATOM 5814 C CA . CYS C 1 217 ? 75.565 85.075 120.164 1.00 122.49 304 CYS B CA 1
ATOM 5815 C C . CYS C 1 217 ? 76.481 86.115 120.770 1.00 121.73 304 CYS B C 1
ATOM 5816 O O . CYS C 1 217 ? 77.340 85.776 121.582 1.00 124.37 304 CYS B O 1
ATOM 5819 N N . PHE C 1 218 ? 76.275 87.374 120.388 1.00 124.89 305 PHE B N 1
ATOM 5820 C CA . PHE C 1 218 ? 77.180 88.473 120.749 1.00 121.33 305 PHE B CA 1
ATOM 5821 C C . PHE C 1 218 ? 77.333 88.691 122.259 1.00 128.19 305 PHE B C 1
ATOM 5822 O O . PHE C 1 218 ? 78.443 88.952 122.757 1.00 116.95 305 PHE B O 1
ATOM 5830 N N . ASN C 1 219 ? 76.204 88.609 122.962 1.00 131.60 306 ASN B N 1
ATOM 5831 C CA . ASN C 1 219 ? 76.158 88.833 124.402 1.00 130.05 306 ASN B CA 1
ATOM 5832 C C . ASN C 1 219 ? 76.906 87.752 125.172 1.00 130.60 306 ASN B C 1
ATOM 5833 O O . ASN C 1 219 ? 77.944 88.028 125.774 1.00 149.09 306 ASN B O 1
ATOM 5838 N N . CYS C 1 220 ? 76.391 86.525 125.124 1.00 127.07 307 CYS B N 1
ATOM 5839 C CA . CYS C 1 220 ? 76.919 85.425 125.938 1.00 125.23 307 CYS B CA 1
ATOM 5840 C C . CYS C 1 220 ? 78.192 84.785 125.366 1.00 120.44 307 CYS B C 1
ATOM 5841 O O . CYS C 1 220 ? 79.086 84.395 126.126 1.00 127.21 307 CYS B O 1
ATOM 5844 N N . GLY C 1 221 ? 78.261 84.666 124.042 1.00 113.94 308 GLY B N 1
ATOM 5845 C CA . GLY C 1 221 ? 79.475 84.210 123.357 1.00 115.72 308 GLY B CA 1
ATOM 5846 C C . GLY C 1 221 ? 79.507 82.750 122.934 1.00 115.18 308 GLY B C 1
ATOM 5847 O O . GLY C 1 221 ? 80.568 82.243 122.567 1.00 113.86 308 GLY B O 1
ATOM 5848 N N . GLU C 1 222 ? 78.354 82.081 122.953 1.00 118.71 309 GLU B N 1
ATOM 5849 C CA . GLU C 1 222 ? 78.244 80.687 122.504 1.00 129.25 309 GLU B CA 1
ATOM 5850 C C . GLU C 1 222 ? 77.769 80.686 121.050 1.00 129.26 309 GLU B C 1
ATOM 5851 O O . GLU C 1 222 ? 77.576 81.747 120.452 1.00 130.56 309 GLU B O 1
ATOM 5857 N N . ASN C 1 223 ? 77.571 79.498 120.484 1.00 127.17 310 ASN B N 1
ATOM 5858 C CA . ASN C 1 223 ? 76.956 79.376 119.161 1.00 120.88 310 ASN B CA 1
ATOM 5859 C C . ASN C 1 223 ? 75.511 79.843 119.252 1.00 117.63 310 ASN B C 1
ATOM 5860 O O . ASN C 1 223 ? 74.890 79.737 120.316 1.00 103.17 310 ASN B O 1
ATOM 5865 N N . TRP C 1 224 ? 74.990 80.381 118.151 1.00 118.91 311 TRP B N 1
ATOM 5866 C CA . TRP C 1 224 ? 73.637 80.935 118.142 1.00 114.40 311 TRP B CA 1
ATOM 5867 C C . TRP C 1 224 ? 72.626 79.840 118.498 1.00 110.75 311 TRP B C 1
ATOM 5868 O O . TRP C 1 224 ? 72.701 78.734 117.976 1.00 114.36 311 TRP B O 1
ATOM 5879 N N . HIS C 1 225 ? 71.702 80.164 119.401 1.00 114.82 312 HIS B N 1
ATOM 5880 C CA . HIS C 1 225 ? 70.900 79.168 120.132 1.00 112.26 312 HIS B CA 1
ATOM 5881 C C . HIS C 1 225 ? 69.431 79.560 120.128 1.00 115.20 312 HIS B C 1
ATOM 5882 O O . HIS C 1 225 ? 68.733 79.397 121.129 1.00 113.53 312 HIS B O 1
ATOM 5889 N N . ASP C 1 226 ? 68.976 80.012 118.959 1.00 120.12 313 ASP B N 1
ATOM 5890 C CA . ASP C 1 226 ? 67.739 80.806 118.766 1.00 126.90 313 ASP B CA 1
ATOM 5891 C C . ASP C 1 226 ? 66.513 80.523 119.667 1.00 136.46 313 ASP B C 1
ATOM 5892 O O . ASP C 1 226 ? 65.995 81.466 120.274 1.00 150.59 313 ASP B O 1
ATOM 5897 N N . PRO C 1 227 ? 66.034 79.253 119.750 1.00 140.33 314 PRO B N 1
ATOM 5898 C CA . PRO C 1 227 ? 64.802 79.014 120.555 1.00 140.20 314 PRO B CA 1
ATOM 5899 C C . PRO C 1 227 ? 64.929 79.350 122.060 1.00 142.29 314 PRO B C 1
ATOM 5900 O O . PRO C 1 227 ? 64.015 79.964 122.629 1.00 144.16 314 PRO B O 1
ATOM 5904 N N . VAL C 1 228 ? 66.058 78.973 122.669 1.00 134.02 315 VAL B N 1
ATOM 5905 C CA . VAL C 1 228 ? 66.325 79.217 124.098 1.00 129.02 315 VAL B CA 1
ATOM 5906 C C . VAL C 1 228 ? 67.056 80.548 124.326 1.00 131.77 315 VAL B C 1
ATOM 5907 O O . VAL C 1 228 ? 67.923 80.924 123.537 1.00 129.19 315 VAL B O 1
ATOM 5911 N N . LYS C 1 229 ? 66.700 81.242 125.412 1.00 133.32 316 LYS B N 1
ATOM 5912 C CA . LYS C 1 229 ? 67.336 82.514 125.791 1.00 125.00 316 LYS B CA 1
ATOM 5913 C C . LYS C 1 229 ? 68.705 82.252 126.424 1.00 121.00 316 LYS B C 1
ATOM 5914 O O . LYS C 1 229 ? 68.926 81.185 126.995 1.00 113.62 316 LYS B O 1
ATOM 5916 N N . CYS C 1 230 ? 69.606 83.234 126.320 1.00 125.87 317 CYS B N 1
ATOM 5917 C CA . CYS C 1 230 ? 71.014 83.129 126.793 1.00 128.79 317 CYS B CA 1
ATOM 5918 C C . CYS C 1 230 ? 71.192 82.552 128.205 1.00 129.44 317 CYS B C 1
ATOM 5919 O O . CYS C 1 230 ? 72.068 81.704 128.451 1.00 106.13 317 CYS B O 1
ATOM 5922 N N . LYS C 1 231 ? 70.335 83.031 129.105 1.00 139.41 318 LYS B N 1
ATOM 5923 C CA . LYS C 1 231 ? 70.458 82.825 130.550 1.00 145.74 318 LYS B CA 1
ATOM 5924 C C . LYS C 1 231 ? 70.351 81.337 130.851 1.00 142.85 318 LYS B C 1
ATOM 5925 O O . LYS C 1 231 ? 71.253 80.743 131.446 1.00 130.18 318 LYS B O 1
ATOM 5931 N N . TRP C 1 232 ? 69.248 80.753 130.386 1.00 152.50 319 TRP B N 1
ATOM 5932 C CA . TRP C 1 232 ? 68.898 79.359 130.660 1.00 160.28 319 TRP B CA 1
ATOM 5933 C C . TRP C 1 232 ? 69.813 78.370 129.917 1.00 149.16 319 TRP B C 1
ATOM 5934 O O . TRP C 1 232 ? 69.970 77.231 130.347 1.00 142.48 319 TRP B O 1
ATOM 5945 N N . LEU C 1 233 ? 70.412 78.788 128.804 1.00 141.43 320 LEU B N 1
ATOM 5946 C CA . LEU C 1 233 ? 71.416 77.953 128.150 1.00 133.78 320 LEU B CA 1
ATOM 5947 C C . LEU C 1 233 ? 72.618 77.768 129.069 1.00 133.22 320 LEU B C 1
ATOM 5948 O O . LEU C 1 233 ? 73.039 76.642 129.298 1.00 130.14 320 LEU B O 1
ATOM 5953 N N . LYS C 1 234 ? 73.153 78.872 129.599 1.00 136.56 321 LYS B N 1
ATOM 5954 C CA . LYS C 1 234 ? 74.398 78.846 130.414 1.00 135.20 321 LYS B CA 1
ATOM 5955 C C . LYS C 1 234 ? 74.335 77.865 131.602 1.00 134.31 321 LYS B C 1
ATOM 5956 O O . LYS C 1 234 ? 75.263 77.063 131.831 1.00 112.57 321 LYS B O 1
ATOM 5958 N N . LYS C 1 235 ? 73.224 77.942 132.333 1.00 141.61 322 LYS B N 1
ATOM 5959 C CA . LYS C 1 235 ? 72.928 77.024 133.439 1.00 145.62 322 LYS B CA 1
ATOM 5960 C C . LYS C 1 235 ? 72.891 75.574 132.942 1.00 140.16 322 LYS B C 1
ATOM 5961 O O . LYS C 1 235 ? 73.404 74.668 133.601 1.00 128.82 322 LYS B O 1
ATOM 5967 N N . TRP C 1 236 ? 72.281 75.376 131.773 1.00 147.19 323 TRP B N 1
ATOM 5968 C CA . TRP C 1 236 ? 72.195 74.060 131.134 1.00 144.44 323 TRP B CA 1
ATOM 5969 C C . TRP C 1 236 ? 73.559 73.437 130.815 1.00 143.69 323 TRP B C 1
ATOM 5970 O O . TRP C 1 236 ? 73.715 72.221 130.940 1.00 144.73 323 TRP B O 1
ATOM 5981 N N . ILE C 1 237 ? 74.535 74.256 130.420 1.00 145.46 324 ILE B N 1
ATOM 5982 C CA . ILE C 1 237 ? 75.865 73.744 130.040 1.00 146.11 324 ILE B CA 1
ATOM 5983 C C . ILE C 1 237 ? 76.654 73.342 131.298 1.00 158.07 324 ILE B C 1
ATOM 5984 O O . ILE C 1 237 ? 77.509 72.450 131.228 1.00 160.60 324 ILE B O 1
ATOM 5989 N N . LYS C 1 238 ? 76.353 73.980 132.437 1.00 165.12 325 LYS B N 1
ATOM 5990 C CA . LYS C 1 238 ? 76.954 73.622 133.734 1.00 166.10 325 LYS B CA 1
ATOM 5991 C C . LYS C 1 238 ? 76.712 72.144 134.075 1.00 164.41 325 LYS B C 1
ATOM 5992 O O . LYS C 1 238 ? 77.663 71.419 134.390 1.00 176.96 325 LYS B O 1
ATOM 5998 N N . LYS C 1 239 ? 75.448 71.713 133.986 1.00 149.72 326 LYS B N 1
ATOM 5999 C CA . LYS C 1 239 ? 75.037 70.322 134.295 1.00 145.76 326 LYS B CA 1
ATOM 6000 C C . LYS C 1 239 ? 75.849 69.234 133.572 1.00 149.26 326 LYS B C 1
ATOM 6001 O O . LYS C 1 239 ? 76.157 68.198 134.169 1.00 173.92 326 LYS B O 1
ATOM 6003 N N . CYS C 1 240 ? 76.212 69.484 132.314 1.00 149.23 327 CYS B N 1
ATOM 6004 C CA . CYS C 1 240 ? 76.885 68.496 131.469 1.00 147.64 327 CYS B CA 1
ATOM 6005 C C . CYS C 1 240 ? 78.416 68.679 131.465 1.00 153.32 327 CYS B C 1
ATOM 6006 O O . CYS C 1 240 ? 79.054 68.568 130.415 1.00 168.91 327 CYS B O 1
ATOM 6009 N N . ASP C 1 241 ? 78.995 68.929 132.645 1.00 152.13 328 ASP B N 1
ATOM 6010 C CA . ASP C 1 241 ? 80.439 69.174 132.808 1.00 150.56 328 ASP B CA 1
ATOM 6011 C C . ASP C 1 241 ? 80.977 68.500 134.071 1.00 145.34 328 ASP B C 1
ATOM 6012 O O . ASP C 1 241 ? 80.211 68.118 134.961 1.00 143.45 328 ASP B O 1
ATOM 6014 N N . ASN C 1 253 ? 75.977 55.877 122.278 1.00 138.07 340 ASN B N 1
ATOM 6015 C CA . ASN C 1 253 ? 76.278 55.797 120.838 1.00 153.52 340 ASN B CA 1
ATOM 6016 C C . ASN C 1 253 ? 76.224 54.387 120.208 1.00 167.74 340 ASN B C 1
ATOM 6017 O O . ASN C 1 253 ? 76.486 54.247 119.000 1.00 171.95 340 ASN B O 1
ATOM 6019 N N . THR C 1 254 ? 75.909 53.361 121.012 1.00 179.56 341 THR B N 1
ATOM 6020 C CA . THR C 1 254 ? 75.735 51.984 120.527 1.00 181.37 341 THR B CA 1
ATOM 6021 C C . THR C 1 254 ? 74.507 51.343 121.192 1.00 170.87 341 THR B C 1
ATOM 6022 O O . THR C 1 254 ? 74.351 51.404 122.416 1.00 162.65 341 THR B O 1
ATOM 6026 N N . LYS C 1 255 ? 73.639 50.748 120.372 1.00 166.79 342 LYS B N 1
ATOM 6027 C CA . LYS C 1 255 ? 72.419 50.070 120.836 1.00 164.71 342 LYS B CA 1
ATOM 6028 C C . LYS C 1 255 ? 72.206 48.772 120.039 1.00 170.74 342 LYS B C 1
ATOM 6029 O O . LYS C 1 255 ? 73.001 48.447 119.146 1.00 175.68 342 LYS B O 1
ATOM 6031 N N . GLU C 1 256 ? 71.146 48.035 120.376 1.00 175.93 343 GLU B N 1
ATOM 6032 C CA . GLU C 1 256 ? 70.797 46.788 119.683 1.00 181.06 343 GLU B CA 1
ATOM 6033 C C . GLU C 1 256 ? 69.417 46.891 119.037 1.00 169.02 343 GLU B C 1
ATOM 6034 O O . GLU C 1 256 ? 68.514 47.515 119.602 1.00 148.58 343 GLU B O 1
ATOM 6040 N N . CYS C 1 257 ? 69.269 46.274 117.860 1.00 169.08 344 CYS B N 1
ATOM 6041 C CA . CYS C 1 257 ? 68.007 46.284 117.104 1.00 173.18 344 CYS B CA 1
ATOM 6042 C C . CYS C 1 257 ? 66.853 45.752 117.969 1.00 176.15 344 CYS B C 1
ATOM 6043 O O . CYS C 1 257 ? 67.005 44.724 118.631 1.00 181.23 344 CYS B O 1
ATOM 6046 N N . PRO C 1 258 ? 65.705 46.460 117.987 1.00 174.17 345 PRO B N 1
ATOM 6047 C CA . PRO C 1 258 ? 64.556 45.936 118.736 1.00 174.70 345 PRO B CA 1
ATOM 6048 C C . PRO C 1 258 ? 63.833 44.727 118.091 1.00 180.26 345 PRO B C 1
ATOM 6049 O O . PRO C 1 258 ? 62.992 44.117 118.755 1.00 184.26 345 PRO B O 1
ATOM 6053 N N . LYS C 1 259 ? 64.153 44.385 116.835 1.00 178.07 346 LYS B N 1
ATOM 6054 C CA . LYS C 1 259 ? 63.551 43.236 116.144 1.00 165.21 346 LYS B CA 1
ATOM 6055 C C . LYS C 1 259 ? 64.424 41.976 116.262 1.00 171.52 346 LYS B C 1
ATOM 6056 O O . LYS C 1 259 ? 64.025 41.017 116.920 1.00 179.56 346 LYS B O 1
ATOM 6058 N N . CYS C 1 260 ? 65.608 41.987 115.640 1.00 177.19 347 CYS B N 1
ATOM 6059 C CA . CYS C 1 260 ? 66.507 40.811 115.599 1.00 173.87 347 CYS B CA 1
ATOM 6060 C C . CYS C 1 260 ? 67.646 40.813 116.636 1.00 173.20 347 CYS B C 1
ATOM 6061 O O . CYS C 1 260 ? 68.284 39.781 116.836 1.00 179.50 347 CYS B O 1
ATOM 6064 N N . HIS C 1 261 ? 67.897 41.958 117.277 1.00 171.04 348 HIS B N 1
ATOM 6065 C CA . HIS C 1 261 ? 68.962 42.129 118.293 1.00 166.25 348 HIS B CA 1
ATOM 6066 C C . HIS C 1 261 ? 70.418 42.083 117.781 1.00 162.72 348 HIS B C 1
ATOM 6067 O O . HIS C 1 261 ? 71.345 41.902 118.578 1.00 151.27 348 HIS B O 1
ATOM 6074 N N . VAL C 1 262 ? 70.630 42.285 116.478 1.00 163.64 349 VAL B N 1
ATOM 6075 C CA . VAL C 1 262 ? 71.986 42.511 115.958 1.00 169.16 349 VAL B CA 1
ATOM 6076 C C . VAL C 1 262 ? 72.399 43.918 116.403 1.00 181.33 349 VAL B C 1
ATOM 6077 O O . VAL C 1 262 ? 71.629 44.871 116.229 1.00 179.93 349 VAL B O 1
ATOM 6081 N N . THR C 1 263 ? 73.599 44.036 116.986 1.00 191.20 350 THR B N 1
ATOM 6082 C CA . THR C 1 263 ? 74.084 45.319 117.535 1.00 186.58 350 THR B CA 1
ATOM 6083 C C . THR C 1 263 ? 74.309 46.304 116.378 1.00 184.17 350 THR B C 1
ATOM 6084 O O . THR C 1 263 ? 74.746 45.901 115.294 1.00 186.31 350 THR B O 1
ATOM 6088 N N . ILE C 1 264 ? 73.975 47.576 116.604 1.00 172.80 351 ILE B N 1
ATOM 6089 C CA . ILE C 1 264 ? 74.097 48.627 115.586 1.00 160.22 351 ILE B CA 1
ATOM 6090 C C . ILE C 1 264 ? 74.756 49.863 116.198 1.00 159.13 351 ILE B C 1
ATOM 6091 O O . ILE C 1 264 ? 74.266 50.379 117.201 1.00 158.30 351 ILE B O 1
ATOM 6093 N N . GLU C 1 265 ? 75.866 50.317 115.602 1.00 165.70 352 GLU B N 1
ATOM 6094 C CA . GLU C 1 265 ? 76.601 51.514 116.054 1.00 169.97 352 GLU B CA 1
ATOM 6095 C C . GLU C 1 265 ? 76.437 52.647 115.038 1.00 173.77 352 GLU B C 1
ATOM 6096 O O . GLU C 1 265 ? 76.649 52.443 113.837 1.00 178.02 352 GLU B O 1
ATOM 6098 N N . LYS C 1 266 ? 76.088 53.838 115.527 1.00 167.16 353 LYS B N 1
ATOM 6099 C CA . LYS C 1 266 ? 75.658 54.941 114.660 1.00 156.41 353 LYS B CA 1
ATOM 6100 C C . LYS C 1 266 ? 76.840 55.503 113.855 1.00 164.03 353 LYS B C 1
ATOM 6101 O O . LYS C 1 266 ? 77.806 56.004 114.436 1.00 171.11 353 LYS B O 1
ATOM 6107 N N . ASP C 1 267 ? 76.756 55.388 112.524 1.00 168.51 354 ASP B N 1
ATOM 6108 C CA . ASP C 1 267 ? 77.760 55.936 111.588 1.00 169.70 354 ASP B CA 1
ATOM 6109 C C . ASP C 1 267 ? 77.224 57.150 110.800 1.00 167.89 354 ASP B C 1
ATOM 6110 O O . ASP C 1 267 ? 77.800 57.538 109.777 1.00 165.36 354 ASP B O 1
ATOM 6115 N N . GLY C 1 268 ? 76.131 57.743 111.288 1.00 162.25 355 GLY B N 1
ATOM 6116 C CA . GLY C 1 268 ? 75.500 58.905 110.657 1.00 151.98 355 GLY B CA 1
ATOM 6117 C C . GLY C 1 268 ? 74.527 59.611 111.590 1.00 135.11 355 GLY B C 1
ATOM 6118 O O . GLY C 1 268 ? 74.129 59.069 112.616 1.00 122.95 355 GLY B O 1
ATOM 6119 N N . GLY C 1 269 ? 74.144 60.827 111.224 1.00 134.78 356 GLY B N 1
ATOM 6120 C CA . GLY C 1 269 ? 73.235 61.631 112.035 1.00 139.22 356 GLY B CA 1
ATOM 6121 C C . GLY C 1 269 ? 71.749 61.338 111.897 1.00 138.56 356 GLY B C 1
ATOM 6122 O O . GLY C 1 269 ? 70.958 61.757 112.747 1.00 142.95 356 GLY B O 1
ATOM 6123 N N . CYS C 1 270 ? 71.354 60.628 110.843 1.00 137.26 357 CYS B N 1
ATOM 6124 C CA . CYS C 1 270 ? 69.941 60.374 110.592 1.00 135.84 357 CYS B CA 1
ATOM 6125 C C . CYS C 1 270 ? 69.438 59.383 111.623 1.00 132.58 357 CYS B C 1
ATOM 6126 O O . CYS C 1 270 ? 70.062 58.348 111.832 1.00 127.48 357 CYS B O 1
ATOM 6129 N N . ASN C 1 271 ? 68.328 59.731 112.270 1.00 138.11 358 ASN B N 1
ATOM 6130 C CA . ASN C 1 271 ? 67.678 58.890 113.283 1.00 144.19 358 ASN B CA 1
ATOM 6131 C C . ASN C 1 271 ? 66.616 57.926 112.720 1.00 146.85 358 ASN B C 1
ATOM 6132 O O . ASN C 1 271 ? 66.025 57.147 113.473 1.00 148.14 358 ASN B O 1
ATOM 6137 N N . HIS C 1 272 ? 66.371 57.989 111.409 1.00 144.22 359 HIS B N 1
ATOM 6138 C CA . HIS C 1 272 ? 65.647 56.941 110.694 1.00 146.90 359 HIS B CA 1
ATOM 6139 C C . HIS C 1 272 ? 66.639 55.807 110.418 1.00 151.00 359 HIS B C 1
ATOM 6140 O O . HIS C 1 272 ? 67.458 55.895 109.493 1.00 157.53 359 HIS B O 1
ATOM 6147 N N . MET C 1 273 ? 66.545 54.742 111.213 1.00 149.55 360 MET B N 1
ATOM 6148 C CA . MET C 1 273 ? 67.458 53.598 111.119 1.00 151.20 360 MET B CA 1
ATOM 6149 C C . MET C 1 273 ? 66.883 52.473 110.263 1.00 149.61 360 MET B C 1
ATOM 6150 O O . MET C 1 273 ? 65.674 52.278 110.214 1.00 148.36 360 MET B O 1
ATOM 6155 N N . VAL C 1 274 ? 67.767 51.751 109.581 1.00 151.72 361 VAL B N 1
ATOM 6156 C CA . VAL C 1 274 ? 67.408 50.532 108.852 1.00 161.69 361 VAL B CA 1
ATOM 6157 C C . VAL C 1 274 ? 68.410 49.462 109.290 1.00 160.83 361 VAL B C 1
ATOM 6158 O O . VAL C 1 274 ? 69.611 49.728 109.361 1.00 155.55 361 VAL B O 1
ATOM 6162 N N . CYS C 1 275 ? 67.909 48.269 109.613 1.00 164.82 362 CYS B N 1
ATOM 6163 C CA . CYS C 1 275 ? 68.743 47.183 110.143 1.00 161.38 362 CYS B CA 1
ATOM 6164 C C . CYS C 1 275 ? 69.567 46.521 109.038 1.00 158.08 362 CYS B C 1
ATOM 6165 O O . CYS C 1 275 ? 69.011 46.025 108.053 1.00 154.57 362 CYS B O 1
ATOM 6168 N N . ARG C 1 276 ? 70.890 46.527 109.209 1.00 156.34 363 ARG B N 1
ATOM 6169 C CA . ARG C 1 276 ? 71.811 45.879 108.273 1.00 158.92 363 ARG B CA 1
ATOM 6170 C C . ARG C 1 276 ? 71.721 44.367 108.466 1.00 169.12 363 ARG B C 1
ATOM 6171 O O . ARG C 1 276 ? 72.334 43.814 109.381 1.00 164.83 363 ARG B O 1
ATOM 6173 N N . ASN C 1 277 ? 70.944 43.713 107.601 1.00 184.35 364 ASN B N 1
ATOM 6174 C CA . ASN C 1 277 ? 70.576 42.302 107.770 1.00 182.76 364 ASN B CA 1
ATOM 6175 C C . ASN C 1 277 ? 70.118 41.657 106.442 1.00 174.92 364 ASN B C 1
ATOM 6176 O O . ASN C 1 277 ? 70.226 42.261 105.371 1.00 162.91 364 ASN B O 1
ATOM 6181 N N . GLN C 1 278 ? 69.670 40.406 106.520 1.00 173.03 365 GLN B N 1
ATOM 6182 C CA . GLN C 1 278 ? 68.831 39.792 105.490 1.00 181.35 365 GLN B CA 1
ATOM 6183 C C . GLN C 1 278 ? 67.472 39.372 106.075 1.00 193.16 365 GLN B C 1
ATOM 6184 O O . GLN C 1 278 ? 66.425 39.701 105.507 1.00 197.76 365 GLN B O 1
ATOM 6186 N N . ASN C 1 279 ? 67.493 38.666 107.213 1.00 194.99 366 ASN B N 1
ATOM 6187 C CA . ASN C 1 279 ? 66.268 38.191 107.890 1.00 188.12 366 ASN B CA 1
ATOM 6188 C C . ASN C 1 279 ? 65.384 39.275 108.525 1.00 181.64 366 ASN B C 1
ATOM 6189 O O . ASN C 1 279 ? 64.225 39.011 108.847 1.00 166.02 366 ASN B O 1
ATOM 6191 N N . CYS C 1 280 ? 65.935 40.474 108.715 1.00 186.41 367 CYS B N 1
ATOM 6192 C CA . CYS C 1 280 ? 65.228 41.591 109.343 1.00 196.04 367 CYS B CA 1
ATOM 6193 C C . CYS C 1 280 ? 65.702 42.895 108.697 1.00 190.95 367 CYS B C 1
ATOM 6194 O O . CYS C 1 280 ? 66.670 43.502 109.146 1.00 188.54 367 CYS B O 1
ATOM 6197 N N . LYS C 1 281 ? 65.023 43.312 107.628 1.00 185.38 368 LYS B N 1
ATOM 6198 C CA . LYS C 1 281 ? 65.267 44.619 107.006 1.00 180.77 368 LYS B CA 1
ATOM 6199 C C . LYS C 1 281 ? 64.315 45.659 107.612 1.00 183.72 368 LYS B C 1
ATOM 6200 O O . LYS C 1 281 ? 63.731 46.469 106.887 1.00 190.66 368 LYS B O 1
ATOM 6202 N N . ALA C 1 282 ? 64.186 45.643 108.943 1.00 182.62 369 ALA B N 1
ATOM 6203 C CA . ALA C 1 282 ? 63.194 46.443 109.664 1.00 180.79 369 ALA B CA 1
ATOM 6204 C C . ALA C 1 282 ? 63.777 47.784 110.081 1.00 169.29 369 ALA B C 1
ATOM 6205 O O . ALA C 1 282 ? 64.985 47.903 110.329 1.00 155.23 369 ALA B O 1
ATOM 6207 N N . GLU C 1 283 ? 62.892 48.773 110.193 1.00 158.51 370 GLU B N 1
ATOM 6208 C CA . GLU C 1 283 ? 63.284 50.165 110.371 1.00 152.65 370 GLU B CA 1
ATOM 6209 C C . GLU C 1 283 ? 62.614 50.775 111.601 1.00 146.80 370 GLU B C 1
ATOM 6210 O O . GLU C 1 283 ? 61.394 50.686 111.771 1.00 134.61 370 GLU B O 1
ATOM 6216 N N . PHE C 1 284 ? 63.444 51.407 112.433 1.00 145.07 371 PHE B N 1
ATOM 6217 C CA . PHE C 1 284 ? 63.071 51.905 113.760 1.00 135.90 371 PHE B CA 1
ATOM 6218 C C . PHE C 1 284 ? 63.680 53.288 113.999 1.00 135.89 371 PHE B C 1
ATOM 6219 O O . PHE C 1 284 ? 64.442 53.798 113.174 1.00 147.59 371 PHE B O 1
ATOM 6227 N N . CYS C 1 285 ? 63.333 53.884 115.132 1.00 133.01 372 CYS B N 1
ATOM 6228 C CA . CYS C 1 285 ? 63.911 55.158 115.572 1.00 135.09 372 CYS B CA 1
ATOM 6229 C C . CYS C 1 285 ? 65.084 54.945 116.529 1.00 137.06 372 CYS B C 1
ATOM 6230 O O . CYS C 1 285 ? 64.980 54.156 117.453 1.00 136.59 372 CYS B O 1
ATOM 6233 N N . TRP C 1 286 ? 66.186 55.664 116.330 1.00 143.12 373 TRP B N 1
ATOM 6234 C CA . TRP C 1 286 ? 67.389 55.473 117.164 1.00 145.96 373 TRP B CA 1
ATOM 6235 C C . TRP C 1 286 ? 67.206 55.944 118.608 1.00 139.25 373 TRP B C 1
ATOM 6236 O O . TRP C 1 286 ? 67.657 55.288 119.551 1.00 131.67 373 TRP B O 1
ATOM 6247 N N . VAL C 1 287 ? 66.565 57.094 118.767 1.00 136.62 374 VAL B N 1
ATOM 6248 C CA . VAL C 1 287 ? 66.364 57.689 120.084 1.00 142.85 374 VAL B CA 1
ATOM 6249 C C . VAL C 1 287 ? 65.522 56.737 120.943 1.00 139.53 374 VAL B C 1
ATOM 6250 O O . VAL C 1 287 ? 66.010 56.187 121.931 1.00 128.12 374 VAL B O 1
ATOM 6254 N N . CYS C 1 288 ? 64.280 56.517 120.510 1.00 148.14 375 CYS B N 1
ATOM 6255 C CA . CYS C 1 288 ? 63.256 55.799 121.285 1.00 142.62 375 CYS B CA 1
ATOM 6256 C C . CYS C 1 288 ? 63.179 54.281 121.040 1.00 142.26 375 CYS B C 1
ATOM 6257 O O . CYS C 1 288 ? 62.431 53.596 121.735 1.00 144.76 375 CYS B O 1
ATOM 6260 N N . LEU C 1 289 ? 63.949 53.766 120.073 1.00 147.28 376 LEU B N 1
ATOM 6261 C CA . LEU C 1 289 ? 63.862 52.361 119.603 1.00 146.90 376 LEU B CA 1
ATOM 6262 C C . LEU C 1 289 ? 62.439 51.893 119.250 1.00 146.36 376 LEU B C 1
ATOM 6263 O O . LEU C 1 289 ? 62.127 50.703 119.345 1.00 148.97 376 LEU B O 1
ATOM 6268 N N . GLY C 1 290 ? 61.607 52.832 118.795 1.00 144.03 377 GLY B N 1
ATOM 6269 C CA . GLY C 1 290 ? 60.218 52.565 118.439 1.00 141.02 377 GLY B CA 1
ATOM 6270 C C . GLY C 1 290 ? 60.092 52.470 116.933 1.00 146.03 377 GLY B C 1
ATOM 6271 O O . GLY C 1 290 ? 61.055 52.753 116.207 1.00 146.56 377 GLY B O 1
ATOM 6272 N N . PRO C 1 291 ? 58.901 52.076 116.449 1.00 148.09 378 PRO B N 1
ATOM 6273 C CA . PRO C 1 291 ? 58.715 51.818 115.021 1.00 144.28 378 PRO B CA 1
ATOM 6274 C C . PRO C 1 291 ? 58.654 53.088 114.163 1.00 142.99 378 PRO B C 1
ATOM 6275 O O . PRO C 1 291 ? 58.080 54.096 114.578 1.00 135.63 378 PRO B O 1
ATOM 6279 N N . TRP C 1 292 ? 59.281 53.021 112.992 1.00 147.30 379 TRP B N 1
ATOM 6280 C CA . TRP C 1 292 ? 59.152 54.020 111.932 1.00 157.44 379 TRP B CA 1
ATOM 6281 C C . TRP C 1 292 ? 58.303 53.293 110.849 1.00 169.18 379 TRP B C 1
ATOM 6282 O O . TRP C 1 292 ? 58.589 52.125 110.564 1.00 181.74 379 TRP B O 1
ATOM 6293 N N . GLU C 1 293 ? 57.280 53.907 110.231 1.00 163.94 380 GLU B N 1
ATOM 6294 C CA . GLU C 1 293 ? 57.004 55.350 110.213 1.00 162.72 380 GLU B CA 1
ATOM 6295 C C . GLU C 1 293 ? 55.601 55.783 110.688 1.00 169.72 380 GLU B C 1
ATOM 6296 O O . GLU C 1 293 ? 54.898 56.489 109.955 1.00 169.21 380 GLU B O 1
ATOM 6298 N N . PRO C 1 294 ? 55.181 55.375 111.907 1.00 171.66 381 PRO B N 1
ATOM 6299 C CA . PRO C 1 294 ? 54.153 56.201 112.564 1.00 164.76 381 PRO B CA 1
ATOM 6300 C C . PRO C 1 294 ? 54.727 57.549 113.016 1.00 160.54 381 PRO B C 1
ATOM 6301 O O . PRO C 1 294 ? 53.964 58.463 113.335 1.00 157.24 381 PRO B O 1
ATOM 6305 N N . HIS C 1 295 ? 56.060 57.643 113.070 1.00 155.25 382 HIS B N 1
ATOM 6306 C CA . HIS C 1 295 ? 56.768 58.916 113.208 1.00 154.29 382 HIS B CA 1
ATOM 6307 C C . HIS C 1 295 ? 56.367 59.911 112.106 1.00 151.82 382 HIS B C 1
ATOM 6308 O O . HIS C 1 295 ? 56.341 59.558 110.922 1.00 142.46 382 HIS B O 1
ATOM 6315 N N . GLY C 1 296 ? 56.051 61.142 112.523 1.00 152.93 383 GLY B N 1
ATOM 6316 C CA . GLY C 1 296 ? 55.647 62.238 111.630 1.00 149.10 383 GLY B CA 1
ATOM 6317 C C . GLY C 1 296 ? 54.147 62.481 111.516 1.00 155.24 383 GLY B C 1
ATOM 6318 O O . GLY C 1 296 ? 53.710 63.183 110.603 1.00 162.29 383 GLY B O 1
ATOM 6319 N N . SER C 1 297 ? 53.364 61.922 112.440 1.00 168.91 384 SER B N 1
ATOM 6320 C CA . SER C 1 297 ? 51.897 62.000 112.398 1.00 189.30 384 SER B CA 1
ATOM 6321 C C . SER C 1 297 ? 51.342 62.644 113.689 1.00 199.34 384 SER B C 1
ATOM 6322 O O . SER C 1 297 ? 52.113 63.179 114.499 1.00 197.93 384 SER B O 1
ATOM 6325 N N . ALA C 1 298 ? 50.014 62.616 113.858 1.00 197.78 385 ALA B N 1
ATOM 6326 C CA . ALA C 1 298 ? 49.345 63.154 115.054 1.00 189.80 385 ALA B CA 1
ATOM 6327 C C . ALA C 1 298 ? 49.352 62.190 116.254 1.00 196.40 385 ALA B C 1
ATOM 6328 O O . ALA C 1 298 ? 49.699 62.600 117.366 1.00 201.06 385 ALA B O 1
ATOM 6330 N N . TRP C 1 299 ? 48.970 60.927 116.027 1.00 194.44 386 TRP B N 1
ATOM 6331 C CA . TRP C 1 299 ? 48.811 59.921 117.105 1.00 190.13 386 TRP B CA 1
ATOM 6332 C C . TRP C 1 299 ? 50.102 59.626 117.886 1.00 199.11 386 TRP B C 1
ATOM 6333 O O . TRP C 1 299 ? 50.172 59.890 119.092 1.00 204.46 386 TRP B O 1
ATOM 6335 N N . TYR C 1 300 ? 51.109 59.082 117.196 1.00 198.07 387 TYR B N 1
ATOM 6336 C CA . TYR C 1 300 ? 52.420 58.796 117.797 1.00 180.00 387 TYR B CA 1
ATOM 6337 C C . TYR C 1 300 ? 53.269 60.065 117.840 1.00 174.12 387 TYR B C 1
ATOM 6338 O O . TYR C 1 300 ? 53.468 60.710 116.811 1.00 174.52 387 TYR B O 1
ATOM 6340 N N . ASN C 1 301 ? 53.748 60.417 119.034 1.00 177.18 388 ASN B N 1
ATOM 6341 C CA . ASN C 1 301 ? 54.634 61.567 119.245 1.00 185.70 388 ASN B CA 1
ATOM 6342 C C . ASN C 1 301 ? 55.816 61.150 120.121 1.00 189.57 388 ASN B C 1
ATOM 6343 O O . ASN C 1 301 ? 55.645 60.820 121.299 1.00 202.90 388 ASN B O 1
ATOM 6345 N N . CYS C 1 302 ? 57.008 61.174 119.536 1.00 173.81 389 CYS B N 1
ATOM 6346 C CA . CYS C 1 302 ? 58.211 60.660 120.177 1.00 159.35 389 CYS B CA 1
ATOM 6347 C C . CYS C 1 302 ? 58.807 61.592 121.243 1.00 154.27 389 CYS B C 1
ATOM 6348 O O . CYS C 1 302 ? 59.302 61.136 122.274 1.00 144.19 389 CYS B O 1
ATOM 6351 N N . ASN C 1 303 ? 58.736 62.894 120.981 1.00 152.21 390 ASN B N 1
ATOM 6352 C CA . ASN C 1 303 ? 59.485 63.915 121.730 1.00 153.63 390 ASN B CA 1
ATOM 6353 C C . ASN C 1 303 ? 58.852 64.453 123.028 1.00 166.23 390 ASN B C 1
ATOM 6354 O O . ASN C 1 303 ? 59.512 65.200 123.764 1.00 170.93 390 ASN B O 1
ATOM 6359 N N . ARG C 1 304 ? 57.604 64.073 123.319 1.00 166.65 391 ARG B N 1
ATOM 6360 C CA . ARG C 1 304 ? 56.799 64.753 124.348 1.00 152.57 391 ARG B CA 1
ATOM 6361 C C . ARG C 1 304 ? 57.261 64.458 125.780 1.00 145.86 391 ARG B C 1
ATOM 6362 O O . ARG C 1 304 ? 57.255 63.311 126.227 1.00 147.40 391 ARG B O 1
ATOM 6364 N N . ALA C 1 322 ? 62.386 60.644 139.824 1.00 182.58 409 ALA B N 1
ATOM 6365 C CA . ALA C 1 322 ? 61.622 61.212 138.713 1.00 178.13 409 ALA B CA 1
ATOM 6366 C C . ALA C 1 322 ? 62.345 62.378 138.031 1.00 191.44 409 ALA B C 1
ATOM 6367 O O . ALA C 1 322 ? 62.193 62.571 136.822 1.00 204.93 409 ALA B O 1
ATOM 6369 N N . ALA C 1 323 ? 63.117 63.151 138.801 1.00 195.09 410 ALA B N 1
ATOM 6370 C CA . ALA C 1 323 ? 63.887 64.284 138.266 1.00 183.78 410 ALA B CA 1
ATOM 6371 C C . ALA C 1 323 ? 65.053 63.820 137.392 1.00 177.31 410 ALA B C 1
ATOM 6372 O O . ALA C 1 323 ? 65.201 64.293 136.265 1.00 174.49 410 ALA B O 1
ATOM 6374 N N . LEU C 1 324 ? 65.868 62.900 137.914 1.00 173.28 411 LEU B N 1
ATOM 6375 C CA . LEU C 1 324 ? 66.990 62.320 137.150 1.00 178.52 411 LEU B CA 1
ATOM 6376 C C . LEU C 1 324 ? 66.478 61.510 135.958 1.00 179.85 411 LEU B C 1
ATOM 6377 O O . LEU C 1 324 ? 67.084 61.529 134.883 1.00 178.28 411 LEU B O 1
ATOM 6382 N N . GLN C 1 325 ? 65.359 60.814 136.149 1.00 184.42 412 GLN B N 1
ATOM 6383 C CA . GLN C 1 325 ? 64.742 60.050 135.066 1.00 195.45 412 GLN B CA 1
ATOM 6384 C C . GLN C 1 325 ? 64.274 60.962 133.922 1.00 199.81 412 GLN B C 1
ATOM 6385 O O . GLN C 1 325 ? 64.467 60.620 132.751 1.00 206.07 412 GLN B O 1
ATOM 6391 N N . ARG C 1 326 ? 63.683 62.114 134.261 1.00 193.97 413 ARG B N 1
ATOM 6392 C CA . ARG C 1 326 ? 63.231 63.090 133.251 1.00 185.57 413 ARG B CA 1
ATOM 6393 C C . ARG C 1 326 ? 64.326 64.069 132.785 1.00 186.66 413 ARG B C 1
ATOM 6394 O O . ARG C 1 326 ? 64.149 64.731 131.763 1.00 192.74 413 ARG B O 1
ATOM 6402 N N . TYR C 1 327 ? 65.433 64.184 133.524 1.00 179.92 414 TYR B N 1
ATOM 6403 C CA . TYR C 1 327 ? 66.637 64.867 133.006 1.00 170.25 414 TYR B CA 1
ATOM 6404 C C . TYR C 1 327 ? 67.179 64.060 131.827 1.00 166.09 414 TYR B C 1
ATOM 6405 O O . TYR C 1 327 ? 67.382 64.603 130.737 1.00 163.53 414 TYR B O 1
ATOM 6414 N N . LEU C 1 328 ? 67.374 62.760 132.051 1.00 160.41 415 LEU B N 1
ATOM 6415 C CA . LEU C 1 328 ? 67.878 61.849 131.015 1.00 162.56 415 LEU B CA 1
ATOM 6416 C C . LEU C 1 328 ? 67.063 61.857 129.718 1.00 160.02 415 LEU B C 1
ATOM 6417 O O . LEU C 1 328 ? 67.621 61.584 128.667 1.00 157.82 415 LEU B O 1
ATOM 6422 N N . PHE C 1 329 ? 65.767 62.167 129.790 1.00 163.17 416 PHE B N 1
ATOM 6423 C CA . PHE C 1 329 ? 64.921 62.316 128.590 1.00 168.92 416 PHE B CA 1
ATOM 6424 C C . PHE C 1 329 ? 65.444 63.395 127.632 1.00 170.09 416 PHE B C 1
ATOM 6425 O O . PHE C 1 329 ? 65.715 63.108 126.464 1.00 172.36 416 PHE B O 1
ATOM 6433 N N . TYR C 1 330 ? 65.611 64.615 128.145 1.00 160.83 417 TYR B N 1
ATOM 6434 C CA . TYR C 1 330 ? 65.991 65.776 127.324 1.00 150.15 417 TYR B CA 1
ATOM 6435 C C . TYR C 1 330 ? 67.470 65.834 126.952 1.00 140.64 417 TYR B C 1
ATOM 6436 O O . TYR C 1 330 ? 67.808 66.263 125.848 1.00 129.62 417 TYR B O 1
ATOM 6445 N N . CYS C 1 331 ? 68.345 65.439 127.876 1.00 145.45 418 CYS B N 1
ATOM 6446 C CA . CYS C 1 331 ? 69.792 65.419 127.598 1.00 159.71 418 CYS B CA 1
ATOM 6447 C C . CYS C 1 331 ? 70.158 64.275 126.642 1.00 156.10 418 CYS B C 1
ATOM 6448 O O . CYS C 1 331 ? 71.164 64.362 125.935 1.00 156.94 418 CYS B O 1
ATOM 6451 N N . ASN C 1 332 ? 69.344 63.215 126.621 1.00 148.46 419 ASN B N 1
ATOM 6452 C CA . ASN C 1 332 ? 69.447 62.190 125.579 1.00 143.68 419 ASN B CA 1
ATOM 6453 C C . ASN C 1 332 ? 69.235 62.846 124.213 1.00 147.47 419 ASN B C 1
ATOM 6454 O O . ASN C 1 332 ? 70.057 62.678 123.314 1.00 143.24 419 ASN B O 1
ATOM 6459 N N . ARG C 1 333 ? 68.155 63.626 124.093 1.00 150.81 420 ARG B N 1
ATOM 6460 C CA . ARG C 1 333 ? 67.797 64.321 122.838 1.00 152.08 420 ARG B CA 1
ATOM 6461 C C . ARG C 1 333 ? 68.780 65.422 122.430 1.00 149.01 420 ARG B C 1
ATOM 6462 O O . ARG C 1 333 ? 69.277 65.404 121.298 1.00 155.56 420 ARG B O 1
ATOM 6470 N N . TYR C 1 334 ? 69.046 66.367 123.337 1.00 133.82 421 TYR B N 1
ATOM 6471 C CA . TYR C 1 334 ? 70.045 67.424 123.109 1.00 127.02 421 TYR B CA 1
ATOM 6472 C C . TYR C 1 334 ? 71.348 66.849 122.548 1.00 130.65 421 TYR B C 1
ATOM 6473 O O . TYR C 1 334 ? 71.847 67.319 121.523 1.00 126.53 421 TYR B O 1
ATOM 6482 N N . MET C 1 335 ? 71.878 65.824 123.218 1.00 140.61 422 MET B N 1
ATOM 6483 C CA . MET C 1 335 ? 73.179 65.248 122.860 1.00 140.32 422 MET B CA 1
ATOM 6484 C C . MET C 1 335 ? 73.123 64.351 121.633 1.00 138.30 422 MET B C 1
ATOM 6485 O O . MET C 1 335 ? 74.116 64.255 120.910 1.00 142.91 422 MET B O 1
ATOM 6490 N N . ASN C 1 336 ? 71.980 63.710 121.384 1.00 139.93 423 ASN B N 1
ATOM 6491 C CA . ASN C 1 336 ? 71.815 62.909 120.165 1.00 144.17 423 ASN B CA 1
ATOM 6492 C C . ASN C 1 336 ? 71.773 63.780 118.914 1.00 138.88 423 ASN B C 1
ATOM 6493 O O . ASN C 1 336 ? 72.454 63.485 117.928 1.00 141.93 423 ASN B O 1
ATOM 6498 N N . HIS C 1 337 ? 70.985 64.851 118.968 1.00 130.12 424 HIS B N 1
ATOM 6499 C CA . HIS C 1 337 ? 71.002 65.882 117.919 1.00 132.67 424 HIS B CA 1
ATOM 6500 C C . HIS C 1 337 ? 72.384 66.524 117.732 1.00 135.27 424 HIS B C 1
ATOM 6501 O O . HIS C 1 337 ? 72.737 66.914 116.616 1.00 129.10 424 HIS B O 1
ATOM 6508 N N . MET C 1 338 ? 73.144 66.639 118.827 1.00 142.68 425 MET B N 1
ATOM 6509 C CA . MET C 1 338 ? 74.522 67.148 118.799 1.00 142.94 425 MET B CA 1
ATOM 6510 C C . MET C 1 338 ? 75.486 66.150 118.177 1.00 136.95 425 MET B C 1
ATOM 6511 O O . MET C 1 338 ? 76.398 66.546 117.447 1.00 134.30 425 MET B O 1
ATOM 6516 N N . GLN C 1 339 ? 75.299 64.868 118.494 1.00 135.82 426 GLN B N 1
ATOM 6517 C CA . GLN C 1 339 ? 76.060 63.790 117.855 1.00 150.43 426 GLN B CA 1
ATOM 6518 C C . GLN C 1 339 ? 75.702 63.703 116.368 1.00 148.82 426 GLN B C 1
ATOM 6519 O O . GLN C 1 339 ? 76.547 63.361 115.533 1.00 154.07 426 GLN B O 1
ATOM 6525 N N . SER C 1 340 ? 74.446 64.007 116.053 1.00 138.84 427 SER B N 1
ATOM 6526 C CA . SER C 1 340 ? 73.980 64.077 114.674 1.00 132.10 427 SER B CA 1
ATOM 6527 C C . SER C 1 340 ? 74.564 65.268 113.913 1.00 131.12 427 SER B C 1
ATOM 6528 O O . SER C 1 340 ? 74.961 65.123 112.753 1.00 130.05 427 SER B O 1
ATOM 6531 N N . LEU C 1 341 ? 74.620 66.431 114.569 1.00 131.70 428 LEU B N 1
ATOM 6532 C CA . LEU C 1 341 ? 75.186 67.661 113.978 1.00 129.06 428 LEU B CA 1
ATOM 6533 C C . LEU C 1 341 ? 76.631 67.473 113.494 1.00 126.89 428 LEU B C 1
ATOM 6534 O O . LEU C 1 341 ? 77.004 68.018 112.454 1.00 121.50 428 LEU B O 1
ATOM 6539 N N . ARG C 1 342 ? 77.427 66.712 114.250 1.00 128.42 429 ARG B N 1
ATOM 6540 C CA . ARG C 1 342 ? 78.781 66.318 113.831 1.00 129.74 429 ARG B CA 1
ATOM 6541 C C . ARG C 1 342 ? 78.761 65.600 112.485 1.00 128.29 429 ARG B C 1
ATOM 6542 O O . ARG C 1 342 ? 79.423 66.020 111.539 1.00 124.62 429 ARG B O 1
ATOM 6550 N N . PHE C 1 343 ? 77.996 64.514 112.416 1.00 139.09 430 PHE B N 1
ATOM 6551 C CA . PHE C 1 343 ? 77.892 63.712 111.193 1.00 148.25 430 PHE B CA 1
ATOM 6552 C C . PHE C 1 343 ? 77.264 64.491 110.028 1.00 145.03 430 PHE B C 1
ATOM 6553 O O . PHE C 1 343 ? 77.547 64.200 108.863 1.00 145.74 430 PHE B O 1
ATOM 6561 N N . GLU C 1 344 ? 76.412 65.465 110.350 1.00 140.56 431 GLU B N 1
ATOM 6562 C CA . GLU C 1 344 ? 75.844 66.380 109.349 1.00 143.22 431 GLU B CA 1
ATOM 6563 C C . GLU C 1 344 ? 76.889 67.269 108.661 1.00 148.26 431 GLU B C 1
ATOM 6564 O O . GLU C 1 344 ? 76.762 67.562 107.468 1.00 142.78 431 GLU B O 1
ATOM 6570 N N . HIS C 1 345 ? 77.898 67.707 109.416 1.00 157.13 432 HIS B N 1
ATOM 6571 C CA . HIS C 1 345 ? 79.004 68.518 108.867 1.00 157.93 432 HIS B CA 1
ATOM 6572 C C . HIS C 1 345 ? 79.882 67.751 107.889 1.00 150.92 432 HIS B C 1
ATOM 6573 O O . HIS C 1 345 ? 80.422 68.333 106.954 1.00 149.82 432 HIS B O 1
ATOM 6580 N N . LYS C 1 346 ? 80.016 66.447 108.105 1.00 150.56 433 LYS B N 1
ATOM 6581 C CA . LYS C 1 346 ? 80.774 65.582 107.195 1.00 149.93 433 LYS B CA 1
ATOM 6582 C C . LYS C 1 346 ? 80.052 65.278 105.861 1.00 141.63 433 LYS B C 1
ATOM 6583 O O . LYS C 1 346 ? 80.598 64.567 105.013 1.00 141.32 433 LYS B O 1
ATOM 6589 N N . LEU C 1 347 ? 78.854 65.835 105.671 1.00 132.61 434 LEU B N 1
ATOM 6590 C CA . LEU C 1 347 ? 78.029 65.596 104.484 1.00 137.38 434 LEU B CA 1
ATOM 6591 C C . LEU C 1 347 ? 78.339 66.521 103.280 1.00 152.10 434 LEU B C 1
ATOM 6592 O O . LEU C 1 347 ? 77.858 66.257 102.172 1.00 157.35 434 LEU B O 1
ATOM 6597 N N . TYR C 1 348 ? 79.117 67.593 103.496 1.00 163.22 435 TYR B N 1
ATOM 6598 C CA . TYR C 1 348 ? 79.583 68.481 102.404 1.00 160.93 435 TYR B CA 1
ATOM 6599 C C . TYR C 1 348 ? 80.570 67.783 101.468 1.00 159.31 435 TYR B C 1
ATOM 6600 O O . TYR C 1 348 ? 80.659 68.140 100.289 1.00 159.99 435 TYR B O 1
ATOM 6609 N N . ALA C 1 349 ? 81.321 66.817 102.009 1.00 148.33 436 ALA B N 1
ATOM 6610 C CA . ALA C 1 349 ? 82.321 66.049 101.258 1.00 144.90 436 ALA B CA 1
ATOM 6611 C C . ALA C 1 349 ? 81.787 65.450 99.949 1.00 155.21 436 ALA B C 1
ATOM 6612 O O . ALA C 1 349 ? 82.474 65.470 98.922 1.00 169.20 436 ALA B O 1
ATOM 6614 N N . GLN C 1 350 ? 80.554 64.952 99.990 1.00 155.43 437 GLN B N 1
ATOM 6615 C CA . GLN C 1 350 ? 79.919 64.292 98.841 1.00 150.42 437 GLN B CA 1
ATOM 6616 C C . GLN C 1 350 ? 79.268 65.282 97.863 1.00 145.57 437 GLN B C 1
ATOM 6617 O O . GLN C 1 350 ? 79.272 65.065 96.655 1.00 127.59 437 GLN B O 1
ATOM 6623 N N . VAL C 1 351 ? 78.731 66.367 98.413 1.00 154.45 438 VAL B N 1
ATOM 6624 C CA . VAL C 1 351 ? 78.033 67.439 97.668 1.00 171.70 438 VAL B CA 1
ATOM 6625 C C . VAL C 1 351 ? 78.792 68.016 96.445 1.00 166.97 438 VAL B C 1
ATOM 6626 O O . VAL C 1 351 ? 78.176 68.366 95.430 1.00 143.69 438 VAL B O 1
ATOM 6630 N N . LYS C 1 352 ? 80.114 68.132 96.550 1.00 170.26 439 LYS B N 1
ATOM 6631 C CA . LYS C 1 352 ? 80.932 68.678 95.455 1.00 169.25 439 LYS B CA 1
ATOM 6632 C C . LYS C 1 352 ? 81.140 67.666 94.311 1.00 178.61 439 LYS B C 1
ATOM 6633 O O . LYS C 1 352 ? 81.256 68.066 93.147 1.00 177.89 439 LYS B O 1
ATOM 6635 N N . GLN C 1 353 ? 81.171 66.371 94.646 1.00 187.04 440 GLN B N 1
ATOM 6636 C CA . GLN C 1 353 ? 81.501 65.307 93.679 1.00 180.87 440 GLN B CA 1
ATOM 6637 C C . GLN C 1 353 ? 80.372 65.032 92.670 1.00 172.96 440 GLN B C 1
ATOM 6638 O O . GLN C 1 353 ? 80.643 64.774 91.492 1.00 158.07 440 GLN B O 1
ATOM 6644 N N . LYS C 1 354 ? 79.122 65.104 93.140 1.00 169.79 441 LYS B N 1
ATOM 6645 C CA . LYS C 1 354 ? 77.940 64.769 92.336 1.00 164.76 441 LYS B CA 1
ATOM 6646 C C . LYS C 1 354 ? 77.517 65.945 91.450 1.00 147.72 441 LYS B C 1
ATOM 6647 O O . LYS C 1 354 ? 78.324 66.819 91.122 1.00 116.41 441 LYS B O 1
ATOM 6649 N N . PHE C 1 370 ? 73.101 73.060 94.391 1.00 122.11 457 PHE B N 1
ATOM 6650 C CA . PHE C 1 370 ? 71.983 73.079 95.334 1.00 122.06 457 PHE B CA 1
ATOM 6651 C C . PHE C 1 370 ? 72.169 72.132 96.522 1.00 122.54 457 PHE B C 1
ATOM 6652 O O . PHE C 1 370 ? 71.548 72.325 97.568 1.00 123.44 457 PHE B O 1
ATOM 6660 N N . LEU C 1 371 ? 72.980 71.088 96.349 1.00 123.13 458 LEU B N 1
ATOM 6661 C CA . LEU C 1 371 ? 73.239 70.120 97.425 1.00 127.66 458 LEU B CA 1
ATOM 6662 C C . LEU C 1 371 ? 74.019 70.715 98.619 1.00 125.01 458 LEU B C 1
ATOM 6663 O O . LEU C 1 371 ? 74.017 70.120 99.692 1.00 128.24 458 LEU B O 1
ATOM 6668 N N . LYS C 1 372 ? 74.684 71.864 98.443 1.00 120.07 459 LYS B N 1
ATOM 6669 C CA . LYS C 1 372 ? 75.205 72.635 99.586 1.00 109.94 459 LYS B CA 1
ATOM 6670 C C . LYS C 1 372 ? 74.042 73.276 100.310 1.00 106.93 459 LYS B C 1
ATOM 6671 O O . LYS C 1 372 ? 73.895 73.072 101.507 1.00 114.80 459 LYS B O 1
ATOM 6673 N N . LYS C 1 373 ? 73.212 74.029 99.576 1.00 106.50 460 LYS B N 1
ATOM 6674 C CA . LYS C 1 373 ? 71.983 74.645 100.134 1.00 106.26 460 LYS B CA 1
ATOM 6675 C C . LYS C 1 373 ? 71.215 73.686 101.048 1.00 110.92 460 LYS B C 1
ATOM 6676 O O . LYS C 1 373 ? 70.776 74.088 102.127 1.00 108.33 460 LYS B O 1
ATOM 6678 N N . ALA C 1 374 ? 71.083 72.426 100.617 1.00 118.39 461 ALA B N 1
ATOM 6679 C CA . ALA C 1 374 ? 70.378 71.389 101.387 1.00 126.11 461 ALA B CA 1
ATOM 6680 C C . ALA C 1 374 ? 71.089 71.015 102.688 1.00 119.41 461 ALA B C 1
ATOM 6681 O O . ALA C 1 374 ? 70.438 70.890 103.733 1.00 119.65 461 ALA B O 1
ATOM 6683 N N . VAL C 1 375 ? 72.409 70.835 102.623 1.00 111.55 462 VAL B N 1
ATOM 6684 C CA . VAL C 1 375 ? 73.192 70.477 103.812 1.00 114.09 462 VAL B CA 1
ATOM 6685 C C . VAL C 1 375 ? 73.204 71.640 104.793 1.00 111.07 462 VAL B C 1
ATOM 6686 O O . VAL C 1 375 ? 73.134 71.425 105.998 1.00 115.97 462 VAL B O 1
ATOM 6690 N N . ASP C 1 376 ? 73.279 72.862 104.274 1.00 117.19 463 ASP B N 1
ATOM 6691 C CA . ASP C 1 376 ? 73.239 74.066 105.108 1.00 121.20 463 ASP B CA 1
ATOM 6692 C C . ASP C 1 376 ? 71.940 74.140 105.880 1.00 118.07 463 ASP B C 1
ATOM 6693 O O . ASP C 1 376 ? 71.954 74.370 107.083 1.00 122.80 463 ASP B O 1
ATOM 6698 N N . VAL C 1 377 ? 70.826 73.920 105.188 1.00 116.71 464 VAL B N 1
ATOM 6699 C CA . VAL C 1 377 ? 69.510 73.862 105.829 1.00 111.92 464 VAL B CA 1
ATOM 6700 C C . VAL C 1 377 ? 69.459 72.721 106.849 1.00 110.59 464 VAL B C 1
ATOM 6701 O O . VAL C 1 377 ? 68.948 72.895 107.953 1.00 110.50 464 VAL B O 1
ATOM 6705 N N . LEU C 1 378 ? 69.993 71.562 106.483 1.00 112.30 465 LEU B N 1
ATOM 6706 C CA . LEU C 1 378 ? 69.985 70.417 107.385 1.00 116.11 465 LEU B CA 1
ATOM 6707 C C . LEU C 1 378 ? 70.812 70.695 108.629 1.00 115.36 465 LEU B C 1
ATOM 6708 O O . LEU C 1 378 ? 70.346 70.447 109.739 1.00 123.26 465 LEU B O 1
ATOM 6713 N N . CYS C 1 379 ? 72.030 71.204 108.433 1.00 118.55 466 CYS B N 1
ATOM 6714 C CA . CYS C 1 379 ? 72.906 71.639 109.544 1.00 118.54 466 CYS B CA 1
ATOM 6715 C C . CYS C 1 379 ? 72.271 72.757 110.375 1.00 116.00 466 CYS B C 1
ATOM 6716 O O . CYS C 1 379 ? 72.403 72.764 111.604 1.00 100.85 466 CYS B O 1
ATOM 6719 N N . GLN C 1 380 ? 71.605 73.689 109.681 1.00 115.40 467 GLN B N 1
ATOM 6720 C CA . GLN C 1 380 ? 70.856 74.801 110.285 1.00 113.45 467 GLN B CA 1
ATOM 6721 C C . GLN C 1 380 ? 69.738 74.279 111.184 1.00 115.59 467 GLN B C 1
ATOM 6722 O O . GLN C 1 380 ? 69.597 74.709 112.329 1.00 113.47 467 GLN B O 1
ATOM 6728 N N . CYS C 1 381 ? 68.948 73.353 110.650 1.00 121.64 468 CYS B N 1
ATOM 6729 C CA . CYS C 1 381 ? 67.801 72.803 111.369 1.00 123.04 468 CYS B CA 1
ATOM 6730 C C . CYS C 1 381 ? 68.203 71.887 112.519 1.00 117.25 468 CYS B C 1
ATOM 6731 O O . CYS C 1 381 ? 67.462 71.779 113.487 1.00 121.65 468 CYS B O 1
ATOM 6734 N N . ARG C 1 382 ? 69.359 71.233 112.415 1.00 114.28 469 ARG B N 1
ATOM 6735 C CA . ARG C 1 382 ? 69.881 70.423 113.523 1.00 120.99 469 ARG B CA 1
ATOM 6736 C C . ARG C 1 382 ? 70.177 71.297 114.742 1.00 123.14 469 ARG B C 1
ATOM 6737 O O . ARG C 1 382 ? 69.666 71.034 115.831 1.00 113.95 469 ARG B O 1
ATOM 6745 N N . ALA C 1 383 ? 70.982 72.341 114.537 1.00 129.50 470 ALA B N 1
ATOM 6746 C CA . ALA C 1 383 ? 71.384 73.251 115.610 1.00 127.49 470 ALA B CA 1
ATOM 6747 C C . ALA C 1 383 ? 70.165 73.751 116.354 1.00 127.77 470 ALA B C 1
ATOM 6748 O O . ALA C 1 383 ? 70.109 73.640 117.576 1.00 149.34 470 ALA B O 1
ATOM 6750 N N . THR C 1 384 ? 69.183 74.261 115.611 1.00 119.01 471 THR B N 1
ATOM 6751 C CA . THR C 1 384 ? 67.927 74.733 116.202 1.00 122.11 471 THR B CA 1
ATOM 6752 C C . THR C 1 384 ? 67.198 73.599 116.935 1.00 119.20 471 THR B C 1
ATOM 6753 O O . THR C 1 384 ? 66.626 73.815 118.003 1.00 123.48 471 THR B O 1
ATOM 6757 N N . LEU C 1 385 ? 67.258 72.394 116.379 1.00 122.10 472 LEU B N 1
ATOM 6758 C CA . LEU C 1 385 ? 66.620 71.223 116.995 1.00 122.55 472 LEU B CA 1
ATOM 6759 C C . LEU C 1 385 ? 67.184 70.861 118.371 1.00 117.56 472 LEU B C 1
ATOM 6760 O O . LEU C 1 385 ? 66.418 70.461 119.241 1.00 117.32 472 LEU B O 1
ATOM 6765 N N . MET C 1 386 ? 68.503 71.003 118.558 1.00 121.87 473 MET B N 1
ATOM 6766 C CA . MET C 1 386 ? 69.152 70.770 119.869 1.00 118.05 473 MET B CA 1
ATOM 6767 C C . MET C 1 386 ? 68.561 71.689 120.916 1.00 120.79 473 MET B C 1
ATOM 6768 O O . MET C 1 386 ? 68.126 71.245 121.976 1.00 128.24 473 MET B O 1
ATOM 6773 N N . TYR C 1 387 ? 68.572 72.979 120.598 1.00 121.15 474 TYR B N 1
ATOM 6774 C CA . TYR C 1 387 ? 68.251 74.016 121.560 1.00 125.74 474 TYR B CA 1
ATOM 6775 C C . TYR C 1 387 ? 66.768 74.065 121.903 1.00 126.66 474 TYR B C 1
ATOM 6776 O O . TYR C 1 387 ? 66.403 74.528 122.984 1.00 127.63 474 TYR B O 1
ATOM 6785 N N . THR C 1 388 ? 65.916 73.575 121.008 1.00 130.25 475 THR B N 1
ATOM 6786 C CA . THR C 1 388 ? 64.505 73.410 121.341 1.00 143.71 475 THR B CA 1
ATOM 6787 C C . THR C 1 388 ? 64.275 72.486 122.553 1.00 157.86 475 THR B C 1
ATOM 6788 O O . THR C 1 388 ? 63.323 72.699 123.300 1.00 182.48 475 THR B O 1
ATOM 6792 N N . TYR C 1 389 ? 65.141 71.489 122.761 1.00 156.92 476 TYR B N 1
ATOM 6793 C CA . TYR C 1 389 ? 65.046 70.621 123.955 1.00 154.29 476 TYR B CA 1
ATOM 6794 C C . TYR C 1 389 ? 65.518 71.290 125.251 1.00 149.88 476 TYR B C 1
ATOM 6795 O O . TYR C 1 389 ? 65.002 70.976 126.327 1.00 153.42 476 TYR B O 1
ATOM 6804 N N . VAL C 1 390 ? 66.471 72.215 125.143 1.00 139.62 477 VAL B N 1
ATOM 6805 C CA . VAL C 1 390 ? 66.910 73.029 126.284 1.00 137.01 477 VAL B CA 1
ATOM 6806 C C . VAL C 1 390 ? 65.827 74.051 126.664 1.00 136.38 477 VAL B C 1
ATOM 6807 O O . VAL C 1 390 ? 65.546 74.260 127.846 1.00 138.15 477 VAL B O 1
ATOM 6811 N N . PHE C 1 391 ? 65.237 74.687 125.658 1.00 137.10 478 PHE B N 1
ATOM 6812 C CA . PHE C 1 391 ? 64.056 75.530 125.854 1.00 151.06 478 PHE B CA 1
ATOM 6813 C C . PHE C 1 391 ? 62.877 74.750 126.452 1.00 163.94 478 PHE B C 1
ATOM 6814 O O . PHE C 1 391 ? 62.105 75.312 127.222 1.00 176.70 478 PHE B O 1
ATOM 6822 N N . ALA C 1 392 ? 62.747 73.473 126.082 1.00 173.06 479 ALA B N 1
ATOM 6823 C CA . ALA C 1 392 ? 61.675 72.587 126.563 1.00 168.76 479 ALA B CA 1
ATOM 6824 C C . ALA C 1 392 ? 61.901 71.996 127.964 1.00 171.97 479 ALA B C 1
ATOM 6825 O O . ALA C 1 392 ? 60.923 71.747 128.675 1.00 176.82 479 ALA B O 1
ATOM 6827 N N . PHE C 1 393 ? 63.160 71.769 128.361 1.00 165.64 480 PHE B N 1
ATOM 6828 C CA . PHE C 1 393 ? 63.465 71.152 129.671 1.00 164.45 480 PHE B CA 1
ATOM 6829 C C . PHE C 1 393 ? 63.123 72.055 130.844 1.00 165.83 480 PHE B C 1
ATOM 6830 O O . PHE C 1 393 ? 62.473 71.629 131.799 1.00 168.46 480 PHE B O 1
ATOM 6838 N N . TYR C 1 394 ? 63.584 73.298 130.766 1.00 167.51 481 TYR B N 1
ATOM 6839 C CA . TYR C 1 394 ? 63.229 74.322 131.747 1.00 164.58 481 TYR B CA 1
ATOM 6840 C C . TYR C 1 394 ? 61.825 74.907 131.546 1.00 164.01 481 TYR B C 1
ATOM 6841 O O . TYR C 1 394 ? 61.383 75.737 132.343 1.00 175.35 481 TYR B O 1
ATOM 6850 N N . LEU C 1 395 ? 61.124 74.466 130.502 1.00 163.44 482 LEU B N 1
ATOM 6851 C CA . LEU C 1 395 ? 59.770 74.920 130.226 1.00 165.68 482 LEU B CA 1
ATOM 6852 C C . LEU C 1 395 ? 58.789 74.310 131.213 1.00 158.21 482 LEU B C 1
ATOM 6853 O O . LEU C 1 395 ? 58.810 73.103 131.464 1.00 155.69 482 LEU B O 1
ATOM 6858 N N . LYS C 1 396 ? 57.935 75.161 131.766 1.00 147.87 483 LYS B N 1
ATOM 6859 C CA . LYS C 1 396 ? 56.769 74.712 132.506 1.00 145.32 483 LYS B CA 1
ATOM 6860 C C . LYS C 1 396 ? 55.644 74.389 131.493 1.00 146.98 483 LYS B C 1
ATOM 6861 O O . LYS C 1 396 ? 55.427 75.156 130.540 1.00 138.84 483 LYS B O 1
ATOM 6863 N N . LYS C 1 397 ? 54.955 73.256 131.685 1.00 148.88 484 LYS B N 1
ATOM 6864 C CA . LYS C 1 397 ? 53.816 72.859 130.820 1.00 144.30 484 LYS B CA 1
ATOM 6865 C C . LYS C 1 397 ? 52.619 73.780 131.022 1.00 152.50 484 LYS B C 1
ATOM 6866 O O . LYS C 1 397 ? 52.207 74.020 132.159 1.00 153.73 484 LYS B O 1
ATOM 6868 N N . ASN C 1 398 ? 52.068 74.288 129.921 1.00 171.20 485 ASN B N 1
ATOM 6869 C CA . ASN C 1 398 ? 50.873 75.137 129.950 1.00 188.48 485 ASN B CA 1
ATOM 6870 C C . ASN C 1 398 ? 50.127 75.066 128.598 1.00 188.67 485 ASN B C 1
ATOM 6871 O O . ASN C 1 398 ? 50.205 74.037 127.915 1.00 182.89 485 ASN B O 1
ATOM 6876 N N . ASN C 1 399 ? 49.389 76.120 128.235 1.00 191.24 486 ASN B N 1
ATOM 6877 C CA . ASN C 1 399 ? 48.646 76.174 126.972 1.00 192.08 486 ASN B CA 1
ATOM 6878 C C . ASN C 1 399 ? 49.554 76.166 125.735 1.00 201.04 486 ASN B C 1
ATOM 6879 O O . ASN C 1 399 ? 49.303 75.419 124.787 1.00 209.44 486 ASN B O 1
ATOM 6884 N N . GLN C 1 400 ? 50.604 76.986 125.752 1.00 201.32 487 GLN B N 1
ATOM 6885 C CA . GLN C 1 400 ? 51.514 77.104 124.604 1.00 192.73 487 GLN B CA 1
ATOM 6886 C C . GLN C 1 400 ? 52.496 75.939 124.462 1.00 186.24 487 GLN B C 1
ATOM 6887 O O . GLN C 1 400 ? 52.877 75.599 123.345 1.00 194.27 487 GLN B O 1
ATOM 6893 N N . SER C 1 401 ? 52.886 75.313 125.573 1.00 173.95 488 SER B N 1
ATOM 6894 C CA . SER C 1 401 ? 53.777 74.144 125.526 1.00 169.99 488 SER B CA 1
ATOM 6895 C C . SER C 1 401 ? 53.200 72.918 124.797 1.00 168.76 488 SER B C 1
ATOM 6896 O O . SER C 1 401 ? 53.922 71.947 124.589 1.00 160.93 488 SER B O 1
ATOM 6899 N N . ILE C 1 402 ? 51.912 72.950 124.446 1.00 177.71 489 ILE B N 1
ATOM 6900 C CA . ILE C 1 402 ? 51.295 71.929 123.585 1.00 191.61 489 ILE B CA 1
ATOM 6901 C C . ILE C 1 402 ? 51.589 72.247 122.104 1.00 185.88 489 ILE B C 1
ATOM 6902 O O . ILE C 1 402 ? 51.965 71.351 121.341 1.00 184.82 489 ILE B O 1
ATOM 6907 N N . ILE C 1 403 ? 51.425 73.514 121.709 1.00 175.97 490 ILE B N 1
ATOM 6908 C CA . ILE C 1 403 ? 51.663 73.949 120.317 1.00 170.19 490 ILE B CA 1
ATOM 6909 C C . ILE C 1 403 ? 53.144 73.788 119.939 1.00 169.29 490 ILE B C 1
ATOM 6910 O O . ILE C 1 403 ? 53.455 73.316 118.843 1.00 167.37 490 ILE B O 1
ATOM 6915 N N . PHE C 1 404 ? 54.039 74.174 120.851 1.00 172.58 491 PHE B N 1
ATOM 6916 C CA . PHE C 1 404 ? 55.493 74.101 120.615 1.00 168.55 491 PHE B CA 1
ATOM 6917 C C . PHE C 1 404 ? 55.974 72.677 120.331 1.00 163.08 491 PHE B C 1
ATOM 6918 O O . PHE C 1 404 ? 56.840 72.476 119.480 1.00 172.80 491 PHE B O 1
ATOM 6926 N N . GLU C 1 405 ? 55.429 71.704 121.058 1.00 158.17 492 GLU B N 1
ATOM 6927 C CA . GLU C 1 405 ? 55.824 70.301 120.889 1.00 159.07 492 GLU B CA 1
ATOM 6928 C C . GLU C 1 405 ? 55.444 69.724 119.521 1.00 158.92 492 GLU B C 1
ATOM 6929 O O . GLU C 1 405 ? 56.164 68.875 118.985 1.00 158.38 492 GLU B O 1
ATOM 6935 N N . ASN C 1 406 ? 54.319 70.174 118.968 1.00 153.40 493 ASN B N 1
ATOM 6936 C CA . ASN C 1 406 ? 53.899 69.738 117.634 1.00 151.88 493 ASN B CA 1
ATOM 6937 C C . ASN C 1 406 ? 54.679 70.416 116.519 1.00 146.63 493 ASN B C 1
ATOM 6938 O O . ASN C 1 406 ? 54.935 69.791 115.492 1.00 148.01 493 ASN B O 1
ATOM 6943 N N . ASN C 1 407 ? 55.055 71.681 116.720 1.00 139.96 494 ASN B N 1
ATOM 6944 C CA . ASN C 1 407 ? 56.035 72.344 115.843 1.00 142.02 494 ASN B CA 1
ATOM 6945 C C . ASN C 1 407 ? 57.418 71.662 115.916 1.00 143.42 494 ASN B C 1
ATOM 6946 O O . ASN C 1 407 ? 58.093 71.509 114.889 1.00 130.83 494 ASN B O 1
ATOM 6951 N N . GLN C 1 408 ? 57.818 71.254 117.130 1.00 144.18 495 GLN B N 1
ATOM 6952 C CA . GLN C 1 408 ? 59.083 70.539 117.367 1.00 136.89 495 GLN B CA 1
ATOM 6953 C C . GLN C 1 408 ? 59.141 69.200 116.636 1.00 139.44 495 GLN B C 1
ATOM 6954 O O . GLN C 1 408 ? 60.180 68.859 116.085 1.00 152.55 495 GLN B O 1
ATOM 6960 N N . ALA C 1 409 ? 58.042 68.448 116.646 1.00 143.16 496 ALA B N 1
ATOM 6961 C CA . ALA C 1 409 ? 57.958 67.163 115.928 1.00 148.28 496 ALA B CA 1
ATOM 6962 C C . ALA C 1 409 ? 57.783 67.305 114.400 1.00 147.20 496 ALA B C 1
ATOM 6963 O O . ALA C 1 409 ? 58.196 66.419 113.645 1.00 135.64 496 ALA B O 1
ATOM 6965 N N . ASP C 1 410 ? 57.150 68.395 113.955 1.00 150.08 497 ASP B N 1
ATOM 6966 C CA . ASP C 1 410 ? 57.007 68.691 112.517 1.00 151.98 497 ASP B CA 1
ATOM 6967 C C . ASP C 1 410 ? 58.354 69.015 111.875 1.00 146.19 497 ASP B C 1
ATOM 6968 O O . ASP C 1 410 ? 58.617 68.595 110.746 1.00 140.37 497 ASP B O 1
ATOM 6973 N N . LEU C 1 411 ? 59.187 69.770 112.596 1.00 143.75 498 LEU B N 1
ATOM 6974 C CA . LEU C 1 411 ? 60.581 70.004 112.199 1.00 140.38 498 LEU B CA 1
ATOM 6975 C C . LEU C 1 411 ? 61.455 68.775 112.417 1.00 134.17 498 LEU B C 1
ATOM 6976 O O . LEU C 1 411 ? 62.325 68.493 111.593 1.00 136.84 498 LEU B O 1
ATOM 6981 N N . GLU C 1 412 ? 61.247 68.074 113.534 1.00 135.05 499 GLU B N 1
ATOM 6982 C CA . GLU C 1 412 ? 62.059 66.902 113.890 1.00 130.61 499 GLU B CA 1
ATOM 6983 C C . GLU C 1 412 ? 62.039 65.856 112.794 1.00 131.45 499 GLU B C 1
ATOM 6984 O O . GLU C 1 412 ? 63.098 65.402 112.367 1.00 126.15 499 GLU B O 1
ATOM 6990 N N . ASN C 1 413 ? 60.844 65.499 112.325 1.00 137.93 500 ASN B N 1
ATOM 6991 C CA . ASN C 1 413 ? 60.716 64.493 111.271 1.00 133.76 500 ASN B CA 1
ATOM 6992 C C . ASN C 1 413 ? 61.202 65.025 109.930 1.00 128.08 500 ASN B C 1
ATOM 6993 O O . ASN C 1 413 ? 61.994 64.364 109.263 1.00 127.46 500 ASN B O 1
ATOM 6998 N N . ALA C 1 414 ? 60.757 66.226 109.559 1.00 121.71 501 ALA B N 1
ATOM 6999 C CA . ALA C 1 414 ? 61.258 66.912 108.354 1.00 121.97 501 ALA B CA 1
ATOM 7000 C C . ALA C 1 414 ? 62.790 66.839 108.237 1.00 117.24 501 ALA B C 1
ATOM 7001 O O . ALA C 1 414 ? 63.346 66.530 107.173 1.00 109.06 501 ALA B O 1
ATOM 7003 N N . THR C 1 415 ? 63.451 67.111 109.355 1.00 115.15 502 THR B N 1
ATOM 7004 C CA . THR C 1 415 ? 64.898 67.032 109.456 1.00 116.04 502 THR B CA 1
ATOM 7005 C C . THR C 1 415 ? 65.407 65.593 109.236 1.00 124.32 502 THR B C 1
ATOM 7006 O O . THR C 1 415 ? 66.436 65.399 108.587 1.00 137.89 502 THR B O 1
ATOM 7010 N N . GLU C 1 416 ? 64.692 64.597 109.753 1.00 125.95 503 GLU B N 1
ATOM 7011 C CA . GLU C 1 416 ? 65.075 63.187 109.550 1.00 127.30 503 GLU B CA 1
ATOM 7012 C C . GLU C 1 416 ? 64.799 62.681 108.136 1.00 123.77 503 GLU B C 1
ATOM 7013 O O . GLU C 1 416 ? 65.469 61.750 107.683 1.00 115.90 503 GLU B O 1
ATOM 7019 N N . VAL C 1 417 ? 63.806 63.266 107.456 1.00 125.95 504 VAL B N 1
ATOM 7020 C CA . VAL C 1 417 ? 63.499 62.902 106.064 1.00 125.45 504 VAL B CA 1
ATOM 7021 C C . VAL C 1 417 ? 64.531 63.542 105.141 1.00 123.23 504 VAL B C 1
ATOM 7022 O O . VAL C 1 417 ? 64.937 62.929 104.154 1.00 119.61 504 VAL B O 1
ATOM 7026 N N . LEU C 1 418 ? 64.940 64.771 105.463 1.00 124.46 505 LEU B N 1
ATOM 7027 C CA . LEU C 1 418 ? 66.046 65.435 104.762 1.00 125.39 505 LEU B CA 1
ATOM 7028 C C . LEU C 1 418 ? 67.370 64.690 104.962 1.00 116.72 505 LEU B C 1
ATOM 7029 O O . LEU C 1 418 ? 68.072 64.391 103.994 1.00 110.73 505 LEU B O 1
ATOM 7034 N N . SER C 1 419 ? 67.693 64.397 106.221 1.00 113.61 506 SER B N 1
ATOM 7035 C CA . SER C 1 419 ? 68.933 63.700 106.583 1.00 118.64 506 SER B CA 1
ATOM 7036 C C . SER C 1 419 ? 68.974 62.303 105.973 1.00 122.54 506 SER B C 1
ATOM 7037 O O . SER C 1 419 ? 70.021 61.854 105.501 1.00 120.70 506 SER B O 1
ATOM 7040 N N . GLY C 1 420 ? 67.821 61.635 105.979 1.00 131.20 507 GLY B N 1
ATOM 7041 C CA . GLY C 1 420 ? 67.680 60.294 105.416 1.00 132.69 507 GLY B CA 1
ATOM 7042 C C . GLY C 1 420 ? 67.849 60.239 103.908 1.00 125.84 507 GLY B C 1
ATOM 7043 O O . GLY C 1 420 ? 68.331 59.235 103.369 1.00 115.88 507 GLY B O 1
ATOM 7044 N N . TYR C 1 421 ? 67.442 61.307 103.224 1.00 117.82 508 TYR B N 1
ATOM 7045 C CA . TYR C 1 421 ? 67.639 61.389 101.790 1.00 118.47 508 TYR B CA 1
ATOM 7046 C C . TYR C 1 421 ? 69.122 61.491 101.510 1.00 116.81 508 TYR B C 1
ATOM 7047 O O . TYR C 1 421 ? 69.674 60.648 100.818 1.00 126.56 508 TYR B O 1
ATOM 7056 N N . LEU C 1 422 ? 69.762 62.495 102.103 1.00 119.27 509 LEU B N 1
ATOM 7057 C CA . LEU C 1 422 ? 71.143 62.860 101.766 1.00 116.42 509 LEU B CA 1
ATOM 7058 C C . LEU C 1 422 ? 72.172 61.804 102.214 1.00 117.01 509 LEU B C 1
ATOM 7059 O O . LEU C 1 422 ? 73.114 61.514 101.469 1.00 106.23 509 LEU B O 1
ATOM 7064 N N . GLU C 1 423 ? 71.977 61.223 103.403 1.00 125.21 510 GLU B N 1
ATOM 7065 C CA . GLU C 1 423 ? 72.815 60.101 103.886 1.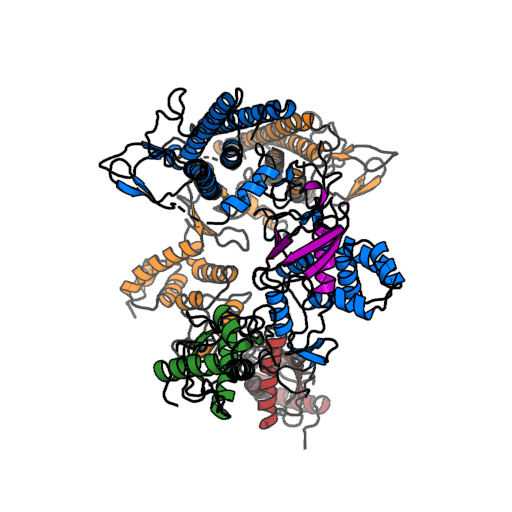00 135.36 510 GLU B CA 1
ATOM 7066 C C . GLU C 1 423 ? 72.733 58.802 103.080 1.00 145.98 510 GLU B C 1
ATOM 7067 O O . GLU C 1 423 ? 73.714 58.055 103.037 1.00 145.53 510 GLU B O 1
ATOM 7073 N N . ARG C 1 424 ? 71.574 58.536 102.466 1.00 155.06 511 ARG B N 1
ATOM 7074 C CA . ARG C 1 424 ? 71.204 57.190 102.010 1.00 143.39 511 ARG B CA 1
ATOM 7075 C C . ARG C 1 424 ? 70.441 57.165 100.663 1.00 145.16 511 ARG B C 1
ATOM 7076 O O . ARG C 1 424 ? 70.963 56.649 99.668 1.00 134.13 511 ARG B O 1
ATOM 7084 N N . ASP C 1 425 ? 69.242 57.757 100.623 1.00 151.06 512 ASP B N 1
ATOM 7085 C CA . ASP C 1 425 ? 68.317 57.629 99.465 1.00 151.08 512 ASP B CA 1
ATOM 7086 C C . ASP C 1 425 ? 68.636 58.468 98.199 1.00 149.64 512 ASP B C 1
ATOM 7087 O O . ASP C 1 425 ? 67.861 58.427 97.239 1.00 146.65 512 ASP B O 1
ATOM 7092 N N . ILE C 1 426 ? 69.737 59.226 98.186 1.00 156.30 513 ILE B N 1
ATOM 7093 C CA . ILE C 1 426 ? 70.093 60.067 97.014 1.00 155.52 513 ILE B CA 1
ATOM 7094 C C . ILE C 1 426 ? 70.831 59.267 95.937 1.00 153.96 513 ILE B C 1
ATOM 7095 O O . ILE C 1 426 ? 70.561 59.434 94.742 1.00 147.16 513 ILE B O 1
ATOM 7100 N N . SER C 1 427 ? 71.754 58.408 96.371 1.00 148.64 514 SER B N 1
ATOM 7101 C CA . SER C 1 427 ? 72.527 57.552 95.470 1.00 145.15 514 SER B CA 1
ATOM 7102 C C . SER C 1 427 ? 71.810 56.230 95.162 1.00 140.06 514 SER B C 1
ATOM 7103 O O . SER C 1 427 ? 72.378 55.357 94.511 1.00 134.71 514 SER B O 1
ATOM 7106 N N . GLN C 1 428 ? 70.584 56.073 95.663 1.00 142.52 515 GLN B N 1
ATOM 7107 C CA . GLN C 1 428 ? 69.660 55.025 95.216 1.00 150.33 515 GLN B CA 1
ATOM 7108 C C . GLN C 1 428 ? 68.507 55.743 94.502 1.00 144.66 515 GLN B C 1
ATOM 7109 O O . GLN C 1 428 ? 67.329 55.590 94.849 1.00 138.07 515 GLN B O 1
ATOM 7115 N N . ASP C 1 429 ? 68.879 56.544 93.502 1.00 145.56 516 ASP B N 1
ATOM 7116 C CA . ASP C 1 429 ? 67.957 57.444 92.800 1.00 147.43 516 ASP B CA 1
ATOM 7117 C C . ASP C 1 429 ? 68.652 58.019 91.558 1.00 146.33 516 ASP B C 1
ATOM 7118 O O . ASP C 1 429 ? 69.839 58.354 91.608 1.00 136.49 516 ASP B O 1
ATOM 7123 N N . SER C 1 430 ? 67.912 58.137 90.456 1.00 153.45 517 SER B N 1
ATOM 7124 C CA . SER C 1 430 ? 68.462 58.678 89.201 1.00 154.20 517 SER B CA 1
ATOM 7125 C C . SER C 1 430 ? 68.678 60.193 89.286 1.00 145.99 517 SER B C 1
ATOM 7126 O O . SER C 1 430 ? 68.011 60.883 90.056 1.00 144.56 517 SER B O 1
ATOM 7129 N N . LEU C 1 431 ? 69.596 60.696 88.466 1.00 141.64 518 LEU B N 1
ATOM 7130 C CA . LEU C 1 431 ? 70.095 62.075 88.591 1.00 138.41 518 LEU B CA 1
ATOM 7131 C C . LEU C 1 431 ? 69.079 63.186 88.350 1.00 135.39 518 LEU B C 1
ATOM 7132 O O . LEU C 1 431 ? 69.099 64.174 89.072 1.00 144.20 518 LEU B O 1
ATOM 7137 N N . GLN C 1 432 ? 68.223 63.059 87.339 1.00 139.27 519 GLN B N 1
ATOM 7138 C CA . GLN C 1 432 ? 67.226 64.107 87.068 1.00 154.50 519 GLN B CA 1
ATOM 7139 C C . GLN C 1 432 ? 66.298 64.327 88.277 1.00 160.79 519 GLN B C 1
ATOM 7140 O O . GLN C 1 432 ? 65.980 65.472 88.620 1.00 150.09 519 GLN B O 1
ATOM 7146 N N . ASP C 1 433 ? 65.889 63.232 88.918 1.00 166.27 520 ASP B N 1
ATOM 7147 C CA . ASP C 1 433 ? 64.941 63.282 90.038 1.00 173.06 520 ASP B CA 1
ATOM 7148 C C . ASP C 1 433 ? 65.442 64.078 91.255 1.00 16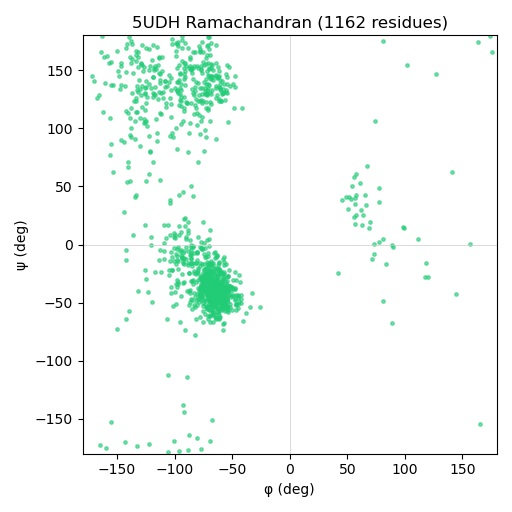6.80 520 ASP B C 1
ATOM 7149 O O . ASP C 1 433 ? 64.704 64.914 91.782 1.00 170.17 520 ASP B O 1
ATOM 7154 N N . ILE C 1 434 ? 66.691 63.851 91.668 1.00 158.89 521 ILE B N 1
ATOM 7155 C CA . ILE C 1 434 ? 67.198 64.374 92.958 1.00 148.76 521 ILE B CA 1
ATOM 7156 C C . ILE C 1 434 ? 67.200 65.912 93.091 1.00 138.76 521 ILE B C 1
ATOM 7157 O O . ILE C 1 434 ? 67.319 66.415 94.205 1.00 137.36 521 ILE B O 1
ATOM 7162 N N . LYS C 1 435 ? 67.056 66.658 91.988 1.00 131.65 522 LYS B N 1
ATOM 7163 C CA . LYS C 1 435 ? 66.908 68.131 92.061 1.00 128.29 522 LYS B CA 1
ATOM 7164 C C . LYS C 1 435 ? 65.625 68.567 92.750 1.00 131.84 522 LYS B C 1
ATOM 7165 O O . LYS C 1 435 ? 65.692 69.262 93.753 1.00 137.35 522 LYS B O 1
ATOM 7167 N N . GLN C 1 436 ? 64.472 68.172 92.199 1.00 137.82 523 GLN B N 1
ATOM 7168 C CA . GLN C 1 436 ? 63.160 68.540 92.758 1.00 136.79 523 GLN B CA 1
ATOM 7169 C C . GLN C 1 436 ? 62.922 67.898 94.129 1.00 133.51 523 GLN B C 1
ATOM 7170 O O . GLN C 1 436 ? 62.333 68.533 94.999 1.00 134.46 523 GLN B O 1
ATOM 7176 N N . LYS C 1 437 ? 63.369 66.654 94.317 1.00 137.30 524 LYS B N 1
ATOM 7177 C CA . LYS C 1 437 ? 63.216 65.958 95.609 1.00 138.13 524 LYS B CA 1
ATOM 7178 C C . LYS C 1 437 ? 63.974 66.649 96.752 1.00 133.78 524 LYS B C 1
ATOM 7179 O O . LYS C 1 437 ? 63.378 66.946 97.787 1.00 144.21 524 LYS B O 1
ATOM 7185 N N . VAL C 1 438 ? 65.265 66.921 96.554 1.00 127.44 525 VAL B N 1
ATOM 7186 C CA . VAL C 1 438 ? 66.088 67.617 97.568 1.00 121.43 525 VAL B CA 1
ATOM 7187 C C . VAL C 1 438 ? 65.651 69.065 97.809 1.00 116.58 525 VAL B C 1
ATOM 7188 O O . VAL C 1 438 ? 65.690 69.530 98.942 1.00 120.29 525 VAL B O 1
ATOM 7192 N N . GLN C 1 439 ? 65.255 69.772 96.753 1.00 122.10 526 GLN B N 1
ATOM 7193 C CA . GLN C 1 439 ? 64.816 71.167 96.873 1.00 124.30 526 GLN B CA 1
ATOM 7194 C C . GLN C 1 439 ? 63.570 71.278 97.761 1.00 120.47 526 GLN B C 1
ATOM 7195 O O . GLN C 1 439 ? 63.535 72.082 98.692 1.00 117.24 526 GLN B O 1
ATOM 7201 N N . ASP C 1 440 ? 62.565 70.456 97.466 1.00 123.87 527 ASP B N 1
ATOM 7202 C CA . ASP C 1 440 ? 61.303 70.441 98.210 1.00 119.90 527 ASP B CA 1
ATOM 7203 C C . ASP C 1 440 ? 61.487 70.044 99.675 1.00 111.89 527 ASP B C 1
ATOM 7204 O O . ASP C 1 440 ? 60.801 70.577 100.533 1.00 120.01 527 ASP B O 1
ATOM 7209 N N . LYS C 1 441 ? 62.409 69.126 99.964 1.00 115.04 528 LYS B N 1
ATOM 7210 C CA . LYS C 1 441 ? 62.647 68.676 101.355 1.00 118.93 528 LYS B CA 1
ATOM 7211 C C . LYS C 1 441 ? 63.250 69.736 102.267 1.00 116.22 528 LYS B C 1
ATOM 7212 O O . LYS C 1 441 ? 62.764 69.924 103.376 1.00 120.31 528 LYS B O 1
ATOM 7218 N N . TYR C 1 442 ? 64.309 70.409 101.816 1.00 118.30 529 TYR B N 1
ATOM 7219 C CA . TYR C 1 442 ? 64.913 71.492 102.600 1.00 117.54 529 TYR B CA 1
ATOM 7220 C C . TYR C 1 442 ? 64.008 72.718 102.663 1.00 115.96 529 TYR B C 1
ATOM 7221 O O . TYR C 1 442 ? 63.940 73.377 103.697 1.00 131.04 529 TYR B O 1
ATOM 7230 N N . ARG C 1 443 ? 63.323 73.022 101.562 1.00 114.16 530 ARG B N 1
ATOM 7231 C CA . ARG C 1 443 ? 62.328 74.109 101.529 1.00 119.86 530 ARG B CA 1
ATOM 7232 C C . ARG C 1 443 ? 61.233 73.901 102.598 1.00 122.66 530 ARG B C 1
ATOM 7233 O O . ARG C 1 443 ? 60.744 74.865 103.202 1.00 127.65 530 ARG B O 1
ATOM 7235 N N . TYR C 1 444 ? 60.869 72.638 102.824 1.00 125.29 531 TYR B N 1
ATOM 7236 C CA . TYR C 1 444 ? 59.940 72.260 103.885 1.00 125.42 531 TYR B CA 1
ATOM 7237 C C . TYR C 1 444 ? 60.585 72.426 105.260 1.00 126.39 531 TYR B C 1
ATOM 7238 O O . TYR C 1 444 ? 59.959 72.971 106.163 1.00 135.02 531 TYR B O 1
ATOM 7247 N N . CYS C 1 445 ? 61.826 71.958 105.413 1.00 125.71 532 CYS B N 1
ATOM 7248 C CA . CYS C 1 445 ? 62.586 72.133 106.664 1.00 118.86 532 CYS B CA 1
ATOM 7249 C C . CYS C 1 445 ? 62.710 73.596 107.046 1.00 119.14 532 CYS B C 1
ATOM 7250 O O . CYS C 1 445 ? 62.390 73.969 108.174 1.00 131.93 532 CYS B O 1
ATOM 7253 N N . GLU C 1 446 ? 63.163 74.417 106.098 1.00 114.83 533 GLU B N 1
ATOM 7254 C CA . GLU C 1 446 ? 63.290 75.864 106.307 1.00 112.56 533 GLU B CA 1
ATOM 7255 C C . GLU C 1 446 ? 61.950 76.460 106.742 1.00 111.75 533 GLU B C 1
ATOM 7256 O O . GLU C 1 446 ? 61.926 77.402 107.522 1.00 111.62 533 GLU B O 1
ATOM 7262 N N . SER C 1 447 ? 60.845 75.900 106.248 1.00 121.50 534 SER B N 1
ATOM 7263 C CA . SER C 1 447 ? 59.500 76.269 106.712 1.00 127.54 534 SER B CA 1
ATOM 7264 C C . SER C 1 447 ? 59.233 75.839 108.165 1.00 132.70 534 SER B C 1
ATOM 7265 O O . SER C 1 447 ? 58.922 76.687 109.005 1.00 139.40 534 SER B O 1
ATOM 7268 N N . ARG C 1 448 ? 59.359 74.541 108.455 1.00 138.41 535 ARG B N 1
ATOM 7269 C CA . ARG C 1 448 ? 59.056 73.999 109.802 1.00 143.19 535 ARG B CA 1
ATOM 7270 C C . ARG C 1 448 ? 59.872 74.668 110.915 1.00 137.83 535 ARG B C 1
ATOM 7271 O O . ARG C 1 448 ? 59.354 74.909 112.011 1.00 135.09 535 ARG B O 1
ATOM 7279 N N . ARG C 1 449 ? 61.136 74.968 110.627 1.00 137.62 536 ARG B N 1
ATOM 7280 C CA . ARG C 1 449 ? 61.987 75.689 111.572 1.00 140.32 536 ARG B CA 1
ATOM 7281 C C . ARG C 1 449 ? 61.470 77.113 111.795 1.00 144.23 536 ARG B C 1
ATOM 7282 O O . ARG C 1 449 ? 61.435 77.575 112.928 1.00 157.35 536 ARG B O 1
ATOM 7290 N N . ARG C 1 450 ? 61.057 77.792 110.724 1.00 145.90 537 ARG B N 1
ATOM 7291 C CA . ARG C 1 450 ? 60.551 79.172 110.814 1.00 144.98 537 ARG B CA 1
ATOM 7292 C C . ARG C 1 450 ? 59.210 79.260 111.537 1.00 140.17 537 ARG B C 1
ATOM 7293 O O . ARG C 1 450 ? 58.944 80.246 112.226 1.00 143.54 537 ARG B O 1
ATOM 7301 N N . VAL C 1 451 ? 58.367 78.243 111.362 1.00 133.32 538 VAL B N 1
ATOM 7302 C CA . VAL C 1 451 ? 57.110 78.145 112.106 1.00 135.39 538 VAL B CA 1
ATOM 7303 C C . VAL C 1 451 ? 57.416 77.897 113.588 1.00 130.96 538 VAL B C 1
ATOM 7304 O O . VAL C 1 451 ? 56.761 78.464 114.457 1.00 135.25 538 VAL B O 1
ATOM 7308 N N . LEU C 1 452 ? 58.405 77.053 113.868 1.00 127.89 539 LEU B N 1
ATOM 7309 C CA . LEU C 1 452 ? 58.852 76.812 115.245 1.00 133.08 539 LEU B CA 1
ATOM 7310 C C . LEU C 1 452 ? 59.211 78.151 115.918 1.00 133.02 539 LEU B C 1
ATOM 7311 O O . LEU C 1 452 ? 58.684 78.479 116.987 1.00 132.71 539 LEU B O 1
ATOM 7316 N N . LEU C 1 453 ? 60.075 78.923 115.261 1.00 135.62 540 LEU B N 1
ATOM 7317 C CA . LEU C 1 453 ? 60.624 80.163 115.828 1.00 139.38 540 LEU B CA 1
ATOM 7318 C C . LEU C 1 453 ? 59.647 81.337 115.954 1.00 150.11 540 LEU B C 1
ATOM 7319 O O . LEU C 1 453 ? 59.836 82.178 116.825 1.00 157.07 540 LEU B O 1
ATOM 7324 N N . GLN C 1 454 ? 58.631 81.425 115.097 1.00 161.80 541 GLN B N 1
ATOM 7325 C CA . GLN C 1 454 ? 57.612 82.473 115.259 1.00 169.38 541 GLN B CA 1
ATOM 7326 C C . GLN C 1 454 ? 56.753 82.208 116.502 1.00 174.44 541 GLN B C 1
ATOM 7327 O O . GLN C 1 454 ? 56.344 83.146 117.182 1.00 180.56 541 GLN B O 1
ATOM 7333 N N . HIS C 1 455 ? 56.490 80.934 116.792 1.00 175.41 542 HIS B N 1
ATOM 7334 C CA . HIS C 1 455 ? 55.664 80.554 117.936 1.00 176.28 542 HIS B CA 1
ATOM 7335 C C . HIS C 1 455 ? 56.360 80.844 119.264 1.00 177.83 542 HIS B C 1
ATOM 7336 O O . HIS C 1 455 ? 55.768 81.462 120.154 1.00 185.26 542 HIS B O 1
ATOM 7343 N N . VAL C 1 456 ? 57.608 80.398 119.389 1.00 174.76 543 VAL B N 1
ATOM 7344 C CA . VAL C 1 456 ? 58.379 80.600 120.628 1.00 180.21 543 VAL B CA 1
ATOM 7345 C C . VAL C 1 456 ? 58.797 82.058 120.865 1.00 172.72 543 VAL B C 1
ATOM 7346 O O . VAL C 1 456 ? 58.996 82.455 122.015 1.00 180.38 543 VAL B O 1
ATOM 7350 N N . HIS C 1 457 ? 58.929 82.843 119.790 1.00 166.43 544 HIS B N 1
ATOM 7351 C CA . HIS C 1 457 ? 59.238 84.287 119.889 1.00 167.28 544 HIS B CA 1
ATOM 7352 C C . HIS C 1 457 ? 57.991 85.142 120.126 1.00 168.15 544 HIS B C 1
ATOM 7353 O O . HIS C 1 457 ? 58.085 86.198 120.753 1.00 169.27 544 HIS B O 1
ATOM 7360 N N . GLU C 1 458 ? 56.836 84.698 119.627 1.00 173.70 545 GLU B N 1
ATOM 7361 C CA . GLU C 1 458 ? 55.554 85.322 119.984 1.00 175.66 545 GLU B CA 1
ATOM 7362 C C . GLU C 1 458 ? 55.135 84.967 121.416 1.00 173.22 545 GLU B C 1
ATOM 7363 O O . GLU C 1 458 ? 54.379 85.709 122.042 1.00 179.41 545 GLU B O 1
ATOM 7369 N N . GLY C 1 459 ? 55.617 83.832 121.923 1.00 163.49 546 GLY B N 1
ATOM 7370 C CA . GLY C 1 459 ? 55.496 83.501 123.335 1.00 153.96 546 GLY B CA 1
ATOM 7371 C C . GLY C 1 459 ? 56.332 84.398 124.238 1.00 156.32 546 GLY B C 1
ATOM 7372 O O . GLY C 1 459 ? 55.976 84.598 125.397 1.00 168.49 546 GLY B O 1
ATOM 7373 N N . TYR C 1 460 ? 57.447 84.922 123.725 1.00 162.72 547 TYR B N 1
ATOM 7374 C CA . TYR C 1 460 ? 58.247 85.933 124.445 1.00 175.01 547 TYR B CA 1
ATOM 7375 C C . TYR C 1 460 ? 57.612 87.339 124.467 1.00 169.00 547 TYR B C 1
ATOM 7376 O O . TYR C 1 460 ? 57.965 88.157 125.319 1.00 164.29 547 TYR B O 1
ATOM 7385 N N . GLU C 1 461 ? 56.698 87.627 123.541 1.00 168.34 548 GLU B N 1
ATOM 7386 C CA . GLU C 1 461 ? 55.937 88.886 123.570 1.00 173.31 548 GLU B CA 1
ATOM 7387 C C . GLU C 1 461 ? 54.964 88.914 124.750 1.00 175.79 548 GLU B C 1
ATOM 7388 O O . GLU C 1 461 ? 55.021 89.816 125.589 1.00 174.19 548 GLU B O 1
ATOM 7394 N N . LYS C 1 462 ? 54.095 87.901 124.803 1.00 181.27 549 LYS B N 1
ATOM 7395 C CA . LYS C 1 462 ? 53.010 87.802 125.797 1.00 181.80 549 LYS B CA 1
ATOM 7396 C C . LYS C 1 462 ? 53.429 87.156 127.135 1.00 180.34 549 LYS B C 1
ATOM 7397 O O . LYS C 1 462 ? 52.593 87.033 128.035 1.00 179.23 549 LYS B O 1
ATOM 7403 N N . ASP C 1 463 ? 54.699 86.749 127.261 1.00 179.81 550 ASP B N 1
ATOM 7404 C CA . ASP C 1 463 ? 55.239 86.099 128.473 1.00 180.15 550 ASP B CA 1
ATOM 7405 C C . ASP C 1 463 ? 54.472 84.826 128.841 1.00 185.70 550 ASP B C 1
ATOM 7406 O O . ASP C 1 463 ? 53.900 84.728 129.930 1.00 213.68 550 ASP B O 1
ATOM 7411 N N . LEU C 1 464 ? 54.479 83.853 127.929 1.00 170.41 551 LEU B N 1
ATOM 7412 C CA . LEU C 1 464 ? 53.695 82.623 128.087 1.00 168.63 551 LEU B CA 1
ATOM 7413 C C . LEU C 1 464 ? 54.514 81.418 128.589 1.00 157.66 551 LEU B C 1
ATOM 7414 O O . LEU C 1 464 ? 53.972 80.317 128.691 1.00 154.16 551 LEU B O 1
ATOM 7419 N N . TRP C 1 465 ? 55.791 81.630 128.928 1.00 154.56 552 TRP B N 1
ATOM 7420 C CA . TRP C 1 465 ? 56.674 80.559 129.426 1.00 159.21 552 TRP B CA 1
ATOM 7421 C C . TRP C 1 465 ? 57.195 80.896 130.836 1.00 146.39 552 TRP B C 1
ATOM 7422 O O . TRP C 1 465 ? 57.584 80.010 131.616 1.00 124.19 552 TRP B O 1
ATOM 7433 N N . GLY D 2 1 ? 115.907 74.458 118.441 1.00 141.85 -1 GLY D N 1
ATOM 7434 C CA . GLY D 2 1 ? 115.569 73.276 117.574 1.00 136.94 -1 GLY D CA 1
ATOM 7435 C C . GLY D 2 1 ? 116.494 72.097 117.831 1.00 131.53 -1 GLY D C 1
ATOM 7436 O O . GLY D 2 1 ? 117.673 72.300 118.129 1.00 137.39 -1 GLY D O 1
ATOM 7437 N N . SER D 2 2 ? 115.970 70.875 117.705 1.00 116.61 0 SER D N 1
ATOM 7438 C CA . SER D 2 2 ? 116.691 69.633 118.073 1.00 108.39 0 SER D CA 1
ATOM 7439 C C . SER D 2 2 ? 118.227 69.639 117.878 1.00 103.94 0 SER D C 1
ATOM 7440 O O . SER D 2 2 ? 118.954 69.130 118.728 1.00 94.15 0 SER D O 1
ATOM 7442 N N . MET D 2 3 ? 118.697 70.208 116.761 1.00 109.70 1 MET D N 1
ATOM 7443 C CA . MET D 2 3 ? 120.137 70.297 116.425 1.00 106.08 1 MET D CA 1
ATOM 7444 C C . MET D 2 3 ? 120.763 71.670 116.663 1.00 100.88 1 MET D C 1
ATOM 7445 O O . MET D 2 3 ? 121.976 71.761 116.756 1.00 101.42 1 MET D O 1
ATOM 7450 N N . ALA D 2 4 ? 119.959 72.733 116.709 1.00 105.27 2 ALA D N 1
ATOM 7451 C CA . ALA D 2 4 ? 120.437 74.073 117.135 1.00 105.81 2 ALA D CA 1
ATOM 7452 C C . ALA D 2 4 ? 120.729 74.146 118.645 1.00 97.59 2 ALA D C 1
ATOM 7453 O O . ALA D 2 4 ? 121.532 74.972 119.099 1.00 84.68 2 ALA D O 1
ATOM 7455 N N . ALA D 2 5 ? 120.045 73.299 119.415 1.00 96.74 3 ALA D N 1
ATOM 7456 C CA . ALA D 2 5 ? 120.397 73.055 120.806 1.00 88.59 3 ALA D CA 1
ATOM 7457 C C . ALA D 2 5 ? 121.738 72.385 120.844 1.00 85.62 3 ALA D C 1
ATOM 7458 O O . ALA D 2 5 ? 122.631 72.862 121.528 1.00 92.50 3 ALA D O 1
ATOM 7460 N N . SER D 2 6 ? 121.881 71.294 120.090 1.00 88.94 4 SER D N 1
ATOM 7461 C CA . SER D 2 6 ? 123.159 70.545 120.035 1.00 95.47 4 SER D CA 1
ATOM 7462 C C . SER D 2 6 ? 124.372 71.353 119.516 1.00 84.87 4 SER D C 1
ATOM 7463 O O . SER D 2 6 ? 125.499 71.050 119.857 1.00 80.29 4 SER D O 1
ATOM 7466 N N . ARG D 2 7 ? 124.132 72.376 118.712 1.00 85.35 5 ARG D N 1
ATOM 7467 C CA . ARG D 2 7 ? 125.190 73.259 118.247 1.00 91.15 5 ARG D CA 1
ATOM 7468 C C . ARG D 2 7 ? 125.697 74.163 119.372 1.00 90.48 5 ARG D C 1
ATOM 7469 O O . ARG D 2 7 ? 126.903 74.388 119.485 1.00 96.75 5 ARG D O 1
ATOM 7477 N N . ARG D 2 8 ? 124.781 74.701 120.175 1.00 90.70 6 ARG D N 1
ATOM 7478 C CA . ARG D 2 8 ? 125.157 75.585 121.290 1.00 92.64 6 ARG D CA 1
ATOM 7479 C C . ARG D 2 8 ? 125.855 74.808 122.376 1.00 88.85 6 ARG D C 1
ATOM 7480 O O . ARG D 2 8 ? 126.915 75.195 122.838 1.00 96.05 6 ARG D O 1
ATOM 7488 N N . LEU D 2 9 ? 125.244 73.706 122.772 1.00 94.00 7 LEU D N 1
ATOM 7489 C CA . LEU D 2 9 ? 125.800 72.828 123.792 1.00 97.14 7 LEU D CA 1
ATOM 7490 C C . LEU D 2 9 ? 127.202 72.362 123.422 1.00 96.27 7 LEU D C 1
ATOM 7491 O O . LEU D 2 9 ? 128.102 72.346 124.267 1.00 106.20 7 LEU D O 1
ATOM 7496 N N . MET D 2 10 ? 127.385 72.013 122.154 1.00 90.81 8 MET D N 1
ATOM 7497 C CA . MET D 2 10 ? 128.698 71.642 121.637 1.00 91.89 8 MET D CA 1
ATOM 7498 C C . MET D 2 10 ? 129.745 72.708 121.951 1.00 88.92 8 MET D C 1
ATOM 7499 O O . MET D 2 10 ? 130.894 72.370 122.223 1.00 92.97 8 MET D O 1
ATOM 7504 N N . LYS D 2 11 ? 129.342 73.976 121.931 1.00 89.59 9 LYS D N 1
ATOM 7505 C CA . LYS D 2 11 ? 130.248 75.086 122.241 1.00 105.06 9 LYS D CA 1
ATOM 7506 C C . LYS D 2 11 ? 130.456 75.275 123.742 1.00 107.36 9 LYS D C 1
ATOM 7507 O O . LYS D 2 11 ? 131.596 75.438 124.190 1.00 105.17 9 LYS D O 1
ATOM 7513 N N . GLU D 2 12 ? 129.357 75.270 124.505 1.00 110.84 10 GLU D N 1
ATOM 7514 C CA . GLU D 2 12 ? 129.402 75.443 125.969 1.00 102.64 10 GLU D CA 1
ATOM 7515 C C . GLU D 2 12 ? 130.245 74.367 126.611 1.00 99.62 10 GLU D C 1
ATOM 7516 O O . GLU D 2 12 ? 130.967 74.641 127.572 1.00 92.68 10 GLU D O 1
ATOM 7522 N N . LEU D 2 13 ? 130.149 73.153 126.066 1.00 101.29 11 LEU D N 1
ATOM 7523 C CA . LEU D 2 13 ? 130.866 72.000 126.597 1.00 106.73 11 LEU D CA 1
ATOM 7524 C C . LEU D 2 13 ? 132.380 72.067 126.356 1.00 112.50 11 LEU D C 1
ATOM 7525 O O . LEU D 2 13 ? 133.135 71.439 127.093 1.00 121.66 11 LEU D O 1
ATOM 7530 N N . GLU D 2 14 ? 132.820 72.824 125.345 1.00 116.75 12 GLU D N 1
ATOM 7531 C CA . GLU D 2 14 ? 134.247 73.144 125.172 1.00 117.91 12 GLU D CA 1
ATOM 7532 C C . GLU D 2 14 ? 134.715 74.112 126.262 1.00 110.33 12 GLU D C 1
ATOM 7533 O O . GLU D 2 14 ? 135.663 73.820 126.997 1.00 104.39 12 GLU D O 1
ATOM 7539 N N . GLU D 2 15 ? 134.038 75.257 126.353 1.00 105.32 13 GLU D N 1
ATOM 7540 C CA . GLU D 2 15 ? 134.327 76.284 127.363 1.00 104.26 13 GLU D CA 1
ATOM 7541 C C . GLU D 2 15 ? 134.475 75.691 128.777 1.00 108.39 13 GLU D C 1
ATOM 7542 O O . GLU D 2 15 ? 135.446 75.982 129.480 1.00 106.44 13 GLU D O 1
ATOM 7544 N N . ILE D 2 16 ? 133.540 74.821 129.157 1.00 117.45 14 ILE D N 1
ATOM 7545 C CA . ILE D 2 16 ? 133.556 74.175 130.479 1.00 115.63 14 ILE D CA 1
ATOM 7546 C C . ILE D 2 16 ? 134.766 73.244 130.617 1.00 110.19 14 ILE D C 1
ATOM 7547 O O . ILE D 2 16 ? 135.454 73.279 131.631 1.00 109.42 14 ILE D O 1
ATOM 7552 N N . ARG D 2 17 ? 135.048 72.457 129.584 1.00 113.86 15 ARG D N 1
ATOM 7553 C CA . ARG D 2 17 ? 136.226 71.568 129.580 1.00 119.11 15 ARG D CA 1
ATOM 7554 C C . ARG D 2 17 ? 137.587 72.250 129.331 1.00 113.86 15 ARG D C 1
ATOM 7555 O O . ARG D 2 17 ? 138.622 71.581 129.382 1.00 113.99 15 ARG D O 1
ATOM 7563 N N . LYS D 2 18 ? 137.603 73.553 129.060 1.00 109.54 16 LYS D N 1
ATOM 7564 C CA . LYS D 2 18 ? 138.868 74.289 128.933 1.00 112.34 16 LYS D CA 1
ATOM 7565 C C . LYS D 2 18 ? 139.378 74.740 130.302 1.00 123.13 16 LYS D C 1
ATOM 7566 O O . LYS D 2 18 ? 140.556 74.551 130.622 1.00 133.75 16 LYS D O 1
ATOM 7568 N N . CYS D 2 19 ? 138.490 75.340 131.098 1.00 127.81 17 CYS D N 1
ATOM 7569 C CA . CYS D 2 19 ? 138.839 75.839 132.437 1.00 125.86 17 CYS D CA 1
ATOM 7570 C C . CYS D 2 19 ? 138.477 74.850 133.573 1.00 142.92 17 CYS D C 1
ATOM 7571 O O . CYS D 2 19 ? 139.199 74.759 134.586 1.00 145.49 17 CYS D O 1
ATOM 7574 N N . GLY D 2 20 ? 137.375 74.113 133.400 1.00 144.41 18 GLY D N 1
ATOM 7575 C CA . GLY D 2 20 ? 136.846 73.257 134.455 1.00 143.08 18 GLY D CA 1
ATOM 7576 C C . GLY D 2 20 ? 136.041 74.074 135.447 1.00 145.77 18 GLY D C 1
ATOM 7577 O O . GLY D 2 20 ? 135.951 75.301 135.333 1.00 133.99 18 GLY D O 1
ATOM 7578 N N . MET D 2 21 ? 135.431 73.371 136.400 1.00 153.79 19 MET D N 1
ATOM 7579 C CA . MET D 2 21 ? 134.683 73.969 137.509 1.00 150.28 19 MET D CA 1
ATOM 7580 C C . MET D 2 21 ? 135.177 73.262 138.768 1.00 147.95 19 MET D C 1
ATOM 7581 O O . MET D 2 21 ? 135.255 72.033 138.786 1.00 145.74 19 MET D O 1
ATOM 7586 N N . LYS D 2 22 ? 135.520 74.020 139.808 1.00 154.84 20 LYS D N 1
ATOM 7587 C CA . LYS D 2 22 ? 135.960 73.420 141.084 1.00 149.97 20 LYS D CA 1
ATOM 7588 C C . LYS D 2 22 ? 134.813 72.702 141.822 1.00 146.16 20 LYS D C 1
ATOM 7589 O O . LYS D 2 22 ? 135.062 71.732 142.543 1.00 151.71 20 LYS D O 1
ATOM 7591 N N . ASN D 2 23 ? 133.572 73.162 141.613 1.00 130.57 21 ASN D N 1
ATOM 7592 C CA . ASN D 2 23 ? 132.387 72.625 142.292 0.50 116.21 21 ASN D CA 1
ATOM 7593 C C . ASN D 2 23 ? 131.533 71.630 141.480 1.00 111.43 21 ASN D C 1
ATOM 7594 O O . ASN D 2 23 ? 130.447 71.260 141.928 1.00 109.83 21 ASN D O 1
ATOM 7599 N N . PHE D 2 24 ? 132.011 71.195 140.309 1.00 109.34 22 PHE D N 1
ATOM 7600 C CA . PHE D 2 24 ? 131.236 70.316 139.399 1.00 106.03 22 PHE D CA 1
ATOM 7601 C C . PHE D 2 24 ? 132.169 69.521 138.489 1.00 106.58 22 PHE D C 1
ATOM 7602 O O . PHE D 2 24 ? 132.762 70.084 137.564 1.00 117.43 22 PHE D O 1
ATOM 7610 N N . ARG D 2 25 ? 132.263 68.213 138.733 1.00 99.74 23 ARG D N 1
ATOM 7611 C CA . ARG D 2 25 ? 133.326 67.377 138.175 1.00 99.80 23 ARG D CA 1
ATOM 7612 C C . ARG D 2 25 ? 132.745 66.210 137.417 1.00 95.40 23 ARG D C 1
ATOM 7613 O O . ARG D 2 25 ? 131.566 65.921 137.545 1.00 102.96 23 ARG D O 1
ATOM 7621 N N . ASN D 2 26 ? 133.602 65.513 136.675 1.00 102.61 24 ASN D N 1
ATOM 7622 C CA . ASN D 2 26 ? 133.237 64.299 135.930 1.00 109.72 24 ASN D CA 1
ATOM 7623 C C . ASN D 2 26 ? 132.056 64.537 135.006 1.00 105.36 24 ASN D C 1
ATOM 7624 O O . ASN D 2 26 ? 131.082 63.781 135.005 1.00 106.71 24 ASN D O 1
ATOM 7629 N N . ILE D 2 27 ? 132.168 65.595 134.210 1.00 98.44 25 ILE D N 1
ATOM 7630 C CA . ILE D 2 27 ? 131.084 66.019 133.339 1.00 100.58 25 ILE D CA 1
ATOM 7631 C C . ILE D 2 27 ? 131.075 65.057 132.160 1.00 102.12 25 ILE D C 1
ATOM 7632 O O . ILE D 2 27 ? 131.992 65.065 131.350 1.00 108.79 25 ILE D O 1
ATOM 7637 N N . GLN D 2 28 ? 130.060 64.206 132.092 1.00 105.72 26 GLN D N 1
ATOM 7638 C CA . GLN D 2 28 ? 129.964 63.211 131.040 1.00 111.58 26 GLN D CA 1
ATOM 7639 C C . GLN D 2 28 ? 128.714 63.444 130.240 1.00 111.10 26 GLN D C 1
ATOM 7640 O O . GLN D 2 28 ? 127.622 63.525 130.801 1.00 109.60 26 GLN D O 1
ATOM 7646 N N . VAL D 2 29 ? 128.892 63.551 128.928 1.00 112.76 27 VAL D N 1
ATOM 7647 C CA . VAL D 2 29 ? 127.798 63.727 127.993 1.00 115.42 27 VAL D CA 1
ATOM 7648 C C . VAL D 2 29 ? 127.935 62.640 126.958 1.00 120.13 27 VAL D C 1
ATOM 7649 O O . VAL D 2 29 ? 129.047 62.152 126.729 1.00 119.96 27 VAL D O 1
ATOM 7653 N N . ASP D 2 30 ? 126.814 62.244 126.353 1.00 127.01 28 ASP D N 1
ATOM 7654 C CA . ASP D 2 30 ? 126.855 61.290 125.248 1.00 141.43 28 ASP D CA 1
ATOM 7655 C C . ASP D 2 30 ? 126.937 62.045 123.923 1.00 142.61 28 ASP D C 1
ATOM 7656 O O . ASP D 2 30 ? 126.009 62.782 123.571 1.00 138.45 28 ASP D O 1
ATOM 7661 N N . GLU D 2 31 ? 128.037 61.830 123.195 1.00 134.44 29 GLU D N 1
ATOM 7662 C CA . GLU D 2 31 ? 128.376 62.625 122.006 1.00 138.96 29 GLU D CA 1
ATOM 7663 C C . GLU D 2 31 ? 127.370 62.521 120.854 1.00 132.83 29 GLU D C 1
ATOM 7664 O O . GLU D 2 31 ? 127.346 63.393 119.983 1.00 136.21 29 GLU D O 1
ATOM 7670 N N . ALA D 2 32 ? 126.561 61.461 120.843 1.00 126.89 30 ALA D N 1
ATOM 7671 C CA . ALA D 2 32 ? 125.465 61.328 119.881 1.00 133.29 30 ALA D CA 1
ATOM 7672 C C . ALA D 2 32 ? 124.341 62.335 120.158 1.00 138.57 30 ALA D C 1
ATOM 7673 O O . ALA D 2 32 ? 124.042 63.208 119.333 1.00 130.16 30 ALA D O 1
ATOM 7675 N N . ASN D 2 33 ? 123.742 62.213 121.338 1.00 154.00 31 ASN D N 1
ATOM 7676 C CA . ASN D 2 33 ? 122.614 63.053 121.755 1.00 161.88 31 ASN D CA 1
ATOM 7677 C C . ASN D 2 33 ? 123.058 64.514 121.987 1.00 146.99 31 ASN D C 1
ATOM 7678 O O . ASN D 2 33 ? 122.673 65.431 121.227 1.00 112.17 31 ASN D O 1
ATOM 7683 N N . LEU D 2 34 ? 123.894 64.675 123.025 1.00 133.13 32 LEU D N 1
ATOM 7684 C CA . LEU D 2 34 ? 124.400 65.957 123.567 1.00 112.01 32 LEU D CA 1
ATOM 7685 C C . LEU D 2 34 ? 123.414 66.825 124.377 1.00 100.20 32 LEU D C 1
ATOM 7686 O O . LEU D 2 34 ? 123.799 67.880 124.869 1.00 88.82 32 LEU D O 1
ATOM 7691 N N . LEU D 2 35 ? 122.175 66.367 124.544 1.00 93.96 33 LEU D N 1
ATOM 7692 C CA . LEU D 2 35 ? 121.178 67.086 125.316 1.00 94.74 33 LEU D CA 1
ATOM 7693 C C . LEU D 2 35 ? 121.012 66.514 126.714 1.00 93.89 33 LEU D C 1
ATOM 7694 O O . LEU D 2 35 ? 120.104 66.936 127.431 1.00 96.61 33 LEU D O 1
ATOM 7699 N N . THR D 2 36 ? 121.862 65.555 127.099 1.00 91.49 34 THR D N 1
ATOM 7700 C CA . THR D 2 36 ? 121.787 64.909 128.416 1.00 92.55 34 THR D CA 1
ATOM 7701 C C . THR D 2 36 ? 123.171 64.830 129.027 1.00 93.58 34 THR D C 1
ATOM 7702 O O . THR D 2 36 ? 123.982 64.015 128.601 1.00 103.47 34 THR D O 1
ATOM 7706 N N . TRP D 2 37 ? 123.422 65.674 130.027 1.00 96.75 35 TRP D N 1
ATOM 7707 C CA . TRP D 2 37 ? 124.710 65.735 130.715 1.00 97.36 35 TRP D CA 1
ATOM 7708 C C . TRP D 2 37 ? 124.625 64.943 132.007 1.00 98.22 35 TRP D C 1
ATOM 7709 O O . TRP D 2 37 ? 123.556 64.475 132.383 1.00 100.49 35 TRP D O 1
ATOM 7720 N N . GLN D 2 38 ? 125.765 64.793 132.671 1.00 103.85 36 GLN D N 1
ATOM 7721 C CA . GLN D 2 38 ? 125.835 64.238 134.025 1.00 109.02 36 GLN D CA 1
ATOM 7722 C C . GLN D 2 38 ? 127.093 64.739 134.696 1.00 114.43 36 GLN D C 1
ATOM 7723 O O . GLN D 2 38 ? 128.040 65.108 134.011 1.00 123.55 36 GLN D O 1
ATOM 7729 N N . GLY D 2 39 ? 127.110 64.742 136.027 1.00 118.78 37 GLY D N 1
ATOM 7730 C CA . GLY D 2 39 ? 128.324 65.108 136.762 1.00 118.11 37 GLY D CA 1
ATOM 7731 C C . GLY D 2 39 ? 128.163 65.160 138.262 1.00 114.21 37 GLY D C 1
ATOM 7732 O O . GLY D 2 39 ? 127.042 65.182 138.756 1.00 132.88 37 GLY D O 1
ATOM 7733 N N . LEU D 2 40 ? 129.294 65.194 138.970 1.00 110.99 38 LEU D N 1
ATOM 7734 C CA . LEU D 2 40 ? 129.342 65.259 140.445 1.00 108.57 38 LEU D CA 1
ATOM 7735 C C . LEU D 2 40 ? 129.338 66.696 140.946 1.00 107.53 38 LEU D C 1
ATOM 7736 O O . LEU D 2 40 ? 130.231 67.468 140.609 1.00 113.09 38 LEU D O 1
ATOM 7741 N N . ILE D 2 41 ? 128.354 67.040 141.769 1.00 105.53 39 ILE D N 1
ATOM 7742 C CA . ILE D 2 41 ? 128.370 68.290 142.519 1.00 103.99 39 ILE D CA 1
ATOM 7743 C C . ILE D 2 41 ? 129.051 68.045 143.873 1.00 101.99 39 ILE D C 1
ATOM 7744 O O . ILE D 2 41 ? 128.605 67.206 144.655 1.00 100.71 39 ILE D O 1
ATOM 7749 N N . VAL D 2 42 ? 130.111 68.810 144.133 1.00 100.38 40 VAL D N 1
ATOM 7750 C CA . VAL D 2 42 ? 130.946 68.693 145.325 1.00 99.31 40 VAL D CA 1
ATOM 7751 C C . VAL D 2 42 ? 130.818 69.979 146.181 1.00 104.81 40 VAL D C 1
ATOM 7752 O O . VAL D 2 42 ? 131.519 70.969 145.919 1.00 102.73 40 VAL D O 1
ATOM 7756 N N . PRO D 2 43 ? 129.925 69.974 147.206 1.00 108.79 41 PRO D N 1
ATOM 7757 C CA . PRO D 2 43 ? 129.698 71.184 148.024 1.00 113.11 41 PRO D CA 1
ATOM 7758 C C . PRO D 2 43 ? 130.840 71.547 148.991 1.00 126.18 41 PRO D C 1
ATOM 7759 O O . PRO D 2 43 ? 131.679 70.696 149.334 1.00 125.21 41 PRO D O 1
ATOM 7763 N N . ASP D 2 44 ? 130.841 72.810 149.422 1.00 133.85 42 ASP D N 1
ATOM 7764 C CA . ASP D 2 44 ? 131.882 73.376 150.295 1.00 132.40 42 ASP D CA 1
ATOM 7765 C C . ASP D 2 44 ? 131.437 73.566 151.750 1.00 122.97 42 ASP D C 1
ATOM 7766 O O . ASP D 2 44 ? 132.277 73.554 152.648 1.00 123.69 42 ASP D O 1
ATOM 7771 N N . ASN D 2 45 ? 130.134 73.745 151.977 1.00 116.86 43 ASN D N 1
ATOM 7772 C CA . ASN D 2 45 ? 129.569 73.911 153.323 1.00 119.30 43 ASN D CA 1
ATOM 7773 C C . ASN D 2 45 ? 129.013 72.610 153.930 1.00 122.76 43 ASN D C 1
ATOM 7774 O O . ASN D 2 45 ? 128.606 71.701 153.194 1.00 123.97 43 ASN D O 1
ATOM 7779 N N . PRO D 2 46 ? 128.977 72.518 155.280 1.00 122.78 44 PRO D N 1
ATOM 7780 C CA . PRO D 2 46 ? 128.180 71.446 155.887 1.00 120.14 44 PRO D CA 1
ATOM 7781 C C . PRO D 2 46 ? 126.689 71.807 155.778 1.00 116.47 44 PRO D C 1
ATOM 7782 O O . PRO D 2 46 ? 126.377 72.997 155.720 1.00 117.44 44 PRO D O 1
ATOM 7786 N N . PRO D 2 47 ? 125.771 70.837 155.778 1.00 107.03 45 PRO D N 1
ATOM 7787 C CA . PRO D 2 47 ? 126.029 69.420 156.099 1.00 110.20 45 PRO D CA 1
ATOM 7788 C C . PRO D 2 47 ? 126.618 68.552 154.987 1.00 108.43 45 PRO D C 1
ATOM 7789 O O . PRO D 2 47 ? 126.987 67.400 155.236 1.00 107.13 45 PRO D O 1
ATOM 7793 N N . TYR D 2 48 ? 126.733 69.100 153.783 1.00 109.58 46 TYR D N 1
ATOM 7794 C CA . TYR D 2 48 ? 126.907 68.272 152.614 1.00 105.84 46 TYR D CA 1
ATOM 7795 C C . TYR D 2 48 ? 128.327 68.082 152.054 1.00 111.65 46 TYR D C 1
ATOM 7796 O O . TYR D 2 48 ? 128.562 67.202 151.218 1.00 102.68 46 TYR D O 1
ATOM 7805 N N . ASP D 2 49 ? 129.278 68.858 152.607 1.00 119.44 47 ASP D N 1
ATOM 7806 C CA . ASP D 2 49 ? 130.729 68.751 152.302 1.00 126.15 47 ASP D CA 1
ATOM 7807 C C . ASP D 2 49 ? 131.420 67.405 152.533 1.00 118.09 47 ASP D C 1
ATOM 7808 O O . ASP D 2 49 ? 132.538 67.211 152.060 1.00 112.37 47 ASP D O 1
ATOM 7813 N N . LYS D 2 50 ? 130.809 66.519 153.320 1.00 109.71 48 LYS D N 1
ATOM 7814 C CA . LYS D 2 50 ? 131.371 65.189 153.551 1.00 104.07 48 LYS D CA 1
ATOM 7815 C C . LYS D 2 50 ? 131.247 64.288 152.322 1.00 109.41 48 LYS D C 1
ATOM 7816 O O . LYS D 2 50 ? 132.082 63.406 152.123 1.00 116.58 48 LYS D O 1
ATOM 7818 N N . GLY D 2 51 ? 130.215 64.515 151.505 1.00 118.61 49 GLY D N 1
ATOM 7819 C CA . GLY D 2 51 ? 129.984 63.737 150.280 1.00 122.91 49 GLY D CA 1
ATOM 7820 C C . GLY D 2 51 ? 129.788 64.586 149.033 1.00 120.24 49 GLY D C 1
ATOM 7821 O O . GLY D 2 51 ? 129.681 65.814 149.103 1.00 114.56 49 GLY D O 1
ATOM 7822 N N . ALA D 2 52 ? 129.759 63.906 147.889 1.00 117.29 50 ALA D N 1
ATOM 7823 C CA . ALA D 2 52 ? 129.411 64.499 146.603 1.00 111.03 50 ALA D CA 1
ATOM 7824 C C . ALA D 2 52 ? 128.164 63.821 146.082 1.00 104.35 50 ALA D C 1
ATOM 7825 O O . ALA D 2 52 ? 127.925 62.654 146.389 1.00 102.37 50 ALA D O 1
ATOM 7827 N N . PHE D 2 53 ? 127.386 64.550 145.282 1.00 106.38 51 PHE D N 1
ATOM 7828 C CA . PHE D 2 53 ? 126.140 64.035 144.682 1.00 109.41 51 PHE D CA 1
ATOM 7829 C C . PHE D 2 53 ? 126.150 64.168 143.171 1.00 105.88 51 PHE D C 1
ATOM 7830 O O . PHE D 2 53 ? 126.610 65.177 142.646 1.00 112.94 51 PHE D O 1
ATOM 7838 N N . ARG D 2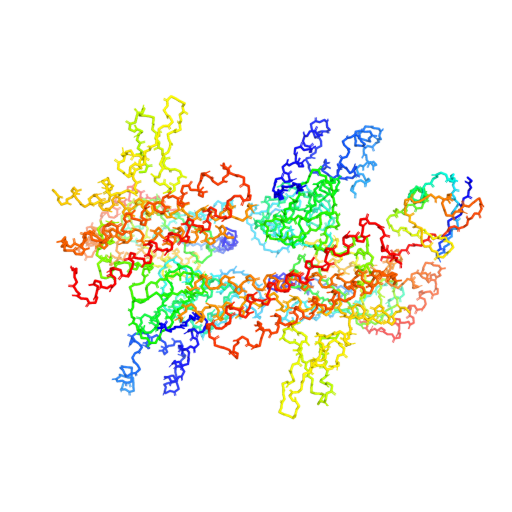 54 ? 125.628 63.165 142.472 1.00 103.06 52 ARG D N 1
ATOM 7839 C CA . ARG D 2 54 ? 125.508 63.260 141.025 1.00 108.84 52 ARG D CA 1
ATOM 7840 C C . ARG D 2 54 ? 124.164 63.847 140.612 1.00 103.75 52 ARG D C 1
ATOM 7841 O O . ARG D 2 54 ? 123.117 63.501 141.163 1.00 93.25 52 ARG D O 1
ATOM 7849 N N . ILE D 2 55 ? 124.230 64.746 139.635 1.00 108.23 53 ILE D N 1
ATOM 7850 C CA . ILE D 2 55 ? 123.064 65.329 138.993 1.00 106.48 53 ILE D CA 1
ATOM 7851 C C . ILE D 2 55 ? 123.051 64.857 137.551 1.00 104.21 53 ILE D C 1
ATOM 7852 O O . ILE D 2 55 ? 124.084 64.417 137.030 1.00 99.95 53 ILE D O 1
ATOM 7857 N N . GLU D 2 56 ? 121.880 64.963 136.925 1.00 105.81 54 GLU D N 1
ATOM 7858 C CA . GLU D 2 56 ? 121.724 64.833 135.469 1.00 108.21 54 GLU D CA 1
ATOM 7859 C C . GLU D 2 56 ? 121.010 66.076 134.950 1.00 104.67 54 GLU D C 1
ATOM 7860 O O . GLU D 2 56 ? 120.025 66.514 135.547 1.00 106.18 54 GLU D O 1
ATOM 7866 N N . ILE D 2 57 ? 121.519 66.646 133.855 1.00 104.16 55 ILE D N 1
ATOM 7867 C CA . ILE D 2 57 ? 120.870 67.783 133.183 1.00 101.31 55 ILE D CA 1
ATOM 7868 C C . ILE D 2 57 ? 120.227 67.305 131.880 1.00 91.41 55 ILE D C 1
ATOM 7869 O O . ILE D 2 57 ? 120.823 66.548 131.131 1.00 85.37 55 ILE D O 1
ATOM 7874 N N . ASN D 2 58 ? 119.005 67.754 131.625 1.00 88.31 56 ASN D N 1
ATOM 7875 C CA . ASN D 2 58 ? 118.269 67.368 130.436 1.00 95.58 56 ASN D CA 1
ATOM 7876 C C . ASN D 2 58 ? 117.777 68.593 129.677 1.00 96.95 56 ASN D C 1
ATOM 7877 O O . ASN D 2 58 ? 116.816 69.269 130.072 1.00 96.89 56 ASN D O 1
ATOM 7882 N N . PHE D 2 59 ? 118.462 68.858 128.575 1.00 94.11 57 PHE D N 1
ATOM 7883 C CA . PHE D 2 59 ? 118.165 69.981 127.725 1.00 90.70 57 PHE D CA 1
ATOM 7884 C C . PHE D 2 59 ? 117.021 69.620 126.781 1.00 89.29 57 PHE D C 1
ATOM 7885 O O . PHE D 2 59 ? 117.053 68.562 126.150 1.00 91.65 57 PHE D O 1
ATOM 7893 N N . PRO D 2 60 ? 116.005 70.495 126.672 1.00 86.31 58 PRO D N 1
ATOM 7894 C CA . PRO D 2 60 ? 114.973 70.249 125.664 1.00 87.50 58 PRO D CA 1
ATOM 7895 C C . PRO D 2 60 ? 115.502 70.581 124.276 1.00 92.37 58 PRO D C 1
ATOM 7896 O O . PRO D 2 60 ? 116.536 71.252 124.144 1.00 89.06 58 PRO D O 1
ATOM 7900 N N . ALA D 2 61 ? 114.783 70.132 123.253 1.00 97.66 59 ALA D N 1
ATOM 7901 C CA . ALA D 2 61 ? 115.153 70.415 121.858 1.00 99.38 59 ALA D CA 1
ATOM 7902 C C . ALA D 2 61 ? 115.167 71.907 121.562 1.00 100.28 59 ALA D C 1
ATOM 7903 O O . ALA D 2 61 ? 116.032 72.405 120.862 1.00 112.63 59 ALA D O 1
ATOM 7905 N N . GLU D 2 62 ? 114.226 72.621 122.155 1.00 106.25 60 GLU D N 1
ATOM 7906 C CA . GLU D 2 62 ? 114.046 74.045 121.921 1.00 110.35 60 GLU D CA 1
ATOM 7907 C C . GLU D 2 62 ? 115.159 74.904 122.571 1.00 106.06 60 GLU D C 1
ATOM 7908 O O . GLU D 2 62 ? 115.241 76.097 122.290 1.00 106.44 60 GLU D O 1
ATOM 7914 N N . TYR D 2 63 ? 115.995 74.303 123.435 1.00 102.03 61 TYR D N 1
ATOM 7915 C CA . TYR D 2 63 ? 117.152 74.967 124.066 1.00 94.76 61 TYR D CA 1
ATOM 7916 C C . TYR D 2 63 ? 117.959 75.725 123.009 1.00 91.84 61 TYR D C 1
ATOM 7917 O O . TYR D 2 63 ? 118.189 75.157 121.947 1.00 99.70 61 TYR D O 1
ATOM 7926 N N . PRO D 2 64 ? 118.391 76.972 123.250 1.00 90.52 62 PRO D N 1
ATOM 7927 C CA . PRO D 2 64 ? 118.347 77.664 124.540 1.00 96.06 62 PRO D CA 1
ATOM 7928 C C . PRO D 2 64 ? 117.095 78.499 124.840 1.00 92.70 62 PRO D C 1
ATOM 7929 O O . PRO D 2 64 ? 117.124 79.301 125.771 1.00 94.81 62 PRO D O 1
ATOM 7933 N N . PHE D 2 65 ? 116.005 78.319 124.104 1.00 88.78 63 PHE D N 1
ATOM 7934 C CA . PHE D 2 65 ? 114.814 79.169 124.312 1.00 87.07 63 PHE D CA 1
ATOM 7935 C C . PHE D 2 65 ? 113.816 78.594 125.311 1.00 86.18 63 PHE D C 1
ATOM 7936 O O . PHE D 2 65 ? 112.904 79.295 125.740 1.00 82.47 63 PHE D O 1
ATOM 7944 N N . LYS D 2 66 ? 114.009 77.327 125.673 1.00 91.08 64 LYS D N 1
ATOM 7945 C CA . LYS D 2 66 ? 113.403 76.741 126.861 1.00 92.78 64 LYS D CA 1
ATOM 7946 C C . LYS D 2 66 ? 114.517 76.309 127.828 1.00 97.23 64 LYS D C 1
ATOM 7947 O O . LYS D 2 66 ? 115.637 75.958 127.407 1.00 89.16 64 LYS D O 1
ATOM 7953 N N . PRO D 2 67 ? 114.217 76.339 129.135 1.00 93.52 65 PRO D N 1
ATOM 7954 C CA . PRO D 2 67 ? 115.230 76.011 130.119 1.00 91.56 65 PRO D CA 1
ATOM 7955 C C . PRO D 2 67 ? 115.550 74.535 130.131 1.00 88.67 65 PRO D C 1
ATOM 7956 O O . PRO D 2 67 ? 114.765 73.745 129.611 1.00 83.65 65 PRO D O 1
ATOM 7960 N N . PRO D 2 68 ? 116.698 74.168 130.728 1.00 87.74 66 PRO D N 1
ATOM 7961 C CA . PRO D 2 68 ? 117.000 72.779 131.028 1.00 83.76 66 PRO D CA 1
ATOM 7962 C C . PRO D 2 68 ? 116.340 72.360 132.316 1.00 84.00 66 PRO D C 1
ATOM 7963 O O . PRO D 2 68 ? 115.865 73.211 133.061 1.00 93.30 66 PRO D O 1
ATOM 7967 N N . LYS D 2 69 ? 116.288 71.057 132.554 1.00 90.02 67 LYS D N 1
ATOM 7968 C CA . LYS D 2 69 ? 115.849 70.504 133.836 1.00 97.49 67 LYS D CA 1
ATOM 7969 C C . LYS D 2 69 ? 117.029 69.851 134.563 1.00 95.50 67 LYS D C 1
ATOM 7970 O O . LYS D 2 69 ? 117.954 69.348 133.924 1.00 98.10 67 LYS D O 1
ATOM 7976 N N . ILE D 2 70 ? 117.003 69.871 135.894 1.00 87.30 68 ILE D N 1
ATOM 7977 C CA . ILE D 2 70 ? 118.023 69.182 136.683 1.00 87.17 68 ILE D CA 1
ATOM 7978 C C . ILE D 2 70 ? 117.318 68.257 137.639 1.00 85.49 68 ILE D C 1
ATOM 7979 O O . ILE D 2 70 ? 116.378 68.687 138.302 1.00 100.17 68 ILE D O 1
ATOM 7984 N N . THR D 2 71 ? 117.736 66.993 137.681 1.00 74.80 69 THR D N 1
ATOM 7985 C CA . THR D 2 71 ? 117.230 66.052 138.669 0.50 76.02 69 THR D CA 1
ATOM 7986 C C . THR D 2 71 ? 118.425 65.351 139.257 1.00 83.30 69 THR D C 1
ATOM 7987 O O . THR D 2 71 ? 119.309 64.912 138.518 1.00 91.43 69 THR D O 1
ATOM 7991 N N . PHE D 2 72 ? 118.450 65.257 140.585 1.00 87.89 70 PHE D N 1
ATOM 7992 C CA . PHE D 2 72 ? 119.549 64.630 141.304 1.00 91.73 70 PHE D CA 1
ATOM 7993 C C . PHE D 2 72 ? 119.336 63.139 141.194 1.00 95.88 70 PHE D C 1
ATOM 7994 O O . PHE D 2 72 ? 118.229 62.659 141.464 1.00 103.63 70 PHE D O 1
ATOM 8002 N N . LYS D 2 73 ? 120.372 62.417 140.769 1.00 95.90 71 LYS D N 1
ATOM 8003 C CA . LYS D 2 73 ? 120.314 60.954 140.679 1.00 97.53 71 LYS D CA 1
ATOM 8004 C C . LYS D 2 73 ? 120.951 60.290 141.924 1.00 103.25 71 LYS D C 1
ATOM 8005 O O . LYS D 2 73 ? 120.839 59.079 142.095 1.00 117.01 71 LYS D O 1
ATOM 8007 N N . THR D 2 74 ? 121.618 61.069 142.778 1.00 103.91 72 THR D N 1
ATOM 8008 C CA . THR D 2 74 ? 121.924 60.640 144.141 1.00 110.70 72 THR D CA 1
ATOM 8009 C C . THR D 2 74 ? 120.835 61.228 145.045 1.00 119.75 72 THR D C 1
ATOM 8010 O O . THR D 2 74 ? 120.406 62.365 144.838 1.00 119.76 72 THR D O 1
ATOM 8014 N N . LYS D 2 75 ? 120.397 60.453 146.042 1.00 125.86 73 LYS D N 1
ATOM 8015 C CA . LYS D 2 75 ? 119.429 60.934 147.037 1.00 120.10 73 LYS D CA 1
ATOM 8016 C C . LYS D 2 75 ? 120.101 61.979 147.940 1.00 114.41 73 LYS D C 1
ATOM 8017 O O . LYS D 2 75 ? 121.291 61.876 148.250 1.00 110.31 73 LYS D O 1
ATOM 8023 N N . ILE D 2 76 ? 119.331 62.977 148.363 1.00 108.69 74 ILE D N 1
ATOM 8024 C CA . ILE D 2 76 ? 119.856 64.067 149.185 1.00 107.04 74 ILE D CA 1
ATOM 8025 C C . ILE D 2 76 ? 118.796 64.572 150.177 1.00 108.71 74 ILE D C 1
ATOM 8026 O O . ILE D 2 76 ? 117.622 64.735 149.822 1.00 105.00 74 ILE D O 1
ATOM 8031 N N . TYR D 2 77 ? 119.215 64.813 151.419 1.00 114.23 75 TYR D N 1
ATOM 8032 C CA . TYR D 2 77 ? 118.324 65.366 152.445 1.00 115.76 75 TYR D CA 1
ATOM 8033 C C . TYR D 2 77 ? 118.360 66.893 152.350 1.00 112.81 75 TYR D C 1
ATOM 8034 O O . TYR D 2 77 ? 119.263 67.535 152.891 1.00 113.46 75 TYR D O 1
ATOM 8043 N N . HIS D 2 78 ? 117.390 67.462 151.637 1.00 108.49 76 HIS D N 1
ATOM 8044 C CA . HIS D 2 78 ? 117.390 68.896 151.307 1.00 103.22 76 HIS D CA 1
ATOM 8045 C C . HIS D 2 78 ? 115.941 69.357 151.100 1.00 103.30 76 HIS D C 1
ATOM 8046 O O . HIS D 2 78 ? 115.160 68.641 150.464 1.00 108.26 76 HIS D O 1
ATOM 8053 N N . PRO D 2 79 ? 115.574 70.542 151.631 1.00 95.93 77 PRO D N 1
ATOM 8054 C CA . PRO D 2 79 ? 114.173 70.974 151.599 1.00 99.36 77 PRO D CA 1
ATOM 8055 C C . PRO D 2 79 ? 113.633 71.369 150.213 1.00 108.36 77 PRO D C 1
ATOM 8056 O O . PRO D 2 79 ? 112.426 71.246 149.964 1.00 111.27 77 PRO D O 1
ATOM 8060 N N . ASN D 2 80 ? 114.511 71.888 149.356 1.00 107.96 78 ASN D N 1
ATOM 8061 C CA . ASN D 2 80 ? 114.180 72.211 147.959 1.00 112.98 78 ASN D CA 1
ATOM 8062 C C . ASN D 2 80 ? 114.293 71.078 146.913 1.00 105.53 78 ASN D C 1
ATOM 8063 O O . ASN D 2 80 ? 113.975 71.305 145.742 1.00 105.02 78 ASN D O 1
ATOM 8068 N N . ILE D 2 81 ? 114.732 69.884 147.319 1.00 94.84 79 ILE D N 1
ATOM 8069 C CA . ILE D 2 81 ? 114.965 68.761 146.395 1.00 91.94 79 ILE D CA 1
ATOM 8070 C C . ILE D 2 81 ? 114.199 67.493 146.837 1.00 100.10 79 ILE D C 1
ATOM 8071 O O . ILE D 2 81 ? 114.617 66.803 147.784 1.00 101.72 79 ILE D O 1
ATOM 8076 N N . ASP D 2 82 ? 113.105 67.169 146.136 1.00 103.63 80 ASP D N 1
ATOM 8077 C CA . ASP D 2 82 ? 112.210 66.067 146.546 1.00 108.03 80 ASP D CA 1
ATOM 8078 C C . ASP D 2 82 ? 112.857 64.692 146.405 1.00 113.92 80 ASP D C 1
ATOM 8079 O O . ASP D 2 82 ? 113.951 64.570 145.846 1.00 113.68 80 ASP D O 1
ATOM 8084 N N . GLU D 2 83 ? 112.158 63.665 146.893 1.00 119.77 81 GLU D N 1
ATOM 8085 C CA . GLU D 2 83 ? 112.709 62.304 146.965 1.00 122.30 81 GLU D CA 1
ATOM 8086 C C . GLU D 2 83 ? 112.885 61.596 145.611 1.00 115.11 81 GLU D C 1
ATOM 8087 O O . GLU D 2 83 ? 113.590 60.587 145.548 1.00 113.53 81 GLU D O 1
ATOM 8093 N N . LYS D 2 84 ? 112.241 62.097 144.551 1.00 107.80 82 LYS D N 1
ATOM 8094 C CA . LYS D 2 84 ? 112.429 61.569 143.179 1.00 107.91 82 LYS D CA 1
ATOM 8095 C C . LYS D 2 84 ? 113.646 62.153 142.428 1.00 106.11 82 LYS D C 1
ATOM 8096 O O . LYS D 2 84 ? 114.071 61.592 141.409 1.00 99.86 82 LYS D O 1
ATOM 8098 N N . GLY D 2 85 ? 114.196 63.263 142.928 1.00 105.21 83 GLY D N 1
ATOM 8099 C CA . GLY D 2 85 ? 115.329 63.939 142.294 1.00 101.85 83 GLY D CA 1
ATOM 8100 C C . GLY D 2 85 ? 115.036 65.373 141.879 1.00 100.35 83 GLY D C 1
ATOM 8101 O O . GLY D 2 85 ? 115.962 66.177 141.815 1.00 102.04 83 GLY D O 1
ATOM 8102 N N . GLN D 2 86 ? 113.766 65.690 141.589 1.00 99.41 84 GLN D N 1
ATOM 8103 C CA . GLN D 2 86 ? 113.338 67.035 141.126 1.00 97.73 84 GLN D CA 1
ATOM 8104 C C . GLN D 2 86 ? 113.814 68.162 142.037 1.00 96.29 84 GLN D C 1
ATOM 8105 O O . GLN D 2 86 ? 113.710 68.050 143.256 1.00 101.52 84 GLN D O 1
ATOM 8107 N N . VAL D 2 87 ? 114.309 69.247 141.444 1.00 97.09 85 VAL D N 1
ATOM 8108 C CA . VAL D 2 87 ? 114.746 70.419 142.207 1.00 98.96 85 VAL D CA 1
ATOM 8109 C C . VAL D 2 87 ? 114.015 71.661 141.714 1.00 88.24 85 VAL D C 1
ATOM 8110 O O . VAL D 2 87 ? 113.992 71.943 140.529 1.00 87.10 85 VAL D O 1
ATOM 8114 N N . LYS D 2 88 ? 113.398 72.391 142.633 1.00 91.80 86 LYS D N 1
ATOM 8115 C CA . LYS D 2 88 ? 112.890 73.713 142.314 1.00 101.08 86 LYS D CA 1
ATOM 8116 C C . LYS D 2 88 ? 114.116 74.610 142.314 1.00 110.11 86 LYS D C 1
ATOM 8117 O O . LYS D 2 88 ? 114.695 74.892 143.369 1.00 116.84 86 LYS D O 1
ATOM 8119 N N . LEU D 2 89 ? 114.537 75.004 141.121 1.00 115.51 87 LEU D N 1
ATOM 8120 C CA . LEU D 2 89 ? 115.612 75.963 140.960 1.00 113.20 87 LEU D CA 1
ATOM 8121 C C . LEU D 2 89 ? 115.022 77.205 140.258 1.00 116.01 87 LEU D C 1
ATOM 8122 O O . LEU D 2 89 ? 114.354 77.064 139.226 1.00 110.19 87 LEU D O 1
ATOM 8127 N N . PRO D 2 90 ? 115.241 78.418 140.821 1.00 116.97 88 PRO D N 1
ATOM 8128 C CA . PRO D 2 90 ? 114.584 79.623 140.272 1.00 114.97 88 PRO D CA 1
ATOM 8129 C C . PRO D 2 90 ? 115.039 80.059 138.873 1.00 113.74 88 PRO D C 1
ATOM 8130 O O . PRO D 2 90 ? 114.204 80.471 138.060 1.00 113.86 88 PRO D O 1
ATOM 8134 N N . VAL D 2 91 ? 116.344 79.985 138.606 1.00 105.93 89 VAL D N 1
ATOM 8135 C CA . VAL D 2 91 ? 116.916 80.548 137.381 1.00 100.58 89 VAL D CA 1
ATOM 8136 C C . VAL D 2 91 ? 116.554 79.772 136.109 1.00 99.81 89 VAL D C 1
ATOM 8137 O O . VAL D 2 91 ? 116.601 80.337 135.012 1.00 100.01 89 VAL D O 1
ATOM 8141 N N . ILE D 2 92 ? 116.212 78.489 136.262 1.00 98.89 90 ILE D N 1
ATOM 8142 C CA . ILE D 2 92 ? 115.776 77.633 135.141 1.00 100.32 90 ILE D CA 1
ATOM 8143 C C . ILE D 2 92 ? 114.267 77.370 135.143 1.00 99.88 90 ILE D C 1
ATOM 8144 O O . ILE D 2 92 ? 113.800 76.440 134.473 1.00 101.86 90 ILE D O 1
ATOM 8149 N N . SER D 2 93 ? 113.508 78.179 135.883 1.00 102.76 91 SER D N 1
ATOM 8150 C CA . SER D 2 93 ? 112.053 78.058 135.903 1.00 114.48 91 SER D CA 1
ATOM 8151 C C . SER D 2 93 ? 111.506 78.626 134.614 1.00 120.73 91 SER D C 1
ATOM 8152 O O . SER D 2 93 ? 112.143 79.469 133.980 1.00 127.61 91 SER D O 1
ATOM 8155 N N . ALA D 2 94 ? 110.304 78.194 134.252 1.00 128.44 92 ALA D N 1
ATOM 8156 C CA . ALA D 2 94 ? 109.698 78.578 132.974 1.00 127.56 92 ALA D CA 1
ATOM 8157 C C . ALA D 2 94 ? 109.388 80.079 132.831 1.00 121.00 92 ALA D C 1
ATOM 8158 O O . ALA D 2 94 ? 109.072 80.523 131.735 1.00 130.49 92 ALA D O 1
ATOM 8160 N N . GLU D 2 95 ? 109.471 80.848 133.919 1.00 117.67 93 GLU D N 1
ATOM 8161 C CA . GLU D 2 95 ? 109.145 82.275 133.900 1.00 119.95 93 GLU D CA 1
ATOM 8162 C C . GLU D 2 95 ? 110.377 83.168 133.903 1.00 116.47 93 GLU D C 1
ATOM 8163 O O . GLU D 2 95 ? 110.425 84.160 133.182 1.00 133.32 93 GLU D O 1
ATOM 8169 N N . ASN D 2 96 ? 111.371 82.814 134.702 1.00 114.73 94 ASN D N 1
ATOM 8170 C CA . ASN D 2 96 ? 112.603 83.592 134.786 1.00 117.43 94 ASN D CA 1
ATOM 8171 C C . ASN D 2 96 ? 113.674 83.178 133.772 1.00 110.96 94 ASN D C 1
ATOM 8172 O O . ASN D 2 96 ? 114.714 83.840 133.694 1.00 112.13 94 ASN D O 1
ATOM 8177 N N . TRP D 2 97 ? 113.444 82.104 133.007 1.00 101.11 95 TRP D N 1
ATOM 8178 C CA . TRP D 2 97 ? 114.498 81.559 132.149 1.00 97.45 95 TRP D CA 1
ATOM 8179 C C . TRP D 2 97 ? 114.753 82.450 130.959 1.00 97.53 95 TRP D C 1
ATOM 8180 O O . TRP D 2 97 ? 113.816 82.803 130.237 1.00 100.00 95 TRP D O 1
ATOM 8191 N N . LYS D 2 98 ? 116.034 82.762 130.761 1.00 95.61 96 LYS D N 1
ATOM 8192 C CA . LYS D 2 98 ? 116.508 83.603 129.680 1.00 95.49 96 LYS D CA 1
ATOM 8193 C C . LYS D 2 98 ? 117.338 82.758 128.735 1.00 91.47 96 LYS D C 1
ATOM 8194 O O . LYS D 2 98 ? 118.004 81.823 129.174 1.00 89.14 96 LYS D O 1
ATOM 8200 N N . PRO D 2 99 ? 117.311 83.080 127.431 1.00 94.23 97 PRO D N 1
ATOM 8201 C CA . PRO D 2 99 ? 118.149 82.310 126.516 1.00 93.50 97 PRO D CA 1
ATOM 8202 C C . PRO D 2 99 ? 119.640 82.548 126.700 1.00 86.04 97 PRO D C 1
ATOM 8203 O O . PRO D 2 99 ? 120.438 81.665 126.348 1.00 84.34 97 PRO D O 1
ATOM 8207 N N . ALA D 2 100 ? 119.998 83.722 127.224 1.00 75.34 98 ALA D N 1
ATOM 8208 C CA . ALA D 2 100 ? 121.399 84.116 127.374 1.00 84.22 98 ALA D CA 1
ATOM 8209 C C . ALA D 2 100 ? 122.113 83.384 128.528 1.00 92.67 98 ALA D C 1
ATOM 8210 O O . ALA D 2 100 ? 123.341 83.160 128.480 1.00 92.36 98 ALA D O 1
ATOM 8212 N N . THR D 2 101 ? 121.344 83.021 129.554 1.00 91.82 99 THR D N 1
ATOM 8213 C CA . THR D 2 101 ? 121.850 82.238 130.667 1.00 92.69 99 THR D CA 1
ATOM 8214 C C . THR D 2 101 ? 122.639 81.022 130.173 1.00 93.49 99 THR D C 1
ATOM 8215 O O . THR D 2 101 ? 122.087 80.141 129.512 1.00 93.86 99 THR D O 1
ATOM 8219 N N . LYS D 2 102 ? 123.926 80.987 130.509 1.00 94.69 100 LYS D N 1
ATOM 8220 C CA . LYS D 2 102 ? 124.803 79.871 130.154 1.00 99.21 100 LYS D CA 1
ATOM 8221 C C . LYS D 2 102 ? 124.559 78.679 131.084 1.00 99.33 100 LYS D C 1
ATOM 8222 O O . LYS D 2 102 ? 123.894 78.807 132.109 1.00 87.69 100 LYS D O 1
ATOM 8228 N N . THR D 2 103 ? 125.112 77.523 130.725 1.00 109.54 101 THR D N 1
ATOM 8229 C CA . THR D 2 103 ? 124.950 76.301 131.526 1.00 110.47 101 THR D CA 1
ATOM 8230 C C . THR D 2 103 ? 125.780 76.358 132.809 1.00 104.32 101 THR D C 1
ATOM 8231 O O . THR D 2 103 ? 125.334 75.882 133.852 1.00 105.62 101 THR D O 1
ATOM 8235 N N . ASP D 2 104 ? 126.971 76.941 132.745 1.00 103.33 102 ASP D N 1
ATOM 8236 C CA . ASP D 2 104 ? 127.783 77.073 133.953 1.00 112.38 102 ASP D CA 1
ATOM 8237 C C . ASP D 2 104 ? 127.162 77.995 135.018 1.00 106.26 102 ASP D C 1
ATOM 8238 O O . ASP D 2 104 ? 127.367 77.771 136.205 1.00 121.39 102 ASP D O 1
ATOM 8243 N N . GLN D 2 105 ? 126.399 79.001 134.597 1.00 93.71 103 GLN D N 1
ATOM 8244 C CA . GLN D 2 105 ? 125.677 79.871 135.535 1.00 94.32 103 GLN D CA 1
ATOM 8245 C C . GLN D 2 105 ? 124.488 79.169 136.184 1.00 92.08 103 GLN D C 1
ATOM 8246 O O . GLN D 2 105 ? 124.102 79.504 137.293 1.00 100.32 103 GLN D O 1
ATOM 8252 N N . VAL D 2 106 ? 123.876 78.236 135.465 1.00 94.57 104 VAL D N 1
ATOM 8253 C CA . VAL D 2 106 ? 122.786 77.425 135.999 1.00 93.55 104 VAL D CA 1
ATOM 8254 C C . VAL D 2 106 ? 123.327 76.515 137.087 1.00 96.95 104 VAL D C 1
ATOM 8255 O O . VAL D 2 106 ? 122.716 76.408 138.149 1.00 107.38 104 VAL D O 1
ATOM 8259 N N . ILE D 2 107 ? 124.452 75.851 136.809 1.00 97.34 105 ILE D N 1
ATOM 8260 C CA . ILE D 2 107 ? 125.092 74.961 137.788 1.00 102.68 105 ILE D CA 1
ATOM 8261 C C . ILE D 2 107 ? 125.631 75.738 138.990 1.00 106.17 105 ILE D C 1
ATOM 8262 O O . ILE D 2 107 ? 125.432 75.330 140.132 1.00 103.19 105 ILE D O 1
ATOM 8267 N N . GLN D 2 108 ? 126.293 76.861 138.739 1.00 119.75 106 GLN D N 1
ATOM 8268 C CA . GLN D 2 108 ? 126.787 77.715 139.833 1.00 125.05 106 GLN D CA 1
ATOM 8269 C C . GLN D 2 108 ? 125.627 78.206 140.729 1.00 113.57 106 GLN D C 1
ATOM 8270 O O . GLN D 2 108 ? 125.796 78.387 141.933 1.00 126.59 106 GLN D O 1
ATOM 8276 N N . SER D 2 109 ? 124.457 78.404 140.134 1.00 101.38 107 SER D N 1
ATOM 8277 C CA . SER D 2 109 ? 123.249 78.748 140.873 1.00 104.15 107 SER D CA 1
ATOM 8278 C C . SER D 2 109 ? 122.656 77.542 141.627 1.00 101.31 107 SER D C 1
ATOM 8279 O O . SER D 2 109 ? 122.054 77.704 142.692 1.00 95.60 107 SER D O 1
ATOM 8282 N N . LEU D 2 110 ? 122.797 76.345 141.061 1.00 102.68 108 LEU D N 1
ATOM 8283 C CA . LEU D 2 110 ? 122.364 75.105 141.728 1.00 102.29 108 LEU D CA 1
ATOM 8284 C C . LEU D 2 110 ? 123.222 74.755 142.942 1.00 105.52 108 LEU D C 1
ATOM 8285 O O . LEU D 2 110 ? 122.697 74.318 143.962 1.00 108.93 108 LEU D O 1
ATOM 8290 N N . ILE D 2 111 ? 124.535 74.931 142.821 1.00 112.04 109 ILE D N 1
ATOM 8291 C CA . ILE D 2 111 ? 125.472 74.691 143.934 1.00 117.37 109 ILE D CA 1
ATOM 8292 C C . ILE D 2 111 ? 125.218 75.664 145.100 1.00 112.12 109 ILE D C 1
ATOM 8293 O O . ILE D 2 111 ? 125.343 75.291 146.260 1.00 111.37 109 ILE D O 1
ATOM 8298 N N . ALA D 2 112 ? 124.865 76.905 144.782 1.00 114.66 110 ALA D N 1
ATOM 8299 C CA . ALA D 2 112 ? 124.466 77.890 145.791 1.00 114.03 110 ALA D CA 1
ATOM 8300 C C . ALA D 2 112 ? 123.167 77.534 146.519 1.00 110.15 110 ALA D C 1
ATOM 8301 O O . ALA D 2 112 ? 122.949 77.995 147.636 1.00 117.71 110 ALA D O 1
ATOM 8303 N N . LEU D 2 113 ? 122.298 76.758 145.874 1.00 111.19 111 LEU D N 1
ATOM 8304 C CA . LEU D 2 113 ? 121.054 76.277 146.491 1.00 109.41 111 LEU D CA 1
ATOM 8305 C C . LEU D 2 113 ? 121.329 75.126 147.451 1.00 106.63 111 LEU D C 1
ATOM 8306 O O . LEU D 2 113 ? 120.665 75.004 148.477 1.00 110.90 111 LEU D O 1
ATOM 8311 N N . VAL D 2 114 ? 122.295 74.278 147.107 1.00 109.00 112 VAL D N 1
ATOM 8312 C CA . VAL D 2 114 ? 122.791 73.247 148.025 1.00 113.31 112 VAL D CA 1
ATOM 8313 C C . VAL D 2 114 ? 123.462 73.924 149.226 1.00 110.49 112 VAL D C 1
ATOM 8314 O O . VAL D 2 114 ? 122.985 73.806 150.352 1.00 110.09 112 VAL D O 1
ATOM 8318 N N . ASN D 2 115 ? 124.535 74.670 148.961 1.00 109.75 113 ASN D N 1
ATOM 8319 C CA . ASN D 2 115 ? 125.316 75.349 150.003 1.00 107.28 113 ASN D CA 1
ATOM 8320 C C . ASN D 2 115 ? 124.520 76.325 150.893 1.00 112.75 113 ASN D C 1
ATOM 8321 O O . ASN D 2 115 ? 125.012 76.718 151.952 1.00 125.37 113 ASN D O 1
ATOM 8326 N N . ASP D 2 116 ? 123.311 76.715 150.477 1.00 112.88 114 ASP D N 1
ATOM 8327 C CA . ASP D 2 116 ? 122.436 77.564 151.292 1.00 117.57 114 ASP D CA 1
ATOM 8328 C C . ASP D 2 116 ? 120.952 77.364 150.890 1.00 113.68 114 ASP D C 1
ATOM 8329 O O . ASP D 2 116 ? 120.428 78.098 150.048 1.00 117.70 114 ASP D O 1
ATOM 8334 N N . PRO D 2 117 ? 120.272 76.358 151.483 1.00 112.92 115 PRO D N 1
ATOM 8335 C CA . PRO D 2 117 ? 118.868 76.057 151.155 1.00 107.59 115 PRO D CA 1
ATOM 8336 C C . PRO D 2 117 ? 117.910 77.236 151.294 1.00 108.42 115 PRO D C 1
ATOM 8337 O O . PRO D 2 117 ? 118.164 78.161 152.057 1.00 102.77 115 PRO D O 1
ATOM 8341 N N . GLN D 2 118 ? 116.816 77.171 150.544 1.00 126.64 116 GLN D N 1
ATOM 8342 C CA . GLN D 2 118 ? 115.819 78.237 150.463 1.00 138.05 116 GLN D CA 1
ATOM 8343 C C . GLN D 2 118 ? 114.471 77.662 150.892 1.00 142.69 116 GLN D C 1
ATOM 8344 O O . GLN D 2 118 ? 113.642 77.319 150.036 1.00 133.30 116 GLN D O 1
ATOM 8350 N N . PRO D 2 119 ? 114.239 77.558 152.219 1.00 144.60 117 PRO D N 1
ATOM 8351 C CA . PRO D 2 119 ? 113.058 76.859 152.757 1.00 141.03 117 PRO D CA 1
ATOM 8352 C C . PRO D 2 119 ? 111.708 77.564 152.545 1.00 140.89 117 PRO D C 1
ATOM 8353 O O . PRO D 2 119 ? 110.668 76.973 152.828 1.00 128.95 117 PRO D O 1
ATOM 8357 N N . GLU D 2 120 ? 111.737 78.813 152.078 1.00 151.80 118 GLU D N 1
ATOM 8358 C CA . GLU D 2 120 ? 110.528 79.606 151.804 1.00 155.92 118 GLU D CA 1
ATOM 8359 C C . GLU D 2 120 ? 109.804 79.327 150.465 1.00 154.39 118 GLU D C 1
ATOM 8360 O O . GLU D 2 120 ? 108.740 79.902 150.244 1.00 152.06 118 GLU D O 1
ATOM 8366 N N . HIS D 2 121 ? 110.368 78.489 149.580 1.00 155.49 119 HIS D N 1
ATOM 8367 C CA . HIS D 2 121 ? 109.633 77.952 148.402 1.00 158.38 119 HIS D CA 1
ATOM 8368 C C . HIS D 2 121 ? 109.944 76.453 148.179 1.00 153.80 119 HIS D C 1
ATOM 8369 O O . HIS D 2 121 ? 110.328 76.055 147.074 1.00 154.37 119 HIS D O 1
ATOM 8376 N N . PRO D 2 122 ? 109.735 75.608 149.212 1.00 150.89 120 PRO D N 1
ATOM 8377 C CA . PRO D 2 122 ? 110.286 74.252 149.233 1.00 149.80 120 PRO D CA 1
ATOM 8378 C C . PRO D 2 122 ? 109.411 73.174 148.575 1.00 143.70 120 PRO D C 1
ATOM 8379 O O . PRO D 2 122 ? 108.185 73.300 148.562 1.00 142.00 120 PRO D O 1
ATOM 8383 N N . LEU D 2 123 ? 110.051 72.119 148.066 1.00 136.29 121 LEU D N 1
ATOM 8384 C CA . LEU D 2 123 ? 109.358 70.920 147.551 1.00 133.64 121 LEU D CA 1
ATOM 8385 C C . LEU D 2 123 ? 109.114 69.830 148.614 1.00 125.84 121 LEU D C 1
ATOM 8386 O O . LEU D 2 123 ? 108.383 68.873 148.346 1.00 116.37 121 LEU D O 1
ATOM 8391 N N . ARG D 2 124 ? 109.759 69.955 149.781 1.00 125.68 122 ARG D N 1
ATOM 8392 C CA . ARG D 2 124 ? 109.488 69.120 150.967 1.00 117.00 122 ARG D CA 1
ATOM 8393 C C . ARG D 2 124 ? 109.297 70.031 152.179 1.00 119.57 122 ARG D C 1
ATOM 8394 O O . ARG D 2 124 ? 110.266 70.619 152.666 1.00 116.81 122 ARG D O 1
ATOM 8402 N N . ALA D 2 125 ? 108.056 70.139 152.660 1.00 125.91 123 ALA D N 1
ATOM 8403 C CA . ALA D 2 125 ? 107.699 71.108 153.714 1.00 134.96 123 ALA D CA 1
ATOM 8404 C C . ALA D 2 125 ? 108.214 70.667 155.091 1.00 138.69 123 ALA D C 1
ATOM 8405 O O . ALA D 2 125 ? 108.841 71.451 155.815 1.00 127.47 123 ALA D O 1
ATOM 8407 N N . ASP D 2 126 ? 107.979 69.400 155.428 1.00 142.90 124 ASP D N 1
ATOM 8408 C CA . ASP D 2 126 ? 108.505 68.803 156.671 1.00 141.62 124 ASP D CA 1
ATOM 8409 C C . ASP D 2 126 ? 110.044 68.847 156.832 1.00 130.05 124 ASP D C 1
ATOM 8410 O O . ASP D 2 126 ? 110.551 68.586 157.921 1.00 133.01 124 ASP D O 1
ATOM 8415 N N . LEU D 2 127 ? 110.775 69.168 155.764 1.00 119.93 125 LEU D N 1
ATOM 8416 C CA . LEU D 2 127 ? 112.195 69.533 155.860 1.00 121.80 125 LEU D CA 1
ATOM 8417 C C . LEU D 2 127 ? 112.428 71.052 155.887 1.00 128.03 125 LEU D C 1
ATOM 8418 O O . LEU D 2 127 ? 113.488 71.503 156.323 1.00 132.56 125 LEU D O 1
ATOM 8423 N N . ALA D 2 128 ? 111.456 71.830 155.406 1.00 136.49 126 ALA D N 1
ATOM 8424 C CA . ALA D 2 128 ? 111.510 73.302 155.443 1.00 148.44 126 ALA D CA 1
ATOM 8425 C C . ALA D 2 128 ? 111.193 73.890 156.818 1.00 150.67 126 ALA D C 1
ATOM 8426 O O . ALA D 2 128 ? 111.790 74.901 157.218 1.00 147.47 126 ALA D O 1
ATOM 8428 N N . GLU D 2 129 ? 110.229 73.278 157.515 1.00 152.51 127 GLU D N 1
ATOM 8429 C CA . GLU D 2 129 ? 109.968 73.567 158.942 1.00 148.94 127 GLU D CA 1
ATOM 8430 C C . GLU D 2 129 ? 111.212 73.256 159.759 1.00 146.70 127 GLU D C 1
ATOM 8431 O O . GLU D 2 129 ? 111.723 74.106 160.502 1.00 145.62 127 GLU D O 1
ATOM 8433 N N . GLU D 2 130 ? 111.691 72.026 159.575 1.00 141.96 128 GLU D N 1
ATOM 8434 C CA . GLU D 2 130 ? 112.868 71.502 160.257 1.00 143.93 128 GLU D CA 1
ATOM 8435 C C . GLU D 2 130 ? 114.134 72.346 160.044 1.00 140.45 128 GLU D C 1
ATOM 8436 O O . GLU D 2 130 ? 115.005 72.376 160.911 1.00 151.24 128 GLU D O 1
ATOM 8442 N N . TYR D 2 131 ? 114.229 73.026 158.903 1.00 136.96 129 TYR D N 1
ATOM 8443 C CA . TYR D 2 131 ? 115.372 73.884 158.599 1.00 136.15 129 TYR D CA 1
ATOM 8444 C C . TYR D 2 131 ? 115.355 75.210 159.373 1.00 135.84 129 TYR D C 1
ATOM 8445 O O . TYR D 2 131 ? 116.388 75.621 159.921 1.00 120.73 129 TYR D O 1
ATOM 8454 N N . SER D 2 132 ? 114.196 75.877 159.390 1.00 140.64 130 SER D N 1
ATOM 8455 C CA . SER D 2 132 ? 114.060 77.222 159.978 0.50 140.99 130 SER D CA 1
ATOM 8456 C C . SER D 2 132 ? 113.633 77.221 161.457 1.00 141.75 130 SER D C 1
ATOM 8457 O O . SER D 2 132 ? 113.771 78.246 162.130 1.00 155.29 130 SER D O 1
ATOM 8460 N N . LYS D 2 133 ? 113.128 76.085 161.952 1.00 131.11 131 LYS D N 1
ATOM 8461 C CA . LYS D 2 133 ? 112.721 75.932 163.361 1.00 127.81 131 LYS D CA 1
ATOM 8462 C C . LYS D 2 133 ? 113.678 75.103 164.249 1.00 135.39 131 LYS D C 1
ATOM 8463 O O . LYS D 2 133 ? 113.643 75.252 165.475 1.00 151.12 131 LYS D O 1
ATOM 8465 N N . ASP D 2 134 ? 114.517 74.245 163.651 1.00 137.59 132 ASP D N 1
ATOM 8466 C CA . ASP D 2 134 ? 115.444 73.366 164.408 1.00 135.66 132 ASP D CA 1
ATOM 8467 C C . ASP D 2 134 ? 116.679 72.991 163.583 1.00 137.01 132 ASP D C 1
ATOM 8468 O O . ASP D 2 134 ? 116.916 71.806 163.309 1.00 144.64 132 ASP D O 1
ATOM 8470 N N . ARG D 2 135 ? 117.462 74.003 163.208 1.00 137.40 133 ARG D N 1
ATOM 8471 C CA . ARG D 2 135 ? 118.603 73.839 162.289 1.00 143.75 133 ARG D CA 1
ATOM 8472 C C . ARG D 2 135 ? 119.573 72.711 162.689 1.00 147.35 133 ARG D C 1
ATOM 8473 O O . ARG D 2 135 ? 120.104 72.017 161.818 1.00 140.13 133 ARG D O 1
ATOM 8481 N N . LYS D 2 136 ? 119.794 72.526 163.991 1.00 143.95 134 LYS D N 1
ATOM 8482 C CA . LYS D 2 136 ? 120.695 71.471 164.473 1.00 141.92 134 LYS D CA 1
ATOM 8483 C C . LYS D 2 136 ? 120.131 70.078 164.164 1.00 137.08 134 LYS D C 1
ATOM 8484 O O . LYS D 2 136 ? 120.848 69.242 163.609 1.00 142.74 134 LYS D O 1
ATOM 8486 N N . LYS D 2 137 ? 118.857 69.844 164.506 1.00 132.01 135 LYS D N 1
ATOM 8487 C CA . LYS D 2 137 ? 118.164 68.581 164.175 1.00 135.82 135 LYS D CA 1
ATOM 8488 C C . LYS D 2 137 ? 118.209 68.296 162.681 1.00 145.40 135 LYS D C 1
ATOM 8489 O O . LYS D 2 137 ? 118.344 67.135 162.280 1.00 169.97 135 LYS D O 1
ATOM 8491 N N . PHE D 2 138 ? 118.093 69.354 161.871 1.00 136.23 136 PHE D N 1
ATOM 8492 C CA . PHE D 2 138 ? 118.181 69.225 160.419 1.00 128.50 136 PHE D CA 1
ATOM 8493 C C . PHE D 2 138 ? 119.572 68.807 159.942 1.00 115.78 136 PHE D C 1
ATOM 8494 O O . PHE D 2 138 ? 119.725 67.788 159.257 1.00 123.92 136 PHE D O 1
ATOM 8502 N N . CYS D 2 139 ? 120.574 69.607 160.288 1.00 94.66 137 CYS D N 1
ATOM 8503 C CA . CYS D 2 139 ? 121.952 69.336 159.862 1.00 95.51 137 CYS D CA 1
ATOM 8504 C C . CYS D 2 139 ? 122.488 68.005 160.383 1.00 105.10 137 CYS D C 1
ATOM 8505 O O . CYS D 2 139 ? 123.359 67.416 159.750 1.00 109.94 137 CYS D O 1
ATOM 8508 N N . LYS D 2 140 ? 121.993 67.555 161.540 1.00 114.57 138 LYS D N 1
ATOM 8509 C CA . LYS D 2 140 ? 122.357 66.249 162.080 1.00 120.63 138 LYS D CA 1
ATOM 8510 C C . LYS D 2 140 ? 121.917 65.197 161.083 1.00 121.49 138 LYS D C 1
ATOM 8511 O O . LYS D 2 140 ? 122.754 64.470 160.538 1.00 120.43 138 LYS D O 1
ATOM 8517 N N . ASN D 2 141 ? 120.608 65.156 160.831 1.00 123.00 139 ASN D N 1
ATOM 8518 C CA . ASN D 2 141 ? 120.002 64.151 159.953 1.00 131.98 139 ASN D CA 1
ATOM 8519 C C . ASN D 2 141 ? 120.577 64.227 158.543 1.00 127.22 139 ASN D C 1
ATOM 8520 O O . ASN D 2 141 ? 120.875 63.195 157.932 1.00 125.35 139 ASN D O 1
ATOM 8525 N N . ALA D 2 142 ? 120.733 65.454 158.048 1.00 119.08 140 ALA D N 1
ATOM 8526 C CA . ALA D 2 142 ? 121.313 65.700 156.732 1.00 116.00 140 ALA D CA 1
ATOM 8527 C C . ALA D 2 142 ? 122.714 65.111 156.611 1.00 118.00 140 ALA D C 1
ATOM 8528 O O . ALA D 2 142 ? 123.041 64.493 155.593 1.00 115.91 140 ALA D O 1
ATOM 8530 N N . GLU D 2 143 ? 123.524 65.290 157.655 1.00 121.25 141 GLU D N 1
ATOM 8531 C CA . GLU D 2 143 ? 124.874 64.718 157.697 1.00 123.68 141 GLU D CA 1
ATOM 8532 C C . GLU D 2 143 ? 124.872 63.186 157.731 1.00 121.54 141 GLU D C 1
ATOM 8533 O O . GLU D 2 143 ? 125.700 62.551 157.075 1.00 108.26 141 GLU D O 1
ATOM 8539 N N . GLU D 2 144 ? 123.952 62.606 158.497 1.00 130.48 142 GLU D N 1
ATOM 8540 C CA . GLU D 2 144 ? 123.818 61.145 158.581 1.00 143.11 142 GLU D CA 1
ATOM 8541 C C . GLU D 2 144 ? 123.203 60.541 157.313 1.00 144.75 142 GLU D C 1
ATOM 8542 O O . GLU D 2 144 ? 123.465 59.381 156.990 1.00 156.45 142 GLU D O 1
ATOM 8548 N N . PHE D 2 145 ? 122.395 61.326 156.602 1.00 141.85 143 PHE D N 1
ATOM 8549 C CA . PHE D 2 145 ? 121.823 60.913 155.313 1.00 133.34 143 PHE D CA 1
ATOM 8550 C C . PHE D 2 145 ? 122.845 60.969 154.175 1.00 126.08 143 PHE D C 1
ATOM 8551 O O . PHE D 2 145 ? 122.785 60.164 153.249 1.00 125.98 143 PHE D O 1
ATOM 8559 N N . THR D 2 146 ? 123.750 61.944 154.235 1.00 118.55 144 THR D N 1
ATOM 8560 C CA . THR D 2 146 ? 124.861 62.053 153.288 1.00 112.51 144 THR D CA 1
ATOM 8561 C C . THR D 2 146 ? 125.847 60.886 153.385 1.00 109.94 144 THR D C 1
ATOM 8562 O O . THR D 2 146 ? 126.330 60.406 152.369 1.00 110.40 144 THR D O 1
ATOM 8566 N N . LYS D 2 147 ? 126.154 60.448 154.601 1.00 118.33 145 LYS D N 1
ATOM 8567 C CA . LYS D 2 147 ? 127.076 59.329 154.804 1.00 120.31 145 LYS D CA 1
ATOM 8568 C C . LYS D 2 147 ? 126.533 58.013 154.267 1.00 114.75 145 LYS D C 1
ATOM 8569 O O . LYS D 2 147 ? 127.292 57.224 153.721 1.00 122.48 145 LYS D O 1
ATOM 8575 N N . LYS D 2 148 ? 125.232 57.777 154.412 1.00 119.55 146 LYS D N 1
ATOM 8576 C CA . LYS D 2 148 ? 124.627 56.533 153.923 1.00 129.72 146 LYS D CA 1
ATOM 8577 C C . LYS D 2 148 ? 124.546 56.501 152.384 1.00 130.43 146 LYS D C 1
ATOM 8578 O O . LYS D 2 148 ? 125.098 55.589 151.760 1.00 126.31 146 LYS D O 1
ATOM 8584 N N . TYR D 2 149 ? 123.905 57.514 151.791 1.00 129.07 147 TYR D N 1
ATOM 8585 C CA . TYR D 2 149 ? 123.548 57.521 150.358 1.00 125.02 147 TYR D CA 1
ATOM 8586 C C . TYR D 2 149 ? 124.475 58.316 149.434 1.00 119.85 147 TYR D C 1
ATOM 8587 O O . TYR D 2 149 ? 124.763 57.870 148.315 1.00 118.86 147 TYR D O 1
ATOM 8596 N N . GLY D 2 150 ? 124.911 59.495 149.882 1.00 111.26 148 GLY D N 1
ATOM 8597 C CA . GLY D 2 150 ? 125.814 60.359 149.105 1.00 107.51 148 GLY D CA 1
ATOM 8598 C C . GLY D 2 150 ? 127.075 59.666 148.609 1.00 107.88 148 GLY D C 1
ATOM 8599 O O . GLY D 2 150 ? 127.547 58.712 149.223 1.00 111.81 148 GLY D O 1
ATOM 8600 N N . GLU D 2 151 ? 127.627 60.159 147.504 1.00 110.90 149 GLU D N 1
ATOM 8601 C CA . GLU D 2 151 ? 128.760 59.503 146.843 1.00 110.14 149 GLU D CA 1
ATOM 8602 C C . GLU D 2 151 ? 130.068 59.935 147.519 1.00 109.45 149 GLU D C 1
ATOM 8603 O O . GLU D 2 151 ? 130.092 60.900 148.288 1.00 101.51 149 GLU D O 1
ATOM 8609 N N . LYS D 2 152 ? 131.150 59.212 147.229 1.00 114.90 150 LYS D N 1
ATOM 8610 C CA . LYS D 2 152 ? 132.483 59.545 147.754 1.00 114.49 150 LYS D CA 1
ATOM 8611 C C . LYS D 2 152 ? 133.029 60.805 147.062 1.00 118.83 150 LYS D C 1
ATOM 8612 O O . LYS D 2 152 ? 132.960 60.931 145.833 1.00 118.54 150 LYS D O 1
ATOM 8614 N N . ARG D 2 153 ? 133.556 61.738 147.854 1.00 122.72 151 ARG D N 1
ATOM 8615 C CA . ARG D 2 153 ? 134.205 62.932 147.311 1.00 124.63 151 ARG D CA 1
ATOM 8616 C C . ARG D 2 153 ? 135.492 62.558 146.589 1.00 133.32 151 ARG D C 1
ATOM 8617 O O . ARG D 2 153 ? 136.196 61.651 147.035 1.00 146.41 151 ARG D O 1
ATOM 8625 N N . PRO D 2 154 ? 135.814 63.257 145.486 1.00 141.38 152 PRO D N 1
ATOM 8626 C CA . PRO D 2 154 ? 137.125 63.042 144.871 1.00 145.46 152 PRO D CA 1
ATOM 8627 C C . PRO D 2 154 ? 138.269 63.570 145.763 1.00 147.23 152 PRO D C 1
ATOM 8628 O O . PRO D 2 154 ? 138.100 64.578 146.468 1.00 140.22 152 PRO D O 1
ATOM 8632 N N . VAL D 2 155 ? 139.404 62.867 145.738 1.00 142.87 153 VAL D N 1
ATOM 8633 C CA . VAL D 2 155 ? 140.558 63.176 146.581 1.00 129.41 153 VAL D CA 1
ATOM 8634 C C . VAL D 2 155 ? 141.640 63.851 145.741 1.00 126.00 153 VAL D C 1
ATOM 8635 O O . VAL D 2 155 ? 141.477 64.997 145.304 1.00 117.06 153 VAL D O 1
ATOM 8637 N N . MET E 3 7 ? 118.302 57.274 48.052 1.00 187.39 1 MET E N 1
ATOM 8638 C CA . MET E 3 7 ? 119.343 58.109 47.369 1.00 185.41 1 MET E CA 1
ATOM 8639 C C . MET E 3 7 ? 120.368 58.681 48.377 1.00 187.53 1 MET E C 1
ATOM 8640 O O . MET E 3 7 ? 120.548 58.117 49.462 1.00 187.34 1 MET E O 1
ATOM 8642 N N . GLN E 3 8 ? 121.058 59.762 48.004 1.00 184.79 2 GLN E N 1
ATOM 8643 C CA . GLN E 3 8 ? 121.948 60.495 48.919 1.00 184.82 2 GLN E CA 1
ATOM 8644 C C . GLN E 3 8 ? 121.545 61.978 48.972 1.00 195.44 2 GLN E C 1
ATOM 8645 O O . GLN E 3 8 ? 121.264 62.585 47.934 1.00 216.51 2 GLN E O 1
ATOM 8651 N N . ILE E 3 9 ? 121.503 62.543 50.181 1.00 181.09 3 ILE E N 1
ATOM 8652 C CA . ILE E 3 9 ? 121.192 63.965 50.384 1.00 166.93 3 ILE E CA 1
ATOM 8653 C C . ILE E 3 9 ? 122.357 64.628 51.107 1.00 170.43 3 ILE E C 1
ATOM 8654 O O . ILE E 3 9 ? 123.092 63.963 51.843 1.00 181.21 3 ILE E O 1
ATOM 8659 N N . PHE E 3 10 ? 122.515 65.933 50.900 1.00 169.08 4 PHE E N 1
ATOM 8660 C CA . PHE E 3 10 ? 123.553 66.705 51.584 1.00 173.01 4 PHE E CA 1
ATOM 8661 C C . PHE E 3 10 ? 122.932 67.516 52.709 1.00 169.82 4 PHE E C 1
ATOM 8662 O O . PHE E 3 10 ? 121.814 68.009 52.580 1.00 173.83 4 PHE E O 1
ATOM 8670 N N . VAL E 3 11 ? 123.664 67.631 53.812 1.00 162.62 5 VAL E N 1
ATOM 8671 C CA . VAL E 3 11 ? 123.245 68.397 54.978 1.00 152.43 5 VAL E CA 1
ATOM 8672 C C . VAL E 3 11 ? 124.353 69.411 55.261 1.00 155.85 5 VAL E C 1
ATOM 8673 O O . VAL E 3 11 ? 125.408 69.053 55.791 1.00 159.15 5 VAL E O 1
ATOM 8677 N N . LYS E 3 12 ? 124.122 70.666 54.873 1.00 160.56 6 LYS E N 1
ATOM 8678 C CA . LYS E 3 12 ? 125.048 71.769 55.168 1.00 167.04 6 LYS E CA 1
ATOM 8679 C C . LYS E 3 12 ? 124.563 72.519 56.409 1.00 155.55 6 LYS E C 1
ATOM 8680 O O . LYS E 3 12 ? 123.488 72.233 56.929 1.00 159.29 6 LYS E O 1
ATOM 8686 N N . THR E 3 13 ? 125.371 73.474 56.869 1.00 150.76 7 THR E N 1
ATOM 8687 C CA . THR E 3 13 ? 125.169 74.204 58.106 1.00 153.63 7 THR E CA 1
ATOM 8688 C C . THR E 3 13 ? 125.373 75.708 57.833 1.00 166.81 7 THR E C 1
ATOM 8689 O O . THR E 3 13 ? 125.881 76.096 56.771 1.00 173.02 7 THR E O 1
ATOM 8693 N N . LEU E 3 14 ? 124.950 76.541 58.786 1.00 170.45 8 LEU E N 1
ATOM 8694 C CA . LEU E 3 14 ? 125.316 77.965 58.822 1.00 167.50 8 LEU E CA 1
ATOM 8695 C C . LEU E 3 14 ? 126.848 78.187 58.903 1.00 166.53 8 LEU E C 1
ATOM 8696 O O . LEU E 3 14 ? 127.337 79.246 58.500 1.00 184.84 8 LEU E O 1
ATOM 8698 N N . THR E 3 15 ? 127.583 77.193 59.420 1.00 154.59 9 THR E N 1
ATOM 8699 C CA . THR E 3 15 ? 129.058 77.190 59.476 1.00 143.79 9 THR E CA 1
ATOM 8700 C C . THR E 3 15 ? 129.676 76.543 58.223 1.00 150.51 9 THR E C 1
ATOM 8701 O O . THR E 3 15 ? 130.227 77.242 57.370 1.00 159.29 9 THR E O 1
ATOM 8705 N N . GLY E 3 16 ? 129.584 75.216 58.125 1.00 159.24 10 GLY E N 1
ATOM 8706 C CA . GLY E 3 16 ? 130.072 74.473 56.966 1.00 163.97 10 GLY E CA 1
ATOM 8707 C C . GLY E 3 16 ? 130.184 72.981 57.233 1.00 176.85 10 GLY E C 1
ATOM 8708 O O . GLY E 3 16 ? 129.484 72.435 58.096 1.00 179.27 10 GLY E O 1
ATOM 8709 N N . LYS E 3 17 ? 131.080 72.331 56.487 1.00 184.85 11 LYS E N 1
ATOM 8710 C CA . LYS E 3 17 ? 131.292 70.880 56.539 1.00 180.14 11 LYS E CA 1
ATOM 8711 C C . LYS E 3 17 ? 130.055 70.177 55.996 1.00 178.76 11 LYS E C 1
ATOM 8712 O O . LYS E 3 17 ? 129.322 69.540 56.753 1.00 174.54 11 LYS E O 1
ATOM 8714 N N . THR E 3 18 ? 129.816 70.344 54.689 1.00 179.50 12 THR E N 1
ATOM 8715 C CA . THR E 3 18 ? 128.718 69.663 53.986 1.00 175.50 12 THR E CA 1
ATOM 8716 C C . THR E 3 18 ? 128.825 68.165 54.245 1.00 181.25 12 THR E C 1
ATOM 8717 O O . THR E 3 18 ? 129.714 67.501 53.698 1.00 175.63 12 THR E O 1
ATOM 8721 N N . ILE E 3 19 ? 127.936 67.657 55.103 1.00 187.69 13 ILE E N 1
ATOM 8722 C CA . ILE E 3 19 ? 127.885 66.226 55.427 1.00 183.46 13 ILE E CA 1
ATOM 8723 C C . ILE E 3 19 ? 126.857 65.531 54.529 1.00 185.15 13 ILE E C 1
ATOM 8724 O O . ILE E 3 19 ? 125.713 65.979 54.411 1.00 192.56 13 ILE E O 1
ATOM 8729 N N . THR E 3 20 ? 127.297 64.466 53.864 1.00 179.88 14 THR E N 1
ATOM 8730 C CA . THR E 3 20 ? 126.427 63.648 53.026 1.00 165.94 14 THR E CA 1
ATOM 8731 C C . THR E 3 20 ? 125.745 62.596 53.901 1.00 164.03 14 THR E C 1
ATOM 8732 O O . THR E 3 20 ? 126.286 62.187 54.932 1.00 159.79 14 THR E O 1
ATOM 8736 N N . LEU E 3 21 ? 124.550 62.182 53.492 1.00 163.86 15 LEU E N 1
ATOM 8737 C CA . LEU E 3 21 ? 123.833 61.098 54.148 1.00 163.41 15 LEU E CA 1
ATOM 8738 C C . LEU E 3 21 ? 123.376 60.074 53.116 1.00 168.78 15 LEU E C 1
ATOM 8739 O O . LEU E 3 21 ? 123.235 60.388 51.927 1.00 147.15 15 LEU E O 1
ATOM 8744 N N . GLU E 3 22 ? 123.183 58.844 53.592 1.00 177.85 16 GLU E N 1
ATOM 8745 C CA . GLU E 3 22 ? 122.524 57.782 52.842 1.00 179.29 16 GLU E CA 1
ATOM 8746 C C . GLU E 3 22 ? 121.105 57.650 53.401 1.00 184.00 16 GLU E C 1
ATOM 8747 O O . GLU E 3 22 ? 120.923 57.229 54.552 1.00 173.65 16 GLU E O 1
ATOM 8749 N N . VAL E 3 23 ? 120.114 58.055 52.601 1.00 189.27 17 VAL E N 1
ATOM 8750 C CA . VAL E 3 23 ? 118.700 58.056 53.007 1.00 190.77 17 VAL E CA 1
ATOM 8751 C C . VAL E 3 23 ? 117.779 57.670 51.837 1.00 191.52 17 VAL E C 1
ATOM 8752 O O . VAL E 3 23 ? 117.969 58.136 50.710 1.00 180.66 17 VAL E O 1
ATOM 8756 N N . GLU E 3 24 ? 116.790 56.818 52.110 1.00 196.27 18 GLU E N 1
ATOM 8757 C CA . GLU E 3 24 ? 115.735 56.502 51.138 1.00 194.79 18 GLU E CA 1
ATOM 8758 C C . GLU E 3 24 ? 114.548 57.462 51.321 1.00 190.85 18 GLU E C 1
ATOM 8759 O O . GLU E 3 24 ? 114.360 58.007 52.413 1.00 188.19 18 GLU E O 1
ATOM 8761 N N . PRO E 3 25 ? 113.729 57.662 50.263 1.00 182.57 19 PRO E N 1
ATOM 8762 C CA . PRO E 3 25 ? 112.519 58.512 50.365 1.00 179.25 19 PRO E CA 1
ATOM 8763 C C . PRO E 3 25 ? 111.405 57.996 51.302 1.00 178.11 19 PRO E C 1
ATOM 8764 O O . PRO E 3 25 ? 110.422 58.706 51.516 1.00 163.85 19 PRO E O 1
ATOM 8768 N N . SER E 3 26 ? 111.549 56.772 51.816 1.00 185.65 20 SER E N 1
ATOM 8769 C CA . SER E 3 26 ? 110.721 56.255 52.914 1.00 180.95 20 SER E CA 1
ATOM 8770 C C . SER E 3 26 ? 111.159 56.749 54.306 1.00 182.23 20 SER E C 1
ATOM 8771 O O . SER E 3 26 ? 110.338 56.762 55.228 1.00 187.66 20 SER E O 1
ATOM 8774 N N . ASP E 3 27 ? 112.436 57.130 54.462 1.00 173.14 21 ASP E N 1
ATOM 8775 C CA . ASP E 3 27 ? 112.964 57.622 55.749 1.00 173.02 21 ASP E CA 1
ATOM 8776 C C . ASP E 3 27 ? 112.232 58.886 56.168 1.00 173.62 21 ASP E C 1
ATOM 8777 O O . ASP E 3 27 ? 112.022 59.771 55.341 1.00 173.69 21 ASP E O 1
ATOM 8782 N N . THR E 3 28 ? 111.853 58.968 57.446 1.00 178.62 22 THR E N 1
ATOM 8783 C CA . THR E 3 28 ? 111.174 60.158 57.982 1.00 179.22 22 THR E CA 1
ATOM 8784 C C . THR E 3 28 ? 112.198 61.264 58.253 1.00 180.46 22 THR E C 1
ATOM 8785 O O . THR E 3 28 ? 113.404 61.022 58.189 1.00 182.91 22 THR E O 1
ATOM 8789 N N . ILE E 3 29 ? 111.716 62.469 58.556 1.00 177.82 23 ILE E N 1
ATOM 8790 C CA . ILE E 3 29 ? 112.596 63.579 58.960 1.00 177.46 23 ILE E CA 1
ATOM 8791 C C . ILE E 3 29 ? 113.205 63.344 60.349 1.00 177.07 23 ILE E C 1
ATOM 8792 O O . ILE E 3 29 ? 114.351 63.734 60.589 1.00 180.32 23 ILE E O 1
ATOM 8797 N N . GLU E 3 30 ? 112.454 62.712 61.254 1.00 179.48 24 GLU E N 1
ATOM 8798 C CA . GLU E 3 30 ? 113.002 62.277 62.552 1.00 175.63 24 GLU E CA 1
ATOM 8799 C C . GLU E 3 30 ? 114.124 61.248 62.387 1.00 177.83 24 GLU E C 1
ATOM 8800 O O . GLU E 3 30 ? 115.067 61.230 63.179 1.00 178.89 24 GLU E O 1
ATOM 8806 N N . ASN E 3 31 ? 114.000 60.392 61.371 1.00 186.74 25 ASN E N 1
ATOM 8807 C CA . ASN E 3 31 ? 115.029 59.400 61.028 1.00 186.48 25 ASN E CA 1
ATOM 8808 C C . ASN E 3 31 ? 116.331 60.002 60.464 1.00 183.08 25 ASN E C 1
ATOM 8809 O O . ASN E 3 31 ? 117.408 59.429 60.650 1.00 173.65 25 ASN E O 1
ATOM 8814 N N . VAL E 3 32 ? 116.222 61.141 59.772 1.00 182.57 26 VAL E N 1
ATOM 8815 C CA . VAL E 3 32 ? 117.388 61.885 59.258 1.00 169.84 26 VAL E CA 1
ATOM 8816 C C . VAL E 3 32 ? 118.177 62.559 60.394 1.00 160.91 26 VAL E C 1
ATOM 8817 O O . VAL E 3 32 ? 119.407 62.547 60.375 1.00 165.93 26 VAL E O 1
ATOM 8821 N N . LYS E 3 33 ? 117.475 63.145 61.368 1.00 147.80 27 LYS E N 1
ATOM 8822 C CA . LYS E 3 33 ? 118.118 63.718 62.564 1.00 137.16 27 LYS E CA 1
ATOM 8823 C C . LYS E 3 33 ? 118.847 62.676 63.432 1.00 158.49 27 LYS E C 1
ATOM 8824 O O . LYS E 3 33 ? 119.788 63.031 64.148 1.00 183.11 27 LYS E O 1
ATOM 8826 N N . ALA E 3 34 ? 118.406 61.412 63.376 1.00 172.87 28 ALA E N 1
ATOM 8827 C CA . ALA E 3 34 ? 119.101 60.287 64.034 1.00 167.92 28 ALA E CA 1
ATOM 8828 C C . ALA E 3 34 ? 120.389 59.891 63.301 1.00 169.17 28 ALA E C 1
ATOM 8829 O O . ALA E 3 34 ? 121.394 59.591 63.947 1.00 171.59 28 ALA E O 1
ATOM 8831 N N . LYS E 3 35 ? 120.347 59.879 61.965 1.00 163.52 29 LYS E N 1
ATOM 8832 C CA . LYS E 3 35 ? 121.541 59.630 61.138 1.00 167.79 29 LYS E CA 1
ATOM 8833 C C . LYS E 3 35 ? 122.604 60.746 61.250 1.00 182.80 29 LYS E C 1
ATOM 8834 O O . LYS E 3 35 ? 123.805 60.474 61.136 1.00 186.26 29 LYS E O 1
ATOM 8840 N N . ILE E 3 36 ? 122.157 61.987 61.465 1.00 193.83 30 ILE E N 1
ATOM 8841 C CA . ILE E 3 36 ? 123.054 63.131 61.720 1.00 189.68 30 ILE E CA 1
ATOM 8842 C C . ILE E 3 36 ? 123.710 63.024 63.104 1.00 189.67 30 ILE E C 1
ATOM 8843 O O . ILE E 3 36 ? 124.889 63.355 63.246 1.00 189.46 30 ILE E O 1
ATOM 8848 N N . GLN E 3 37 ? 122.949 62.570 64.108 1.00 195.35 31 GLN E N 1
ATOM 8849 C CA . GLN E 3 37 ? 123.472 62.337 65.471 1.00 195.60 31 GLN E CA 1
ATOM 8850 C C . GLN E 3 37 ? 124.624 61.327 65.520 1.00 204.38 31 GLN E C 1
ATOM 8851 O O . GLN E 3 37 ? 125.526 61.456 66.353 1.00 198.51 31 GLN E O 1
ATOM 8857 N N . ASP E 3 38 ? 124.573 60.317 64.651 1.00 208.72 32 ASP E N 1
ATOM 8858 C CA . ASP E 3 38 ? 125.676 59.366 64.499 1.00 196.84 32 ASP E CA 1
ATOM 8859 C C . ASP E 3 38 ? 126.924 60.081 63.974 1.00 191.70 32 ASP E C 1
ATOM 8860 O O . ASP E 3 38 ? 127.939 60.153 64.674 1.00 198.93 32 ASP E O 1
ATOM 8865 N N . LYS E 3 39 ? 126.826 60.631 62.762 1.00 171.53 33 LYS E N 1
ATOM 8866 C CA . LYS E 3 39 ? 127.990 61.197 62.064 1.00 158.42 33 LYS E CA 1
ATOM 8867 C C . LYS E 3 39 ? 128.558 62.478 62.698 1.00 157.42 33 LYS E C 1
ATOM 8868 O O . LYS E 3 39 ? 129.756 62.732 62.568 1.00 165.94 33 LYS E O 1
ATOM 8870 N N . GLU E 3 40 ? 127.723 63.269 63.378 1.00 161.30 34 GLU E N 1
ATOM 8871 C CA . GLU E 3 40 ? 128.170 64.540 63.978 1.00 173.70 34 GLU E CA 1
ATOM 8872 C C . GLU E 3 40 ? 128.159 64.605 65.514 1.00 173.73 34 GLU E C 1
ATOM 8873 O O . GLU E 3 40 ? 128.758 65.521 66.091 1.00 169.43 34 GLU E O 1
ATOM 8879 N N . GLY E 3 41 ? 127.510 63.646 66.174 1.00 173.98 35 GLY E N 1
ATOM 8880 C CA . GLY E 3 41 ? 127.379 63.670 67.633 1.00 178.15 35 GLY E CA 1
ATOM 8881 C C . GLY E 3 41 ? 126.532 64.824 68.148 1.00 178.71 35 GLY E C 1
ATOM 8882 O O . GLY E 3 41 ? 126.813 65.366 69.218 1.00 179.13 35 GLY E O 1
ATOM 8883 N N . ILE E 3 42 ? 125.512 65.208 67.379 1.00 178.90 36 ILE E N 1
ATOM 8884 C CA . ILE E 3 42 ? 124.598 66.291 67.752 1.00 178.87 36 ILE E CA 1
ATOM 8885 C C . ILE E 3 42 ? 123.242 65.656 68.070 1.00 169.71 36 ILE E C 1
ATOM 8886 O O . ILE E 3 42 ? 122.708 64.919 67.240 1.00 159.06 36 ILE E O 1
ATOM 8891 N N . PRO E 3 43 ? 122.678 65.929 69.266 1.00 170.36 37 PRO E N 1
ATOM 8892 C CA . PRO E 3 43 ? 121.327 65.421 69.564 1.00 167.78 37 PRO E CA 1
ATOM 8893 C C . PRO E 3 43 ? 120.258 65.922 68.561 1.00 159.79 37 PRO E C 1
ATOM 8894 O O . PRO E 3 43 ? 120.330 67.083 68.149 1.00 156.06 37 PRO E O 1
ATOM 8898 N N . PRO E 3 44 ? 119.286 65.060 68.160 1.00 153.40 38 PRO E N 1
ATOM 8899 C CA . PRO E 3 44 ? 118.183 65.507 67.288 1.00 143.54 38 PRO E CA 1
ATOM 8900 C C . PRO E 3 44 ? 117.351 66.679 67.826 1.00 142.18 38 PRO E C 1
ATOM 8901 O O . PRO E 3 44 ? 116.762 67.404 67.027 1.00 147.15 38 PRO E O 1
ATOM 8905 N N . ASP E 3 45 ? 117.303 66.863 69.149 1.00 146.79 39 ASP E N 1
ATOM 8906 C CA . ASP E 3 45 ? 116.545 67.976 69.754 1.00 154.60 39 ASP E CA 1
ATOM 8907 C C . ASP E 3 45 ? 117.129 69.361 69.403 1.00 157.78 39 ASP E C 1
ATOM 8908 O O . ASP E 3 45 ? 116.376 70.308 69.141 1.00 151.21 39 ASP E O 1
ATOM 8913 N N . GLN E 3 46 ? 118.459 69.459 69.366 1.00 159.73 40 GLN E N 1
ATOM 8914 C CA . GLN E 3 46 ? 119.138 70.704 68.995 1.00 160.99 40 GLN E CA 1
ATOM 8915 C C . GLN E 3 46 ? 118.922 71.080 67.519 1.00 153.16 40 GLN E C 1
ATOM 8916 O O . GLN E 3 46 ? 118.884 72.268 67.182 1.00 155.04 40 GLN E O 1
ATOM 8922 N N . GLN E 3 47 ? 118.751 70.073 66.661 1.00 144.51 41 GLN E N 1
ATOM 8923 C CA . GLN E 3 47 ? 118.718 70.272 65.204 1.00 140.78 41 GLN E CA 1
ATOM 8924 C C . GLN E 3 47 ? 117.435 70.959 64.728 1.00 132.03 41 GLN E C 1
ATOM 8925 O O . GLN E 3 47 ? 116.384 70.826 65.360 1.00 136.43 41 GLN E O 1
ATOM 8931 N N . ARG E 3 48 ? 117.554 71.730 63.646 1.00 123.14 42 ARG E N 1
ATOM 8932 C CA . ARG E 3 48 ? 116.410 72.226 62.879 1.00 122.03 42 ARG E CA 1
ATOM 8933 C C . ARG E 3 48 ? 116.756 72.089 61.402 1.00 122.82 42 ARG E C 1
ATOM 8934 O O . ARG E 3 48 ? 117.369 72.986 60.822 1.00 131.03 42 ARG E O 1
ATOM 8942 N N . LEU E 3 49 ? 116.387 70.961 60.799 1.00 128.68 43 LEU E N 1
ATOM 8943 C CA . LEU E 3 49 ? 116.551 70.768 59.350 1.00 131.12 43 LEU E CA 1
ATOM 8944 C C . LEU E 3 49 ? 115.563 71.628 58.581 1.00 127.73 43 LEU E C 1
ATOM 8945 O O . LEU E 3 49 ? 114.383 71.690 58.920 1.00 142.95 43 LEU E O 1
ATOM 8950 N N . ILE E 3 50 ? 116.064 72.289 57.547 1.00 119.03 44 ILE E N 1
ATOM 8951 C CA . ILE E 3 50 ? 115.289 73.231 56.758 1.00 120.00 44 ILE E CA 1
ATOM 8952 C C . ILE E 3 50 ? 115.452 72.814 55.294 1.00 118.21 44 ILE E C 1
ATOM 8953 O O . ILE E 3 50 ? 116.427 72.150 54.934 1.00 123.22 44 ILE E O 1
ATOM 8958 N N . PHE E 3 51 ? 114.471 73.155 54.467 1.00 114.57 45 PHE E N 1
ATOM 8959 C CA . PHE E 3 51 ? 114.565 72.948 53.018 1.00 119.15 45 PHE E CA 1
ATOM 8960 C C . PHE E 3 51 ? 113.556 73.860 52.344 1.00 118.65 45 PHE E C 1
ATOM 8961 O O . PHE E 3 51 ? 112.433 74.006 52.830 1.00 121.64 45 PHE E O 1
ATOM 8969 N N . ALA E 3 52 ? 113.966 74.459 51.226 1.00 121.71 46 ALA E N 1
ATOM 8970 C CA . ALA E 3 52 ? 113.179 75.478 50.518 1.00 126.08 46 ALA E CA 1
ATOM 8971 C C . ALA E 3 52 ? 112.747 76.620 51.446 1.00 128.79 46 ALA E C 1
ATOM 8972 O O . ALA E 3 52 ? 111.617 77.111 51.359 1.00 134.28 46 ALA E O 1
ATOM 8974 N N . GLY E 3 53 ? 113.643 77.018 52.351 1.00 122.75 47 GLY E N 1
ATOM 8975 C CA . GLY E 3 53 ? 113.379 78.107 53.287 1.00 119.90 47 GLY E CA 1
ATOM 8976 C C . GLY E 3 53 ? 112.426 77.845 54.438 1.00 118.98 47 GLY E C 1
ATOM 8977 O O . GLY E 3 53 ? 112.312 78.687 55.330 1.00 120.22 47 GLY E O 1
ATOM 8978 N N . LYS E 3 54 ? 111.750 76.696 54.433 1.00 123.50 48 LYS E N 1
ATOM 8979 C CA . LYS E 3 54 ? 110.775 76.362 55.470 1.00 129.13 48 LYS E CA 1
ATOM 8980 C C . LYS E 3 54 ? 111.325 75.199 56.289 1.00 119.04 48 LYS E C 1
ATOM 8981 O O . LYS E 3 54 ? 111.936 74.272 55.746 1.00 108.30 48 LYS E O 1
ATOM 8987 N N . GLN E 3 55 ? 111.137 75.282 57.602 1.00 115.08 49 GLN E N 1
ATOM 8988 C CA . GLN E 3 55 ? 111.586 74.245 58.509 1.00 116.78 49 GLN E CA 1
ATOM 8989 C C . GLN E 3 55 ? 110.736 72.995 58.287 1.00 125.55 49 GLN E C 1
ATOM 8990 O O . GLN E 3 55 ? 109.543 73.102 58.007 1.00 129.44 49 GLN E O 1
ATOM 8996 N N . LEU E 3 56 ? 111.359 71.823 58.397 1.00 135.42 50 LEU E N 1
ATOM 8997 C CA . LEU E 3 56 ? 110.667 70.546 58.211 1.00 138.81 50 LEU E CA 1
ATOM 8998 C C . LEU E 3 56 ? 110.143 70.039 59.553 1.00 150.90 50 LEU E C 1
ATOM 8999 O O . LEU E 3 56 ? 110.751 70.291 60.600 1.00 158.14 50 LEU E O 1
ATOM 9004 N N . GLU E 3 57 ? 108.998 69.357 59.511 1.00 157.04 51 GLU E N 1
ATOM 9005 C CA . GLU E 3 57 ? 108.396 68.746 60.697 1.00 158.66 51 GLU E CA 1
ATOM 9006 C C . GLU E 3 57 ? 108.909 67.310 60.827 1.00 160.68 51 GLU E C 1
ATOM 9007 O O . GLU E 3 57 ? 109.205 66.663 59.815 1.00 157.15 51 GLU E O 1
ATOM 9009 N N . ASP E 3 58 ? 109.010 66.829 62.070 1.00 156.91 52 ASP E N 1
ATOM 9010 C CA . ASP E 3 58 ? 109.568 65.493 62.381 1.00 155.12 52 ASP E CA 1
ATOM 9011 C C . ASP E 3 58 ? 108.820 64.317 61.742 1.00 149.36 52 ASP E C 1
ATOM 9012 O O . ASP E 3 58 ? 109.446 63.344 61.309 1.00 146.25 52 ASP E O 1
ATOM 9017 N N . GLY E 3 59 ? 107.493 64.411 61.688 1.00 145.81 53 GLY E N 1
ATOM 9018 C CA . GLY E 3 59 ? 106.646 63.312 61.222 1.00 145.18 53 GLY E CA 1
ATOM 9019 C C . GLY E 3 59 ? 106.743 62.972 59.743 1.00 138.03 53 GLY E C 1
ATOM 9020 O O . GLY E 3 59 ? 106.912 61.803 59.382 1.00 127.01 53 GLY E O 1
ATOM 9021 N N . ARG E 3 60 ? 106.637 63.991 58.891 1.00 138.14 54 ARG E N 1
ATOM 9022 C CA . ARG E 3 60 ? 106.626 63.794 57.437 1.00 139.69 54 ARG E CA 1
ATOM 9023 C C . ARG E 3 60 ? 107.952 63.221 56.914 1.00 150.44 54 ARG E C 1
ATOM 9024 O O . ARG E 3 60 ? 108.993 63.339 57.559 1.00 150.63 54 ARG E O 1
ATOM 9026 N N . THR E 3 61 ? 107.881 62.572 55.755 1.00 168.87 55 THR E N 1
ATOM 9027 C CA . THR E 3 61 ? 109.035 61.925 55.120 1.00 174.31 55 THR E CA 1
ATOM 9028 C C . THR E 3 61 ? 109.727 62.862 54.121 1.00 180.59 55 THR E C 1
ATOM 9029 O O . THR E 3 61 ? 109.270 63.985 53.887 1.00 184.90 55 THR E O 1
ATOM 9033 N N . LEU E 3 62 ? 110.843 62.396 53.558 1.00 185.32 56 LEU E N 1
ATOM 9034 C CA . LEU E 3 62 ? 111.561 63.108 52.487 1.00 181.48 56 LEU E CA 1
ATOM 9035 C C . LEU E 3 62 ? 110.723 63.175 51.207 1.00 174.29 56 LEU E C 1
ATOM 9036 O O . LEU E 3 62 ? 110.717 64.193 50.512 1.00 164.79 56 LEU E O 1
ATOM 9041 N N . SER E 3 63 ? 110.026 62.082 50.903 1.00 174.92 57 SER E N 1
ATOM 9042 C CA . SER E 3 63 ? 109.109 62.025 49.764 1.00 180.03 57 SER E CA 1
ATOM 9043 C C . SER E 3 63 ? 108.010 63.094 49.859 1.00 180.91 57 SER E C 1
ATOM 9044 O O . SER E 3 63 ? 107.678 63.720 48.851 1.00 179.93 57 SER E O 1
ATOM 9047 N N . ASP E 3 64 ? 107.478 63.318 51.065 1.00 185.12 58 ASP E N 1
ATOM 9048 C CA . ASP E 3 64 ? 106.409 64.316 51.298 1.00 179.89 58 ASP E CA 1
ATOM 9049 C C . ASP E 3 64 ? 106.838 65.744 50.917 1.00 171.29 58 ASP E C 1
ATOM 9050 O O . ASP E 3 64 ? 106.046 66.515 50.365 1.00 152.98 58 ASP E O 1
ATOM 9055 N N . TYR E 3 65 ? 108.102 66.066 51.193 1.00 171.73 59 TYR E N 1
ATOM 9056 C CA . TYR E 3 65 ? 108.684 67.378 50.882 1.00 164.23 59 TYR E CA 1
ATOM 9057 C C . TYR E 3 65 ? 109.336 67.487 49.486 1.00 174.43 59 TYR E C 1
ATOM 9058 O O . TYR E 3 65 ? 109.946 68.513 49.176 1.00 184.26 59 TYR E O 1
ATOM 9067 N N . ASN E 3 66 ? 109.200 66.452 48.650 1.00 176.63 60 ASN E N 1
ATOM 9068 C CA . ASN E 3 66 ? 109.852 66.383 47.328 1.00 169.99 60 ASN E CA 1
ATOM 9069 C C . ASN E 3 66 ? 111.394 66.408 47.389 1.00 164.38 60 ASN E C 1
ATOM 9070 O O . ASN E 3 66 ? 112.040 66.873 46.445 1.00 161.16 60 ASN E O 1
ATOM 9072 N N . ILE E 3 67 ? 111.968 65.891 48.483 1.00 156.37 61 ILE E N 1
ATOM 9073 C CA . ILE E 3 67 ? 113.426 65.852 48.679 1.00 150.92 61 ILE E CA 1
ATOM 9074 C C . ILE E 3 67 ? 113.995 64.691 47.852 1.00 164.16 61 ILE E C 1
ATOM 9075 O O . ILE E 3 67 ? 114.020 63.541 48.301 1.00 166.51 61 ILE E O 1
ATOM 9080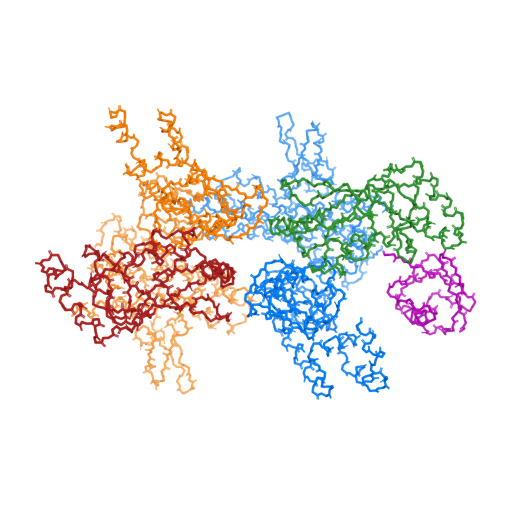 N N . GLN E 3 68 ? 114.444 65.016 46.639 1.00 178.86 62 GLN E N 1
ATOM 9081 C CA . GLN E 3 68 ? 114.969 64.033 45.682 1.00 183.56 62 GLN E CA 1
ATOM 9082 C C . GLN E 3 68 ? 116.474 63.827 45.884 1.00 189.88 62 GLN E C 1
ATOM 9083 O O . GLN E 3 68 ? 117.063 64.383 46.815 1.00 197.64 62 GLN E O 1
ATOM 9089 N N . LYS E 3 69 ? 117.082 63.005 45.028 1.00 197.88 63 LYS E N 1
ATOM 9090 C CA . LYS E 3 69 ? 118.534 62.788 45.032 1.00 200.31 63 LYS E CA 1
ATOM 9091 C C . LYS E 3 69 ? 119.315 64.076 44.742 1.00 202.75 63 LYS E C 1
ATOM 9092 O O . LYS E 3 69 ? 118.857 64.924 43.972 1.00 205.02 63 LYS E O 1
ATOM 9094 N N . GLU E 3 70 ? 120.481 64.202 45.383 1.00 205.72 64 GLU E N 1
ATOM 9095 C CA . GLU E 3 70 ? 121.392 65.363 45.265 1.00 201.09 64 GLU E CA 1
ATOM 9096 C C . GLU E 3 70 ? 120.881 66.677 45.875 1.00 185.85 64 GLU E C 1
ATOM 9097 O O . GLU E 3 70 ? 121.464 67.732 45.623 1.00 177.96 64 GLU E O 1
ATOM 9103 N N . SER E 3 71 ? 119.831 66.616 46.696 1.00 176.45 65 SER E N 1
ATOM 9104 C CA . SER E 3 71 ? 119.285 67.816 47.336 1.00 163.02 65 SER E CA 1
ATOM 9105 C C . SER E 3 71 ? 120.130 68.202 48.559 1.00 158.38 65 SER E C 1
ATOM 9106 O O . SER E 3 71 ? 120.781 67.342 49.178 1.00 131.51 65 SER E O 1
ATOM 9109 N N . THR E 3 72 ? 120.132 69.507 48.863 1.00 162.07 66 THR E N 1
ATOM 9110 C CA . THR E 3 72 ? 120.856 70.082 50.004 1.00 156.05 66 THR E CA 1
ATOM 9111 C C . THR E 3 72 ? 119.868 70.485 51.089 1.00 143.74 66 THR E C 1
ATOM 9112 O O . THR E 3 72 ? 118.970 71.296 50.857 1.00 130.09 66 THR E O 1
ATOM 9116 N N . LEU E 3 73 ? 120.051 69.905 52.268 1.00 143.10 67 LEU E N 1
ATOM 9117 C CA . LEU E 3 73 ? 119.325 70.288 53.466 1.00 143.89 67 LEU E CA 1
ATOM 9118 C C . LEU E 3 73 ? 120.216 71.224 54.269 1.00 131.97 67 LEU E C 1
ATOM 9119 O O . LEU E 3 73 ? 121.449 71.147 54.181 1.00 123.72 67 LEU E O 1
ATOM 9124 N N . HIS E 3 74 ? 119.581 72.101 55.043 1.00 121.95 68 HIS E N 1
ATOM 9125 C CA . HIS E 3 74 ? 120.284 73.091 55.850 1.00 124.04 68 HIS E CA 1
ATOM 9126 C C . HIS E 3 74 ? 120.066 72.842 57.340 1.00 117.89 68 HIS E C 1
ATOM 9127 O O . HIS E 3 74 ? 119.128 73.362 57.945 1.00 110.75 68 HIS E O 1
ATOM 9134 N N . LEU E 3 75 ? 120.943 72.023 57.915 1.00 116.38 69 LEU E N 1
ATOM 9135 C CA . LEU E 3 75 ? 121.061 71.903 59.364 1.00 124.23 69 LEU E CA 1
ATOM 9136 C C . LEU E 3 75 ? 121.289 73.291 59.938 1.00 116.79 69 LEU E C 1
ATOM 9137 O O . LEU E 3 75 ? 122.126 74.031 59.450 1.00 125.43 69 LEU E O 1
ATOM 9142 N N . VAL E 3 76 ? 120.513 73.652 60.947 1.00 118.41 70 VAL E N 1
ATOM 9143 C CA . VAL E 3 76 ? 120.687 74.921 61.631 1.00 126.54 70 VAL E CA 1
ATOM 9144 C C . VAL E 3 76 ? 120.435 74.680 63.103 1.00 122.72 70 VAL E C 1
ATOM 9145 O O . VAL E 3 76 ? 119.320 74.346 63.493 1.00 130.95 70 VAL E O 1
ATOM 9149 N N . LEU E 3 77 ? 121.473 74.851 63.912 1.00 121.04 71 LEU E N 1
ATOM 9150 C CA . LEU E 3 77 ? 121.352 74.714 65.360 1.00 128.76 71 LEU E CA 1
ATOM 9151 C C . LEU E 3 77 ? 121.027 76.079 65.960 1.00 129.66 71 LEU E C 1
ATOM 9152 O O . LEU E 3 77 ? 121.027 77.091 65.253 1.00 128.92 71 LEU E O 1
ATOM 9157 N N . ARG E 3 78 ? 120.743 76.096 67.259 1.00 128.01 72 ARG E N 1
ATOM 9158 C CA . ARG E 3 78 ? 120.446 77.343 67.974 1.00 134.01 72 ARG E CA 1
ATOM 9159 C C . ARG E 3 78 ? 120.359 77.087 69.474 1.00 135.43 72 ARG E C 1
ATOM 9160 O O . ARG E 3 78 ? 119.890 76.029 69.893 1.00 139.32 72 ARG E O 1
ATOM 9162 N N . LEU E 3 79 ? 120.797 78.057 70.276 1.00 134.63 73 LEU E N 1
ATOM 9163 C CA . LEU E 3 79 ? 120.822 77.908 71.740 1.00 133.36 73 LEU E CA 1
ATOM 9164 C C . LEU E 3 79 ? 119.419 77.864 72.334 1.00 131.13 73 LEU E C 1
ATOM 9165 O O . LEU E 3 79 ? 118.726 78.879 72.381 1.00 140.00 73 LEU E O 1
#

Sequence (1172 aa):
DYRYEVLTAEQILQHMVECIREVNEVIQNPATITRILLSHFNWDKEKLMERYFDGNLEKLFAECHAQDMPCQICYLNYPNSYFTGLECGHKFCMQCWSEYLTTKIMEEGMGQTISCPAHGCDILVDDNTVMRLITDSKVKLKYQHLITNSFVECNRLLKWCPAPDCHHVVKVQYPDAKPVRCKCGRQFCFNCGENWHDPVKCKWLKKWIKKCDDANTKECPKCHVTIEKDGGCNHMVCRNQNCKAEFCWVCLGPWEPHGSAWYNCNRYALQRYLFYCNRYMNHMQSLRFEHKLYAQVKQKMEEMQQHSWIEVQFLKKAVDVLCQCRATLMYTYVFAFYLKKNNQSIIFENNQADLENATEVLSGYLERDISQDSLQDIKQKVQDKYRYCESRRRVLLQHVHEGYEKDLWEYSMAASRRLMKELEEIRKCGMKNFRNIQVDEANLLTWQGLIVPDNPPYDKGAFRIEINFPAEYPFKPPKITFKTKIYHPNIDEKGQVKLPVISAENWKPATKTDQVIQSLIALVNDPQPEHPLRADLAEEYSKDRKKFCKNAEEFTKKYGEKRDYRYEVLTAEQILQHMVECIREVNEVIQNPATITRILLSHFNWDKEKLMERYFDGMPCQICYLNYPNSYFTGLECGHKFCMQCWSEYLTTKIMEEGMGQTISCPAHGCDILVDDNTVMRLITDSKVKLKYQHLITNSFVECNRLLKWCPAPDCHHVVKVQYPDAKPVRCKCGRQFCFNCGENWHDPVKCKWLKKWIKKCDNTKECPKCHVTIEKDGGCNHMVCRNQNCKAEFCWVCLGPWEPHGSAWYNCNRAALQRYLFYCNRYMNHMQSLRFEHKLYAQVKQKFLKKAVDVLCQCRATLMYTYVFAFYLKKNNQSIIFENNQADLENATEVLSGYLERDISQDSLQDIKQKVQDKYRYCESRRRVLLQHVHEGYEKDLWGSMAASRRLMKELEEIRKCGMKNFRNIQVDEANLLTWQGLIVPDNPPYDKGAFRIEINFPAEYPFKPPKITFKTKIYHPNIDEKGQVKLPVISAENWKPATKTDQVIQSLIALVNDPQPEHPLRADLAEEYSKDRKKFCKNAEEFTKKYGEKRPVMQIFVKTLTGKTITLEVEPSDTIENVKAKIQDKEGIPPDQQRLIFAGKQLEDGRTLSDYNIQKESTLHLVLRL

GO terms:
  GO:0097413 Lewy body (C, IDA)
  GO:0004842 ubiquitin-protein transferase activity (F, IDA)
  GO:0005737 cytoplasm (C, IDA)
  GO:0016604 nuclear body (C, IDA)
  GO:0008270 zinc ion binding (F, IDA)
  GO:0019005 SCF ubiquitin ligase complex (C, IDA)
  GO:0031462 Cul2-RING ubiquitin ligase complex (C, IDA)
  GO:0031463 Cul3-RING ubiquitin ligase complex (C, IDA)
  GO:0031464 Cul4A-RING E3 ubiquitin ligase complex (C, IDA)
  GO:0016567 protein ubiquitination (P, IDA)
  GO:0061630 ubiquitin protein ligase activity (F, EXP)
  GO:0005634 nucleus (C, EXP)
  GO:0005737 cytoplasm (C, EXP)
  GO:0005515 protein binding (F, IPI)
  GO:0031624 ubiquitin conjugating enzyme binding (F, IPI)
  GO:0031625 ubiquitin protein ligase binding (F, IPI)
  GO:0061662 ISG15 ligase activity (F, TAS)
  GO:0039585 PKR/eIFalpha signaling (P, TAS)
  GO:0005829 cytosol (C, TAS)
  GO:0005654 nucleoplasm (C, IDA)

Secondary structure (DSSP, 8-state):
---EEEEEHHHHHHHHHHHHHHHHHHH---HHHHHHHHHHTTT-HHHHHHHHTTS-HHHHHHHH---S---TTT-----GGGEEE-TT--EEEHHHHHHHHHHHTSSTT--S-EE-SSSS---EEPHHHHHHH---HHHHHHHHHHHHHHHHHS-TTEEE--STT--EEEEESS--S-EEE-SSS-EEETTT-SBP-TTS-HHHHHHHHHTTT---EEE-TTT--EEE--SS--EEE--SSS---EEETTT--BSSSSSSSS--SS---HHHHHHHHHHHHHHHHHHHHHHTHHHHHHHHHHHTT---HHHHHHHHHHHHHHHHHHHHHHHHHHHHHTPBP-HHHHHHHHHHHHHHHHHHHHHHIIIIITTTS-SSSHHHHHHHHHHHHHHHHHHHHHHHHHHHHTT--B-/---EEEEEHHHHHHHHHHHHHHHHHHH---HHHHHHHHHHTTT-HHHHHHHHTT----SSS-----GGGEEE-TT--EEEHHHHHHHHHHHSSSSS--S--B-SSSS--PBPPHHHHHTT---HHHHHHHHHHTTHHHHHT-SS--B-SSTT--EEEEESS--S-EEE-SSS-EEETTT-SB--TTS-HHHHHHHHHHT--EEE-TTT--EEE--SS--EEE---SS---EEETTT--BSSSTTSSS--S---HHHHHHHHHHHHHHHHHHHHHHHTTHHHHTT--HHHHHHHHHHHHHHHHHHHHHHHSPPPSSHHHHHHHHHHHHHHHHHHHHHIIIIITSSS-TTHHHHHHHHHHHHHHHHHHHHHHHHHHHHHHT--/-HHHHHHHHHHHHHHHHH--SSEEEEEE-TTT-S-EEEEE---STTSTT--EEEE----TTTTSS----EESS---BTTB-TT-BB--GGGSTTT--TT--HHHHHHHHHHHHHS--TTS-SSHHHHHHHHHTHHHHHHHHHHHHHHH----/-HHHHHHHHHHHHHHHHHH--TTEE-----TTT-SEEEEEE--SSTTGGG-BEEEEEE--TTTTSS--EEEESS----TTB-TTSBB--STTSTTT--SS--HHHHHHHHHHHHHS--TTS-S-HHHHHHHHH-HHHHHHHHHHHHHHHSBPPP-/-EEEEE-SS---EEEE--TTSBHHHHHHHHHHHH---TTT--EEETTEEPPSSSBTTTTT--TT-EEEE----

Solvent-accessible surface area: 59292 Å² total; per-residue (Å²): 152,33,68,74,87,16,12,46,0,79,74,1,14,94,97,2,72,99,35,8,120,37,1,26,109,84,10,144,17,75,54,10,33,0,1,15,0,0,10,84,31,104,37,71,82,66,44,0,55,137,53,24,135,118,27,105,63,133,144,0,60,73,94,23,129,134,69,133,93,46,2,87,0,13,34,10,62,14,3,81,65,34,26,27,23,26,148,48,52,69,123,6,1,68,92,4,1,20,78,3,0,40,49,43,0,93,82,91,46,35,53,55,54,2,17,0,0,4,87,56,31,104,77,36,2,45,14,112,21,0,41,162,18,6,118,59,76,82,17,71,53,40,0,2,34,32,2,0,44,18,27,3,124,54,56,174,51,9,66,31,7,48,15,119,128,18,10,46,0,1,65,1,128,102,36,55,38,86,47,0,119,0,153,74,39,76,61,0,0,2,81,48,18,79,62,52,7,39,0,4,121,23,61,48,2,66,114,0,66,78,62,19,84,144,121,69,71,31,45,2,59,67,34,127,69,108,31,112,7,129,10,0,0,2,36,29,69,6,91,49,174,138,19,74,58,75,10,4,24,19,44,69,19,73,30,76,48,26,56,55,106,101,74,60,20,5,44,147,124,136,77,70,45,57,30,8,15,71,17,10,87,14,1,66,55,0,27,171,42,0,94,116,2,87,60,91,12,142,126,36,5,46,112,19,28,34,77,72,62,90,43,31,62,25,1,37,113,0,0,69,9,0,13,80,0,0,25,7,0,6,14,0,0,0,3,5,30,32,10,38,140,38,131,52,3,89,81,0,22,72,18,0,22,66,0,18,36,5,0,6,62,0,0,3,7,8,52,74,61,16,98,90,50,69,91,98,37,4,41,108,92,0,47,76,49,9,131,117,0,52,36,60,27,156,57,0,12,94,22,0,68,80,3,58,147,135,129,61,17,49,114,85,26,46,1,0,24,2,0,39,57,5,9,110,98,15,135,91,118,50,38,84,37,2,143,99,31,127,13,90,102,58,61,8,25,42,0,55,5,27,0,23,0,94,64,86,9,0,38,116,3,0,0,111,0,31,0,51,10,35,42,87,4,8,22,102,25,5,54,6,33,6,112,11,110,8,28,0,0,3,0,34,133,91,5,102,23,102,7,64,32,17,41,52,113,84,8,14,1,12,1,46,2,49,62,0,0,103,34,0,3,54,0,0,32,94,12,62,41,107,134,42,64,36,74,91,1,7,57,66,20,78,92,74,125,80,137,2,32,108,64,0,33,88,50,1,106,151,75,25,59,96,146,118,32,147,36,98,31,11,55,0,76,80,0,14,92,84,2,63,88,50,5,108,88,20,23,111,93,63,139,56,76,48,3,69,5,2,54,61,4,10,83,34,102,39,66,52,72,56,24,87,92,69,54,103,94,110,182,69,2,104,0,15,46,6,54,12,13,112,67,41,35,26,35,30,137,50,41,70,123,5,1,56,96,7,1,17,64,6,0,25,61,49,1,82,106,97,61,44,46,66,48,4,26,0,0,4,87,52,28,120,68,40,2,32,17,104,19,0,28,148,8,9,118,83,84,87,14,68,58,70,0,5,34,42,4,0,40,24,26,1,134,60,50,166,41,8,69,29,7,49,15,124,126,26,16,41,0,0,76,8,108,139,40,53,32,82,47,1,80,0,78,74,43,98,55,0,0,4,80,51,18,81,61,50,3,31,0,3,29,20,134,105,3,65,124,2,68,164,58,47,123,99,110,33,93,2,64,61,46,119,76,98,37,71,20,138,11,0,1,4,38,34,74,13,97,67,102,106,16,77,43,78,14,4,24,30,56,73,17,94,26,72,60,35,58,70,104,106,46,60,36,6,76,120,88,121,147,115,48,91,53,20,18,81,16,22,76,18,5,60,34,0,35,157,67,0,94,156,12,83,81,88,32,94,135,88,123,19,44,40,0,0,66,17,0,13,68,0,0,26,6,0,8,14,0,1,0,11,10,36,86,21,65,95,60,116,35,10,111,83,0,50,88,20,2,26,64,0,27,25,5,0,4,64,0,0,7,14,9,62,80,63,25,88,143,40,74,144,164,61,12,41,121,97,0,92,79,56,42,53,110,0,54,38,57,32,160,51,0,20,101,17,0,78,95,2,90,130,129,125,66,70,42,62,36,24,0,0,36,3,0,48,61,6,11,116,55,9,129,93,124,40,38,87,43,2,89,108,22,127,15,99,107,64,72,4,23,45,0,62,0,15,0,3,0,84,66,91,12,1,49,62,4,0,1,80,0,45,0,51,10,34,38,72,1,6,22,98,23,3,144,6,49,8,70,11,123,9,30,0,0,2,1,45,137,96,6,42,19,39,9,66,29,16,33,74,116,90,6,18,1,14,0,67,3,36,63,0,0,120,38,0,7,57,2,1,32,96,14,59,31,105,130,47,83,40,73,110,9,11,66,43,18,94,92,45,132,84,42,1,37,123,49,0,68,102,53,6,158,160,86,16,64,91,87,53,155,74,90,2,54,0,85,27,94,134,27,82,79,26,84,14,83,7,47,76,95,23,46,5,107,55,0,8,42,62,0,75,123,70,77,61,31,61,51,122,77,17,111,9,40,44,82,79,104,101,10,61,91,61,30,30,2,71,101,46,71,9,137,58,102,23,52,0,75,4,46,75,59,153

CATH classification: 1.20.120.1750

Organism: Homo sapiens (NCBI:txid9606)

InterPro domains:
  IPR001841 Zinc finger, RING-type [PS50089] (186-234)
  IPR001841 Zinc finger, RING-type [SM00184] (186-234)
  IPR001841 Zinc finger, RING-type [SM00184] (276-347)
  IPR002867 IBR domain [PF01485] (257-317)
  IPR002867 IBR domain [SM00647] (256-317)
  IPR002867 IBR domain [SM00647] (325-389)
  IPR013083 Zinc finger, RING/FYVE/PHD-type [G3DSA:3.30.40.10] (179-270)
  IPR018957 Zinc finger, C3HC4 RING-type [PF00097] (186-232)
  IPR031127 E3 ubiquitin ligase RBR family [PTHR11685] (153-462)
  IPR044066 TRIAD supradomain [PS51873] (182-393)
  IPR045840 Ariadne domain [PF19422] (412-524)
  IPR048962 E3 ubiquitin-protein ligase ARIH1-like, UBA-like domain [PF21235] (111-151)

Nearest PDB structures (foldseek):
  5udh-assembly1_A  TM=1.002E+00  e=1.353E-67  Homo sapiens
  5tte-assembly1_B  TM=9.395E-01  e=1.520E-56  Homo sapiens
  4kc9-assembly1_A  TM=9.030E-01  e=2.878E-53  Homo sapiens
  4kbl-assembly3_B  TM=8.020E-01  e=7.573E-53  Homo sapiens
  7od1-assembly2_B  TM=6.189E-01  e=6.421E-29  Homo sapiens